Protein 6QAV (pdb70)

B-factor: mean 45.57, std 18.08, range [14.05, 119.32]

GO terms:
  GO:0004674 protein serine/threonine kinase activity (F, IDA)
  GO:0034045 phagophore assembly site membrane (C, IDA)
  GO:0046777 protein autophosphorylation (P, IDA)
  GO:0005515 protein binding (F, IPI)
  GO:0006914 autophagy (P, IDA)
  GO:0006914 autophagy (P, IGI)

Foldseek 3Di:
DWDDDPQKTFDPVQWQDDDPFKTKGWIAGPVRRVHIWIKMKGFQQVCVVDPQDQADQVVVLVPDDDQQAKHWDDWDDDPGIIMTIIHDAVQAFQVVVCVVVVADDLVLLLLLVLLVLVVVVVCLVQQKDQLDDDRRQFGWHQPPPVPPPSVRTRTHGDDSRNMDHLCVLVVCCVVVPHVPPPDPCSNNVSLACSLSVLLRSLQRSQCNHPVHGQDDDPDPVRSVVVLVVCVADDGDDPPPPDPQNVVSSRQSNGSHPVSHDDSVCNSPRPSND/DWDDDPQKIFDPVQWQDDDDFKTKGWIAGPPRRVQIWIKMKGFQQVCVVDPADFDCQVVVLVPDDDQQAKHWDDWDDDPGIIMTIIHDAPQAFQVVVCVVVVADDLVLLLLLVLQVLVVVVVCLVQQKDQLDDDRRQFGWHAVVSVRTHTHGDDSRNMDHLCVLCVVCVVVVHVPPPDPCSNNVSLPCVLSVLLRVLQRSQCNHPVHGQDDDPDPVRVVVVLVVDQFDDGDDPPPPDPQNNVSSNQSNGSHSVSHDDSVCNSPRPSNVD/DDDDPQKDFDPVQWQDDDDQKTKGWIAGPVRRVQIWIKMKGQQQVCVVDPADAACQVVVLVPDDDQQAKHWDDWDDDPGIIMTIIHDAVQAFQVVVCVVPPADDLQLLLLLVLQVLVVVVVCLVQQKDQLDDDRRQFGWHQPDPVPPPSVRTRTHGDDSRNMDGLCVLVVCCVVPDHPPPDDPVSNCSSLACSLSVLLRVLQRSVCNHPVHGQDDDPDPVRSVVVLVVDVFDDRDDDPPPDPQNNVSSRQSNGSGSVSHDDSVCNNCRPSNVDHD/DDDDPQKDFDPVQWQDDDQQKTKGWIAGPPRRVQIWIKMKGFQQVCVVDPADQACQVVVLVVDDDQQAKHWDDWDDDPGMIMTIIHDALQAFQVVVCVVVLAADLVLLLVLVLLVLRVVVVCLVQQKDQLDDDRRQFGWHFCDNVVGDSVRTRTHGDDSRVMDHLCVLVVVCVVVVDPPPPDPCSVCSSLACSLVVLLRSLQRSVCNHRNHGPVCVDDPPPDPPQNVVSSVQSNDPHSVSHDDSVCNNVRPSND

Nearest PDB structures (foldseek):
  6qau-assembly1_A  TM=9.413E-01  e=1.698E-49  Homo sapiens
  6qav-assembly2_D  TM=9.937E-01  e=2.978E-47  Homo sapiens
  6qat-assembly2_C  TM=9.589E-01  e=3.000E-43  Homo sapiens
  8sv9-assembly2_B  TM=8.776E-01  e=2.945E-37  Homo sapiens
  8p5k-assembly4_D  TM=8.651E-01  e=1.544E-37  Homo sapiens

Radius of gyration: 35.94 Å; Cα contacts (8 Å, |Δi|>4): 2027; chains: 4; bounding box: 82×50×112 Å

Structure (mmCIF, N/CA/C/O backbone):
data_6QAV
#
_entry.id   6QAV
#
_cell.length_a   74.648
_cell.length_b   69.050
_cell.length_c   107.710
_cell.angle_alpha   90.00
_cell.angle_beta   97.93
_cell.angle_gamma   90.00
#
_symmetry.space_group_name_H-M   'P 1 21 1'
#
loop_
_entity.id
_entity.type
_entity.pdbx_description
1 polymer 'Serine/threonine-protein kinase ULK2'
2 non-polymer ~{N}-[3-[[5-cyclopropyl-2-[(2-methyl-3,4-dihydro-1~{H}-isoquinolin-6-yl)amino]pyrimidin-4-yl]amino]propyl]cyclobutanecarboxamide
3 non-polymer 1,2-ETHANEDIOL
4 non-polymer 'SODIUM ION'
5 non-polymer GLYCEROL
6 water water
#
loop_
_atom_site.group_PDB
_atom_site.id
_atom_site.type_symbol
_atom_site.label_atom_id
_atom_site.label_alt_id
_atom_site.label_comp_id
_atom_site.label_asym_id
_atom_site.label_entity_id
_atom_site.label_seq_id
_atom_site.pdbx_PDB_ins_code
_atom_site.Cartn_x
_atom_site.Cartn_y
_atom_site.Cartn_z
_atom_site.occupancy
_atom_site.B_iso_or_equiv
_atom_site.auth_seq_id
_atom_site.auth_comp_id
_atom_site.auth_asym_id
_atom_site.auth_atom_id
_atom_site.pdbx_PDB_model_num
ATOM 1 N N . SER A 1 4 ? -105.311 5.362 -78.549 1.00 64.34 0 SER A N 1
ATOM 2 C CA . SER A 1 4 ? -104.285 4.313 -78.837 1.00 62.70 0 SER A CA 1
ATOM 3 C C . SER A 1 4 ? -104.051 3.512 -77.547 1.00 61.21 0 SER A C 1
ATOM 4 O O . SER A 1 4 ? -104.006 4.082 -76.435 1.00 62.87 0 SER A O 1
ATOM 6 N N . MET A 1 5 ? -104.013 2.182 -77.689 1.00 57.90 1 MET A N 1
ATOM 7 C CA . MET A 1 5 ? -103.944 1.223 -76.545 1.00 55.14 1 MET A CA 1
ATOM 8 C C . MET A 1 5 ? -102.671 0.406 -76.665 1.00 50.00 1 MET A C 1
ATOM 9 O O . MET A 1 5 ? -102.327 -0.011 -77.737 1.00 49.12 1 MET A O 1
ATOM 14 N N . GLU A 1 6 ? -102.001 0.141 -75.546 1.00 44.32 2 GLU A N 1
ATOM 15 C CA . GLU A 1 6 ? -100.912 -0.819 -75.535 1.00 42.30 2 GLU A CA 1
ATOM 16 C C . GLU A 1 6 ? -101.476 -2.219 -75.439 1.00 40.54 2 GLU A C 1
ATOM 17 O O . GLU A 1 6 ? -102.224 -2.497 -74.515 1.00 39.97 2 GLU A O 1
ATOM 23 N N . VAL A 1 7 ? -101.000 -3.130 -76.284 1.00 38.36 3 VAL A N 1
ATOM 24 C CA . VAL A 1 7 ? -101.476 -4.513 -76.280 1.00 37.09 3 VAL A CA 1
ATOM 25 C C . VAL A 1 7 ? -100.525 -5.355 -75.414 1.00 35.46 3 VAL A C 1
ATOM 26 O O . VAL A 1 7 ? -99.328 -5.180 -75.478 1.00 33.60 3 VAL A O 1
ATOM 30 N N . VAL A 1 8 ? -101.109 -6.199 -74.554 1.00 34.69 4 VAL A N 1
ATOM 31 C CA . VAL A 1 8 ? -100.361 -7.156 -73.726 1.00 33.59 4 VAL A CA 1
ATOM 32 C C . VAL A 1 8 ? -101.076 -8.501 -73.815 1.00 34.15 4 VAL A C 1
ATOM 33 O O . VAL A 1 8 ? -102.099 -8.710 -73.138 1.00 33.33 4 VAL A O 1
ATOM 37 N N . GLY A 1 9 ? -100.585 -9.373 -74.697 1.00 34.67 5 GLY A N 1
ATOM 38 C CA . GLY A 1 9 ? -101.248 -10.622 -75.032 1.00 35.79 5 GLY A CA 1
ATOM 39 C C . GLY A 1 9 ? -102.694 -10.385 -75.436 1.00 37.05 5 GLY A C 1
ATOM 40 O O . GLY A 1 9 ? -102.965 -9.559 -76.306 1.00 38.20 5 GLY A O 1
ATOM 41 N N . ASP A 1 10 ? -103.628 -11.033 -74.726 1.00 37.60 6 ASP A N 1
ATOM 42 C CA . ASP A 1 10 ? -105.078 -10.917 -74.961 1.00 38.36 6 ASP A CA 1
ATOM 43 C C . ASP A 1 10 ? -105.691 -9.692 -74.290 1.00 36.83 6 ASP A C 1
ATOM 44 O O . ASP A 1 10 ? -106.924 -9.514 -74.345 1.00 37.02 6 ASP A O 1
ATOM 49 N N . PHE A 1 11 ? -104.854 -8.823 -73.713 1.00 35.64 7 PHE A N 1
ATOM 50 C CA . PHE A 1 11 ? -105.309 -7.661 -72.922 1.00 35.09 7 PHE A CA 1
ATOM 51 C C . PHE A 1 11 ? -104.734 -6.378 -73.521 1.00 35.50 7 PHE A C 1
ATOM 52 O O . PHE A 1 11 ? -103.855 -6.430 -74.358 1.00 35.53 7 PHE A O 1
ATOM 60 N N . GLU A 1 12 ? -105.204 -5.234 -73.029 1.00 35.31 8 GLU A N 1
ATOM 61 C CA . GLU A 1 12 ? -104.673 -3.953 -73.464 1.00 35.67 8 GLU A CA 1
ATOM 62 C C . GLU A 1 12 ? -104.915 -2.918 -72.370 1.00 34.41 8 GLU A C 1
ATOM 63 O O . GLU A 1 12 ? -105.825 -3.082 -71.519 1.00 33.77 8 GLU A O 1
ATOM 69 N N . TYR A 1 13 ? -104.185 -1.812 -72.445 1.00 34.53 9 TYR A N 1
ATOM 70 C CA . TYR A 1 13 ? -104.388 -0.707 -71.510 1.00 35.09 9 TYR A CA 1
ATOM 71 C C . TYR A 1 13 ? -103.994 0.611 -72.175 1.00 36.85 9 TYR A C 1
ATOM 72 O O . TYR A 1 13 ? -103.212 0.623 -73.122 1.00 37.88 9 TYR A O 1
ATOM 81 N N . SER A 1 14 ? -104.504 1.704 -71.628 1.00 37.51 10 SER A N 1
ATOM 82 C CA . SER A 1 14 ? -104.086 3.020 -71.954 1.00 40.35 10 SER A CA 1
ATOM 83 C C . SER A 1 14 ? -103.096 3.539 -70.912 1.00 41.77 10 SER A C 1
ATOM 84 O O . SER A 1 14 ? -103.310 3.387 -69.712 1.00 37.54 10 SER A O 1
ATOM 87 N N . LYS A 1 15 ? -102.048 4.215 -71.397 1.00 44.82 11 LYS A N 1
ATOM 88 C CA . LYS A 1 15 ? -101.022 4.764 -70.550 1.00 49.77 11 LYS A CA 1
ATOM 89 C C . LYS A 1 15 ? -101.605 5.833 -69.621 1.00 49.48 11 LYS A C 1
ATOM 90 O O . LYS A 1 15 ? -100.984 6.156 -68.628 1.00 51.93 11 LYS A O 1
ATOM 96 N N . ARG A 1 16 ? -102.802 6.342 -69.924 1.00 50.10 12 ARG A N 1
ATOM 97 C CA . ARG A 1 16 ? -103.463 7.346 -69.085 1.00 51.09 12 ARG A CA 1
ATOM 98 C C . ARG A 1 16 ? -103.994 6.733 -67.768 1.00 47.75 12 ARG A C 1
ATOM 99 O O . ARG A 1 16 ? -104.270 7.453 -66.851 1.00 47.91 12 ARG A O 1
ATOM 107 N N . ASP A 1 17 ? -104.206 5.415 -67.722 1.00 44.28 13 ASP A N 1
ATOM 108 C CA . ASP A 1 17 ? -104.952 4.786 -66.618 1.00 43.21 13 ASP A CA 1
ATOM 109 C C . ASP A 1 17 ? -103.971 4.129 -65.627 1.00 41.27 13 ASP A C 1
ATOM 110 O O . ASP A 1 17 ? -104.171 2.961 -65.204 1.00 40.70 13 ASP A O 1
ATOM 115 N N . LEU A 1 18 ? -102.923 4.881 -65.254 1.00 39.39 14 LEU A N 1
ATOM 116 C CA . LEU A 1 18 ? -101.926 4.435 -64.240 1.00 39.70 14 LEU A CA 1
ATOM 117 C C . LEU A 1 18 ? -102.615 4.337 -62.874 1.00 37.40 14 LEU A C 1
ATOM 118 O O . LEU A 1 18 ? -103.277 5.238 -62.499 1.00 37.02 14 LEU A O 1
ATOM 123 N N . VAL A 1 19 ? -102.460 3.219 -62.155 1.00 36.11 15 VAL A N 1
ATOM 124 C CA . VAL A 1 19 ? -103.066 3.123 -60.817 1.00 34.62 15 VAL A CA 1
ATOM 125 C C . VAL A 1 19 ? -101.998 2.926 -59.722 1.00 34.87 15 VAL A C 1
ATOM 126 O O . VAL A 1 19 ? -102.317 3.074 -58.535 1.00 35.54 15 VAL A O 1
ATOM 130 N N . GLY A 1 20 ? -100.759 2.598 -60.090 1.00 33.16 16 GLY A N 1
ATOM 131 C CA . GLY A 1 20 ? -99.728 2.487 -59.110 1.00 33.08 16 GLY A CA 1
ATOM 132 C C . GLY A 1 20 ? -98.358 2.458 -59.734 1.00 34.09 16 GLY A C 1
ATOM 133 O O . GLY A 1 20 ? -98.235 2.177 -60.971 1.00 32.24 16 GLY A O 1
ATOM 134 N N . HIS A 1 21 ? -97.334 2.798 -58.931 1.00 34.32 17 HIS A N 1
ATOM 135 C CA . HIS A 1 21 ? -95.983 2.637 -59.385 1.00 37.14 17 HIS A CA 1
ATOM 136 C C . HIS A 1 21 ? -95.063 2.420 -58.196 1.00 35.34 17 HIS A C 1
ATOM 137 O O . HIS A 1 21 ? -95.328 2.865 -57.154 1.00 35.25 17 HIS A O 1
ATOM 144 N N . GLY A 1 22 ? -93.976 1.710 -58.445 1.00 35.01 18 GLY A N 1
ATOM 145 C CA . GLY A 1 22 ? -92.843 1.618 -57.564 1.00 35.33 18 GLY A CA 1
ATOM 146 C C . GLY A 1 22 ? -91.556 1.862 -58.333 1.00 36.02 18 GLY A C 1
ATOM 147 O O . GLY A 1 22 ? -91.545 2.331 -59.519 1.00 37.57 18 GLY A O 1
ATOM 148 N N . ALA A 1 23 ? -90.444 1.600 -57.678 1.00 36.33 19 ALA A N 1
ATOM 149 C CA . ALA A 1 23 ? -89.155 1.949 -58.280 1.00 36.50 19 ALA A CA 1
ATOM 150 C C . ALA A 1 23 ? -88.901 1.092 -59.545 1.00 35.97 19 ALA A C 1
ATOM 151 O O . ALA A 1 23 ? -88.186 1.578 -60.408 1.00 35.11 19 ALA A O 1
ATOM 153 N N . PHE A 1 24 ? -89.484 -0.137 -59.653 1.00 33.72 20 PHE A N 1
ATOM 154 C CA . PHE A 1 24 ? -89.182 -1.042 -60.732 1.00 33.62 20 PHE A CA 1
ATOM 155 C C . PHE A 1 24 ? -90.456 -1.512 -61.467 1.00 31.94 20 PHE A C 1
ATOM 156 O O . PHE A 1 24 ? -90.371 -2.415 -62.317 1.00 32.69 20 PHE A O 1
ATOM 164 N N . ALA A 1 25 ? -91.607 -0.892 -61.205 1.00 29.38 21 ALA A N 1
ATOM 165 C CA . ALA A 1 25 ? -92.873 -1.403 -61.723 1.00 28.84 21 ALA A CA 1
ATOM 166 C C . ALA A 1 25 ? -93.895 -0.274 -61.899 1.00 28.74 21 ALA A C 1
ATOM 167 O O . ALA A 1 25 ? -93.933 0.685 -61.101 1.00 28.87 21 ALA A O 1
ATOM 169 N N . VAL A 1 26 ? -94.757 -0.431 -62.923 1.00 27.94 22 VAL A N 1
ATOM 170 C CA . VAL A 1 26 ? -95.917 0.382 -63.085 1.00 28.53 22 VAL A CA 1
ATOM 171 C C . VAL A 1 26 ? -97.136 -0.522 -63.286 1.00 27.93 22 VAL A C 1
ATOM 172 O O . VAL A 1 26 ? -97.007 -1.627 -63.800 1.00 27.80 22 VAL A O 1
ATOM 176 N N . VAL A 1 27 ? -98.284 -0.062 -62.794 1.00 27.98 23 VAL A N 1
ATOM 177 C CA . VAL A 1 27 ? -99.487 -0.811 -62.855 1.00 28.44 23 VAL A CA 1
ATOM 178 C C . VAL A 1 27 ? -100.551 0.074 -63.488 1.00 29.40 23 VAL A C 1
ATOM 179 O O . VAL A 1 27 ? -100.743 1.193 -63.042 1.00 28.73 23 VAL A O 1
ATOM 183 N N . PHE A 1 28 ? -101.246 -0.474 -64.499 1.00 29.56 24 PHE A N 1
ATOM 184 C CA . PHE A 1 28 ? -102.316 0.210 -65.221 1.00 30.34 24 PHE A CA 1
ATOM 185 C C . PHE A 1 28 ? -103.615 -0.578 -65.088 1.00 30.61 24 PHE A C 1
ATOM 186 O O . PHE A 1 28 ? -103.596 -1.831 -65.133 1.00 29.92 24 PHE A O 1
ATOM 194 N N . ARG A 1 29 ? -104.735 0.143 -65.024 1.00 31.58 25 ARG A N 1
ATOM 195 C CA . ARG A 1 29 ? -106.028 -0.452 -65.324 1.00 33.32 25 ARG A CA 1
ATOM 196 C C . ARG A 1 29 ? -106.060 -0.761 -66.832 1.00 34.00 25 ARG A C 1
ATOM 197 O O . ARG A 1 29 ? -105.705 0.081 -67.626 1.00 32.70 25 AR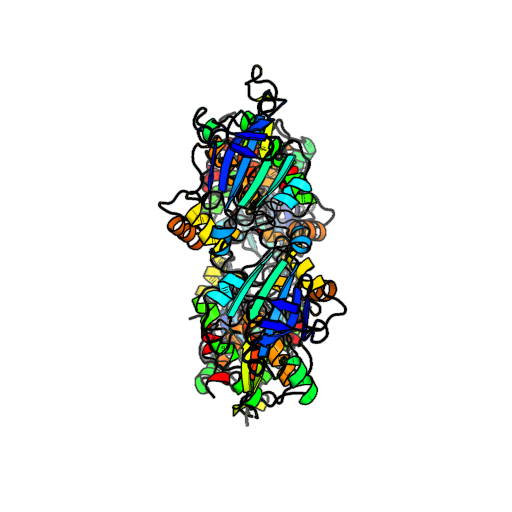G A O 1
ATOM 205 N N . GLY A 1 30 ? -106.434 -1.996 -67.177 1.00 34.67 26 GLY A N 1
ATOM 206 C CA . GLY A 1 30 ? -106.690 -2.383 -68.554 1.00 35.53 26 GLY A CA 1
ATOM 207 C C . GLY A 1 30 ? -107.913 -3.254 -68.681 1.00 36.50 26 GLY A C 1
ATOM 208 O O . GLY A 1 30 ? -108.759 -3.279 -67.771 1.00 37.17 26 GLY A O 1
ATOM 209 N N . ARG A 1 31 ? -107.999 -3.974 -69.812 1.00 38.20 27 ARG A N 1
ATOM 210 C CA . ARG A 1 31 ? -109.152 -4.794 -70.129 1.00 39.31 27 ARG A CA 1
ATOM 211 C C . ARG A 1 31 ? -108.759 -5.879 -71.130 1.00 39.86 27 ARG A C 1
ATOM 212 O O . ARG A 1 31 ? -107.750 -5.757 -71.837 1.00 41.13 27 ARG A O 1
ATOM 220 N N . HIS A 1 32 ? -109.556 -6.951 -71.159 1.00 40.13 28 HIS A N 1
ATOM 221 C CA . HIS A 1 32 ? -109.460 -7.961 -72.197 1.00 41.48 28 HIS A CA 1
ATOM 222 C C . HIS A 1 32 ? -109.847 -7.302 -73.526 1.00 43.02 28 HIS A C 1
ATOM 223 O O . HIS A 1 32 ? -110.746 -6.447 -73.561 1.00 43.79 28 HIS A O 1
ATOM 230 N N . ARG A 1 33 ? -109.128 -7.651 -74.594 1.00 44.33 29 ARG A N 1
ATOM 231 C CA . ARG A 1 33 ? -109.283 -6.975 -75.904 1.00 47.51 29 ARG A CA 1
ATOM 232 C C . ARG A 1 33 ? -110.628 -7.302 -76.563 1.00 49.77 29 ARG A C 1
ATOM 233 O O . ARG A 1 33 ? -111.143 -6.477 -77.271 1.00 49.98 29 ARG A O 1
ATOM 241 N N . GLN A 1 34 ? -111.164 -8.500 -76.301 1.00 52.94 30 GLN A N 1
ATOM 242 C CA . GLN A 1 34 ? -112.467 -8.950 -76.810 1.00 57.00 30 GLN A CA 1
ATOM 243 C C . GLN A 1 34 ? -113.561 -8.700 -75.756 1.00 57.06 30 GLN A C 1
ATOM 244 O O . GLN A 1 34 ? -114.503 -7.998 -76.026 1.00 53.97 30 GLN A O 1
ATOM 250 N N . LYS A 1 35 ? -113.411 -9.277 -74.558 1.00 57.01 31 LYS A N 1
ATOM 251 C CA . LYS A 1 35 ? -114.362 -9.066 -73.436 1.00 57.25 31 LYS A CA 1
ATOM 252 C C . LYS A 1 35 ? -113.993 -7.780 -72.690 1.00 53.87 31 LYS A C 1
ATOM 253 O O . LYS A 1 35 ? -113.399 -7.827 -71.603 1.00 48.44 31 LYS A O 1
ATOM 259 N N . THR A 1 36 ? -114.340 -6.641 -73.299 1.00 53.14 32 THR A N 1
ATOM 260 C CA . THR A 1 36 ? -113.825 -5.324 -72.916 1.00 54.10 32 THR A CA 1
ATOM 261 C C . THR A 1 36 ? -114.456 -4.834 -71.608 1.00 52.16 32 THR A C 1
ATOM 262 O O . THR A 1 36 ? -114.053 -3.795 -71.109 1.00 51.89 32 THR A O 1
ATOM 266 N N . ASP A 1 37 ? -115.424 -5.593 -71.064 1.00 51.45 33 ASP A N 1
ATOM 267 C CA . ASP A 1 37 ? -116.009 -5.337 -69.743 1.00 50.26 33 ASP A CA 1
ATOM 268 C C . ASP A 1 37 ? -115.191 -6.017 -68.640 1.00 46.69 33 ASP A C 1
ATOM 269 O O . ASP A 1 37 ? -115.413 -5.767 -67.472 1.00 44.35 33 ASP A O 1
ATOM 274 N N . TRP A 1 38 ? -114.299 -6.931 -69.022 1.00 45.18 34 TRP A N 1
ATOM 275 C CA . TRP A 1 38 ? -113.416 -7.592 -68.069 1.00 44.31 34 TRP A CA 1
ATOM 276 C C . TRP A 1 38 ? -112.193 -6.699 -67.831 1.00 42.57 34 TRP A C 1
ATOM 277 O O . TRP A 1 38 ? -111.316 -6.640 -68.650 1.00 39.90 34 TRP A O 1
ATOM 288 N N . GLU A 1 39 ? -112.222 -5.974 -66.711 1.00 41.65 35 GLU A N 1
ATOM 289 C CA . GLU A 1 39 ? -111.175 -5.082 -66.308 1.00 42.34 35 GLU A CA 1
ATOM 290 C C . GLU A 1 39 ? -110.085 -5.901 -65.605 1.00 39.93 35 GLU A C 1
ATOM 291 O O . GLU A 1 39 ? -110.375 -6.869 -64.879 1.00 40.77 35 GLU A O 1
ATOM 297 N N . VAL A 1 40 ? -108.826 -5.514 -65.839 1.00 36.03 36 VAL A N 1
ATOM 298 C CA . VAL A 1 40 ? -107.686 -6.191 -65.248 1.00 33.52 36 VAL A CA 1
ATOM 299 C C . VAL A 1 40 ? -106.680 -5.128 -64.823 1.00 31.68 36 VAL A C 1
ATOM 300 O O . VAL A 1 40 ? -106.764 -3.962 -65.264 1.00 31.88 36 VAL A O 1
ATOM 304 N N . ALA A 1 41 ? -105.735 -5.530 -63.972 1.00 30.23 37 ALA A N 1
ATOM 305 C CA . ALA A 1 41 ? -104.593 -4.696 -63.646 1.00 29.32 37 ALA A CA 1
ATOM 306 C C . ALA A 1 41 ? -103.379 -5.273 -64.366 1.00 28.37 37 ALA A C 1
ATOM 307 O O . ALA A 1 41 ? -103.096 -6.486 -64.240 1.00 28.07 37 ALA A O 1
ATOM 309 N N . ILE A 1 42 ? -102.660 -4.411 -65.079 1.00 27.36 38 ILE A N 1
ATOM 310 C CA . ILE A 1 42 ? -101.504 -4.842 -65.827 1.00 27.58 38 ILE A CA 1
ATOM 311 C C . ILE A 1 42 ? -100.260 -4.180 -65.258 1.00 26.94 38 ILE A C 1
ATOM 312 O O . ILE A 1 42 ? -100.134 -2.953 -65.269 1.00 26.57 38 ILE A O 1
ATOM 317 N N . LYS A 1 43 ? -99.352 -5.018 -64.769 1.00 26.49 39 LYS A N 1
ATOM 318 C CA . LYS A 1 43 ? -98.140 -4.589 -64.124 1.00 26.97 39 LYS A CA 1
ATOM 319 C C . LYS A 1 43 ? -96.960 -4.912 -65.048 1.00 27.27 39 LYS A C 1
ATOM 320 O O . LYS A 1 43 ? -96.838 -6.050 -65.513 1.00 27.13 39 LYS A O 1
ATOM 326 N N . SER A 1 44 ? -96.126 -3.905 -65.298 1.00 27.60 40 SER A N 1
ATOM 327 C CA . SER A 1 44 ? -94.888 -4.034 -66.037 1.00 28.09 40 SER A CA 1
ATOM 328 C C . SER A 1 44 ? -93.712 -3.823 -65.091 1.00 27.61 40 SER A C 1
ATOM 329 O O . SER A 1 44 ? -93.608 -2.761 -64.467 1.00 27.25 40 SER A O 1
ATOM 332 N N . ILE A 1 45 ? -92.874 -4.842 -64.968 1.00 27.92 41 ILE A N 1
ATOM 333 C CA . ILE A 1 45 ? -91.706 -4.858 -64.106 1.00 28.77 41 ILE A CA 1
ATOM 334 C C . ILE A 1 45 ? -90.455 -4.714 -64.986 1.00 31.00 41 ILE A C 1
ATOM 335 O O . ILE A 1 45 ? -90.240 -5.512 -65.904 1.00 30.14 41 ILE A O 1
ATOM 340 N N . ASN A 1 46 ? -89.634 -3.708 -64.673 1.00 32.44 42 ASN A N 1
ATOM 341 C CA . ASN A 1 46 ? -88.414 -3.438 -65.373 1.00 32.74 42 ASN A CA 1
ATOM 342 C C . ASN A 1 46 ? -87.291 -4.342 -64.823 1.00 33.03 42 ASN A C 1
ATOM 343 O O . ASN A 1 46 ? -86.583 -3.964 -63.863 1.00 32.26 42 ASN A O 1
ATOM 348 N N . LYS A 1 47 ? -87.131 -5.529 -65.439 1.00 33.97 43 LYS A N 1
ATOM 349 C CA . LYS A 1 47 ? -86.137 -6.535 -65.021 1.00 35.45 43 LYS A CA 1
ATOM 350 C C . LYS A 1 47 ? -84.704 -6.025 -65.218 1.00 35.50 43 LYS A C 1
ATOM 351 O O . LYS A 1 47 ? -83.802 -6.358 -64.435 1.00 36.02 43 LYS A O 1
ATOM 357 N N . LYS A 1 48 ? -84.490 -5.219 -66.257 1.00 38.34 44 LYS A N 1
ATOM 358 C CA . LYS A 1 48 ? -83.179 -4.732 -66.586 1.00 38.86 44 LYS A CA 1
ATOM 359 C C . LYS A 1 48 ? -82.674 -3.798 -65.476 1.00 38.37 44 LYS A C 1
ATOM 360 O O . LYS A 1 48 ? -81.538 -3.937 -65.017 1.00 35.11 44 LYS A O 1
ATOM 366 N N . ASN A 1 49 ? -83.493 -2.821 -65.084 1.00 39.54 45 ASN A N 1
ATOM 367 C CA . ASN A 1 49 ? -83.121 -1.876 -64.041 1.00 39.27 45 ASN A CA 1
ATOM 368 C C . ASN A 1 49 ? -82.967 -2.607 -62.714 1.00 37.97 45 ASN A C 1
ATOM 369 O O . ASN A 1 49 ? -82.019 -2.370 -61.983 1.00 37.17 45 ASN A O 1
ATOM 374 N N . LEU A 1 50 ? -83.869 -3.551 -62.441 1.00 36.97 46 LEU A N 1
ATOM 375 C CA . LEU A 1 50 ? -83.797 -4.326 -61.226 1.00 35.13 46 LEU A CA 1
ATOM 376 C C . LEU A 1 50 ? -82.447 -5.054 -61.158 1.00 33.97 46 LEU A C 1
ATOM 377 O O . LEU A 1 50 ? -81.836 -5.110 -60.117 1.00 33.16 46 LEU A O 1
ATOM 382 N N . SER A 1 5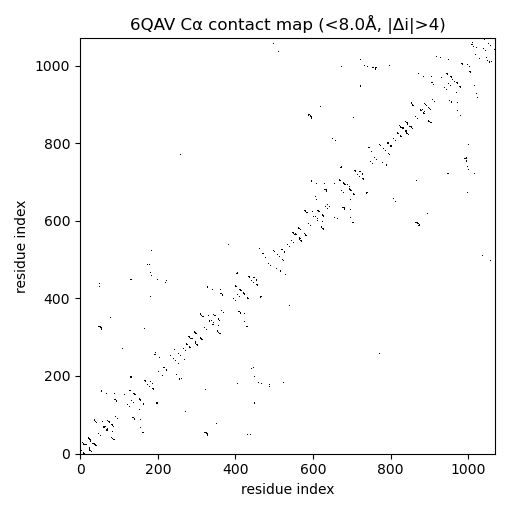1 ? -81.976 -5.605 -62.302 1.00 32.62 47 SER A N 1
ATOM 383 C CA . SER A 1 51 ? -80.735 -6.378 -62.328 1.00 31.71 47 SER A CA 1
ATOM 384 C C . SER A 1 51 ? -79.518 -5.518 -61.949 1.00 32.23 47 SER A C 1
ATOM 385 O O . SER A 1 51 ? -78.491 -6.042 -61.560 1.00 34.24 47 SER A O 1
ATOM 388 N N . LYS A 1 52 ? -79.627 -4.199 -62.077 1.00 32.54 48 LYS A N 1
ATOM 389 C CA . LYS A 1 52 ? -78.562 -3.288 -61.729 1.00 33.47 48 LYS A CA 1
ATOM 390 C C . LYS A 1 52 ? -78.664 -2.837 -60.265 1.00 35.33 48 LYS A C 1
ATOM 391 O O . LYS A 1 52 ? -77.847 -2.032 -59.814 1.00 34.43 48 LYS A O 1
ATOM 397 N N . SER A 1 53 ? -79.681 -3.300 -59.547 1.00 35.26 49 SER A N 1
ATOM 398 C CA . SER A 1 53 ? -79.943 -2.792 -58.210 1.00 38.31 49 SER A CA 1
ATOM 399 C C . SER A 1 53 ? -79.706 -3.897 -57.173 1.00 36.79 49 SER A C 1
ATOM 400 O O . SER A 1 53 ? -79.666 -5.092 -57.509 1.00 34.80 49 SER A O 1
ATOM 403 N N . GLN A 1 54 ? -79.565 -3.491 -55.912 1.00 35.93 50 GLN A N 1
ATOM 404 C CA . GLN A 1 54 ? -79.344 -4.446 -54.793 1.00 35.95 50 GLN A CA 1
ATOM 405 C C . GLN A 1 54 ? -80.672 -5.128 -54.424 1.00 36.06 50 GLN A C 1
ATOM 406 O O . GLN A 1 54 ? -80.692 -6.140 -53.718 1.00 38.07 50 GLN A O 1
ATOM 412 N N . ILE A 1 55 ? -81.781 -4.602 -54.944 1.00 35.78 51 ILE A N 1
ATOM 413 C CA . ILE A 1 55 ? -83.088 -5.099 -54.581 1.00 35.61 51 ILE A CA 1
ATOM 414 C C . ILE A 1 55 ? -83.440 -6.300 -55.468 1.00 34.84 51 ILE A C 1
ATOM 415 O O . ILE A 1 55 ? -83.291 -6.216 -56.680 1.00 33.94 51 ILE A O 1
ATOM 420 N N . LEU A 1 56 ? -83.887 -7.399 -54.859 1.00 33.24 52 LEU A N 1
ATOM 421 C CA . LEU A 1 56 ? -84.073 -8.699 -55.545 1.00 33.54 52 LEU A CA 1
ATOM 422 C C . LEU A 1 56 ? -85.362 -8.696 -56.386 1.00 33.59 52 LEU A C 1
ATOM 423 O O . LEU A 1 56 ? -86.354 -8.049 -56.038 1.00 30.59 52 LEU A O 1
ATOM 428 N N . LEU A 1 57 ? -85.367 -9.545 -57.424 1.00 33.60 53 LEU A N 1
ATOM 429 C CA . LEU A 1 57 ? -86.491 -9.701 -58.335 1.00 35.42 53 LEU A CA 1
ATOM 430 C C . LEU A 1 57 ? -87.728 -10.291 -57.638 1.00 36.24 53 LEU A C 1
ATOM 431 O O . LEU A 1 57 ? -88.867 -9.920 -57.973 1.00 41.53 53 LEU A O 1
ATOM 436 N N . GLY A 1 58 ? -87.522 -11.265 -56.783 1.00 35.19 54 GLY A N 1
ATOM 437 C CA . GLY A 1 58 ? -88.653 -11.856 -56.040 1.00 34.30 54 GLY A CA 1
ATOM 438 C C . GLY A 1 58 ? -89.382 -12.948 -56.805 1.00 31.97 54 GLY A C 1
ATOM 439 O O . GLY A 1 58 ? -88.923 -13.378 -57.853 1.00 30.89 54 GLY A O 1
ATOM 440 N N . LYS A 1 59 ? -90.521 -13.370 -56.260 1.00 30.67 55 LYS A N 1
ATOM 441 C CA . LYS A 1 59 ? -91.238 -14.584 -56.727 1.00 31.24 55 LYS A CA 1
ATOM 442 C C . LYS A 1 59 ? -92.734 -14.290 -56.872 1.00 30.22 55 LYS A C 1
ATOM 443 O O . LYS A 1 59 ? -93.565 -15.149 -56.605 1.00 32.21 55 LYS A O 1
ATOM 449 N N . GLU A 1 60 ? -93.080 -13.070 -57.265 1.00 29.85 56 GLU A N 1
ATOM 450 C CA . GLU A 1 60 ? -94.504 -12.668 -57.280 1.00 29.36 56 GLU A CA 1
ATOM 451 C C . GLU A 1 60 ? -95.339 -13.605 -58.172 1.00 29.06 56 GLU A C 1
ATOM 452 O O . GLU A 1 60 ? -96.405 -14.014 -57.796 1.00 27.70 56 GLU A O 1
ATOM 458 N N . ILE A 1 61 ? -94.819 -13.981 -59.318 1.00 29.02 57 ILE A N 1
ATOM 459 C CA . ILE A 1 61 ? -95.538 -14.864 -60.241 1.00 30.13 57 ILE A CA 1
ATOM 460 C C . ILE A 1 61 ? -95.797 -16.209 -59.564 1.00 30.93 57 ILE A C 1
ATOM 461 O O . ILE A 1 61 ? -96.921 -16.675 -59.505 1.00 31.94 57 ILE A O 1
ATOM 466 N N . LYS A 1 62 ? -94.740 -16.830 -59.041 1.00 31.04 58 LYS A N 1
ATOM 467 C CA . LYS A 1 62 ? -94.897 -18.144 -58.449 1.00 31.34 58 LYS A CA 1
ATOM 468 C C . LYS A 1 62 ? -95.851 -18.069 -57.236 1.00 31.23 58 LYS A C 1
ATOM 469 O O . LYS A 1 62 ? -96.676 -18.953 -57.002 1.00 30.70 58 LYS A O 1
ATOM 475 N N . ILE A 1 63 ? -95.709 -17.022 -56.430 1.00 31.14 59 ILE A N 1
ATOM 476 C CA . ILE A 1 63 ? -96.518 -16.875 -55.221 1.00 31.14 59 ILE A CA 1
ATOM 477 C C . ILE A 1 63 ? -97.992 -16.662 -55.587 1.00 32.48 59 ILE A C 1
ATOM 478 O O . ILE A 1 63 ? -98.868 -17.329 -54.995 1.00 32.30 59 ILE A O 1
ATOM 483 N N . LEU A 1 64 ? -98.291 -15.740 -56.505 1.00 32.13 60 LEU A N 1
ATOM 484 C CA . LEU A 1 64 ? -99.676 -15.495 -56.895 1.00 34.49 60 LEU A CA 1
ATOM 485 C C . LEU A 1 64 ? -100.244 -16.720 -57.615 1.00 39.01 60 LEU A C 1
ATOM 486 O O . LEU A 1 64 ? -101.402 -17.031 -57.422 1.00 42.02 60 LEU A O 1
ATOM 491 N N . LYS A 1 65 ? -99.430 -17.392 -58.436 1.00 43.32 61 LYS A N 1
ATOM 492 C CA . LYS A 1 65 ? -99.875 -18.604 -59.175 1.00 47.36 61 LYS A CA 1
ATOM 493 C C . LYS A 1 65 ? -100.320 -19.661 -58.154 1.00 49.84 61 LYS A C 1
ATOM 494 O O . LYS A 1 65 ? -101.353 -20.291 -58.333 1.00 54.16 61 LYS A O 1
ATOM 500 N N . GLU A 1 66 ? -99.573 -19.783 -57.047 1.00 52.34 62 GLU A N 1
ATOM 501 C CA . GLU A 1 66 ? -99.775 -20.824 -56.050 1.00 53.78 62 GLU A CA 1
ATOM 502 C C . GLU A 1 66 ? -100.991 -20.524 -55.167 1.00 57.20 62 GLU A C 1
ATOM 503 O O . GLU A 1 66 ? -101.611 -21.422 -54.642 1.00 60.45 62 GLU A O 1
ATOM 509 N N . LEU A 1 67 ? -101.286 -19.247 -54.957 1.00 57.41 63 LEU A N 1
ATOM 510 C CA . LEU A 1 67 ? -102.448 -18.831 -54.153 1.00 56.59 63 LEU A CA 1
ATOM 511 C C . LEU A 1 67 ? -103.660 -18.701 -55.087 1.00 58.43 63 LEU A C 1
ATOM 512 O O . LEU A 1 67 ? -103.585 -18.140 -56.186 1.00 65.56 63 LEU A O 1
ATOM 517 N N . GLN A 1 68 ? -104.776 -19.251 -54.662 1.00 59.78 64 GLN A N 1
ATOM 518 C CA . GLN A 1 68 ? -106.041 -18.908 -55.208 1.00 59.08 64 GLN A CA 1
ATOM 519 C C . GLN A 1 68 ? -106.942 -18.668 -54.015 1.00 53.13 64 GLN A C 1
ATOM 520 O O . GLN A 1 68 ? -107.346 -19.602 -53.327 1.00 54.12 64 GLN A O 1
ATOM 526 N N . HIS A 1 69 ? -107.169 -17.383 -53.743 1.00 44.82 65 HIS A N 1
ATOM 527 C CA . HIS A 1 69 ? -107.933 -17.008 -52.601 1.00 41.86 65 HIS A CA 1
ATOM 528 C C . HIS A 1 69 ? -108.670 -15.712 -52.893 1.00 39.09 65 HIS A C 1
ATOM 529 O O . HIS A 1 69 ? -108.095 -14.799 -53.498 1.00 35.81 65 HIS A O 1
ATOM 536 N N . GLU A 1 70 ? -109.883 -15.576 -52.348 1.00 37.30 66 GLU A N 1
ATOM 537 C CA . GLU A 1 70 ? -110.727 -14.430 -52.652 1.00 36.64 66 GLU A CA 1
ATOM 538 C C . GLU A 1 70 ? -110.161 -13.128 -52.061 1.00 33.96 66 GLU A C 1
ATOM 539 O O . GLU A 1 70 ? -110.539 -12.043 -52.537 1.00 33.06 66 GLU A O 1
ATOM 545 N N . ASN A 1 71 ? -109.243 -13.192 -51.085 1.00 32.13 67 ASN A N 1
ATOM 546 C CA . ASN A 1 71 ? -108.676 -11.975 -50.511 1.00 31.92 67 ASN A CA 1
ATOM 547 C C . ASN A 1 71 ? -107.226 -11.774 -50.958 1.00 31.54 67 ASN A C 1
ATOM 548 O O . ASN A 1 71 ? -106.503 -10.990 -50.324 1.00 30.10 67 ASN A O 1
ATOM 553 N N . ILE A 1 72 ? -106.815 -12.457 -52.042 1.00 30.50 68 ILE A N 1
ATOM 554 C CA . ILE A 1 72 ? -105.539 -12.177 -52.689 1.00 30.20 68 ILE A CA 1
ATOM 555 C C . ILE A 1 72 ? -105.764 -11.988 -54.204 1.00 29.37 68 ILE A C 1
ATOM 556 O O . ILE A 1 72 ? -106.462 -12.803 -54.854 1.00 28.91 68 ILE A O 1
ATOM 561 N N . VAL A 1 73 ? -105.176 -10.931 -54.765 1.00 27.94 69 VAL A N 1
ATOM 562 C CA . VAL A 1 73 ? -105.335 -10.663 -56.196 1.00 28.18 69 VAL A CA 1
ATOM 563 C C . VAL A 1 73 ? -104.967 -11.911 -57.013 1.00 27.89 69 VAL A C 1
ATOM 564 O O . VAL A 1 73 ? -103.911 -12.560 -56.792 1.00 27.33 69 VAL A O 1
ATOM 568 N N . ALA A 1 74 ? -105.871 -12.256 -57.927 1.00 28.04 70 ALA A N 1
ATOM 569 C CA . ALA A 1 74 ? -105.663 -13.341 -58.901 1.00 28.97 70 ALA A CA 1
ATOM 570 C C . ALA A 1 74 ? -104.652 -12.913 -59.971 1.00 29.16 70 ALA A C 1
ATOM 571 O O . ALA A 1 74 ? -104.547 -11.731 -60.325 1.00 28.23 70 ALA A O 1
ATOM 573 N N . LEU A 1 75 ? -103.895 -13.897 -60.461 1.00 29.96 71 LEU A N 1
ATOM 574 C CA . LEU A 1 75 ? -103.018 -13.734 -61.625 1.00 30.76 71 LEU A CA 1
ATOM 575 C C . LEU A 1 75 ? -103.624 -14.489 -62.826 1.00 32.27 71 LEU A C 1
ATOM 576 O O . LEU A 1 75 ? -103.838 -15.682 -62.758 1.00 31.93 71 LEU A O 1
ATOM 581 N N . TYR A 1 76 ? -103.878 -13.778 -63.917 1.00 32.64 72 TYR A N 1
ATOM 582 C CA . TYR A 1 76 ? -104.515 -14.393 -65.114 1.00 34.57 72 TYR A CA 1
ATOM 583 C C . TYR A 1 76 ? -103.462 -14.764 -66.170 1.00 35.47 72 TYR A C 1
ATOM 584 O O . TYR A 1 76 ? -103.616 -15.737 -66.851 1.00 36.42 72 TYR A O 1
ATOM 593 N N . ASP A 1 77 ? -102.408 -13.967 -66.321 1.00 36.13 73 ASP A N 1
ATOM 594 C CA . ASP A 1 77 ? -101.484 -14.209 -67.411 1.00 36.18 73 ASP A CA 1
ATOM 595 C C . ASP A 1 77 ? -100.169 -13.501 -67.139 1.00 35.79 73 ASP A C 1
ATOM 596 O O . ASP A 1 77 ? -100.088 -12.602 -66.273 1.00 35.24 73 ASP A O 1
ATOM 601 N N . VAL A 1 78 ? -99.125 -13.986 -67.802 1.00 35.86 74 VAL A N 1
ATOM 602 C CA . VAL A 1 78 ? -97.775 -13.468 -67.724 1.00 36.26 74 VAL A CA 1
ATOM 603 C C . VAL A 1 78 ? -97.241 -13.348 -69.159 1.00 38.16 74 VAL A C 1
ATOM 604 O O . VAL A 1 78 ? -97.372 -14.291 -69.925 1.00 40.65 74 VAL A O 1
ATOM 608 N N . GLN A 1 79 ? -96.620 -12.214 -69.512 1.00 38.64 75 GLN A N 1
ATOM 609 C CA . GLN A 1 79 ? -95.843 -12.135 -70.710 1.00 39.36 75 GLN A CA 1
ATOM 610 C C . GLN A 1 79 ? -94.426 -11.653 -70.390 1.00 39.58 75 GLN A C 1
ATOM 611 O O . GLN A 1 79 ? -94.215 -10.561 -69.941 1.00 37.94 75 GLN A O 1
ATOM 617 N N . GLU A 1 80 ? -93.459 -12.513 -70.684 1.00 41.11 76 GLU A N 1
ATOM 618 C CA . GLU A 1 80 ? -92.051 -12.265 -70.549 1.00 42.97 76 GLU A CA 1
ATOM 619 C C . GLU A 1 80 ? -91.493 -11.551 -71.801 1.00 41.77 76 GLU A C 1
ATOM 620 O O . GLU A 1 80 ? -91.876 -11.855 -72.907 1.00 42.89 76 GLU A O 1
ATOM 626 N N . LEU A 1 81 ? -90.663 -10.524 -71.579 1.00 40.58 77 LEU A N 1
ATOM 627 C CA . LEU A 1 81 ? -89.805 -9.903 -72.573 1.00 38.94 77 LEU A CA 1
ATOM 628 C C . LEU A 1 81 ? -88.356 -9.976 -72.094 1.00 37.82 77 LEU A C 1
ATOM 629 O O . LEU A 1 81 ? -88.088 -10.313 -70.954 1.00 35.41 77 LEU A O 1
ATOM 634 N N . PRO A 1 82 ? -87.342 -9.657 -72.940 1.00 37.25 78 PRO A N 1
ATOM 635 C CA . PRO A 1 82 ? -85.959 -9.707 -72.487 1.00 36.81 78 PRO A CA 1
ATOM 636 C C . PRO A 1 82 ? -85.698 -8.763 -71.302 1.00 36.27 78 PRO A C 1
ATOM 637 O O . PRO A 1 82 ? -84.918 -9.117 -70.461 1.00 37.49 78 PRO A O 1
ATOM 641 N N . ASN A 1 83 ? -86.323 -7.582 -71.274 1.00 36.16 79 ASN A N 1
ATOM 642 C CA . ASN A 1 83 ? -85.966 -6.541 -70.279 1.00 36.94 79 ASN A CA 1
ATOM 643 C C . ASN A 1 83 ? -87.114 -6.235 -69.291 1.00 36.54 79 ASN A C 1
ATOM 644 O O . ASN A 1 83 ? -86.915 -5.462 -68.323 1.00 35.00 79 ASN A O 1
ATOM 649 N N . SER A 1 84 ? -88.259 -6.907 -69.492 1.00 37.13 80 SER A N 1
ATOM 650 C CA . SER A 1 84 ? -89.562 -6.602 -68.876 1.00 37.23 80 SER A CA 1
ATOM 651 C C . SER A 1 84 ? -90.295 -7.907 -68.554 1.00 35.49 80 SER A C 1
ATOM 652 O O . SER A 1 84 ? -90.156 -8.904 -69.298 1.00 36.03 80 SER A O 1
ATOM 655 N N . VAL A 1 85 ? -91.233 -7.843 -67.620 1.00 31.84 81 VAL A N 1
ATOM 656 C CA . VAL A 1 85 ? -92.250 -8.864 -67.546 1.00 30.68 81 VAL A CA 1
ATOM 657 C C . VAL A 1 85 ? -93.584 -8.192 -67.206 1.00 30.25 81 VAL A C 1
ATOM 658 O O . VAL A 1 85 ? -93.638 -7.245 -66.375 1.00 29.33 81 VAL A O 1
ATOM 662 N N . PHE A 1 86 ? -94.647 -8.655 -67.861 1.00 29.59 82 PHE A N 1
ATOM 663 C CA . PHE A 1 86 ? -96.002 -8.215 -67.605 1.00 30.51 82 PHE A CA 1
ATOM 664 C C . PHE A 1 86 ? -96.765 -9.268 -66.790 1.00 30.35 82 PHE A C 1
ATOM 665 O O . PHE A 1 86 ? -96.719 -10.450 -67.115 1.00 30.77 82 PHE A O 1
ATOM 673 N N . LEU A 1 87 ? -97.449 -8.821 -65.742 1.00 28.97 83 LEU A N 1
ATOM 674 C CA . LEU A 1 87 ? -98.379 -9.641 -65.016 1.00 28.77 83 LEU A CA 1
ATOM 675 C C . LEU A 1 87 ? -99.771 -9.036 -65.217 1.00 27.86 83 LEU A C 1
ATOM 676 O O . LEU A 1 87 ? -99.988 -7.855 -64.985 1.00 26.58 83 LEU A O 1
ATOM 681 N N . VAL A 1 88 ? -100.711 -9.879 -65.625 1.00 28.14 84 VAL A N 1
ATOM 682 C CA . VAL A 1 88 ? -102.086 -9.497 -65.809 1.00 28.47 84 VAL A CA 1
ATOM 683 C C . VAL A 1 88 ? -102.858 -10.088 -64.633 1.00 28.58 84 VAL A C 1
ATOM 684 O O . VAL A 1 88 ? -102.915 -11.321 -64.470 1.00 29.19 84 VAL A O 1
ATOM 688 N N . MET A 1 89 ? -103.428 -9.198 -63.819 1.00 28.60 85 MET A N 1
ATOM 689 C CA . MET A 1 89 ? -103.957 -9.553 -62.548 1.00 28.47 85 MET A CA 1
ATOM 690 C C . MET A 1 89 ? -105.372 -9.001 -62.395 1.00 28.75 85 MET A C 1
ATOM 691 O O . MET A 1 89 ? -105.849 -8.201 -63.211 1.00 29.45 85 MET A O 1
ATOM 696 N N . GLU A 1 90 ? -106.014 -9.437 -61.310 1.00 29.42 86 GLU A N 1
ATOM 697 C CA . GLU A 1 90 ? -107.318 -8.962 -60.882 1.00 29.96 86 GLU A CA 1
ATOM 698 C C . GLU A 1 90 ? -107.276 -7.465 -60.623 1.00 29.97 86 GLU A C 1
ATOM 699 O O . GLU A 1 90 ? -106.378 -6.974 -59.929 1.00 29.85 86 GLU A O 1
ATOM 705 N N . TYR A 1 91 ? -108.272 -6.756 -61.157 1.00 30.31 87 TYR A N 1
ATOM 706 C CA . TYR A 1 91 ? -108.432 -5.325 -60.937 1.00 30.25 87 TYR A CA 1
ATOM 707 C C . TYR A 1 91 ? -109.377 -5.091 -59.751 1.00 30.39 87 TYR A C 1
ATOM 708 O O . TYR A 1 91 ? -110.421 -5.690 -59.669 1.00 31.59 87 TYR A O 1
ATOM 717 N N . CYS A 1 92 ? -108.969 -4.207 -58.843 1.00 30.51 88 CYS A N 1
ATOM 718 C CA . CYS A 1 92 ? -109.726 -3.856 -57.677 1.00 30.53 88 CYS A CA 1
ATOM 719 C C . CYS A 1 92 ? -110.313 -2.468 -57.915 1.00 31.77 88 CYS A C 1
ATOM 720 O O . CYS A 1 92 ? -109.594 -1.456 -57.846 1.00 33.83 88 CYS A O 1
ATOM 723 N N . ASN A 1 93 ? -111.624 -2.415 -58.162 1.00 33.15 89 ASN A N 1
ATOM 724 C CA . ASN A 1 93 ? -112.260 -1.212 -58.708 1.00 34.25 89 ASN A CA 1
ATOM 725 C C . ASN A 1 93 ? -112.444 -0.139 -57.623 1.00 33.82 89 ASN A C 1
ATOM 726 O O . ASN A 1 93 ? -112.859 0.963 -57.939 1.00 35.34 89 ASN A O 1
ATOM 731 N N . GLY A 1 94 ? -112.138 -0.453 -56.348 1.00 33.00 90 GLY A N 1
ATOM 732 C CA . GLY A 1 94 ? -112.295 0.490 -55.287 1.00 31.97 90 GLY A CA 1
ATOM 733 C C . GLY A 1 94 ? -111.019 1.249 -54.935 1.00 32.46 90 GLY A C 1
ATOM 734 O O . GLY A 1 94 ? -111.022 2.060 -54.043 1.00 33.01 90 GLY A O 1
ATOM 735 N N . GLY A 1 95 ? -109.891 0.924 -55.555 1.00 32.08 91 GLY A N 1
ATOM 736 C CA . GLY A 1 95 ? -108.621 1.575 -55.141 1.00 32.35 91 GLY A CA 1
ATOM 737 C C . GLY A 1 95 ? -108.027 0.928 -53.882 1.00 31.92 91 GLY A C 1
ATOM 738 O O . GLY A 1 95 ? -108.328 -0.273 -53.571 1.00 31.48 91 GLY A O 1
ATOM 739 N N . ASP A 1 96 ? -107.169 1.678 -53.168 1.00 31.40 92 ASP A N 1
ATOM 740 C CA . ASP A 1 96 ? -106.457 1.112 -52.051 1.00 32.02 92 ASP A CA 1
ATOM 741 C C . ASP A 1 96 ? -107.042 1.645 -50.735 1.00 32.63 92 ASP A C 1
ATOM 742 O O . ASP A 1 96 ? -107.892 2.550 -50.719 1.00 33.19 92 ASP A O 1
ATOM 747 N N . LEU A 1 97 ? -106.600 1.048 -49.629 1.00 32.41 93 LEU A N 1
ATOM 748 C CA . LEU A 1 97 ? -107.098 1.405 -48.320 1.00 33.25 93 LEU A CA 1
ATOM 749 C C . LEU A 1 97 ? -106.704 2.844 -47.977 1.00 34.74 93 LEU A C 1
ATOM 750 O O . LEU A 1 97 ? -107.465 3.539 -47.292 1.00 35.20 93 LEU A O 1
ATOM 755 N N . ALA A 1 98 ? -105.552 3.306 -48.476 1.00 36.06 94 ALA A N 1
ATOM 756 C CA . ALA A 1 98 ? -105.162 4.733 -48.258 1.00 37.29 94 ALA A CA 1
ATOM 757 C C . ALA A 1 98 ? -106.215 5.680 -48.849 1.00 39.71 94 ALA A C 1
ATOM 758 O O . ALA A 1 98 ? -106.632 6.620 -48.198 1.00 42.52 94 ALA A O 1
ATOM 760 N N . ASP A 1 99 ? -106.673 5.408 -50.080 1.00 41.01 95 ASP A N 1
ATOM 761 C CA . ASP A 1 99 ? -107.692 6.249 -50.730 1.00 41.45 95 ASP A CA 1
ATOM 762 C C . ASP A 1 99 ? -108.970 6.252 -49.874 1.00 42.62 95 ASP A C 1
ATOM 763 O O . ASP A 1 99 ? -109.623 7.282 -49.690 1.00 45.45 95 ASP A O 1
ATOM 768 N N . TYR A 1 100 ? -109.351 5.083 -49.383 1.00 41.24 96 TYR A N 1
ATOM 769 C CA . TYR A 1 100 ? -110.533 4.930 -48.573 1.00 41.30 96 TYR A CA 1
ATOM 770 C C . TYR A 1 100 ? -110.407 5.740 -47.273 1.00 43.02 96 TYR A C 1
ATOM 771 O O . TYR A 1 100 ? -111.365 6.388 -46.845 1.00 43.64 96 TYR A O 1
ATOM 780 N N . LEU A 1 101 ? -109.234 5.687 -46.631 1.00 46.02 97 LEU A N 1
ATOM 781 C CA . LEU A 1 101 ? -109.006 6.447 -45.384 1.00 49.03 97 LEU A CA 1
ATOM 782 C C . LEU A 1 101 ? -109.046 7.946 -45.676 1.00 54.20 97 LEU A C 1
ATOM 783 O O . LEU A 1 101 ? -109.516 8.710 -44.855 1.00 61.89 97 LEU A O 1
ATOM 788 N N . GLN A 1 102 ? -108.568 8.354 -46.848 1.00 57.07 98 GLN A N 1
ATOM 789 C CA A GLN A 1 102 ? -108.571 9.759 -47.226 0.50 59.86 98 GLN A CA 1
ATOM 790 C CA B GLN A 1 102 ? -108.570 9.760 -47.220 0.50 58.33 98 GLN A CA 1
ATOM 791 C C . GLN A 1 102 ? -110.010 10.286 -47.217 1.00 62.34 98 GLN A C 1
ATOM 792 O O . GLN A 1 102 ? -110.267 11.418 -46.792 1.00 70.01 98 GLN A O 1
ATOM 803 N N . ALA A 1 103 ? -110.949 9.463 -47.694 1.00 64.72 99 ALA A N 1
ATOM 804 C CA . ALA A 1 103 ? -112.339 9.840 -47.799 1.00 65.51 99 ALA A CA 1
ATOM 805 C C . ALA A 1 103 ? -113.020 9.762 -46.425 1.00 69.01 99 ALA A C 1
ATOM 806 O O . ALA A 1 103 ? -113.847 10.607 -46.089 1.00 82.18 99 ALA A O 1
ATOM 808 N N . LYS A 1 104 ? -112.691 8.731 -45.644 1.00 68.95 100 LYS A N 1
ATOM 809 C CA . LYS A 1 104 ? -113.496 8.380 -44.467 1.00 67.94 100 LYS A CA 1
ATOM 810 C C . LYS A 1 104 ? -112.876 8.921 -43.167 1.00 66.50 100 LYS A C 1
ATOM 811 O O . LYS A 1 104 ? -113.566 9.054 -42.174 1.00 73.03 100 LYS A O 1
ATOM 817 N N . GLY A 1 105 ? -111.592 9.270 -43.197 1.00 63.31 101 GLY A N 1
ATOM 818 C CA . GLY A 1 105 ? -110.896 9.865 -42.066 1.00 60.88 101 GLY A CA 1
ATOM 819 C C . GLY A 1 105 ? -110.368 8.802 -41.116 1.00 59.86 101 GLY A C 1
ATOM 820 O O . GLY A 1 105 ? -109.174 8.423 -41.168 1.00 62.69 101 GLY A O 1
ATOM 821 N N . THR A 1 106 ? -111.251 8.326 -40.236 1.00 52.34 102 THR A N 1
ATOM 822 C CA . THR A 1 106 ? -111.004 7.141 -39.424 1.00 48.82 102 THR A CA 1
ATOM 823 C C . THR A 1 106 ? -112.215 6.233 -39.560 1.00 45.64 102 THR A C 1
ATOM 824 O O . THR A 1 106 ? -113.289 6.688 -39.931 1.00 45.22 102 THR A O 1
ATOM 828 N N . LEU A 1 107 ? -112.024 4.949 -39.284 1.00 44.19 103 LEU A N 1
ATOM 829 C CA . LEU A 1 107 ? -113.090 3.949 -39.465 1.00 43.70 103 LEU A CA 1
ATOM 830 C C . LEU A 1 107 ? -113.614 3.524 -38.100 1.00 43.09 103 LEU A C 1
ATOM 831 O O . LEU A 1 107 ? -112.868 3.494 -37.134 1.00 43.38 103 LEU A O 1
ATOM 836 N N . SER A 1 108 ? -114.880 3.114 -38.065 1.00 42.40 104 SER A N 1
ATOM 837 C CA . SER A 1 108 ? -115.438 2.490 -36.879 1.00 42.82 104 SER A CA 1
ATOM 838 C C . SER A 1 108 ? -114.661 1.204 -36.583 1.00 41.54 104 SER A C 1
ATOM 839 O O . SER A 1 108 ? -114.031 0.624 -37.459 1.00 39.32 104 SER A O 1
ATOM 842 N N . GLU A 1 109 ? -114.757 0.753 -35.339 1.00 40.86 105 GLU A N 1
ATOM 843 C CA . GLU A 1 109 ? -114.219 -0.499 -34.924 1.00 41.00 105 GLU A CA 1
ATOM 844 C C . GLU A 1 109 ? -114.911 -1.630 -35.688 1.00 39.94 105 GLU A C 1
ATOM 845 O O . GLU A 1 109 ? -114.256 -2.641 -36.008 1.00 38.22 105 GLU A O 1
ATOM 851 N N . ASP A 1 110 ? -116.206 -1.481 -35.952 1.00 40.17 106 ASP A N 1
ATOM 852 C CA . ASP A 1 110 ? -116.971 -2.526 -36.646 1.00 41.74 106 ASP A CA 1
ATOM 853 C C . ASP A 1 110 ? -116.473 -2.661 -38.096 1.00 40.33 106 ASP A C 1
ATOM 854 O O . ASP A 1 110 ? -116.383 -3.756 -38.578 1.00 39.90 106 ASP A O 1
ATOM 859 N N . THR A 1 111 ? -116.156 -1.534 -38.744 1.00 39.42 107 THR A N 1
ATOM 860 C CA . THR A 1 111 ? -115.594 -1.541 -40.097 1.00 40.04 107 THR A CA 1
ATOM 861 C C . THR A 1 111 ? -114.198 -2.176 -40.059 1.00 39.50 107 THR A C 1
ATOM 862 O O . THR A 1 111 ? -113.862 -3.021 -40.901 1.00 39.03 107 THR A O 1
ATOM 866 N N . ILE A 1 112 ? -113.388 -1.772 -39.070 1.00 38.60 108 ILE A N 1
ATOM 867 C CA . ILE A 1 112 ? -112.077 -2.316 -38.908 1.00 37.63 108 ILE A CA 1
ATOM 868 C C . ILE A 1 112 ? -112.180 -3.842 -38.784 1.00 37.73 108 ILE A C 1
ATOM 869 O O . ILE A 1 112 ? -111.413 -4.581 -39.415 1.00 36.60 108 ILE A O 1
ATOM 874 N N . ARG A 1 113 ? -113.162 -4.311 -38.021 1.00 37.53 109 ARG A N 1
ATOM 875 C CA . ARG A 1 113 ? -113.306 -5.728 -37.799 1.00 38.24 109 ARG A CA 1
ATOM 876 C C . ARG A 1 113 ? -113.628 -6.450 -39.115 1.00 36.81 109 ARG A C 1
ATOM 877 O O . ARG A 1 113 ? -113.101 -7.535 -39.364 1.00 36.00 109 ARG A O 1
ATOM 885 N N . VAL A 1 114 ? -114.561 -5.888 -39.884 1.00 37.19 110 VAL A N 1
ATOM 886 C CA . VAL A 1 114 ? -114.984 -6.467 -41.180 1.00 37.51 110 VAL A CA 1
ATOM 887 C C . VAL A 1 114 ? -113.760 -6.599 -42.113 1.00 36.25 110 VAL A C 1
ATOM 888 O O . VAL A 1 114 ? -113.493 -7.671 -42.641 1.00 35.48 110 VAL A O 1
ATOM 892 N N . PHE A 1 115 ? -112.995 -5.515 -42.264 1.00 34.70 111 PHE A N 1
ATOM 893 C CA . PHE A 1 115 ? -111.787 -5.537 -43.084 1.00 34.06 111 PHE A CA 1
ATOM 894 C C . PHE A 1 115 ? -110.789 -6.564 -42.537 1.00 34.15 111 PHE A C 1
ATOM 895 O O . PHE A 1 115 ? -110.193 -7.348 -43.307 1.00 33.86 111 PHE A O 1
ATOM 903 N N . LEU A 1 116 ? -110.595 -6.560 -41.213 1.00 33.98 112 LEU A N 1
ATOM 904 C CA . LEU A 1 116 ? -109.546 -7.328 -40.621 1.00 34.60 112 LEU A CA 1
ATOM 905 C C . LEU A 1 116 ? -109.843 -8.832 -40.757 1.00 34.50 112 LEU A C 1
ATOM 906 O O . LEU A 1 116 ? -108.924 -9.630 -40.919 1.00 35.21 112 LEU A O 1
ATOM 911 N N . HIS A 1 117 ? -111.113 -9.205 -40.731 1.00 34.45 113 HIS A N 1
ATOM 912 C CA . HIS A 1 117 ? -111.492 -10.580 -40.936 1.00 36.91 113 HIS A CA 1
ATOM 913 C C . HIS A 1 117 ? -110.984 -11.086 -42.296 1.00 36.24 113 HIS A C 1
ATOM 914 O O . HIS A 1 117 ? -110.532 -12.233 -42.441 1.00 35.90 113 HIS A O 1
ATOM 921 N N . GLN A 1 118 ? -111.073 -10.216 -43.313 1.00 35.01 114 GLN A N 1
ATOM 922 C CA . GLN A 1 118 ? -110.665 -10.584 -44.678 1.00 34.09 114 GLN A CA 1
ATOM 923 C C . GLN A 1 118 ? -109.136 -10.596 -44.756 1.00 32.98 114 GLN A C 1
ATOM 924 O O . GLN A 1 118 ? -108.566 -11.498 -45.363 1.00 33.09 114 GLN A O 1
ATOM 930 N N . ILE A 1 119 ? -108.479 -9.623 -44.113 1.00 31.82 115 ILE A N 1
ATOM 931 C CA . ILE A 1 119 ? -107.044 -9.602 -44.103 1.00 31.82 115 ILE A CA 1
ATOM 932 C C . ILE A 1 119 ? -106.535 -10.877 -43.429 1.00 32.03 115 ILE A C 1
ATOM 933 O O . ILE A 1 119 ? -105.555 -11.499 -43.902 1.00 31.09 115 ILE A O 1
ATOM 938 N N . ALA A 1 120 ? -107.216 -11.283 -42.343 1.00 32.35 116 ALA A N 1
ATOM 939 C CA . ALA A 1 120 ? -106.847 -12.467 -41.595 1.00 33.41 116 ALA A CA 1
ATOM 940 C C . ALA A 1 120 ? -106.953 -13.713 -42.475 1.00 33.77 116 ALA A C 1
ATOM 941 O O . ALA A 1 120 ? -106.116 -14.609 -42.413 1.00 33.63 116 ALA A O 1
ATOM 943 N N . ALA A 1 121 ? -108.029 -13.791 -43.257 1.00 35.08 117 ALA A N 1
ATOM 944 C CA . ALA A 1 121 ? -108.237 -14.924 -44.163 1.00 35.81 117 ALA A CA 1
ATOM 945 C C . ALA A 1 121 ? -107.069 -15.028 -45.165 1.00 35.25 117 ALA A C 1
ATOM 946 O O . ALA A 1 121 ? -106.544 -16.111 -45.406 1.00 35.77 117 ALA A O 1
ATOM 948 N N . ALA A 1 122 ? -106.635 -13.893 -45.724 1.00 34.84 118 ALA A N 1
ATOM 949 C CA . ALA A 1 122 ? -105.472 -13.871 -46.605 1.00 34.15 118 ALA A CA 1
ATOM 950 C C . ALA A 1 122 ? -104.229 -14.336 -45.823 1.00 35.06 118 ALA A C 1
ATOM 951 O O . ALA A 1 122 ? -103.403 -15.126 -46.344 1.00 33.60 118 ALA A O 1
ATOM 953 N N . MET A 1 123 ? -104.062 -13.836 -44.594 1.00 35.45 119 MET A N 1
ATOM 954 C CA . MET A 1 123 ? -102.859 -14.143 -43.827 1.00 37.66 119 MET A CA 1
ATOM 955 C C . MET A 1 123 ? -102.834 -15.648 -43.487 1.00 38.28 119 MET A C 1
ATOM 956 O O . MET A 1 123 ? -101.777 -16.248 -43.439 1.00 37.39 119 MET A O 1
ATOM 961 N N . ARG A 1 124 ? -104.013 -16.242 -43.275 1.00 40.18 120 ARG A N 1
ATOM 962 C CA . ARG A 1 124 ? -104.143 -17.691 -43.045 1.00 42.08 120 ARG A CA 1
ATOM 963 C C . ARG A 1 124 ? -103.528 -18.486 -44.227 1.00 40.76 120 ARG A C 1
ATOM 964 O O . ARG A 1 124 ? -102.710 -19.382 -44.001 1.00 39.76 120 ARG A O 1
ATOM 972 N N . ILE A 1 125 ? -103.882 -18.135 -45.482 1.00 39.19 121 ILE A N 1
ATOM 973 C CA . ILE A 1 125 ? -103.365 -18.894 -46.637 1.00 39.21 121 ILE A CA 1
ATOM 974 C C . ILE A 1 125 ? -101.851 -18.674 -46.751 1.00 37.56 121 ILE A C 1
ATOM 975 O O . ILE A 1 125 ? -101.106 -19.649 -46.928 1.00 36.78 121 ILE A O 1
ATOM 980 N N . LEU A 1 126 ? -101.385 -17.431 -46.568 1.00 36.07 122 LEU A N 1
ATOM 981 C CA . LEU A 1 126 ? -99.956 -17.137 -46.639 1.00 36.00 122 LEU A CA 1
ATOM 982 C C . LEU A 1 126 ? -99.214 -17.975 -45.568 1.00 38.05 122 LEU A C 1
ATOM 983 O O . LEU A 1 126 ? -98.145 -18.537 -45.810 1.00 38.25 122 LEU A O 1
ATOM 988 N N . HIS A 1 127 ? -99.803 -18.050 -44.377 1.00 41.06 123 HIS A N 1
ATOM 989 C CA . HIS A 1 127 ? -99.201 -18.737 -43.235 1.00 43.91 123 HIS A CA 1
ATOM 990 C C . HIS A 1 127 ? -99.095 -20.242 -43.499 1.00 44.11 123 HIS A C 1
ATOM 991 O O . HIS A 1 127 ? -98.044 -20.840 -43.286 1.00 42.79 123 HIS A O 1
ATOM 998 N N . SER A 1 128 ? -100.175 -20.834 -44.018 1.00 45.84 124 SER A N 1
ATOM 999 C CA . SER A 1 128 ? -100.155 -22.244 -44.379 1.00 47.20 124 SER A CA 1
ATOM 1000 C C . SER A 1 128 ? -99.067 -22.550 -45.422 1.00 47.79 124 SER A C 1
ATOM 1001 O O . SER A 1 128 ? -98.604 -23.645 -45.457 1.00 48.38 124 SER A O 1
ATOM 1004 N N . LYS A 1 129 ? -98.712 -21.607 -46.292 1.00 47.02 125 LYS A N 1
ATOM 1005 C CA . LYS A 1 129 ? -97.766 -21.872 -47.380 1.00 46.10 125 LYS A CA 1
ATOM 1006 C C . LYS A 1 129 ? -96.347 -21.428 -47.006 1.00 45.37 125 LYS A C 1
ATOM 1007 O O . LYS A 1 129 ? -95.435 -21.613 -47.789 1.00 46.85 125 LYS A O 1
ATOM 1013 N N . GLY A 1 130 ? -96.163 -20.838 -45.826 1.00 44.42 126 GLY A N 1
ATOM 1014 C CA . GLY A 1 130 ? -94.870 -20.383 -45.411 1.00 42.00 126 GLY A CA 1
ATOM 1015 C C . GLY A 1 130 ? -94.399 -19.157 -46.187 1.00 40.51 126 GLY A C 1
ATOM 1016 O O . GLY A 1 130 ? -93.159 -19.007 -46.476 1.00 39.25 126 GLY A O 1
ATOM 1017 N N . ILE A 1 131 ? -95.354 -18.279 -46.532 1.00 38.09 127 ILE A N 1
ATOM 1018 C CA . ILE A 1 131 ? -95.043 -17.058 -47.288 1.00 36.08 127 ILE A CA 1
ATOM 1019 C C . ILE A 1 131 ? -95.277 -15.868 -46.376 1.00 34.40 127 ILE A C 1
ATOM 1020 O O . ILE A 1 131 ? -96.281 -15.784 -45.765 1.00 34.14 127 ILE A O 1
ATOM 1025 N N . ILE A 1 132 ? -94.341 -14.928 -46.358 1.00 34.55 128 ILE A N 1
ATOM 1026 C CA . ILE A 1 132 ? -94.492 -13.671 -45.686 1.00 34.31 128 ILE A CA 1
ATOM 1027 C C . ILE A 1 132 ? -94.398 -12.563 -46.736 1.00 33.80 128 ILE A C 1
ATOM 1028 O O . ILE A 1 132 ? -93.508 -12.591 -47.592 1.00 33.77 128 ILE A O 1
ATOM 1033 N N . HIS A 1 133 ? -95.297 -11.587 -46.616 1.00 32.24 129 HIS A N 1
ATOM 1034 C CA . HIS A 1 133 ? -95.494 -10.529 -47.585 1.00 31.00 129 HIS A CA 1
ATOM 1035 C C . HIS A 1 133 ? -94.388 -9.478 -47.432 1.00 31.62 129 HIS A C 1
ATOM 1036 O O . HIS A 1 133 ? -93.750 -9.078 -48.422 1.00 30.65 129 HIS A O 1
ATOM 1043 N N . ARG A 1 134 ? -94.204 -9.027 -46.186 1.00 30.62 130 ARG A N 1
ATOM 1044 C CA . ARG A 1 134 ? -93.110 -8.211 -45.664 1.00 31.03 130 ARG A CA 1
ATOM 1045 C C . ARG A 1 134 ? -93.285 -6.729 -45.995 1.00 31.78 130 ARG A C 1
ATOM 1046 O O . ARG A 1 134 ? -92.506 -5.900 -45.502 1.00 30.98 130 ARG A O 1
ATOM 1054 N N . ASP A 1 135 ? -94.297 -6.363 -46.782 1.00 31.26 131 ASP A N 1
ATOM 1055 C CA . ASP A 1 135 ? -94.502 -4.949 -47.153 1.00 31.33 131 ASP A CA 1
ATOM 1056 C C . ASP A 1 135 ? -95.989 -4.590 -47.154 1.00 31.02 131 ASP A C 1
ATOM 1057 O O . ASP A 1 135 ? -96.431 -3.754 -47.979 1.00 29.52 131 ASP A O 1
ATOM 1062 N N . LEU A 1 136 ? -96.753 -5.163 -46.222 1.00 30.81 132 LEU A N 1
ATOM 1063 C CA . LEU A 1 136 ? -98.175 -4.836 -46.122 1.00 31.51 132 LEU A CA 1
ATOM 1064 C C . LEU A 1 136 ? -98.312 -3.379 -45.718 1.00 31.35 132 LEU A C 1
ATOM 1065 O O . LEU A 1 136 ? -97.703 -2.953 -44.739 1.00 31.31 132 LEU A O 1
ATOM 1070 N N . LYS A 1 137 ? -99.259 -2.687 -46.347 1.00 30.74 133 LYS A N 1
ATOM 1071 C CA . LYS A 1 137 ? -99.480 -1.291 -46.073 1.00 31.59 133 LYS A CA 1
ATOM 1072 C C . LYS A 1 137 ? -100.778 -0.845 -46.714 1.00 30.80 133 LYS A C 1
ATOM 1073 O O . LYS A 1 137 ? -101.345 -1.579 -47.528 1.00 29.98 133 LYS A O 1
ATOM 1079 N N . PRO A 1 138 ? -101.310 0.358 -46.373 1.00 30.22 134 PRO A N 1
ATOM 1080 C CA . PRO A 1 138 ? -102.589 0.799 -46.940 1.00 29.69 134 PRO A CA 1
ATOM 1081 C C . PRO A 1 138 ? -102.576 0.827 -48.482 1.00 29.15 134 PRO A C 1
ATOM 1082 O O . PRO A 1 138 ? -103.610 0.611 -49.081 1.00 28.19 134 PRO A O 1
ATOM 1086 N N . GLN A 1 139 ? -101.391 1.006 -49.088 1.00 28.97 135 GLN A N 1
ATOM 1087 C CA . GLN A 1 139 ? -101.260 1.191 -50.537 1.00 29.06 135 GLN A CA 1
ATOM 1088 C C . GLN A 1 139 ? -101.363 -0.150 -51.281 1.00 28.11 135 GLN A C 1
ATOM 1089 O O . GLN A 1 139 ? -101.540 -0.139 -52.484 1.00 27.98 135 GLN A O 1
ATOM 1095 N N . ASN A 1 140 ? -101.242 -1.300 -50.585 1.00 27.15 136 ASN A N 1
ATOM 1096 C CA . ASN A 1 140 ? -101.395 -2.598 -51.257 1.00 27.01 136 ASN A CA 1
ATOM 1097 C C . ASN A 1 140 ? -102.454 -3.492 -50.591 1.00 26.58 136 ASN A C 1
ATOM 1098 O O . ASN A 1 140 ? -102.555 -4.689 -50.888 1.00 25.59 136 ASN A O 1
ATOM 1103 N N . ILE A 1 141 ? -103.289 -2.882 -49.758 1.00 26.64 137 ILE A N 1
ATOM 1104 C CA . ILE A 1 141 ? -104.524 -3.486 -49.286 1.00 26.93 137 ILE A CA 1
ATOM 1105 C C . ILE A 1 141 ? -105.652 -2.826 -50.076 1.00 27.19 137 ILE A C 1
ATOM 1106 O O . ILE A 1 141 ? -105.888 -1.614 -49.929 1.00 27.70 137 ILE A O 1
ATOM 1111 N N . LEU A 1 142 ? -106.208 -3.576 -51.039 1.00 27.42 138 LEU A N 1
ATOM 1112 C CA . LEU A 1 142 ? -107.061 -3.027 -52.063 1.00 27.78 138 LEU A CA 1
ATOM 1113 C C . LEU A 1 142 ? -108.524 -3.398 -51.781 1.00 29.13 138 LEU A C 1
ATOM 1114 O O . LEU A 1 142 ? -108.837 -4.432 -51.136 1.00 29.67 138 LEU A O 1
ATOM 1119 N N . LEU A 1 143 ? -109.409 -2.542 -52.292 1.00 30.48 139 LEU A N 1
ATOM 1120 C CA . LEU A 1 143 ? -110.865 -2.672 -52.175 1.00 31.77 139 LEU A CA 1
ATOM 1121 C C . LEU A 1 143 ? -111.464 -3.024 -53.540 1.00 32.56 139 LEU A C 1
ATOM 1122 O O . LEU A 1 143 ? -111.132 -2.413 -54.558 1.00 32.71 139 LEU A O 1
ATOM 1127 N N . SER A 1 144 ? -112.359 -4.008 -53.531 1.00 33.82 140 SER A N 1
ATOM 1128 C CA . SER A 1 144 ? -113.053 -4.458 -54.684 1.00 35.68 140 SER A CA 1
ATOM 1129 C C . SER A 1 144 ? -114.556 -4.509 -54.392 1.00 37.07 140 SER A C 1
ATOM 1130 O O . SER A 1 144 ? -115.004 -5.082 -53.385 1.00 36.24 140 SER A O 1
ATOM 1133 N N . TYR A 1 145 ? -115.342 -3.840 -55.244 1.00 38.72 141 TYR A N 1
ATOM 1134 C CA . TYR A 1 145 ? -116.830 -3.898 -55.180 1.00 41.64 141 TYR A CA 1
ATOM 1135 C C . TYR A 1 145 ? -117.330 -4.838 -56.274 1.00 43.99 141 TYR A C 1
ATOM 1136 O O . TYR A 1 145 ? -117.107 -4.569 -57.439 1.00 45.55 141 TYR A O 1
ATOM 1145 N N . ALA A 1 146 ? -117.892 -5.994 -55.898 1.00 47.84 142 ALA A N 1
ATOM 1146 C CA . ALA A 1 146 ? -118.316 -7.016 -56.897 1.00 51.96 142 ALA A CA 1
ATOM 1147 C C . ALA A 1 146 ? -119.552 -6.490 -57.640 1.00 52.15 142 ALA A C 1
ATOM 1148 O O . ALA A 1 146 ? -119.811 -6.864 -58.755 1.00 51.57 142 ALA A O 1
ATOM 1150 N N . ASN A 1 147 ? -120.310 -5.640 -56.942 1.00 53.14 143 ASN A N 1
ATOM 1151 C CA . ASN A 1 147 ? -121.433 -4.933 -57.459 1.00 56.52 143 ASN A CA 1
ATOM 1152 C C . ASN A 1 147 ? -121.260 -3.464 -57.068 1.00 58.46 143 ASN A C 1
ATOM 1153 O O . ASN A 1 147 ? -121.445 -3.099 -55.913 1.00 50.86 143 ASN A O 1
ATOM 1158 N N . ARG A 1 148 ? -120.961 -2.617 -58.062 1.00 64.56 144 ARG A N 1
ATOM 1159 C CA . ARG A 1 148 ? -120.602 -1.210 -57.845 1.00 72.27 144 ARG A CA 1
ATOM 1160 C C . ARG A 1 148 ? -121.811 -0.414 -57.306 1.00 76.33 144 ARG A C 1
ATOM 1161 O O . ARG A 1 148 ? -121.622 0.634 -56.663 1.00 76.12 144 ARG A O 1
ATOM 1169 N N . ARG A 1 149 ? -123.032 -0.952 -57.490 1.00 77.60 145 ARG A N 1
ATOM 1170 C CA . ARG A 1 149 ? -124.247 -0.429 -56.870 1.00 78.18 145 ARG A CA 1
ATOM 1171 C C . ARG A 1 149 ? -124.243 -0.643 -55.341 1.00 75.43 145 ARG A C 1
ATOM 1172 O O . ARG A 1 149 ? -124.602 0.280 -54.618 1.00 76.45 145 ARG A O 1
ATOM 1180 N N . LYS A 1 150 ? -123.823 -1.831 -54.864 1.00 72.86 146 LYS A N 1
ATOM 1181 C CA . LYS A 1 150 ? -123.690 -2.138 -53.384 1.00 68.06 146 LYS A CA 1
ATOM 1182 C C . LYS A 1 150 ? -122.330 -1.644 -52.874 1.00 65.36 146 LYS A C 1
ATOM 1183 O O . LYS A 1 150 ? -121.355 -2.422 -52.822 1.00 61.35 146 LYS A O 1
ATOM 1189 N N . SER A 1 151 ? -122.269 -0.352 -52.510 1.00 63.43 147 SER A N 1
ATOM 1190 C CA . SER A 1 151 ? -121.014 0.311 -52.148 1.00 63.24 147 SER A CA 1
ATOM 1191 C C . SER A 1 151 ? -120.969 0.690 -50.652 1.00 62.99 147 SER A C 1
ATOM 1192 O O . SER A 1 151 ? -120.105 1.474 -50.237 1.00 64.95 147 SER A O 1
ATOM 1195 N N . SER A 1 152 ? -121.816 0.071 -49.827 1.00 58.77 148 SER A N 1
ATOM 1196 C CA . SER A 1 152 ? -121.619 0.127 -48.387 1.00 57.78 148 SER A CA 1
ATOM 1197 C C . SER A 1 152 ? -120.483 -0.844 -47.976 1.00 53.33 148 SER A C 1
ATOM 1198 O O . SER A 1 152 ? -119.930 -1.570 -48.814 1.00 50.02 148 SER A O 1
ATOM 1201 N N . VAL A 1 153 ? -120.126 -0.819 -46.689 1.00 51.42 149 VAL A N 1
ATOM 1202 C CA . VAL A 1 153 ? -119.002 -1.591 -46.132 1.00 51.24 149 VAL A CA 1
ATOM 1203 C C . VAL A 1 153 ? -119.173 -3.081 -46.469 1.00 51.28 149 VAL A C 1
ATOM 1204 O O . VAL A 1 153 ? -118.216 -3.773 -46.762 1.00 50.66 149 VAL A O 1
ATOM 1208 N N . SER A 1 154 ? -120.412 -3.573 -46.410 1.00 50.40 150 SER A N 1
ATOM 1209 C CA . SER A 1 154 ? -120.734 -4.995 -46.648 1.00 50.19 150 SER A CA 1
ATOM 1210 C C . SER A 1 154 ? -120.502 -5.381 -48.114 1.00 47.47 150 SER A C 1
ATOM 1211 O O . SER A 1 154 ? -120.401 -6.539 -48.416 1.00 48.94 150 SER A O 1
ATOM 1214 N N . GLY A 1 155 ? -120.461 -4.393 -49.016 1.00 45.17 151 GLY A N 1
ATOM 1215 C CA . GLY A 1 155 ? -120.147 -4.630 -50.446 1.00 43.46 151 GLY A CA 1
ATOM 1216 C C . GLY A 1 155 ? -118.636 -4.681 -50.741 1.00 40.89 151 GLY A C 1
ATOM 1217 O O . GLY A 1 155 ? -118.244 -4.969 -51.857 1.00 39.21 151 GLY A O 1
ATOM 1218 N N . ILE A 1 156 ? -117.785 -4.413 -49.734 1.00 39.26 152 ILE A N 1
ATOM 1219 C CA . ILE A 1 156 ? -116.346 -4.317 -49.961 1.00 38.51 152 ILE A CA 1
ATOM 1220 C C . ILE A 1 156 ? -115.702 -5.691 -49.781 1.00 36.89 152 ILE A C 1
ATOM 1221 O O . ILE A 1 156 ? -115.853 -6.302 -48.768 1.00 34.65 152 ILE A O 1
ATOM 1226 N N . ARG A 1 157 ? -114.943 -6.136 -50.791 1.00 36.64 153 ARG A N 1
ATOM 1227 C CA . ARG A 1 157 ? -114.037 -7.245 -50.624 1.00 37.88 153 ARG A CA 1
ATOM 1228 C C . ARG A 1 157 ? -112.581 -6.743 -50.633 1.00 36.49 153 ARG A C 1
ATOM 1229 O O . ARG A 1 157 ? -112.163 -5.930 -51.493 1.00 34.92 153 ARG A O 1
ATOM 1237 N N . ILE A 1 158 ? -111.814 -7.174 -49.627 1.00 35.09 154 ILE A N 1
ATOM 1238 C CA . ILE A 1 158 ? -110.430 -6.735 -49.471 1.00 33.79 154 ILE A CA 1
ATOM 1239 C C . ILE A 1 158 ? -109.526 -7.734 -50.204 1.00 33.11 154 ILE A C 1
ATOM 1240 O O . ILE A 1 158 ? -109.739 -8.959 -50.134 1.00 32.14 154 ILE A O 1
ATOM 1245 N N . LYS A 1 159 ? -108.512 -7.211 -50.897 1.00 32.16 155 LYS A N 1
ATOM 1246 C CA . LYS A 1 159 ? -107.564 -8.070 -51.629 1.00 32.90 155 LYS A CA 1
ATOM 1247 C C . LYS A 1 159 ? -106.160 -7.526 -51.395 1.00 31.47 155 LYS A C 1
ATOM 1248 O O . LYS A 1 159 ? -105.885 -6.328 -51.549 1.00 30.49 155 LYS A O 1
ATOM 1254 N N . ILE A 1 160 ? -105.286 -8.437 -50.995 1.00 30.09 156 ILE A N 1
ATOM 1255 C CA . ILE A 1 160 ? -103.922 -8.135 -50.791 1.00 29.35 156 ILE A CA 1
ATOM 1256 C C . ILE A 1 160 ? -103.209 -8.222 -52.151 1.00 28.30 156 ILE A C 1
ATOM 1257 O O . ILE A 1 160 ? -103.428 -9.166 -52.924 1.00 27.05 156 ILE A O 1
ATOM 1262 N N . ALA A 1 161 ? -102.307 -7.271 -52.380 1.00 27.76 157 ALA A N 1
ATOM 1263 C CA . ALA A 1 161 ? -101.570 -7.154 -53.615 1.00 28.07 157 ALA A CA 1
ATOM 1264 C C . ALA A 1 161 ? -100.091 -6.868 -53.343 1.00 28.07 157 ALA A C 1
ATOM 1265 O O . ALA A 1 161 ? -99.676 -6.624 -52.156 1.00 25.86 157 ALA A O 1
ATOM 1267 N N . ASP A 1 162 ? -99.331 -6.835 -54.455 1.00 27.35 158 ASP A N 1
ATOM 1268 C CA . ASP A 1 162 ? -97.922 -6.485 -54.537 1.00 28.46 158 ASP A CA 1
ATOM 1269 C C . ASP A 1 162 ? -97.031 -7.400 -53.677 1.00 28.19 158 ASP A C 1
ATOM 1270 O O . ASP A 1 162 ? -96.585 -7.007 -52.633 1.00 27.54 158 ASP A O 1
ATOM 1275 N N . PHE A 1 163 ? -96.741 -8.591 -54.191 1.00 28.24 159 PHE A N 1
ATOM 1276 C CA . PHE A 1 163 ? -95.989 -9.601 -53.522 1.00 28.28 159 PHE A CA 1
ATOM 1277 C C . PHE A 1 163 ? -94.534 -9.640 -54.009 1.00 29.03 159 PHE A C 1
ATOM 1278 O O . PHE A 1 163 ? -93.868 -10.643 -53.844 1.00 31.46 159 PHE A O 1
ATOM 1286 N N . GLY A 1 164 ? -94.010 -8.536 -54.537 1.00 29.25 160 GLY A N 1
ATOM 1287 C CA . GLY A 1 164 ? -92.649 -8.507 -55.070 1.00 29.46 160 GLY A CA 1
ATOM 1288 C C . GLY A 1 164 ? -91.575 -8.553 -53.977 1.00 30.53 160 GLY A C 1
ATOM 1289 O O . GLY A 1 164 ? -90.432 -8.930 -54.229 1.00 31.61 160 GLY A O 1
ATOM 1290 N N . PHE A 1 165 ? -91.961 -8.235 -52.741 1.00 30.30 161 PHE A N 1
ATOM 1291 C CA . PHE A 1 165 ? -91.052 -8.245 -51.622 1.00 31.42 161 PHE A CA 1
ATOM 1292 C C . PHE A 1 165 ? -91.306 -9.498 -50.753 1.00 31.30 161 PHE A C 1
ATOM 1293 O O . PHE A 1 165 ? -90.602 -9.740 -49.760 1.00 32.02 161 PHE A O 1
ATOM 1301 N N . ALA A 1 166 ? -92.276 -10.334 -51.142 1.00 29.76 162 ALA A N 1
ATOM 1302 C CA . ALA A 1 166 ? -92.624 -11.504 -50.377 1.00 30.90 162 ALA A CA 1
ATOM 1303 C C . ALA A 1 166 ? -91.539 -12.576 -50.522 1.00 31.44 162 ALA A C 1
ATOM 1304 O O . ALA A 1 166 ? -90.816 -12.619 -51.516 1.00 29.64 162 ALA A O 1
ATOM 1306 N N . ARG A 1 167 ? -91.454 -13.449 -49.518 1.00 31.89 163 ARG A N 1
ATOM 1307 C CA . ARG A 1 167 ? -90.442 -14.481 -49.443 1.00 32.76 163 ARG A CA 1
ATOM 1308 C C . ARG A 1 167 ? -91.053 -15.749 -48.859 1.00 34.16 163 ARG A C 1
ATOM 1309 O O . ARG A 1 167 ? -91.978 -15.697 -47.997 1.00 32.04 163 ARG A O 1
ATOM 1317 N N . TYR A 1 168 ? -90.441 -16.875 -49.234 1.00 36.34 164 TYR A N 1
ATOM 1318 C CA . TYR A 1 168 ? -90.738 -18.167 -48.641 1.00 37.31 164 TYR A CA 1
ATOM 1319 C C . TYR A 1 168 ? -89.834 -18.357 -47.429 1.00 37.36 164 TYR A C 1
ATOM 1320 O O . TYR A 1 168 ? -88.608 -18.281 -47.545 1.00 38.08 164 TYR A O 1
ATOM 1329 N N . LEU A 1 169 ? -90.421 -18.712 -46.299 1.00 40.85 165 LEU A N 1
ATOM 1330 C CA . LEU A 1 169 ? -89.636 -18.989 -45.063 1.00 42.96 165 LEU A CA 1
ATOM 1331 C C . LEU A 1 169 ? -88.687 -20.188 -45.282 1.00 46.07 165 LEU A C 1
ATOM 1332 O O . LEU A 1 169 ? -87.665 -20.230 -44.694 1.00 46.58 165 LEU A O 1
ATOM 1337 N N . HIS A 1 170 ? -89.043 -21.158 -46.128 1.00 51.15 166 HIS A N 1
ATOM 1338 C CA . HIS A 1 170 ? -88.270 -22.411 -46.275 1.00 54.90 166 HIS A CA 1
ATOM 1339 C C . HIS A 1 170 ? -87.198 -22.304 -47.384 1.00 54.77 166 HIS A C 1
ATOM 1340 O O . HIS A 1 170 ? -86.462 -23.286 -47.645 1.00 57.71 166 HIS A O 1
ATOM 1347 N N . SER A 1 171 ? -87.042 -21.122 -48.013 1.00 51.40 167 SER A N 1
ATOM 1348 C CA . SER A 1 171 ? -86.131 -21.018 -49.160 1.00 50.76 167 SER A CA 1
ATOM 1349 C C . SER A 1 171 ? -84.670 -21.325 -48.748 1.00 48.70 167 SER A C 1
ATOM 1350 O O . SER A 1 171 ? -83.969 -22.030 -49.490 1.00 45.06 167 SER A O 1
ATOM 1353 N N . ASN A 1 172 ? -84.207 -20.817 -47.587 1.00 44.12 168 ASN A N 1
ATOM 1354 C CA . ASN A 1 172 ? -82.816 -21.069 -47.156 1.00 46.94 168 ASN A CA 1
ATOM 1355 C C . ASN A 1 172 ? -82.599 -22.563 -46.882 1.00 48.26 168 ASN A C 1
ATOM 1356 O O . ASN A 1 172 ? -81.575 -23.117 -47.291 1.00 43.99 168 ASN A O 1
ATOM 1361 N N . MET A 1 173 ? -83.572 -23.216 -46.246 1.00 50.13 169 MET A N 1
ATOM 1362 C CA . MET A 1 173 ? -83.488 -24.651 -46.012 1.00 55.28 169 MET A CA 1
ATOM 1363 C C . MET A 1 173 ? -83.504 -25.409 -47.348 1.00 55.77 169 MET A C 1
ATOM 1364 O O . MET A 1 173 ? -82.784 -26.402 -47.484 1.00 55.94 169 MET A O 1
ATOM 1369 N N . MET A 1 174 ? -84.266 -24.917 -48.332 1.00 57.72 170 MET A N 1
ATOM 1370 C CA . MET A 1 174 ? -84.278 -25.542 -49.683 1.00 62.46 170 MET A CA 1
ATOM 1371 C C . MET A 1 174 ? -82.906 -25.363 -50.378 1.00 60.68 170 MET A C 1
ATOM 1372 O O . MET A 1 174 ? -82.389 -26.296 -50.983 1.00 66.46 170 MET A O 1
ATOM 1377 N N . ALA A 1 175 ? -82.328 -24.159 -50.293 1.00 57.03 171 ALA A N 1
ATOM 1378 C CA . ALA A 1 175 ? -80.977 -23.886 -50.827 1.00 56.09 171 ALA A CA 1
ATOM 1379 C C . ALA A 1 175 ? -79.970 -24.897 -50.262 1.00 56.49 171 ALA A C 1
ATOM 1380 O O . ALA A 1 175 ? -79.181 -25.449 -51.006 1.00 51.91 171 ALA A O 1
ATOM 1382 N N . ALA A 1 176 ? -80.004 -25.113 -48.941 1.00 58.47 172 ALA A N 1
ATOM 1383 C CA . ALA A 1 176 ? -79.074 -26.014 -48.232 1.00 61.46 172 ALA A CA 1
ATOM 1384 C C . ALA A 1 176 ? -79.229 -27.449 -48.750 1.00 68.05 172 ALA A C 1
ATOM 1385 O O . ALA A 1 176 ? -78.219 -28.125 -49.008 1.00 69.24 172 ALA A O 1
ATOM 1387 N N . ASP A 1 177 ? -80.485 -27.901 -48.926 1.00 70.86 173 ASP A N 1
ATOM 1388 C CA . ASP A 1 177 ? -80.802 -29.233 -49.468 1.00 76.94 173 ASP A CA 1
ATOM 1389 C C . ASP A 1 177 ? -80.180 -29.410 -50.869 1.00 76.39 173 ASP A C 1
ATOM 1390 O O . ASP A 1 177 ? -79.741 -30.494 -51.215 1.00 77.69 173 ASP A O 1
ATOM 1395 N N . LEU A 1 178 ? -80.160 -28.335 -51.669 1.00 76.15 174 LEU A N 1
ATOM 1396 C CA . LEU A 1 178 ? -79.716 -28.380 -53.077 1.00 76.55 174 LEU A CA 1
ATOM 1397 C C . LEU A 1 178 ? -78.214 -28.114 -53.220 1.00 80.79 174 LEU A C 1
ATOM 1398 O O . LEU A 1 178 ? -77.653 -28.428 -54.257 1.00 82.95 174 LEU A O 1
ATOM 1403 N N . CYS A 1 179 ? -77.591 -27.454 -52.234 1.00 86.39 175 CYS A N 1
ATOM 1404 C CA . CYS A 1 179 ? -76.182 -26.984 -52.334 1.00 86.41 175 CYS A CA 1
ATOM 1405 C C . CYS A 1 179 ? -75.179 -28.145 -52.216 1.00 85.09 175 CYS A C 1
ATOM 1406 O O . CYS A 1 179 ? -74.030 -27.930 -52.474 1.00 78.86 175 CYS A O 1
ATOM 1409 N N . GLY A 1 180 ? -75.631 -29.342 -51.817 1.00 84.77 176 GLY A N 1
ATOM 1410 C CA . GLY A 1 180 ? -74.754 -30.400 -51.356 1.00 85.34 176 GLY A CA 1
ATOM 1411 C C . GLY A 1 180 ? -74.511 -30.273 -49.862 1.00 86.38 176 GLY A C 1
ATOM 1412 O O . GLY A 1 180 ? -75.460 -30.314 -49.085 1.00 97.31 176 GLY A O 1
ATOM 1413 N N . SER A 1 181 ? -73.249 -30.067 -49.469 1.00 81.87 177 SER A N 1
ATOM 1414 C CA . SER A 1 181 ? -72.825 -29.996 -48.061 1.00 80.03 177 SER A CA 1
ATOM 1415 C C . SER A 1 181 ? -73.275 -28.673 -47.436 1.00 73.10 177 SER A C 1
ATOM 1416 O O . SER A 1 181 ? -72.853 -27.598 -47.885 1.00 72.60 177 SER A O 1
ATOM 1419 N N . PRO A 1 182 ? -74.156 -28.715 -46.399 1.00 63.79 178 PRO A N 1
ATOM 1420 C CA . PRO A 1 182 ? -74.578 -27.522 -45.677 1.00 59.39 178 PRO A CA 1
ATOM 1421 C C . PRO A 1 182 ? -73.705 -27.248 -44.447 1.00 54.96 178 PRO A C 1
ATOM 1422 O O . PRO A 1 182 ? -74.043 -26.401 -43.644 1.00 52.68 178 PRO A O 1
ATOM 1426 N N . MET A 1 183 ? -72.582 -27.953 -44.340 1.00 53.35 179 MET A N 1
ATOM 1427 C CA . MET A 1 183 ? -71.791 -28.023 -43.109 1.00 53.23 179 MET A CA 1
ATOM 1428 C C . MET A 1 183 ? -70.954 -26.740 -42.901 1.00 50.61 179 MET A C 1
ATOM 1429 O O . MET A 1 183 ? -70.228 -26.630 -41.888 1.00 49.95 179 MET A O 1
ATOM 1434 N N . TYR A 1 184 ? -71.045 -25.787 -43.838 1.00 45.07 180 TYR A N 1
ATOM 1435 C CA . TYR A 1 184 ? -70.237 -24.577 -43.835 1.00 42.48 180 TYR A CA 1
ATOM 1436 C C . TYR A 1 184 ? -71.137 -23.360 -43.655 1.00 41.14 180 TYR A C 1
ATOM 1437 O O . TYR A 1 184 ? -70.667 -22.269 -43.411 1.00 39.60 180 TYR A O 1
ATOM 1446 N N . MET A 1 185 ? -72.434 -23.559 -43.815 1.00 42.86 181 MET A N 1
ATOM 1447 C CA . MET A 1 185 ? -73.395 -22.480 -43.796 1.00 45.61 181 MET A CA 1
ATOM 1448 C C . MET A 1 185 ? -73.554 -21.983 -42.354 1.00 47.08 181 MET A C 1
ATOM 1449 O O . MET A 1 185 ? -73.464 -22.796 -41.407 1.00 46.84 181 MET A O 1
ATOM 1454 N N . ALA A 1 186 ? -73.787 -20.676 -42.181 1.00 45.85 182 ALA A N 1
ATOM 1455 C CA . ALA A 1 186 ? -73.961 -20.110 -40.812 1.00 46.74 182 ALA A CA 1
ATOM 1456 C C . ALA A 1 186 ? -75.245 -20.645 -40.166 1.00 46.10 182 ALA A C 1
ATOM 1457 O O . ALA A 1 186 ? -76.286 -20.790 -40.816 1.00 44.49 182 ALA A O 1
ATOM 1459 N N . PRO A 1 187 ? -75.235 -20.953 -38.849 1.00 46.14 183 PRO A N 1
ATOM 1460 C CA . PRO A 1 187 ? -76.455 -21.390 -38.165 1.00 45.13 183 PRO A CA 1
ATOM 1461 C C . PRO A 1 187 ? -77.657 -20.476 -38.424 1.00 44.42 183 PRO A C 1
ATOM 1462 O O . PRO A 1 187 ? -78.730 -20.973 -38.723 1.00 43.49 183 PRO A O 1
ATOM 1466 N N . GLU A 1 188 ? -77.457 -19.150 -38.347 1.00 43.50 184 GLU A N 1
ATOM 1467 C CA . GLU A 1 188 ? -78.532 -18.204 -38.524 1.00 41.74 184 GLU A CA 1
ATOM 1468 C C . GLU A 1 188 ? -79.074 -18.224 -39.968 1.00 42.98 184 GLU A C 1
ATOM 1469 O O . GLU A 1 188 ? -80.201 -17.751 -40.196 1.00 39.89 184 GLU A O 1
ATOM 1475 N N . VAL A 1 189 ? -78.302 -18.762 -40.929 1.00 43.58 185 VAL A N 1
ATOM 1476 C CA . VAL A 1 189 ? -78.769 -18.889 -42.303 1.00 46.93 185 VAL A CA 1
ATOM 1477 C C . VAL A 1 189 ? -79.680 -20.130 -42.402 1.00 50.53 185 VAL A C 1
ATOM 1478 O O . VAL A 1 189 ? -80.809 -20.054 -42.898 1.00 48.34 185 VAL A O 1
ATOM 1482 N N . ILE A 1 190 ? -79.170 -21.262 -41.903 1.00 55.20 186 ILE A N 1
ATOM 1483 C CA . ILE A 1 190 ? -79.888 -22.533 -41.816 1.00 60.68 186 ILE A CA 1
ATOM 1484 C C . ILE A 1 190 ? -81.254 -22.373 -41.095 1.00 62.75 186 ILE A C 1
ATOM 1485 O O . ILE A 1 190 ? -82.207 -23.094 -41.396 1.00 65.51 186 ILE A O 1
ATOM 1490 N N . MET A 1 191 ? -81.335 -21.476 -40.109 1.00 65.08 187 MET A N 1
ATOM 1491 C CA . MET A 1 191 ? -82.478 -21.398 -39.133 1.00 67.36 187 MET A CA 1
ATOM 1492 C C . MET A 1 191 ? -83.366 -20.154 -39.409 1.00 66.11 187 MET A C 1
ATOM 1493 O O . MET A 1 191 ? -84.192 -19.782 -38.552 1.00 62.48 187 MET A O 1
ATOM 1498 N N . SER A 1 192 ? -83.169 -19.487 -40.556 1.00 88.50 188 SER A N 1
ATOM 1499 C CA . SER A 1 192 ? -83.662 -18.089 -40.765 1.00 84.74 188 SER A CA 1
ATOM 1500 C C . SER A 1 192 ? -85.192 -18.032 -40.855 1.00 81.87 188 SER A C 1
ATOM 1501 O O . SER A 1 192 ? -85.790 -16.990 -40.628 1.00 77.45 188 SER A O 1
ATOM 1504 N N . GLN A 1 193 ? -85.810 -19.152 -41.241 1.00 85.89 189 GLN A N 1
ATOM 1505 C CA . GLN A 1 193 ? -87.272 -19.369 -41.180 1.00 89.30 189 GLN A CA 1
ATOM 1506 C C . GLN A 1 193 ? -87.866 -18.677 -39.937 1.00 91.69 189 GLN A C 1
ATOM 1507 O O . GLN A 1 193 ? -88.926 -18.072 -40.011 1.00 92.98 189 GLN A O 1
ATOM 1513 N N . HIS A 1 194 ? -87.132 -18.729 -38.817 1.00 93.05 190 HIS A N 1
ATOM 1514 C CA . HIS A 1 194 ? -87.645 -18.404 -37.503 1.00 92.82 190 HIS A CA 1
ATOM 1515 C C . HIS A 1 194 ? -87.293 -16.962 -37.089 1.00 87.20 190 HIS A C 1
ATOM 1516 O O . HIS A 1 194 ? -87.115 -16.724 -35.898 1.00 93.04 190 HIS A O 1
ATOM 1523 N N . TYR A 1 195 ? -87.198 -16.010 -38.030 1.00 79.88 191 TYR A N 1
ATOM 1524 C CA . TYR A 1 195 ? -86.651 -14.676 -37.691 1.00 76.43 191 TYR A CA 1
ATOM 1525 C C . TYR A 1 195 ? -87.669 -13.574 -37.983 1.00 69.68 191 TYR A C 1
ATOM 1526 O O . TYR A 1 195 ? -87.958 -12.712 -37.141 1.00 70.93 191 TYR A O 1
ATOM 1535 N N . ASP A 1 196 ? -88.164 -13.575 -39.221 1.00 63.45 192 ASP A N 1
ATOM 1536 C CA . ASP A 1 196 ? -89.079 -12.558 -39.691 1.00 58.01 192 ASP A CA 1
ATOM 1537 C C . ASP A 1 196 ? -90.473 -13.181 -39.909 1.00 53.98 192 ASP A C 1
ATOM 1538 O O . ASP A 1 196 ? -91.346 -12.572 -40.565 1.00 51.48 192 ASP A O 1
ATOM 1543 N N . ALA A 1 197 ? -90.701 -14.368 -39.326 1.00 51.60 193 ALA A N 1
ATOM 1544 C CA . ALA A 1 197 ? -91.919 -15.126 -39.565 1.00 50.05 193 ALA A CA 1
ATOM 1545 C C . ALA A 1 197 ? -93.174 -14.306 -39.206 1.00 46.07 193 ALA A C 1
ATOM 1546 O O . ALA A 1 197 ? -94.201 -14.608 -39.734 1.00 45.86 193 ALA A O 1
ATOM 1548 N N . LYS A 1 198 ? -93.063 -13.284 -38.347 1.00 43.56 194 LYS A N 1
ATOM 1549 C CA . LYS A 1 198 ? -94.220 -12.493 -37.855 1.00 41.65 194 LYS A CA 1
ATOM 1550 C C . LYS A 1 198 ? -94.162 -11.035 -38.338 1.00 39.68 194 LYS A C 1
ATOM 1551 O O . LYS A 1 198 ? -94.866 -10.161 -37.830 1.00 37.93 194 LYS A O 1
ATOM 1557 N N . ALA A 1 199 ? -93.362 -10.757 -39.363 1.00 40.10 195 ALA A N 1
ATOM 1558 C CA . ALA A 1 199 ? -93.271 -9.377 -39.876 1.00 38.40 195 ALA A CA 1
ATOM 1559 C C . ALA A 1 199 ? -94.660 -8.825 -40.272 1.00 36.58 195 ALA A C 1
ATOM 1560 O O . ALA A 1 199 ? -94.956 -7.642 -40.055 1.00 36.37 195 ALA A O 1
ATOM 1562 N N . ASP A 1 200 ? -95.505 -9.658 -40.888 1.00 35.06 196 ASP A N 1
ATOM 1563 C CA . ASP A 1 200 ? -96.791 -9.180 -41.394 1.00 34.27 196 ASP A CA 1
ATOM 1564 C C . ASP A 1 200 ? -97.735 -8.786 -40.236 1.00 35.23 196 ASP A C 1
ATOM 1565 O O . ASP A 1 200 ? -98.606 -7.921 -40.392 1.00 34.91 196 ASP A O 1
ATOM 1570 N N . LEU A 1 201 ? -97.580 -9.445 -39.075 1.00 37.06 197 LEU A N 1
ATOM 1571 C CA . LEU A 1 201 ? -98.406 -9.145 -37.918 1.00 36.75 197 LEU A CA 1
ATOM 1572 C C . LEU A 1 201 ? -98.130 -7.730 -37.426 1.00 37.10 197 LEU A C 1
ATOM 1573 O O . LEU A 1 201 ? -99.066 -7.010 -37.137 1.00 36.16 197 LEU A O 1
ATOM 1578 N N . TRP A 1 202 ? -96.853 -7.308 -37.429 1.00 38.04 198 TRP A N 1
ATOM 1579 C CA . TRP A 1 202 ? -96.539 -5.924 -37.067 1.00 38.36 198 TRP A CA 1
ATOM 1580 C C . TRP A 1 202 ? -97.216 -4.976 -38.056 1.00 37.11 198 TRP A C 1
ATOM 1581 O O . TRP A 1 202 ? -97.846 -3.989 -37.622 1.00 35.61 198 TRP A O 1
ATOM 1592 N N . SER A 1 203 ? -97.009 -5.229 -39.370 1.00 34.53 199 SER A N 1
ATOM 1593 C CA . SER A 1 203 ? -97.562 -4.364 -40.381 1.00 33.87 199 SER A CA 1
ATOM 1594 C C . SER A 1 203 ? -99.081 -4.194 -40.136 1.00 33.02 199 SER A C 1
ATOM 1595 O O . SER A 1 203 ? -99.593 -3.084 -40.147 1.00 33.27 199 SER A O 1
ATOM 1598 N N . ILE A 1 204 ? -99.794 -5.308 -39.934 1.00 32.90 200 ILE A N 1
ATOM 1599 C CA . ILE A 1 204 ? -101.252 -5.292 -39.834 1.00 32.94 200 ILE A CA 1
ATOM 1600 C C . ILE A 1 204 ? -101.621 -4.441 -38.606 1.00 34.06 200 ILE A C 1
ATOM 1601 O O . ILE A 1 204 ? -102.565 -3.657 -38.643 1.00 34.21 200 ILE A O 1
ATOM 1606 N N . GLY A 1 205 ? -100.803 -4.565 -37.544 1.00 33.73 201 GLY A N 1
ATOM 1607 C CA . GLY A 1 205 ? -100.896 -3.707 -36.415 1.00 34.94 201 GLY A CA 1
ATOM 1608 C C . GLY A 1 205 ? -100.911 -2.237 -36.795 1.00 34.68 201 GLY A C 1
ATOM 1609 O O . GLY A 1 205 ? -101.792 -1.479 -36.369 1.00 35.11 201 GLY A O 1
ATOM 1610 N N . THR A 1 206 ? -99.921 -1.819 -37.572 1.00 34.26 202 THR A N 1
ATOM 1611 C CA . THR A 1 206 ? -99.774 -0.402 -37.931 1.00 35.21 202 THR A CA 1
ATOM 1612 C C . THR A 1 206 ? -100.953 0.052 -38.799 1.00 35.29 202 THR A C 1
ATOM 1613 O O . THR A 1 206 ? -101.371 1.206 -38.713 1.00 35.56 202 THR A O 1
ATOM 1617 N N . VAL A 1 207 ? -101.473 -0.844 -39.643 1.00 34.45 203 VAL A N 1
ATOM 1618 C CA . VAL A 1 207 ? -102.554 -0.494 -40.552 1.00 35.01 203 VAL A CA 1
ATOM 1619 C C . VAL A 1 207 ? -103.836 -0.295 -39.736 1.00 35.33 203 VAL A C 1
ATOM 1620 O O . VAL A 1 207 ? -104.569 0.660 -39.979 1.00 36.26 203 VAL A O 1
ATOM 1624 N N . ILE A 1 208 ? -104.121 -1.233 -38.825 1.00 36.61 204 ILE A N 1
ATOM 1625 C CA . ILE A 1 208 ? -105.314 -1.148 -37.975 1.00 38.08 204 ILE A CA 1
ATOM 1626 C C . ILE A 1 208 ? -105.241 0.169 -37.185 1.00 39.57 204 ILE A C 1
ATOM 1627 O O . ILE A 1 208 ? -106.226 0.892 -37.060 1.00 39.85 204 ILE A O 1
ATOM 1632 N N . TYR A 1 209 ? -104.059 0.439 -36.606 1.00 39.89 205 TYR A N 1
ATOM 1633 C CA . TYR A 1 209 ? -103.844 1.659 -35.841 1.00 41.11 205 TYR A CA 1
ATOM 1634 C C . TYR A 1 209 ? -104.216 2.873 -36.702 1.00 42.27 205 TYR A C 1
ATOM 1635 O O . TYR A 1 209 ? -104.952 3.752 -36.267 1.00 42.30 205 TYR A O 1
ATOM 1644 N N . GLN A 1 210 ? -103.710 2.911 -37.943 1.00 43.12 206 GLN A N 1
ATOM 1645 C CA . GLN A 1 210 ? -103.964 4.046 -38.772 1.00 43.94 206 GLN A CA 1
ATOM 1646 C C . GLN A 1 210 ? -105.458 4.144 -39.092 1.00 43.44 206 GLN A C 1
ATOM 1647 O O . GLN A 1 210 ? -106.017 5.232 -39.062 1.00 45.01 206 GLN A O 1
ATOM 1653 N N . CYS A 1 211 ? -106.116 3.017 -39.362 1.00 40.55 207 CYS A N 1
ATOM 1654 C CA . CYS A 1 211 ? -107.560 3.030 -39.567 1.00 40.34 207 CYS A CA 1
ATOM 1655 C C . CYS A 1 211 ? -108.291 3.676 -38.366 1.00 41.31 207 CYS A C 1
ATOM 1656 O O . CYS A 1 211 ? -109.253 4.451 -38.555 1.00 42.61 207 CYS A O 1
ATOM 1659 N N . LEU A 1 212 ? -107.852 3.350 -37.147 1.00 41.00 208 LEU A N 1
ATOM 1660 C CA . LEU A 1 212 ? -108.547 3.758 -35.896 1.00 42.59 208 LEU A CA 1
ATOM 1661 C C . LEU A 1 212 ? -108.253 5.232 -35.569 1.00 44.28 208 LEU A C 1
ATOM 1662 O O . LEU A 1 212 ? -109.140 5.971 -35.270 1.00 44.44 208 LEU A O 1
ATOM 1667 N N . VAL A 1 213 ? -106.998 5.650 -35.738 1.00 46.34 209 VAL A N 1
ATOM 1668 C CA . VAL A 1 213 ? -106.501 6.919 -35.198 1.00 48.81 209 VAL A CA 1
ATOM 1669 C C . VAL A 1 213 ? -106.322 7.973 -36.300 1.00 50.73 209 VAL A C 1
ATOM 1670 O O . VAL A 1 213 ? -106.363 9.162 -36.017 1.00 53.54 209 VAL A O 1
ATOM 1674 N N . GLY A 1 214 ? -106.017 7.535 -37.521 1.00 48.44 210 GLY A N 1
ATOM 1675 C CA . GLY A 1 214 ? -105.948 8.436 -38.673 1.00 50.86 210 GLY A CA 1
ATOM 1676 C C . GLY A 1 214 ? -104.532 8.827 -39.051 1.00 52.27 210 GLY A C 1
ATOM 1677 O O . GLY A 1 214 ? -104.336 9.607 -39.973 1.00 52.58 210 GLY A O 1
ATOM 1678 N N . LYS A 1 215 ? -103.550 8.298 -38.314 1.00 54.13 211 LYS A N 1
ATOM 1679 C CA . LYS A 1 215 ? -102.149 8.361 -38.673 1.00 55.90 211 LYS A CA 1
ATOM 1680 C C . LYS A 1 215 ? -101.497 7.035 -38.282 1.00 52.74 211 LYS A C 1
ATOM 1681 O O . LYS A 1 215 ? -102.039 6.279 -37.473 1.00 50.88 211 LYS A O 1
ATOM 1687 N N . PRO A 1 216 ? -100.279 6.756 -38.790 1.00 52.30 212 PRO A N 1
ATOM 1688 C CA . PRO A 1 216 ? -99.493 5.612 -38.341 1.00 51.41 212 PRO A CA 1
ATOM 1689 C C . PRO A 1 216 ? -99.086 5.764 -36.885 1.00 53.11 212 PRO A C 1
ATOM 1690 O O . PRO A 1 216 ? -98.997 6.887 -36.396 1.00 53.58 212 PRO A O 1
ATOM 1694 N N . PRO A 1 217 ? -98.799 4.663 -36.146 1.00 51.62 213 PRO A N 1
ATOM 1695 C CA . PRO A 1 217 ? -98.407 4.785 -34.743 1.00 55.06 213 PRO A CA 1
ATOM 1696 C C . PRO A 1 217 ? -97.061 5.489 -34.512 1.00 57.21 213 PRO A C 1
ATOM 1697 O O . PRO A 1 217 ? -96.847 6.038 -33.445 1.00 58.44 213 PRO A O 1
ATOM 1701 N N . PHE A 1 218 ? -96.169 5.459 -35.495 1.00 57.34 214 PHE A N 1
ATOM 1702 C CA . PHE A 1 218 ? -94.818 5.998 -35.347 1.00 62.18 214 PHE A CA 1
ATOM 1703 C C . PHE A 1 218 ? -94.432 6.751 -36.624 1.00 65.57 214 PHE A C 1
ATOM 1704 O O . PHE A 1 218 ? -94.321 6.138 -37.694 1.00 62.35 214 PHE A O 1
ATOM 1712 N N . GLN A 1 219 ? -94.257 8.072 -36.526 1.00 71.24 215 GLN A N 1
ATOM 1713 C CA . GLN A 1 219 ? -93.919 8.913 -37.713 1.00 79.37 215 GLN A CA 1
ATOM 1714 C C . GLN A 1 219 ? -92.484 9.421 -37.566 1.00 81.28 215 GLN A C 1
ATOM 1715 O O . GLN A 1 219 ? -92.012 9.600 -36.444 1.00 79.34 215 GLN A O 1
ATOM 1721 N N . ALA A 1 220 ? -91.811 9.685 -38.699 1.00 83.66 216 ALA A N 1
ATOM 1722 C CA . ALA A 1 220 ? -90.503 10.394 -38.715 1.00 86.23 216 ALA A CA 1
ATOM 1723 C C . ALA A 1 220 ? -90.303 11.120 -40.056 1.00 88.53 216 ALA A C 1
ATOM 1724 O O . ALA A 1 220 ? -91.023 10.852 -41.011 1.00 86.02 216 ALA A O 1
ATOM 1726 N N . ASN A 1 221 ? -89.312 12.026 -40.100 1.00 92.19 217 ASN A N 1
ATOM 1727 C CA . ASN A 1 221 ? -89.038 12.926 -41.268 1.00 94.98 217 ASN A CA 1
ATOM 1728 C C . ASN A 1 221 ? -88.753 12.114 -42.538 1.00 91.40 217 ASN A C 1
ATOM 1729 O O . ASN A 1 221 ? -89.289 12.405 -43.620 1.00 88.89 217 ASN A O 1
ATOM 1734 N N . SER A 1 222 ? -87.896 11.100 -42.378 1.00 89.78 218 SER A N 1
ATOM 1735 C CA . SER A 1 222 ? -87.425 10.261 -43.460 1.00 87.14 218 SER A CA 1
ATOM 1736 C C . SER A 1 222 ? -87.362 8.804 -42.994 1.00 84.73 218 SER A C 1
ATOM 1737 O O . SER A 1 222 ? -87.488 8.521 -41.799 1.00 84.28 218 SER A O 1
ATOM 1740 N N . PRO A 1 223 ? -87.223 7.831 -43.927 1.00 82.16 219 PRO A N 1
ATOM 1741 C CA . PRO A 1 223 ? -86.896 6.448 -43.575 1.00 78.10 219 PRO A CA 1
ATOM 1742 C C . PRO A 1 223 ? -85.680 6.227 -42.649 1.00 76.58 219 PRO A C 1
ATOM 1743 O O . PRO A 1 223 ? -85.718 5.307 -41.835 1.00 71.76 219 PRO A O 1
ATOM 1747 N N . GLN A 1 224 ? -84.613 7.031 -42.790 1.00 76.81 220 GLN A N 1
ATOM 1748 C CA . GLN A 1 224 ? -83.396 6.884 -41.949 1.00 78.64 220 GLN A CA 1
ATOM 1749 C C . GLN A 1 224 ? -83.719 7.300 -40.502 1.00 78.67 220 GLN A C 1
ATOM 1750 O O . GLN A 1 224 ? -83.247 6.701 -39.542 1.00 75.61 220 GLN A O 1
ATOM 1756 N N . ASP A 1 225 ? -84.567 8.325 -40.375 1.00 77.84 221 ASP A N 1
ATOM 1757 C CA . ASP A 1 225 ? -84.968 8.866 -39.088 1.00 79.97 221 ASP A CA 1
ATOM 1758 C C . ASP A 1 225 ? -85.850 7.836 -38.347 1.00 76.59 221 ASP A C 1
ATOM 1759 O O . ASP A 1 225 ? -85.706 7.651 -37.146 1.00 73.36 221 ASP A O 1
ATOM 1764 N N . LEU A 1 226 ? -86.745 7.152 -39.073 1.00 73.76 222 LEU A N 1
ATOM 1765 C CA . LEU A 1 226 ? -87.613 6.124 -38.466 1.00 70.95 222 LEU A CA 1
ATOM 1766 C C . LEU A 1 226 ? -86.758 4.908 -38.054 1.00 70.06 222 LEU A C 1
ATOM 1767 O O . LEU A 1 226 ? -87.012 4.281 -37.023 1.00 62.43 222 LEU A O 1
ATOM 1772 N N . ARG A 1 227 ? -85.769 4.558 -38.885 1.00 70.84 223 ARG A N 1
ATOM 1773 C CA . ARG A 1 227 ? -84.853 3.475 -38.579 1.00 74.18 223 ARG A CA 1
ATOM 1774 C C . ARG A 1 227 ? -84.107 3.830 -37.286 1.00 77.28 223 ARG A C 1
ATOM 1775 O O . ARG A 1 227 ? -83.989 2.987 -36.399 1.00 79.02 223 ARG A O 1
ATOM 1783 N N . MET A 1 228 ? -83.656 5.093 -37.165 1.00 81.25 224 MET A N 1
ATOM 1784 C CA . MET A 1 228 ? -82.925 5.600 -35.960 1.00 85.67 224 MET A CA 1
ATOM 1785 C C . MET A 1 228 ? -83.801 5.418 -34.716 1.00 82.98 224 MET A C 1
ATOM 1786 O O . MET A 1 228 ? -83.305 5.029 -33.661 1.00 85.09 224 MET A O 1
ATOM 1791 N N . PHE A 1 229 ? -85.087 5.766 -34.865 1.00 78.83 225 PHE A N 1
ATOM 1792 C CA . PHE A 1 229 ? -86.090 5.730 -33.806 1.00 79.49 225 PHE A CA 1
ATOM 1793 C C . PHE A 1 229 ? -86.234 4.303 -33.261 1.00 79.25 225 PHE A C 1
ATOM 1794 O O . PHE A 1 229 ? -86.135 4.100 -32.044 1.00 80.51 225 PHE A O 1
ATOM 1802 N N . TYR A 1 230 ? -86.478 3.339 -34.163 1.00 75.84 226 TYR A N 1
ATOM 1803 C CA . TYR A 1 230 ? -86.692 1.927 -33.803 1.00 75.73 226 TYR A CA 1
ATOM 1804 C C . TYR A 1 230 ? -85.430 1.378 -33.110 1.00 79.71 226 TYR A C 1
ATOM 1805 O O . TYR A 1 230 ? -85.517 0.615 -32.125 1.00 78.97 226 TYR A O 1
ATOM 1814 N N . GLU A 1 231 ? -84.261 1.788 -33.628 1.00 80.35 227 GLU A N 1
ATOM 1815 C CA . GLU A 1 231 ? -82.965 1.384 -33.089 1.00 83.35 227 GLU A CA 1
ATOM 1816 C C . GLU A 1 231 ? -82.773 1.942 -31.664 1.00 82.56 227 GLU A C 1
ATOM 1817 O O . GLU A 1 231 ? -82.387 1.197 -30.767 1.00 80.42 227 GLU A O 1
ATOM 1823 N N . LYS A 1 232 ? -83.078 3.236 -31.474 1.00 82.99 228 LYS A N 1
ATOM 1824 C CA . LYS A 1 232 ? -82.801 3.985 -30.201 1.00 87.24 228 LYS A CA 1
ATOM 1825 C C . LYS A 1 232 ? -83.875 3.724 -29.124 1.00 85.68 228 LYS A C 1
ATOM 1826 O O . LYS A 1 232 ? -83.629 3.974 -27.957 1.00 85.68 228 LYS A O 1
ATOM 1832 N N . ASN A 1 233 ? -85.071 3.265 -29.516 1.00 83.08 229 ASN A N 1
ATOM 1833 C CA . ASN A 1 233 ? -86.154 2.911 -28.565 1.00 83.95 229 ASN A CA 1
ATOM 1834 C C . ASN A 1 233 ? -86.455 1.409 -28.673 1.00 85.32 229 ASN A C 1
ATOM 1835 O O . ASN A 1 233 ? -87.025 0.961 -29.674 1.00 89.34 229 ASN A O 1
ATOM 1840 N N . ARG A 1 234 ? -86.044 0.631 -27.663 1.00 87.86 230 ARG A N 1
ATOM 1841 C CA . ARG A 1 234 ? -86.055 -0.849 -27.726 1.00 91.26 230 ARG A CA 1
ATOM 1842 C C . ARG A 1 234 ? -87.356 -1.403 -27.123 1.00 93.18 230 ARG A C 1
ATOM 1843 O O . ARG A 1 234 ? -87.650 -2.592 -27.249 1.00 94.39 230 ARG A O 1
ATOM 1851 N N . SER A 1 235 ? -88.106 -0.540 -26.430 1.00 93.84 231 SER A N 1
ATOM 1852 C CA . SER A 1 235 ? -89.428 -0.845 -25.944 1.00 94.07 231 SER A CA 1
ATOM 1853 C C . SER A 1 235 ? -90.399 0.234 -26.419 1.00 94.64 231 SER A C 1
ATOM 1854 O O . SER A 1 235 ? -90.586 1.235 -25.753 1.00 100.23 231 SER A O 1
ATOM 1857 N N . LEU A 1 236 ? -91.036 -0.020 -27.566 1.00 94.03 232 LEU A N 1
ATOM 1858 C CA . LEU A 1 236 ? -91.953 0.914 -28.193 1.00 93.40 232 LEU A CA 1
ATOM 1859 C C . LEU A 1 236 ? -93.352 0.714 -27.604 1.00 92.27 232 LEU A C 1
ATOM 1860 O O . LEU A 1 236 ? -93.934 -0.370 -27.701 1.00 92.47 232 LEU A O 1
ATOM 1865 N N . MET A 1 237 ? -93.882 1.788 -27.012 1.00 91.49 233 MET A N 1
ATOM 1866 C CA . MET A 1 237 ? -95.258 1.883 -26.569 1.00 86.91 233 MET A CA 1
ATOM 1867 C C . MET A 1 237 ? -96.054 2.678 -27.605 1.00 80.14 233 MET A C 1
ATOM 1868 O O . MET A 1 237 ? -95.877 3.887 -27.699 1.00 77.67 233 MET A O 1
ATOM 1873 N N . PRO A 1 238 ? -96.973 2.056 -28.386 1.00 76.02 234 PRO A N 1
ATOM 1874 C CA . PRO A 1 238 ? -97.899 2.821 -29.220 1.00 73.67 234 PRO A CA 1
ATOM 1875 C C . PRO A 1 238 ? -98.861 3.645 -28.353 1.00 71.81 234 PRO A C 1
ATOM 1876 O O . PRO A 1 238 ? -99.329 3.177 -27.337 1.00 74.81 234 PRO A O 1
ATOM 1880 N N . SER A 1 239 ? -99.173 4.856 -28.798 1.00 69.80 235 SER A N 1
ATOM 1881 C CA . SER A 1 239 ? -100.148 5.694 -28.141 1.00 69.96 235 SER A CA 1
ATOM 1882 C C . SER A 1 239 ? -101.564 5.280 -28.549 1.00 65.11 235 SER A C 1
ATOM 1883 O O . SER A 1 239 ? -102.008 5.705 -29.561 1.00 64.26 235 SER A O 1
ATOM 1886 N N . ILE A 1 240 ? -102.263 4.502 -27.713 1.00 62.04 236 ILE A N 1
ATOM 1887 C CA . ILE A 1 240 ? -103.618 3.972 -28.027 1.00 62.39 236 ILE A CA 1
ATOM 1888 C C . ILE A 1 240 ? -104.691 4.871 -27.417 1.00 62.84 236 ILE A C 1
ATOM 1889 O O . ILE A 1 240 ? -104.652 5.143 -26.231 1.00 64.57 236 ILE A O 1
ATOM 1894 N N . PRO A 1 241 ? -105.677 5.390 -28.194 1.00 61.84 237 PRO A N 1
ATOM 1895 C CA . PRO A 1 241 ? -106.712 6.239 -27.623 1.00 61.01 237 PRO A CA 1
ATOM 1896 C C . PRO A 1 241 ? -107.482 5.498 -26.521 1.00 59.69 237 PRO A C 1
ATOM 1897 O O . PRO A 1 241 ? -107.816 4.316 -26.695 1.00 56.71 237 PRO A O 1
ATOM 1901 N N . ARG A 1 242 ? -107.768 6.208 -25.411 1.00 60.97 238 ARG A N 1
ATOM 1902 C CA . ARG A 1 242 ? -108.349 5.579 -24.218 1.00 59.64 238 ARG A CA 1
ATOM 1903 C C . ARG A 1 242 ? -109.764 5.062 -24.516 1.00 57.73 238 ARG A C 1
ATOM 1904 O O . ARG A 1 242 ? -110.205 4.116 -23.905 1.00 56.81 238 ARG A O 1
ATOM 1912 N N . GLU A 1 243 ? -110.430 5.626 -25.525 1.00 58.37 239 GLU A N 1
ATOM 1913 C CA . GLU A 1 243 ? -111.776 5.183 -25.915 1.00 57.15 239 GLU A CA 1
ATOM 1914 C C . GLU A 1 243 ? -111.723 3.896 -26.769 1.00 52.73 239 GLU A C 1
ATOM 1915 O O . GLU A 1 243 ? -112.762 3.315 -27.057 1.00 53.80 239 GLU A O 1
ATOM 1921 N N . THR A 1 244 ? -110.540 3.416 -27.153 1.00 48.97 240 THR A N 1
ATOM 1922 C CA . THR A 1 244 ? -110.440 2.140 -27.896 1.00 47.37 240 THR A CA 1
ATOM 1923 C C . THR A 1 244 ? -111.106 1.005 -27.091 1.00 46.90 240 THR A C 1
ATOM 1924 O O . THR A 1 244 ? -110.915 0.925 -25.894 1.00 46.55 240 THR A O 1
ATOM 1928 N N . SER A 1 245 ? -111.882 0.134 -27.747 1.00 44.61 241 SER A N 1
ATOM 1929 C CA . SER A 1 245 ? -112.513 -1.003 -27.056 1.00 43.14 241 SER A CA 1
ATOM 1930 C C . SER A 1 245 ? -111.433 -1.852 -26.388 1.00 42.77 241 SER A C 1
ATOM 1931 O O . SER A 1 245 ? -110.282 -1.846 -26.812 1.00 40.95 241 SER A O 1
ATOM 1934 N N . PRO A 1 246 ? -111.764 -2.603 -25.322 1.00 43.25 242 PRO A N 1
ATOM 1935 C CA . PRO A 1 246 ? -110.783 -3.461 -24.661 1.00 43.41 242 PRO A CA 1
ATOM 1936 C C . PRO A 1 246 ? -110.070 -4.458 -25.588 1.00 40.68 242 PRO A C 1
ATOM 1937 O O . PRO A 1 246 ? -108.862 -4.669 -25.478 1.00 38.24 242 PRO A O 1
ATOM 1941 N N . TYR A 1 247 ? -110.840 -5.118 -26.448 1.00 40.47 243 TYR A N 1
ATOM 1942 C CA . TYR A 1 247 ? -110.239 -6.161 -27.303 1.00 41.76 243 TYR A CA 1
ATOM 1943 C C . TYR A 1 247 ? -109.361 -5.532 -28.392 1.00 41.24 243 TYR A C 1
ATOM 1944 O O . TYR A 1 247 ? -108.313 -6.074 -28.673 1.00 43.36 243 TYR A O 1
ATOM 1953 N N . LEU A 1 248 ? -109.746 -4.380 -28.945 1.00 38.91 244 LEU A N 1
ATOM 1954 C CA . LEU A 1 248 ? -108.944 -3.779 -30.019 1.00 38.75 244 LEU A CA 1
ATOM 1955 C C . LEU A 1 248 ? -107.647 -3.228 -29.427 1.00 39.83 244 LEU A C 1
ATOM 1956 O O . LEU A 1 248 ? -106.582 -3.354 -30.061 1.00 38.63 244 LEU A O 1
ATOM 1961 N N . ALA A 1 249 ? -107.729 -2.645 -28.216 1.00 39.05 245 ALA A N 1
ATOM 1962 C CA . ALA A 1 249 ? -106.547 -2.144 -27.524 1.00 40.73 245 ALA A CA 1
ATOM 1963 C C . ALA A 1 249 ? -105.566 -3.302 -27.315 1.00 41.86 245 ALA A C 1
ATOM 1964 O O . ALA A 1 249 ? -104.368 -3.186 -27.654 1.00 42.64 245 ALA A O 1
ATOM 1966 N N . ASN A 1 250 ? -106.098 -4.408 -26.781 1.00 40.99 246 ASN A N 1
ATOM 1967 C CA . ASN A 1 250 ? -105.340 -5.607 -26.529 1.00 41.31 246 ASN A CA 1
ATOM 1968 C C . ASN A 1 250 ? -104.700 -6.134 -27.841 1.00 40.48 246 ASN A C 1
ATOM 1969 O O . ASN A 1 250 ? -103.534 -6.501 -27.906 1.00 42.35 246 ASN A O 1
ATOM 1974 N N . LEU A 1 251 ? -105.484 -6.195 -28.902 1.00 39.42 247 LEU A N 1
ATOM 1975 C CA . LEU A 1 251 ? -104.954 -6.701 -30.217 1.00 38.83 247 LEU A CA 1
ATOM 1976 C C . LEU A 1 251 ? -103.799 -5.817 -30.745 1.00 39.20 247 LEU A C 1
ATOM 1977 O O . LEU A 1 251 ? -102.761 -6.316 -31.182 1.00 39.27 247 LEU A O 1
ATOM 1982 N N . LEU A 1 252 ? -103.960 -4.496 -30.671 1.00 39.35 248 LEU A N 1
ATOM 1983 C CA . LEU A 1 252 ? -102.930 -3.570 -31.094 1.00 40.41 248 LEU A CA 1
ATOM 1984 C C . LEU A 1 252 ? -101.658 -3.718 -30.241 1.00 42.46 248 LEU A C 1
ATOM 1985 O O . LEU A 1 252 ? -100.550 -3.666 -30.784 1.00 41.52 248 LEU A O 1
ATOM 1990 N N . LEU A 1 253 ? -101.800 -3.876 -28.921 1.00 44.39 249 LEU A N 1
ATOM 1991 C CA . LEU A 1 253 ? -100.631 -3.958 -28.049 1.00 47.01 249 LEU A CA 1
ATOM 1992 C C . LEU A 1 253 ? -99.837 -5.237 -28.374 1.00 46.66 249 LEU A C 1
ATOM 1993 O O . LEU A 1 253 ? -98.612 -5.222 -28.354 1.00 49.58 249 LEU A O 1
ATOM 1998 N N . GLY A 1 254 ? -100.542 -6.331 -28.674 1.00 44.79 250 GLY A N 1
ATOM 1999 C CA . GLY A 1 254 ? -99.918 -7.613 -28.979 1.00 44.41 250 GLY A CA 1
ATOM 2000 C C . GLY A 1 254 ? -99.288 -7.662 -30.382 1.00 42.56 250 GLY A C 1
ATOM 2001 O O . GLY A 1 254 ? -98.306 -8.398 -30.597 1.00 43.05 250 GLY A O 1
ATOM 2002 N N . LEU A 1 255 ? -99.856 -6.909 -31.337 1.00 40.34 251 LEU A N 1
ATOM 2003 C CA . LEU A 1 255 ? -99.282 -6.833 -32.698 1.00 40.51 251 LEU A CA 1
ATOM 2004 C C . LEU A 1 255 ? -98.076 -5.874 -32.708 1.00 41.94 251 LEU A C 1
ATOM 2005 O O . LEU A 1 255 ? -97.061 -6.175 -33.345 1.00 44.27 251 LEU A O 1
ATOM 2010 N N . LEU A 1 256 ? -98.189 -4.724 -32.027 1.00 41.72 252 LEU A N 1
ATOM 2011 C CA . LEU A 1 256 ? -97.175 -3.668 -32.103 1.00 43.55 252 LEU A CA 1
ATOM 2012 C C . LEU A 1 256 ? -96.116 -3.842 -30.993 1.00 45.87 252 LEU A C 1
ATOM 2013 O O . LEU A 1 256 ? -95.782 -2.909 -30.277 1.00 47.15 252 LEU A O 1
ATOM 2018 N N . GLN A 1 257 ? -95.551 -5.050 -30.917 1.00 47.85 253 GLN A N 1
ATOM 2019 C CA . GLN A 1 257 ? -94.386 -5.395 -30.121 1.00 49.68 253 GLN A CA 1
ATOM 2020 C C . GLN A 1 257 ? -93.150 -5.313 -31.033 1.00 51.91 253 GLN A C 1
ATOM 2021 O O . GLN A 1 257 ? -93.035 -6.055 -32.049 1.00 50.51 253 GLN A O 1
ATOM 2027 N N . ARG A 1 258 ? -92.236 -4.408 -30.675 1.00 55.77 254 ARG A N 1
ATOM 2028 C CA . ARG A 1 258 ? -91.003 -4.178 -31.375 1.00 59.12 254 ARG A CA 1
ATOM 2029 C C . ARG A 1 258 ? -90.245 -5.499 -31.565 1.00 60.69 254 ARG A C 1
ATOM 2030 O O . ARG A 1 258 ? -89.676 -5.728 -32.628 1.00 60.18 254 ARG A O 1
ATOM 2038 N N . ASN A 1 259 ? -90.236 -6.357 -30.539 1.00 61.04 255 ASN A N 1
ATOM 2039 C CA . ASN A 1 259 ? -89.447 -7.586 -30.586 1.00 64.53 255 ASN A CA 1
ATOM 2040 C C . ASN A 1 259 ? -90.335 -8.760 -31.010 1.00 63.75 255 ASN A C 1
ATOM 2041 O O . ASN A 1 259 ? -91.393 -8.970 -30.418 1.00 60.70 255 ASN A O 1
ATOM 2046 N N . GLN A 1 260 ? -89.878 -9.503 -32.037 1.00 65.58 256 GLN A N 1
ATOM 2047 C CA . GLN A 1 260 ? -90.576 -10.690 -32.598 1.00 65.53 256 GLN A CA 1
ATOM 2048 C C . GLN A 1 260 ? -91.065 -11.614 -31.488 1.00 64.08 256 GLN A C 1
ATOM 2049 O O . GLN A 1 260 ? -92.149 -12.135 -31.552 1.00 63.62 256 GLN A O 1
ATOM 2055 N N . LYS A 1 261 ? -90.174 -11.900 -30.540 1.00 66.39 257 LYS A N 1
ATOM 2056 C CA . LYS A 1 261 ? -90.406 -12.939 -29.574 1.00 67.57 257 LYS A CA 1
ATOM 2057 C C . LYS A 1 261 ? -91.570 -12.566 -28.652 1.00 64.10 257 LYS A C 1
ATOM 2058 O O . LYS A 1 261 ? -92.220 -13.445 -28.131 1.00 62.73 257 LYS A O 1
ATOM 2064 N N . ASP A 1 262 ? -91.832 -11.264 -28.484 1.00 61.47 258 ASP A N 1
ATOM 2065 C CA . ASP A 1 262 ? -92.902 -10.787 -27.621 1.00 60.58 258 ASP A CA 1
ATOM 2066 C C . ASP A 1 262 ? -94.207 -10.613 -28.408 1.00 57.00 258 ASP A C 1
ATOM 2067 O O . ASP A 1 262 ? -95.272 -10.482 -27.808 1.00 52.50 258 ASP A O 1
ATOM 2072 N N . ARG A 1 263 ? -94.111 -10.566 -29.740 1.00 52.07 259 ARG A N 1
ATOM 2073 C CA . ARG A 1 263 ? -95.254 -10.276 -30.566 1.00 49.27 259 ARG A CA 1
ATOM 2074 C C . ARG A 1 263 ? -96.196 -11.487 -30.520 1.00 49.91 259 ARG A C 1
ATOM 2075 O O . ARG A 1 263 ? -95.784 -12.637 -30.464 1.00 50.66 259 ARG A O 1
ATOM 2083 N N . MET A 1 264 ? -97.484 -11.181 -30.584 1.00 49.14 260 MET A N 1
ATOM 2084 C CA . MET A 1 264 ? -98.526 -12.137 -30.792 1.00 51.17 260 MET A CA 1
ATOM 2085 C C . MET A 1 264 ? -98.195 -13.118 -31.945 1.00 52.10 260 MET A C 1
ATOM 2086 O O . MET A 1 264 ? -97.705 -12.741 -32.994 1.00 49.87 260 MET A O 1
ATOM 2091 N N . ASP A 1 265 ? -98.479 -14.398 -31.690 1.00 55.04 261 ASP A N 1
ATOM 2092 C CA . ASP A 1 265 ? -98.409 -15.554 -32.631 1.00 58.32 261 ASP A CA 1
ATOM 2093 C C . ASP A 1 265 ? -99.526 -15.419 -33.673 1.00 55.09 261 ASP A C 1
ATOM 2094 O O . ASP A 1 265 ? -100.551 -14.775 -33.403 1.00 55.68 261 ASP A O 1
ATOM 2099 N N . PHE A 1 266 ? -99.419 -16.161 -34.769 1.00 52.92 262 PHE A N 1
ATOM 2100 C CA . PHE A 1 266 ? -100.497 -16.210 -35.770 1.00 54.18 262 PHE A CA 1
ATOM 2101 C C . PHE A 1 266 ? -101.751 -16.874 -35.193 1.00 52.49 262 PHE A C 1
ATOM 2102 O O . PHE A 1 266 ? -102.834 -16.395 -35.425 1.00 49.49 262 PHE A O 1
ATOM 2110 N N . GLU A 1 267 ? -101.584 -17.964 -34.447 1.00 56.39 263 GLU A N 1
ATOM 2111 C CA . GLU A 1 267 ? -102.758 -18.714 -33.924 1.00 57.22 263 GLU A CA 1
ATOM 2112 C C . GLU A 1 267 ? -103.541 -17.823 -32.966 1.00 53.35 263 GLU A C 1
ATOM 2113 O O . GLU A 1 267 ? -104.767 -17.827 -33.006 1.00 54.87 263 GLU A O 1
ATOM 2119 N N . ALA A 1 268 ? -102.822 -17.011 -32.188 1.00 50.45 264 ALA A N 1
ATOM 2120 C CA . ALA A 1 268 ? -103.414 -16.051 -31.250 1.00 48.77 264 ALA A CA 1
ATOM 2121 C C . ALA A 1 268 ? -104.103 -14.908 -32.010 1.00 45.37 264 ALA A C 1
ATOM 2122 O O . ALA A 1 268 ? -105.190 -14.422 -31.585 1.00 43.29 264 ALA A O 1
ATOM 2124 N N . PHE A 1 269 ? -103.488 -14.457 -33.123 1.00 43.57 265 PHE A N 1
ATOM 2125 C CA . PHE A 1 269 ? -104.081 -13.427 -33.969 1.00 41.11 265 PHE A CA 1
ATOM 2126 C C . PHE A 1 269 ? -105.400 -13.932 -34.552 1.00 41.26 265 PHE A C 1
ATOM 2127 O O . PHE A 1 269 ? -106.418 -13.256 -34.445 1.00 38.68 265 PHE A O 1
ATOM 2135 N N . PHE A 1 270 ? -105.375 -15.115 -35.180 1.00 44.12 266 PHE A N 1
ATOM 2136 C CA . PHE A 1 270 ? -106.570 -15.637 -35.860 1.00 47.13 266 PHE A CA 1
ATOM 2137 C C . PHE A 1 270 ? -107.685 -15.943 -34.831 1.00 46.64 266 PHE A C 1
ATOM 2138 O O . PHE A 1 270 ? -108.831 -15.878 -35.167 1.00 46.30 266 PHE A O 1
ATOM 2146 N N . SER A 1 271 ? -107.323 -16.287 -33.592 1.00 48.65 267 SER A N 1
ATOM 2147 C CA . SER A 1 271 ? -108.279 -16.618 -32.511 1.00 50.45 267 SER A CA 1
ATOM 2148 C C . SER A 1 271 ? -108.669 -15.381 -31.691 1.00 48.82 267 SER A C 1
ATOM 2149 O O . SER A 1 271 ? -109.424 -15.537 -30.744 1.00 51.20 267 SER A O 1
ATOM 2152 N N . HIS A 1 272 ? -108.063 -14.213 -31.949 1.00 45.36 268 HIS A N 1
ATOM 2153 C CA . HIS A 1 272 ? -108.199 -13.125 -31.006 1.00 44.06 268 HIS A CA 1
ATOM 2154 C C . HIS A 1 272 ? -109.679 -12.763 -30.871 1.00 43.33 268 HIS A C 1
ATOM 2155 O O . HIS A 1 272 ? -110.423 -12.765 -31.854 1.00 40.36 268 HIS A O 1
ATOM 2162 N N . PRO A 1 273 ? -110.151 -12.485 -29.642 1.00 42.91 269 PRO A N 1
ATOM 2163 C CA . PRO A 1 273 ? -111.558 -12.137 -29.415 1.00 42.33 269 PRO A CA 1
ATOM 2164 C C . PRO A 1 273 ? -112.076 -10.939 -30.219 1.00 39.78 269 PRO A C 1
ATOM 2165 O O . PRO A 1 273 ? -113.260 -10.876 -30.504 1.00 39.04 269 PRO A O 1
ATOM 2169 N N . PHE A 1 274 ? -111.207 -9.991 -30.579 1.00 40.42 270 PHE A N 1
ATOM 2170 C CA . PHE A 1 274 ? -111.657 -8.872 -31.462 1.00 40.29 270 PHE A CA 1
ATOM 2171 C C . PHE A 1 274 ? -112.261 -9.439 -32.759 1.00 41.98 270 PHE A C 1
ATOM 2172 O O . PHE A 1 274 ? -113.233 -8.887 -33.280 1.00 42.10 270 PHE A O 1
ATOM 2180 N N . LEU A 1 275 ? -111.672 -10.542 -33.257 1.00 45.61 271 LEU A N 1
ATOM 2181 C CA . LEU A 1 275 ? -112.056 -11.157 -34.535 1.00 50.11 271 LEU A CA 1
ATOM 2182 C C . LEU A 1 275 ? -113.228 -12.128 -34.328 1.00 56.61 271 LEU A C 1
ATOM 2183 O O . LEU A 1 275 ? -114.007 -12.305 -35.214 1.00 61.69 271 LEU A O 1
ATOM 2188 N N . GLU A 1 276 ? -113.323 -12.758 -33.156 1.00 60.07 272 GLU A N 1
ATOM 2189 C CA . GLU A 1 276 ? -114.388 -13.754 -32.849 1.00 66.65 272 GLU A CA 1
ATOM 2190 C C . GLU A 1 276 ? -115.737 -13.042 -32.715 1.00 71.31 272 GLU A C 1
ATOM 2191 O O . GLU A 1 276 ? -116.155 -12.360 -33.646 1.00 77.66 272 GLU A O 1
ATOM 2193 N N . SER B 1 4 ? -67.939 -30.072 -82.048 1.00 66.48 0 SER B N 1
ATOM 2194 C CA . SER B 1 4 ? -66.945 -30.145 -80.925 1.00 63.87 0 SER B CA 1
ATOM 2195 C C . SER B 1 4 ? -67.292 -29.138 -79.813 1.00 62.87 0 SER B C 1
ATOM 2196 O O . SER B 1 4 ? -67.391 -29.536 -78.647 1.00 64.80 0 SER B O 1
ATOM 2198 N N . MET B 1 5 ? -67.384 -27.839 -80.154 1.00 60.69 1 MET B N 1
ATOM 2199 C CA . MET B 1 5 ? -67.283 -26.739 -79.137 1.00 55.47 1 MET B CA 1
ATOM 2200 C C . MET B 1 5 ? -68.549 -25.895 -79.163 1.00 52.33 1 MET B C 1
ATOM 2201 O O . MET B 1 5 ? -68.972 -25.491 -80.213 1.00 53.20 1 MET B O 1
ATOM 2206 N N . GLU B 1 6 ? -69.083 -25.573 -77.980 1.00 47.54 2 GLU B N 1
ATOM 2207 C CA . GLU B 1 6 ? -70.131 -24.591 -77.852 1.00 46.45 2 GLU B CA 1
ATOM 2208 C C . GLU B 1 6 ? -69.520 -23.190 -77.887 1.00 42.82 2 GLU B C 1
ATOM 2209 O O . GLU B 1 6 ? -68.565 -22.924 -77.195 1.00 41.88 2 GLU B O 1
ATOM 2215 N N . VAL B 1 7 ? -70.158 -22.275 -78.598 1.00 40.07 3 VAL B N 1
ATOM 2216 C CA . VAL B 1 7 ? -69.695 -20.920 -78.720 1.00 38.00 3 VAL B CA 1
ATOM 2217 C C . VAL B 1 7 ? -70.490 -20.044 -77.748 1.00 36.76 3 VAL B C 1
ATOM 2218 O O . VAL B 1 7 ? -71.714 -20.167 -77.657 1.00 35.81 3 VAL B O 1
ATOM 2222 N N . VAL B 1 8 ? -69.778 -19.160 -77.034 1.00 34.68 4 VAL B N 1
ATOM 2223 C CA . VAL B 1 8 ? -70.368 -18.141 -76.200 1.00 33.05 4 VAL B CA 1
ATOM 2224 C C . VAL B 1 8 ? -69.609 -16.848 -76.469 1.00 32.52 4 VAL B C 1
ATOM 2225 O O . VAL B 1 8 ? -68.506 -16.656 -75.946 1.00 33.02 4 VAL B O 1
ATOM 2229 N N . GLY B 1 9 ? -70.187 -15.992 -77.315 1.00 32.34 5 GLY B N 1
ATOM 2230 C CA . GLY B 1 9 ? -69.539 -14.765 -77.770 1.00 32.82 5 GLY B CA 1
ATOM 2231 C C . GLY B 1 9 ? -68.156 -15.030 -78.319 1.00 32.61 5 GLY B C 1
ATOM 2232 O O . GLY B 1 9 ? -68.010 -15.851 -79.200 1.00 32.81 5 GLY B O 1
ATOM 2233 N N . ASP B 1 10 ? -67.136 -14.395 -77.715 1.00 32.86 6 ASP B N 1
ATOM 2234 C CA . ASP B 1 10 ? -65.717 -14.537 -78.163 1.00 33.29 6 ASP B CA 1
ATOM 2235 C C . ASP B 1 10 ? -65.055 -15.804 -77.583 1.00 32.47 6 ASP B C 1
ATOM 2236 O O . ASP B 1 10 ? -63.849 -16.040 -77.856 1.00 33.82 6 ASP B O 1
ATOM 2241 N N . PHE B 1 11 ? -65.827 -16.655 -76.889 1.00 30.66 7 PHE B N 1
ATOM 2242 C CA . PHE B 1 11 ? -65.303 -17.807 -76.167 1.00 30.28 7 PHE B CA 1
ATOM 2243 C C . PHE B 1 11 ? -65.993 -19.086 -76.631 1.00 30.90 7 PHE B C 1
ATOM 2244 O O . PHE B 1 11 ? -66.989 -19.052 -77.287 1.00 30.82 7 PHE B O 1
ATOM 2252 N N . GLU B 1 12 ? -65.454 -20.224 -76.183 1.00 31.65 8 GLU B N 1
ATOM 2253 C CA . GLU B 1 12 ? -66.014 -21.504 -76.493 1.00 33.01 8 GLU B CA 1
ATOM 2254 C C . GLU B 1 12 ? -65.660 -22.496 -75.395 1.00 32.34 8 GLU B C 1
ATOM 2255 O O . GLU B 1 12 ? -64.685 -22.317 -74.700 1.00 31.85 8 GLU B O 1
ATOM 2261 N N . TYR B 1 13 ? -66.413 -23.594 -75.331 1.00 33.66 9 TYR B N 1
ATOM 2262 C CA . TYR B 1 13 ? -66.129 -24.660 -74.364 1.00 34.78 9 TYR B CA 1
ATOM 2263 C C . TYR B 1 13 ? -66.664 -25.976 -74.900 1.00 36.51 9 TYR B C 1
ATOM 2264 O O . TYR B 1 13 ? -67.568 -25.983 -75.718 1.00 38.11 9 TYR B O 1
ATOM 2273 N N . SER B 1 14 ? -66.127 -27.075 -74.393 1.00 37.86 10 SER B N 1
ATOM 2274 C CA . SER B 1 14 ? -66.685 -28.389 -74.639 1.00 39.86 10 SER B CA 1
ATOM 2275 C C . SER B 1 14 ? -67.532 -28.806 -73.437 1.00 40.70 10 SER B C 1
ATOM 2276 O O . SER B 1 14 ? -67.107 -28.628 -72.298 1.00 40.78 10 SER B O 1
ATOM 2279 N N . LYS B 1 15 ? -68.685 -29.420 -73.705 1.00 44.67 11 LYS B N 1
ATOM 2280 C CA . LYS B 1 15 ? -69.575 -29.891 -72.651 1.00 50.25 11 LYS B CA 1
ATOM 2281 C C . LYS B 1 15 ? -68.893 -30.961 -71.796 1.00 50.77 11 LYS B C 1
ATOM 2282 O O . LYS B 1 15 ? -69.323 -31.216 -70.690 1.00 55.29 11 LYS B O 1
ATOM 2288 N N . ARG B 1 16 ? -67.805 -31.542 -72.288 1.00 50.55 12 ARG B N 1
ATOM 2289 C CA . ARG B 1 16 ? -67.069 -32.565 -71.547 1.00 51.04 12 ARG B CA 1
ATOM 2290 C C . ARG B 1 16 ? -66.223 -31.957 -70.417 1.00 47.04 12 ARG B C 1
ATOM 2291 O O . ARG B 1 16 ? -65.813 -32.683 -69.551 1.00 47.09 12 ARG B O 1
ATOM 2299 N N . ASP B 1 17 ? -65.941 -30.646 -70.449 1.00 44.30 13 ASP B N 1
ATOM 2300 C CA . ASP B 1 17 ? -64.963 -30.033 -69.530 1.00 42.43 13 ASP B CA 1
ATOM 2301 C C . ASP B 1 17 ? -65.691 -29.340 -68.371 1.00 40.79 13 ASP B C 1
ATOM 2302 O O . ASP B 1 17 ? -65.360 -28.177 -68.003 1.00 36.51 13 ASP B O 1
ATOM 2307 N N . LEU B 1 18 ? -66.607 -30.089 -67.756 1.00 41.14 14 LEU B N 1
ATOM 2308 C CA . LEU B 1 18 ? -67.352 -29.666 -66.544 1.00 41.79 14 LEU B CA 1
ATOM 2309 C C . LEU B 1 18 ? -66.388 -29.479 -65.368 1.00 39.09 14 LEU B C 1
ATOM 2310 O O . LEU B 1 18 ? -65.594 -30.332 -65.099 1.00 40.06 14 LEU B O 1
ATOM 2315 N N . VAL B 1 19 ? -66.452 -28.351 -64.664 1.00 37.15 15 VAL B N 1
ATOM 2316 C CA . VAL B 1 19 ? -65.609 -28.172 -63.459 1.00 35.53 15 VAL B CA 1
ATOM 2317 C C . VAL B 1 19 ? -66.472 -27.936 -62.203 1.00 35.83 15 VAL B C 1
ATOM 2318 O O . VAL B 1 19 ? -65.960 -27.898 -61.086 1.00 35.95 15 VAL B O 1
ATOM 2322 N N . GLY B 1 20 ? -67.781 -27.767 -62.360 1.00 35.33 16 GLY B N 1
ATOM 2323 C CA . GLY B 1 20 ? -68.646 -27.702 -61.224 1.00 35.25 16 GLY B CA 1
ATOM 2324 C C . GLY B 1 20 ? -70.086 -27.560 -61.628 1.00 35.80 16 GLY B C 1
ATOM 2325 O O . GLY B 1 20 ? -70.389 -27.289 -62.791 1.00 34.04 16 GLY B O 1
ATOM 2326 N N . HIS B 1 21 ? -70.979 -27.832 -60.668 1.00 36.75 17 HIS B N 1
ATOM 2327 C CA . HIS B 1 21 ? -72.392 -27.755 -60.895 1.00 40.38 17 HIS B CA 1
ATOM 2328 C C . HIS B 1 21 ? -73.094 -27.519 -59.568 1.00 41.73 17 HIS B C 1
ATOM 2329 O O . HIS B 1 21 ? -72.590 -27.869 -58.543 1.00 39.35 17 HIS B O 1
ATOM 2336 N N . GLY B 1 22 ? -74.271 -26.915 -59.653 1.00 44.01 18 GLY B N 1
ATOM 2337 C CA . GLY B 1 22 ? -75.160 -26.743 -58.549 1.00 45.84 18 GLY B CA 1
ATOM 2338 C C . GLY B 1 22 ? -76.589 -26.939 -59.025 1.00 48.76 18 GLY B C 1
ATOM 2339 O O . GLY B 1 22 ? -76.850 -27.513 -60.101 1.00 45.27 18 GLY B O 1
ATOM 2340 N N . ALA B 1 23 ? -77.528 -26.398 -58.258 1.00 50.95 19 ALA B N 1
ATOM 2341 C CA . ALA B 1 23 ? -78.921 -26.751 -58.400 1.00 51.05 19 ALA B CA 1
ATOM 2342 C C . ALA B 1 23 ? -79.475 -26.293 -59.772 1.00 47.77 19 ALA B C 1
ATOM 2343 O O . ALA B 1 23 ? -80.237 -27.068 -60.438 1.00 48.77 19 ALA B O 1
ATOM 2345 N N . PHE B 1 24 ? -79.092 -25.087 -60.214 1.00 42.16 20 PHE B N 1
ATOM 2346 C CA . PHE B 1 24 ? -79.596 -24.483 -61.432 1.00 40.16 20 PHE B CA 1
ATOM 2347 C C . PHE B 1 24 ? -78.435 -23.977 -62.316 1.00 36.97 20 PHE B C 1
ATOM 2348 O O . PHE B 1 24 ? -78.647 -23.102 -63.215 1.00 35.42 20 PHE B O 1
ATOM 2356 N N . ALA B 1 25 ? -77.213 -24.476 -62.078 1.00 33.75 21 ALA B N 1
ATOM 2357 C CA . ALA B 1 25 ? -76.049 -23.949 -62.795 1.00 32.88 21 ALA B CA 1
ATOM 2358 C C . ALA B 1 25 ? -75.009 -25.050 -63.073 1.00 31.94 21 ALA B C 1
ATOM 2359 O O . ALA B 1 25 ? -74.838 -25.987 -62.280 1.00 30.94 21 ALA B O 1
ATOM 2361 N N . VAL B 1 26 ? -74.314 -24.906 -64.204 1.00 30.75 22 VAL B N 1
ATOM 2362 C CA . VAL B 1 26 ? -73.156 -25.692 -64.539 1.00 30.22 22 VAL B CA 1
ATOM 2363 C C . VAL B 1 26 ? -72.021 -24.759 -64.959 1.00 29.30 22 VAL B C 1
ATOM 2364 O O . VAL B 1 26 ? -72.260 -23.720 -65.504 1.00 28.64 22 VAL B O 1
ATOM 2368 N N . VAL B 1 27 ? -70.784 -25.172 -64.695 1.00 30.27 23 VAL B N 1
ATOM 2369 C CA . VAL B 1 27 ? -69.624 -24.414 -65.062 1.00 30.55 23 VAL B CA 1
ATOM 2370 C C . VAL B 1 27 ? -68.692 -25.326 -65.847 1.00 30.44 23 VAL B C 1
ATOM 2371 O O . VAL B 1 27 ? -68.384 -26.426 -65.381 1.00 30.09 23 VAL B O 1
ATOM 2375 N N . PHE B 1 28 ? -68.187 -24.787 -66.968 1.00 29.81 24 PHE B N 1
ATOM 2376 C CA . PHE B 1 28 ? -67.220 -25.466 -67.844 1.00 30.66 24 PHE B CA 1
ATOM 2377 C C . PHE B 1 28 ? -65.927 -24.662 -67.938 1.00 30.71 24 PHE B C 1
ATOM 2378 O O . PHE B 1 28 ? -65.959 -23.439 -67.978 1.00 30.03 24 PHE B O 1
ATOM 2386 N N . ARG B 1 29 ? -64.806 -25.367 -68.053 1.00 31.90 25 ARG B N 1
ATOM 2387 C CA . ARG B 1 29 ? -63.587 -24.776 -68.539 1.00 32.92 25 ARG B CA 1
ATOM 2388 C C . ARG B 1 29 ? -63.757 -24.525 -70.031 1.00 32.83 25 ARG B C 1
ATOM 2389 O O . ARG B 1 29 ? -64.209 -25.384 -70.752 1.00 33.55 25 ARG B O 1
ATOM 2397 N N . GLY B 1 30 ? -63.454 -23.302 -70.448 1.00 32.38 26 GLY B N 1
ATOM 2398 C CA . GLY B 1 30 ? -63.457 -22.888 -71.840 1.00 33.32 26 GLY B CA 1
ATOM 2399 C C . GLY B 1 30 ? -62.244 -22.060 -72.169 1.00 32.29 26 GLY B C 1
ATOM 2400 O O . GLY B 1 30 ? -61.312 -22.016 -71.400 1.00 31.54 26 GLY B O 1
ATOM 2401 N N . ARG B 1 31 ? -62.288 -21.407 -73.324 1.00 33.63 27 ARG B N 1
ATOM 2402 C CA . ARG B 1 31 ? -61.168 -20.624 -73.841 1.00 34.11 27 ARG B CA 1
ATOM 2403 C C . ARG B 1 31 ? -61.673 -19.595 -74.833 1.00 32.90 27 ARG B C 1
ATOM 2404 O O . ARG B 1 31 ? -62.750 -19.733 -75.390 1.00 33.49 27 ARG B O 1
ATOM 2412 N N . HIS B 1 32 ? -60.891 -18.536 -75.009 1.00 33.08 28 HIS B N 1
ATOM 2413 C CA . HIS B 1 32 ? -61.098 -17.575 -76.081 1.00 34.00 28 HIS B CA 1
ATOM 2414 C C . HIS B 1 32 ? -60.903 -18.307 -77.429 1.00 35.27 28 HIS B C 1
ATOM 2415 O O . HIS B 1 32 ? -60.042 -19.184 -77.545 1.00 35.39 28 HIS B O 1
ATOM 2422 N N . ARG B 1 33 ? -61.750 -17.976 -78.399 1.00 36.16 29 ARG B N 1
ATOM 2423 C CA . ARG B 1 33 ? -61.818 -18.683 -79.675 1.00 38.50 29 ARG B CA 1
ATOM 2424 C C . ARG B 1 33 ? -60.568 -18.394 -80.533 1.00 40.31 29 ARG B C 1
ATOM 2425 O O . ARG B 1 33 ? -60.179 -19.253 -81.309 1.00 43.66 29 ARG B O 1
ATOM 2433 N N . GLN B 1 34 ? -59.968 -17.199 -80.392 1.00 39.78 30 GLN B N 1
ATOM 2434 C CA . GLN B 1 34 ? -58.726 -16.842 -81.078 1.00 39.98 30 GLN B CA 1
ATOM 2435 C C . GLN B 1 34 ? -57.512 -17.111 -80.184 1.00 40.91 30 GLN B C 1
ATOM 2436 O O . GLN B 1 34 ? -56.621 -17.873 -80.562 1.00 39.58 30 GLN B O 1
ATOM 2442 N N . LYS B 1 35 ? -57.469 -16.458 -79.011 1.00 40.66 31 LYS B N 1
ATOM 2443 C CA . LYS B 1 35 ? -56.362 -16.629 -78.036 1.00 42.59 31 LYS B CA 1
ATOM 2444 C C . LYS B 1 35 ? -56.650 -17.854 -77.167 1.00 40.80 31 LYS B C 1
ATOM 2445 O O . LYS B 1 35 ? -57.111 -17.710 -76.008 1.00 39.02 31 LYS B O 1
ATOM 2451 N N . THR B 1 36 ? -56.424 -19.044 -77.737 1.00 39.65 32 THR B N 1
ATOM 2452 C CA . THR B 1 36 ? -56.910 -20.316 -77.204 1.00 40.22 32 THR B CA 1
ATOM 2453 C C . THR B 1 36 ? -56.142 -20.730 -75.937 1.00 40.55 32 THR B C 1
ATOM 2454 O O . THR B 1 36 ? -56.484 -21.694 -75.315 1.00 39.44 32 THR B O 1
ATOM 2458 N N . ASP B 1 37 ? -55.095 -19.969 -75.580 1.00 41.51 33 ASP B N 1
ATOM 2459 C CA A ASP B 1 37 ? -54.326 -20.161 -74.350 0.50 40.35 33 ASP B CA 1
ATOM 2460 C CA B ASP B 1 37 ? -54.347 -20.183 -74.339 0.50 40.86 33 ASP B CA 1
ATOM 2461 C C . ASP B 1 37 ? -54.933 -19.326 -73.208 1.00 39.97 33 ASP B C 1
ATOM 2462 O O . ASP B 1 37 ? -54.564 -19.487 -72.050 1.00 38.68 33 ASP B O 1
ATOM 2471 N N . TRP B 1 38 ? -55.863 -18.430 -73.526 1.00 37.49 34 TRP B N 1
ATOM 2472 C CA . TRP B 1 38 ? -56.650 -17.747 -72.485 1.00 36.18 34 TRP B CA 1
ATOM 2473 C C . TRP B 1 38 ? -57.826 -18.636 -72.081 1.00 34.86 34 TRP B C 1
ATOM 2474 O O . TRP B 1 38 ? -58.794 -18.731 -72.780 1.00 35.05 34 TRP B O 1
ATOM 2485 N N . GLU B 1 39 ? -57.668 -19.332 -70.955 1.00 33.60 35 GLU B N 1
ATOM 2486 C CA . GLU B 1 39 ? -58.683 -20.197 -70.379 1.00 32.92 35 GLU B CA 1
ATOM 2487 C C . GLU B 1 39 ? -59.673 -19.346 -69.581 1.00 30.41 35 GLU B C 1
ATOM 2488 O O . GLU B 1 39 ? -59.301 -18.400 -68.950 1.00 29.90 35 GLU B O 1
ATOM 2494 N N . VAL B 1 40 ? -60.935 -19.719 -69.631 1.00 29.43 36 VAL B N 1
ATOM 2495 C CA . VAL B 1 40 ? -62.030 -19.019 -68.892 1.00 29.25 36 VAL B CA 1
ATOM 2496 C C . VAL B 1 40 ? -62.943 -20.081 -68.272 1.00 28.48 36 VAL B C 1
ATOM 2497 O O . VAL B 1 40 ? -62.890 -21.256 -68.654 1.00 27.75 36 VAL B O 1
ATOM 2501 N N . ALA B 1 41 ? -63.728 -19.667 -67.282 1.00 27.13 37 ALA B N 1
ATOM 2502 C CA . ALA B 1 41 ? -64.779 -20.515 -66.732 1.00 27.45 37 ALA B CA 1
ATOM 2503 C C . ALA B 1 41 ? -66.127 -20.007 -67.243 1.00 26.98 37 ALA B C 1
ATOM 2504 O O . ALA B 1 41 ? -66.418 -18.778 -67.145 1.00 27.33 37 ALA B O 1
ATOM 2506 N N . ILE B 1 42 ? -66.914 -20.895 -67.839 1.00 26.77 38 ILE B N 1
ATOM 2507 C CA . ILE B 1 42 ? -68.164 -20.497 -68.435 1.00 27.11 38 ILE B CA 1
ATOM 2508 C C . ILE B 1 42 ? -69.305 -21.175 -67.691 1.00 27.01 38 ILE B C 1
ATOM 2509 O O . ILE B 1 42 ? -69.425 -22.372 -67.695 1.00 27.20 38 ILE B O 1
ATOM 2514 N N . LYS B 1 43 ? -70.161 -20.353 -67.086 1.00 27.07 39 LYS B N 1
ATOM 2515 C CA . LYS B 1 43 ? -71.271 -20.777 -66.278 1.00 27.08 39 LYS B CA 1
ATOM 2516 C C . LYS B 1 43 ? -72.581 -20.579 -67.039 1.00 28.28 39 LYS B C 1
ATOM 2517 O O . LYS B 1 43 ? -72.785 -19.514 -67.570 1.00 28.84 39 LYS B O 1
ATOM 2523 N N . SER B 1 44 ? -73.429 -21.609 -67.073 1.00 29.49 40 SER B N 1
ATOM 2524 C CA . SER B 1 44 ? -74.791 -21.523 -67.541 1.00 30.44 40 SER B CA 1
ATOM 2525 C C . SER B 1 44 ? -75.757 -21.662 -66.362 1.00 31.24 40 SER B C 1
ATOM 2526 O O . SER B 1 44 ? -75.708 -22.627 -65.651 1.00 32.10 40 SER B O 1
ATOM 2529 N N . ILE B 1 45 ? -76.589 -20.637 -66.161 1.00 32.54 41 ILE B N 1
ATOM 2530 C CA . ILE B 1 45 ? -77.650 -20.610 -65.167 1.00 32.41 41 ILE B CA 1
ATOM 2531 C C . ILE B 1 45 ? -79.007 -20.824 -65.872 1.00 34.32 41 ILE B C 1
ATOM 2532 O O . ILE B 1 45 ? -79.366 -20.064 -66.745 1.00 33.60 41 ILE B O 1
ATOM 2537 N N . ASN B 1 46 ? -79.734 -21.867 -65.450 1.00 36.28 42 ASN B N 1
ATOM 2538 C CA . ASN B 1 46 ? -81.038 -22.212 -65.964 1.00 36.61 42 ASN B CA 1
ATOM 2539 C C . ASN B 1 46 ? -82.100 -21.362 -65.245 1.00 36.95 42 ASN B C 1
ATOM 2540 O O . ASN B 1 46 ? -82.637 -21.747 -64.167 1.00 35.93 42 ASN B O 1
ATOM 2545 N N . LYS B 1 47 ? -82.410 -20.212 -65.837 1.00 38.75 43 LYS B N 1
ATOM 2546 C CA . LYS B 1 47 ? -83.353 -19.227 -65.238 1.00 41.34 43 LYS B CA 1
ATOM 2547 C C . LYS B 1 47 ? -84.784 -19.763 -65.236 1.00 42.24 43 LYS B C 1
ATOM 2548 O O . LYS B 1 47 ? -85.550 -19.449 -64.334 1.00 43.18 43 LYS B O 1
ATOM 2554 N N . LYS B 1 48 ? -85.121 -20.590 -66.217 1.00 43.43 44 LYS B N 1
ATOM 2555 C CA . LYS B 1 48 ? -86.462 -21.119 -66.315 1.00 47.89 44 LYS B CA 1
ATOM 2556 C C . LYS B 1 48 ? -86.759 -22.054 -65.139 1.00 46.50 44 LYS B C 1
ATOM 2557 O O . LYS B 1 48 ? -87.803 -21.897 -64.479 1.00 51.11 44 LYS B O 1
ATOM 2563 N N . ASN B 1 49 ? -85.863 -23.009 -64.884 1.00 44.87 45 ASN B N 1
ATOM 2564 C CA . ASN B 1 49 ? -86.027 -23.916 -63.761 1.00 45.93 45 ASN B CA 1
ATOM 2565 C C . ASN B 1 49 ? -86.027 -23.128 -62.447 1.00 44.39 45 ASN B C 1
ATOM 2566 O O . ASN B 1 49 ? -86.834 -23.402 -61.540 1.00 46.07 45 ASN B O 1
ATOM 2571 N N . LEU B 1 50 ? -85.117 -22.163 -62.339 1.00 42.45 46 LEU B N 1
ATOM 2572 C CA . LEU B 1 50 ? -84.986 -21.394 -61.135 1.00 42.67 46 LEU B CA 1
ATOM 2573 C C . LEU B 1 50 ? -86.321 -20.685 -60.836 1.00 42.34 46 LEU B C 1
ATOM 2574 O O . LEU B 1 50 ? -86.769 -20.659 -59.688 1.00 41.57 46 LEU B O 1
ATOM 2579 N N . SER B 1 51 ? -86.975 -20.156 -61.891 1.00 42.74 47 SER B N 1
ATOM 2580 C CA . SER B 1 51 ? -88.217 -19.397 -61.738 1.00 43.37 47 SER B CA 1
ATOM 2581 C C . SER B 1 51 ? -89.333 -20.264 -61.131 1.00 45.35 47 SER B C 1
ATOM 2582 O O . SER B 1 51 ? -90.269 -19.737 -60.539 1.00 47.28 47 SER B O 1
ATOM 2585 N N . LYS B 1 52 ? -89.228 -21.589 -61.271 1.00 46.94 48 LYS B N 1
ATOM 2586 C CA . LYS B 1 52 ? -90.236 -22.508 -60.761 1.00 48.66 48 LYS B CA 1
ATOM 2587 C C . LYS B 1 52 ? -89.928 -22.944 -59.331 1.00 46.63 48 LYS B C 1
ATOM 2588 O O . LYS B 1 52 ? -90.711 -23.654 -58.738 1.00 46.33 48 LYS B O 1
ATOM 2594 N N . SER B 1 53 ? -88.807 -22.482 -58.776 1.00 43.85 49 SER B N 1
ATOM 2595 C CA . SER B 1 53 ? -88.401 -22.887 -57.447 1.00 42.84 49 SER B CA 1
ATOM 2596 C C . SER B 1 53 ? -88.564 -21.728 -56.447 1.00 40.93 49 SER B C 1
ATOM 2597 O O . SER B 1 53 ? -88.699 -20.564 -56.843 1.00 41.44 49 SER B O 1
ATOM 2600 N N . GLN B 1 54 ? -88.457 -22.051 -55.160 1.00 38.84 50 GLN B N 1
ATOM 2601 C CA . GLN B 1 54 ? -88.532 -21.082 -54.080 1.00 37.95 50 GLN B CA 1
ATOM 2602 C C . GLN B 1 54 ? -87.251 -20.248 -53.990 1.00 36.37 50 GLN B C 1
ATOM 2603 O O . GLN B 1 54 ? -87.230 -19.225 -53.317 1.00 34.13 50 GLN B O 1
ATOM 2609 N N . ILE B 1 55 ? -86.204 -20.684 -54.707 1.00 37.04 51 ILE B N 1
ATOM 2610 C CA . ILE B 1 55 ? -84.890 -20.109 -54.586 1.00 36.03 51 ILE B CA 1
ATOM 2611 C C . ILE B 1 55 ? -84.820 -18.870 -55.485 1.00 34.33 51 ILE B C 1
ATOM 2612 O O . ILE B 1 55 ? -85.189 -18.933 -56.630 1.00 34.57 51 ILE B O 1
ATOM 2617 N N . LEU B 1 56 ? -84.325 -17.756 -54.934 1.00 33.22 52 LEU B N 1
ATOM 2618 C CA . LEU B 1 56 ? -84.393 -16.456 -55.612 1.00 33.38 52 LEU B CA 1
ATOM 2619 C C . LEU B 1 56 ? -83.275 -16.342 -56.655 1.00 31.40 52 LEU B C 1
ATOM 2620 O O . LEU B 1 56 ? -82.175 -16.855 -56.446 1.00 30.29 52 LEU B O 1
ATOM 2625 N N . LEU B 1 57 ? -83.594 -15.665 -57.754 1.00 31.02 53 LEU B N 1
ATOM 2626 C CA . LEU B 1 57 ? -82.596 -15.093 -58.635 1.00 31.44 53 LEU B CA 1
ATOM 2627 C C . LEU B 1 57 ? -81.773 -14.068 -57.832 1.00 31.30 53 LEU B C 1
ATOM 2628 O O . LEU B 1 57 ? -82.321 -13.036 -57.263 1.00 32.30 53 LEU B O 1
ATOM 2633 N N . GLY B 1 58 ? -80.461 -14.315 -57.798 1.00 28.82 54 GLY B N 1
ATOM 2634 C CA . GLY B 1 58 ? -79.561 -13.518 -57.061 1.00 27.21 54 GLY B CA 1
ATOM 2635 C C . GLY B 1 58 ? -79.005 -12.404 -57.901 1.00 26.03 54 GLY B C 1
ATOM 2636 O O . GLY B 1 58 ? -79.624 -11.934 -58.871 1.00 25.20 54 GLY B O 1
ATOM 2637 N N . LYS B 1 59 ? -77.795 -11.965 -57.537 1.00 25.38 55 LYS B N 1
ATOM 2638 C CA . LYS B 1 59 ? -77.170 -10.754 -58.062 1.00 24.35 55 LYS B CA 1
ATOM 2639 C C . LYS B 1 59 ? -75.719 -11.049 -58.466 1.00 23.94 55 LYS B C 1
ATOM 2640 O O . LYS B 1 59 ? -74.851 -10.153 -58.436 1.00 23.01 55 LYS B O 1
ATOM 2646 N N . GLU B 1 60 ? -75.450 -12.284 -58.903 1.00 23.65 56 GLU B N 1
ATOM 2647 C CA . GLU B 1 60 ? -74.052 -12.660 -59.204 1.00 23.64 56 GLU B CA 1
ATOM 2648 C C . GLU B 1 60 ? -73.476 -11.757 -60.299 1.00 23.52 56 GLU B C 1
ATOM 2649 O O . GLU B 1 60 ? -72.340 -11.322 -60.201 1.00 23.62 56 GLU B O 1
ATOM 2655 N N . ILE B 1 61 ? -74.273 -11.453 -61.320 1.00 24.00 57 ILE B N 1
ATOM 2656 C CA . ILE B 1 61 ? -73.772 -10.648 -62.419 1.00 24.75 57 ILE B CA 1
ATOM 2657 C C . ILE B 1 61 ? -73.405 -9.271 -61.892 1.00 24.76 57 ILE B C 1
ATOM 2658 O O . ILE B 1 61 ? -72.311 -8.798 -62.140 1.00 25.11 57 ILE B O 1
ATOM 2663 N N . LYS B 1 62 ? -74.330 -8.625 -61.184 1.00 25.20 58 LYS B N 1
ATOM 2664 C CA . LYS B 1 62 ? -74.090 -7.287 -60.686 1.00 25.05 58 LYS B CA 1
ATOM 2665 C C . LYS B 1 62 ? -72.856 -7.258 -59.779 1.00 24.88 58 LYS B C 1
ATOM 2666 O O . LYS B 1 62 ? -72.040 -6.325 -59.856 1.00 23.87 58 LYS B O 1
ATOM 2672 N N . ILE B 1 63 ? -72.766 -8.248 -58.857 1.00 25.03 59 ILE B N 1
ATOM 2673 C CA . ILE B 1 63 ? -71.694 -8.276 -57.881 1.00 25.14 59 ILE B CA 1
ATOM 2674 C C . ILE B 1 63 ? -70.336 -8.428 -58.609 1.00 25.20 59 ILE B C 1
ATOM 2675 O O . ILE B 1 63 ? -69.390 -7.705 -58.314 1.00 24.94 59 ILE B O 1
ATOM 2680 N N . LEU B 1 64 ? -70.231 -9.404 -59.511 1.00 25.89 60 LEU B N 1
ATOM 2681 C CA . LEU B 1 64 ? -68.965 -9.669 -60.171 1.00 26.87 60 LEU B CA 1
ATOM 2682 C C . LEU B 1 64 ? -68.634 -8.527 -61.138 1.00 28.64 60 LEU B C 1
ATOM 2683 O O . LEU B 1 64 ? -67.469 -8.180 -61.252 1.00 29.35 60 LEU B O 1
ATOM 2688 N N . LYS B 1 65 ? -69.657 -7.935 -61.785 1.00 29.47 61 LYS B N 1
ATOM 2689 C CA . LYS B 1 65 ? -69.460 -6.802 -62.700 1.00 32.82 61 LYS B CA 1
ATOM 2690 C C . LYS B 1 65 ? -68.806 -5.641 -61.933 1.00 32.46 61 LYS B C 1
ATOM 2691 O O . LYS B 1 65 ? -67.847 -5.036 -62.397 1.00 31.18 61 LYS B O 1
ATOM 2697 N N . GLU B 1 66 ? -69.294 -5.408 -60.713 1.00 32.74 62 GLU B N 1
ATOM 2698 C CA . GLU B 1 66 ? -68.941 -4.230 -59.959 1.00 33.66 62 GLU B CA 1
ATOM 2699 C C . GLU B 1 66 ? -67.589 -4.434 -59.255 1.00 33.83 62 GLU B C 1
ATOM 2700 O O . GLU B 1 66 ? -66.967 -3.448 -58.935 1.00 33.92 62 GLU B O 1
ATOM 2706 N N . LEU B 1 67 ? -67.155 -5.681 -59.014 1.00 33.47 63 LEU B N 1
ATOM 2707 C CA . LEU B 1 67 ? -65.883 -5.921 -58.335 1.00 33.99 63 LEU B CA 1
ATOM 2708 C C . LEU B 1 67 ? -64.750 -6.014 -59.345 1.00 34.14 63 LEU B C 1
ATOM 2709 O O . LEU B 1 67 ? -64.892 -6.634 -60.417 1.00 33.91 63 LEU B O 1
ATOM 2714 N N . GLN B 1 68 ? -63.633 -5.409 -58.973 1.00 35.14 64 GLN B N 1
ATOM 2715 C CA . GLN B 1 68 ? -62.394 -5.658 -59.645 1.00 37.98 64 GLN B CA 1
ATOM 2716 C C . GLN B 1 68 ? -61.337 -5.856 -58.564 1.00 36.67 64 GLN B C 1
ATOM 2717 O O . GLN B 1 68 ? -60.840 -4.909 -58.032 1.00 38.75 64 GLN B O 1
ATOM 2723 N N . HIS B 1 69 ? -61.076 -7.108 -58.195 1.00 34.16 65 HIS B N 1
ATOM 2724 C CA . HIS B 1 69 ? -60.231 -7.419 -57.086 1.00 33.19 65 HIS B CA 1
ATOM 2725 C C . HIS B 1 69 ? -59.542 -8.760 -57.333 1.00 32.38 65 HIS B C 1
ATOM 2726 O O . HIS B 1 69 ? -60.174 -9.730 -57.814 1.00 30.81 65 HIS B O 1
ATOM 2733 N N . GLU B 1 70 ? -58.270 -8.842 -56.908 1.00 32.11 66 GLU B N 1
ATOM 2734 C CA . GLU B 1 70 ? -57.451 -9.972 -57.282 1.00 33.19 66 GLU B CA 1
ATOM 2735 C C . GLU B 1 70 ? -57.871 -11.261 -56.547 1.00 31.30 66 GLU B C 1
ATOM 2736 O O . GLU B 1 70 ? -57.499 -12.358 -56.999 1.00 31.81 66 GLU B O 1
ATOM 2742 N N . ASN B 1 71 ? -58.650 -11.167 -55.468 1.00 29.69 67 ASN B N 1
ATOM 2743 C CA . ASN B 1 71 ? -59.086 -12.378 -54.776 1.00 29.41 67 ASN B CA 1
ATOM 2744 C C . ASN B 1 71 ? -60.579 -12.654 -55.028 1.00 29.50 67 ASN B C 1
ATOM 2745 O O . ASN B 1 71 ? -61.190 -13.416 -54.259 1.00 30.33 67 ASN B O 1
ATOM 2750 N N . ILE B 1 72 ? -61.153 -12.061 -56.084 1.00 27.61 68 ILE B N 1
ATOM 2751 C CA . ILE B 1 72 ? -62.492 -12.386 -56.517 1.00 27.12 68 ILE B CA 1
ATOM 2752 C C . ILE B 1 72 ? -62.488 -12.643 -58.040 1.00 27.10 68 ILE B C 1
ATOM 2753 O O . ILE B 1 72 ? -61.961 -11.843 -58.809 1.00 26.95 68 ILE B O 1
ATOM 2758 N N . VAL B 1 73 ? -63.128 -13.743 -58.461 1.00 25.71 69 VAL B N 1
ATOM 2759 C CA . VAL B 1 73 ? -63.111 -14.119 -59.866 1.00 25.68 69 VAL B CA 1
ATOM 2760 C C . VAL B 1 73 ? -63.663 -12.958 -60.691 1.00 25.33 69 VAL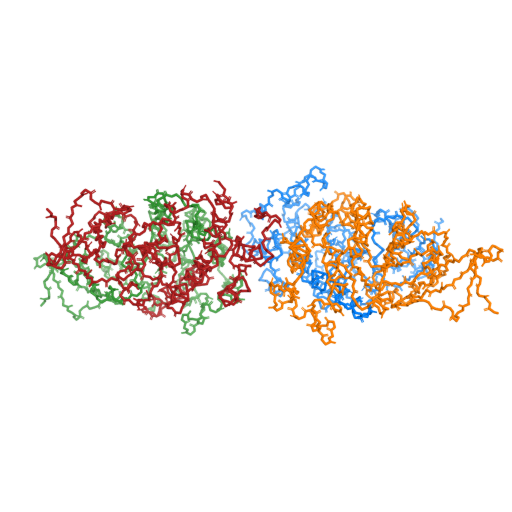 B C 1
ATOM 2761 O O . VAL B 1 73 ? -64.701 -12.372 -60.369 1.00 24.84 69 VAL B O 1
ATOM 2765 N N . ALA B 1 74 ? -62.901 -12.613 -61.755 1.00 25.83 70 ALA B N 1
ATOM 2766 C CA . ALA B 1 74 ? -63.284 -11.574 -62.717 1.00 25.83 70 ALA B CA 1
ATOM 2767 C C . ALA B 1 74 ? -64.427 -12.088 -63.607 1.00 25.56 70 ALA B C 1
ATOM 2768 O O . ALA B 1 74 ? -64.557 -13.281 -63.873 1.00 24.75 70 ALA B O 1
ATOM 2770 N N . LEU B 1 75 ? -65.267 -11.148 -64.040 1.00 25.92 71 LEU B N 1
ATOM 2771 C CA . LEU B 1 75 ? -66.316 -11.400 -65.034 1.00 25.94 71 LEU B CA 1
ATOM 2772 C C . LEU B 1 75 ? -65.940 -10.697 -66.342 1.00 26.88 71 LEU B C 1
ATOM 2773 O O . LEU B 1 75 ? -65.766 -9.476 -66.362 1.00 26.38 71 LEU B O 1
ATOM 2778 N N . TYR B 1 76 ? -65.857 -11.467 -67.431 1.00 27.02 72 TYR B N 1
ATOM 2779 C CA . TYR B 1 76 ? -65.443 -10.903 -68.732 1.00 28.42 72 TYR B CA 1
ATOM 2780 C C . TYR B 1 76 ? -66.650 -10.650 -69.637 1.00 28.63 72 TYR B C 1
ATOM 2781 O O . TYR B 1 76 ? -66.611 -9.781 -70.465 1.00 29.60 72 TYR B O 1
ATOM 2790 N N . ASP B 1 77 ? -67.699 -11.471 -69.563 1.00 28.92 73 ASP B N 1
ATOM 2791 C CA . ASP B 1 77 ? -68.803 -11.288 -70.501 1.00 28.56 73 ASP B CA 1
ATOM 2792 C C . ASP B 1 77 ? -70.049 -11.947 -69.945 1.00 28.40 73 ASP B C 1
ATOM 2793 O O . ASP B 1 77 ? -69.936 -12.892 -69.107 1.00 27.26 73 ASP B O 1
ATOM 2798 N N . VAL B 1 78 ? -71.205 -11.478 -70.438 1.00 28.09 74 VAL B N 1
ATOM 2799 C CA . VAL B 1 78 ? -72.488 -12.068 -70.139 1.00 29.29 74 VAL B CA 1
ATOM 2800 C C . VAL B 1 78 ? -73.263 -12.259 -71.437 1.00 30.85 74 VAL B C 1
ATOM 2801 O O . VAL B 1 78 ? -73.311 -11.342 -72.221 1.00 31.13 74 VAL B O 1
ATOM 2805 N N . GLN B 1 79 ? -73.848 -13.448 -71.642 1.00 32.12 75 GLN B N 1
ATOM 2806 C CA . GLN B 1 79 ? -74.712 -13.679 -72.795 1.00 35.31 75 GLN B CA 1
ATOM 2807 C C . GLN B 1 79 ? -76.060 -14.208 -72.290 1.00 35.18 75 GLN B C 1
ATOM 2808 O O . GLN B 1 79 ? -76.146 -15.287 -71.743 1.00 34.09 75 GLN B O 1
ATOM 2814 N N . GLU B 1 80 ? -77.092 -13.403 -72.506 1.00 37.37 76 GLU B N 1
ATOM 2815 C CA . GLU B 1 80 ? -78.422 -13.564 -71.953 1.00 40.36 76 GLU B CA 1
ATOM 2816 C C . GLU B 1 80 ? -79.282 -14.250 -73.021 1.00 42.45 76 GLU B C 1
ATOM 2817 O O . GLU B 1 80 ? -79.207 -13.884 -74.201 1.00 42.02 76 GLU B O 1
ATOM 2823 N N . LEU B 1 81 ? -80.012 -15.298 -72.625 1.00 42.23 77 LEU B N 1
ATOM 2824 C CA . LEU B 1 81 ? -80.940 -16.042 -73.489 1.00 41.93 77 LEU B CA 1
ATOM 2825 C C . LEU B 1 81 ? -82.304 -16.071 -72.819 1.00 41.08 77 LEU B C 1
ATOM 2826 O O . LEU B 1 81 ? -82.445 -15.671 -71.671 1.00 39.49 77 LEU B O 1
ATOM 2831 N N . PRO B 1 82 ? -83.381 -16.500 -73.502 1.00 42.54 78 PRO B N 1
ATOM 2832 C CA . PRO B 1 82 ? -84.705 -16.445 -72.879 1.00 42.85 78 PRO B CA 1
ATOM 2833 C C . PRO B 1 82 ? -84.801 -17.326 -71.631 1.00 42.48 78 PRO B C 1
ATOM 2834 O O . PRO B 1 82 ? -85.501 -16.948 -70.718 1.00 45.26 78 PRO B O 1
ATOM 2838 N N . ASN B 1 83 ? -84.119 -18.483 -71.613 1.00 41.80 79 ASN B N 1
ATOM 2839 C CA . ASN B 1 83 ? -84.298 -19.453 -70.496 1.00 42.74 79 ASN B CA 1
ATOM 2840 C C . ASN B 1 83 ? -83.044 -19.593 -69.618 1.00 41.73 79 ASN B C 1
ATOM 2841 O O . ASN B 1 83 ? -83.099 -20.270 -68.610 1.00 42.24 79 ASN B O 1
ATOM 2846 N N . SER B 1 84 ? -81.970 -18.887 -69.977 1.00 39.41 80 SER B N 1
ATOM 2847 C CA . SER B 1 84 ? -80.560 -19.168 -69.606 1.00 39.03 80 SER B CA 1
ATOM 2848 C C . SER B 1 84 ? -79.793 -17.862 -69.526 1.00 36.84 80 SER B C 1
ATOM 2849 O O . SER B 1 84 ? -80.089 -16.917 -70.291 1.00 38.58 80 SER B O 1
ATOM 2852 N N . VAL B 1 85 ? -78.674 -17.885 -68.812 1.00 33.99 81 VAL B N 1
ATOM 2853 C CA . VAL B 1 85 ? -77.677 -16.862 -68.973 1.00 32.28 81 VAL B CA 1
ATOM 2854 C C . VAL B 1 85 ? -76.297 -17.505 -68.816 1.00 31.30 81 VAL B C 1
ATOM 2855 O O . VAL B 1 85 ? -76.105 -18.410 -67.953 1.00 30.83 81 VAL B O 1
ATOM 2859 N N . PHE B 1 86 ? -75.343 -17.052 -69.652 1.00 29.79 82 PHE B N 1
ATOM 2860 C CA . PHE B 1 86 ? -73.958 -17.463 -69.559 1.00 28.93 82 PHE B CA 1
ATOM 2861 C C . PHE B 1 86 ? -73.138 -16.348 -68.913 1.00 28.00 82 PHE B C 1
ATOM 2862 O O . PHE B 1 86 ? -73.270 -15.158 -69.290 1.00 27.97 82 PHE B O 1
ATOM 2870 N N . LEU B 1 87 ? -72.278 -16.732 -67.959 1.00 26.41 83 LEU B N 1
ATOM 2871 C CA . LEU B 1 87 ? -71.278 -15.834 -67.436 1.00 25.96 83 LEU B CA 1
ATOM 2872 C C . LEU B 1 87 ? -69.922 -16.375 -67.859 1.00 26.08 83 LEU B C 1
ATOM 2873 O O . LEU B 1 87 ? -69.633 -17.545 -67.581 1.00 26.23 83 LEU B O 1
ATOM 2878 N N . VAL B 1 88 ? -69.091 -15.520 -68.465 1.00 25.74 84 VAL B N 1
ATOM 2879 C CA . VAL B 1 88 ? -67.731 -15.892 -68.799 1.00 25.91 84 VAL B CA 1
ATOM 2880 C C . VAL B 1 88 ? -66.811 -15.228 -67.777 1.00 25.68 84 VAL B C 1
ATOM 2881 O O . VAL B 1 88 ? -66.775 -13.991 -67.668 1.00 25.08 84 VAL B O 1
ATOM 2885 N N . MET B 1 89 ? -66.103 -16.062 -67.020 1.00 25.83 85 MET B N 1
ATOM 2886 C CA . MET B 1 89 ? -65.394 -15.619 -65.825 1.00 25.79 85 MET B CA 1
ATOM 2887 C C . MET B 1 89 ? -63.958 -16.130 -65.860 1.00 26.94 85 MET B C 1
ATOM 2888 O O . MET B 1 89 ? -63.603 -16.953 -66.711 1.00 26.68 85 MET B O 1
ATOM 2893 N N . GLU B 1 90 ? -63.147 -15.600 -64.944 1.00 27.43 86 GLU B N 1
ATOM 2894 C CA . GLU B 1 90 ? -61.777 -15.992 -64.734 1.00 28.41 86 GLU B CA 1
ATOM 2895 C C . GLU B 1 90 ? -61.726 -17.488 -64.397 1.00 28.64 86 GLU B C 1
ATOM 2896 O O . GLU B 1 90 ? -62.481 -17.959 -63.497 1.00 28.57 86 GLU B O 1
ATOM 2902 N N . TYR B 1 91 ? -60.797 -18.208 -65.038 1.00 28.27 87 TYR B N 1
ATOM 2903 C CA . TYR B 1 91 ? -60.541 -19.605 -64.745 1.00 28.60 87 TYR B CA 1
ATOM 2904 C C . TYR B 1 91 ? -59.418 -19.735 -63.718 1.00 28.79 87 TYR B C 1
ATOM 2905 O O . TYR B 1 91 ? -58.393 -19.132 -63.840 1.00 29.51 87 TYR B O 1
ATOM 2914 N N . CYS B 1 92 ? -59.655 -20.562 -62.713 1.00 29.62 88 CYS B N 1
ATOM 2915 C CA . CYS B 1 92 ? -58.709 -20.861 -61.649 1.00 29.22 88 CYS B CA 1
ATOM 2916 C C . CYS B 1 92 ? -58.091 -22.227 -61.919 1.00 28.99 88 CYS B C 1
ATOM 2917 O O . CYS B 1 92 ? -58.723 -23.222 -61.747 1.00 28.49 88 CYS B O 1
ATOM 2920 N N . ASN B 1 93 ? -56.831 -22.227 -62.353 1.00 30.21 89 ASN B N 1
ATOM 2921 C CA . ASN B 1 93 ? -56.205 -23.419 -62.937 1.00 32.56 89 ASN B CA 1
ATOM 2922 C C . ASN B 1 93 ? -55.839 -24.433 -61.842 1.00 33.34 89 ASN B C 1
ATOM 2923 O O . ASN B 1 93 ? -55.421 -25.537 -62.173 1.00 34.81 89 ASN B O 1
ATOM 2928 N N . GLY B 1 94 ? -55.999 -24.069 -60.551 1.00 32.07 90 GLY B N 1
ATOM 2929 C CA . GLY B 1 94 ? -55.645 -24.956 -59.468 1.00 32.05 90 GLY B CA 1
ATOM 2930 C C . GLY B 1 94 ? -56.829 -25.723 -58.898 1.00 32.24 90 GLY B C 1
ATOM 2931 O O . GLY B 1 94 ? -56.687 -26.461 -57.912 1.00 32.74 90 GLY B O 1
ATOM 2932 N N . GLY B 1 95 ? -58.041 -25.458 -59.388 1.00 30.95 91 GLY B N 1
ATOM 2933 C CA . GLY B 1 95 ? -59.226 -26.027 -58.774 1.00 30.17 91 GLY B CA 1
ATOM 2934 C C . GLY B 1 95 ? -59.625 -25.301 -57.486 1.00 29.80 91 GLY B C 1
ATOM 2935 O O . GLY B 1 95 ? -59.332 -24.112 -57.310 1.00 29.09 91 GLY B O 1
ATOM 2936 N N . ASP B 1 96 ? -60.294 -26.026 -56.582 1.00 28.99 92 ASP B N 1
ATOM 2937 C CA . ASP B 1 96 ? -60.825 -25.447 -55.394 1.00 29.19 92 ASP B CA 1
ATOM 2938 C C . ASP B 1 96 ? -59.984 -25.874 -54.176 1.00 28.82 92 ASP B C 1
ATOM 2939 O O . ASP B 1 96 ? -59.086 -26.696 -54.258 1.00 27.43 92 ASP B O 1
ATOM 2944 N N . LEU B 1 97 ? -60.290 -25.259 -53.039 1.00 28.60 93 LEU B N 1
ATOM 2945 C CA . LEU B 1 97 ? -59.576 -25.518 -51.801 1.00 29.37 93 LEU B CA 1
ATOM 2946 C C . LEU B 1 97 ? -59.784 -26.973 -51.355 1.00 30.06 93 LEU B C 1
ATOM 2947 O O . LEU B 1 97 ? -58.878 -27.579 -50.790 1.00 30.57 93 LEU B O 1
ATOM 2952 N N . ALA B 1 98 ? -60.971 -27.529 -51.618 1.00 30.14 94 ALA B N 1
ATOM 2953 C CA . ALA B 1 98 ? -61.217 -28.944 -51.280 1.00 31.27 94 ALA B CA 1
ATOM 2954 C C . ALA B 1 98 ? -60.206 -29.836 -52.026 1.00 31.77 94 ALA B C 1
ATOM 2955 O O . ALA B 1 98 ? -59.673 -30.744 -51.450 1.00 31.14 94 ALA B O 1
ATOM 2957 N N . ASP B 1 99 ? -59.967 -29.571 -53.327 1.00 31.46 95 ASP B N 1
ATOM 2958 C CA . ASP B 1 99 ? -59.034 -30.377 -54.105 1.00 32.58 95 ASP B CA 1
ATOM 2959 C C . ASP B 1 99 ? -57.629 -30.272 -53.522 1.00 31.70 95 ASP B C 1
ATOM 2960 O O . ASP B 1 99 ? -56.910 -31.258 -53.438 1.00 32.95 95 ASP B O 1
ATOM 2965 N N . TYR B 1 100 ? -57.243 -29.076 -53.120 1.00 30.58 96 TYR B N 1
ATOM 2966 C CA . TYR B 1 100 ? -55.968 -28.842 -52.487 1.00 31.15 96 TYR B CA 1
ATOM 2967 C C . TYR B 1 100 ? -55.858 -29.636 -51.161 1.00 31.06 96 TYR B C 1
ATOM 2968 O O . TYR B 1 100 ? -54.808 -30.215 -50.861 1.00 30.31 96 TYR B O 1
ATOM 2977 N N . LEU B 1 101 ? -56.926 -29.639 -50.358 1.00 30.61 97 LEU B N 1
ATOM 2978 C CA . LEU B 1 101 ? -56.921 -30.390 -49.071 1.00 31.38 97 LEU B CA 1
ATOM 2979 C C . LEU B 1 101 ? -56.857 -31.900 -49.370 1.00 32.24 97 LEU B C 1
ATOM 2980 O O . LEU B 1 101 ? -56.269 -32.653 -48.638 1.00 32.86 97 LEU B O 1
ATOM 2985 N N . GLN B 1 102 ? -57.462 -32.335 -50.473 1.00 32.24 98 GLN B N 1
ATOM 2986 C CA . GLN B 1 102 ? -57.394 -33.745 -50.871 1.00 33.05 98 GLN B CA 1
ATOM 2987 C C . GLN B 1 102 ? -55.928 -34.162 -51.083 1.00 34.14 98 GLN B C 1
ATOM 2988 O O . GLN B 1 102 ? -55.536 -35.262 -50.791 1.00 35.48 98 GLN B O 1
ATOM 2994 N N . ALA B 1 103 ? -55.124 -33.267 -51.620 1.00 34.30 99 ALA B N 1
ATOM 2995 C CA . ALA B 1 103 ? -53.726 -33.560 -51.914 1.00 35.53 99 ALA B CA 1
ATOM 2996 C C . ALA B 1 103 ? -52.884 -33.436 -50.628 1.00 36.41 99 ALA B C 1
ATOM 2997 O O . ALA B 1 103 ? -51.968 -34.231 -50.395 1.00 37.26 99 ALA B O 1
ATOM 2999 N N . LYS B 1 104 ? -53.180 -32.426 -49.818 1.00 37.30 100 LYS B N 1
ATOM 3000 C CA . LYS B 1 104 ? -52.320 -32.066 -48.706 1.00 38.77 100 LYS B CA 1
ATOM 3001 C C . LYS B 1 104 ? -52.725 -32.769 -47.398 1.00 39.16 100 LYS B C 1
ATOM 3002 O O . LYS B 1 104 ? -51.882 -32.891 -46.495 1.00 39.27 100 LYS B O 1
ATOM 3008 N N . GLY B 1 105 ? -54.002 -33.164 -47.281 1.00 37.69 101 GLY B N 1
ATOM 3009 C CA . GLY B 1 105 ? -54.537 -33.725 -46.044 1.00 38.30 101 GLY B CA 1
ATOM 3010 C C . GLY B 1 105 ? -54.972 -32.627 -45.086 1.00 37.76 101 GLY B C 1
ATOM 3011 O O . GLY B 1 105 ? -56.157 -32.343 -44.977 1.00 37.19 101 GLY B O 1
ATOM 3012 N N . THR B 1 106 ? -54.002 -32.023 -44.395 1.00 37.48 102 THR B N 1
ATOM 3013 C CA . THR B 1 106 ? -54.195 -30.815 -43.623 1.00 38.00 102 THR B CA 1
ATOM 3014 C C . THR B 1 106 ? -53.089 -29.832 -44.004 1.00 38.24 102 THR B C 1
ATOM 3015 O O . THR B 1 106 ? -52.069 -30.245 -44.567 1.00 39.65 102 THR B O 1
ATOM 3019 N N . LEU B 1 107 ? -53.278 -28.546 -43.683 1.00 37.10 103 LEU B N 1
ATOM 3020 C CA . LEU B 1 107 ? -52.280 -27.526 -43.979 1.00 36.91 103 LEU B CA 1
ATOM 3021 C C . LEU B 1 107 ? -51.585 -27.090 -42.687 1.00 36.61 103 LEU B C 1
ATOM 3022 O O . LEU B 1 107 ? -52.191 -27.091 -41.635 1.00 36.86 103 LEU B O 1
ATOM 3027 N N . SER B 1 108 ? -50.336 -26.654 -42.810 1.00 36.11 104 SER B N 1
ATOM 3028 C CA . SER B 1 108 ? -49.627 -25.996 -41.703 1.00 36.70 104 SER B CA 1
ATOM 3029 C C . SER B 1 108 ? -50.393 -24.723 -41.327 1.00 35.86 104 SER B C 1
ATOM 3030 O O . SER B 1 108 ? -51.167 -24.178 -42.128 1.00 32.89 104 SER B O 1
ATOM 3033 N N . GLU B 1 109 ? -50.146 -24.252 -40.112 1.00 36.14 105 GLU B N 1
ATOM 3034 C CA . GLU B 1 109 ? -50.668 -22.975 -39.653 1.00 37.08 105 GLU B CA 1
ATOM 3035 C C . GLU B 1 109 ? -50.183 -21.850 -40.584 1.00 36.86 105 GLU B C 1
ATOM 3036 O O . GLU B 1 109 ? -50.949 -20.905 -40.854 1.00 37.49 105 GLU B O 1
ATOM 3042 N N . ASP B 1 110 ? -48.921 -21.929 -41.018 1.00 36.63 106 ASP B N 1
ATOM 3043 C CA . ASP B 1 110 ? -48.325 -20.890 -41.834 1.00 37.66 106 ASP B CA 1
ATOM 3044 C C . ASP B 1 110 ? -49.041 -20.811 -43.194 1.00 36.47 106 ASP B C 1
ATOM 3045 O O . ASP B 1 110 ? -49.252 -19.724 -43.689 1.00 36.40 106 ASP B O 1
ATOM 3050 N N . THR B 1 111 ? -49.373 -21.971 -43.782 1.00 35.46 107 THR B N 1
ATOM 3051 C CA . THR B 1 111 ? -50.101 -22.031 -45.036 1.00 35.09 107 THR B CA 1
ATOM 3052 C C . THR B 1 111 ? -51.505 -21.480 -44.842 1.00 34.60 107 THR B C 1
ATOM 3053 O O . THR B 1 111 ? -51.989 -20.678 -45.653 1.00 35.50 107 THR B O 1
ATOM 3057 N N . ILE B 1 112 ? -52.165 -21.920 -43.767 1.00 35.05 108 ILE B N 1
ATOM 3058 C CA . ILE B 1 112 ? -53.474 -21.399 -43.408 1.00 34.66 108 ILE B CA 1
ATOM 3059 C C . ILE B 1 112 ? -53.420 -19.861 -43.342 1.00 34.53 108 ILE B C 1
ATOM 3060 O O . ILE B 1 112 ? -54.283 -19.182 -43.866 1.00 34.55 108 ILE B O 1
ATOM 3065 N N . ARG B 1 113 ? -52.380 -19.318 -42.747 1.00 34.94 109 ARG B N 1
ATOM 3066 C CA . ARG B 1 113 ? -52.289 -17.891 -42.574 1.00 35.22 109 ARG B CA 1
ATOM 3067 C C . ARG B 1 113 ? -52.140 -17.186 -43.939 1.00 33.95 109 ARG B C 1
ATOM 3068 O O . ARG B 1 113 ? -52.738 -16.126 -44.160 1.00 33.15 109 ARG B O 1
ATOM 3076 N N . VAL B 1 114 ? -51.313 -17.749 -44.817 1.00 33.41 110 VAL B N 1
ATOM 3077 C CA . VAL B 1 114 ? -51.090 -17.178 -46.165 1.00 33.36 110 VAL B CA 1
ATOM 3078 C C . VAL B 1 114 ? -52.419 -17.155 -46.932 1.00 32.59 110 VAL B C 1
ATOM 3079 O O . VAL B 1 114 ? -52.802 -16.118 -47.470 1.00 31.44 110 VAL B O 1
ATOM 3083 N N . PHE B 1 115 ? -53.135 -18.288 -46.941 1.00 31.90 111 PHE B N 1
ATOM 3084 C CA . PHE B 1 115 ? -54.462 -18.340 -47.575 1.00 31.67 111 PHE B CA 1
ATOM 3085 C C . PHE B 1 115 ? -55.422 -17.352 -46.912 1.00 31.64 111 PHE B C 1
ATOM 3086 O O . PHE B 1 115 ? -56.177 -16.672 -47.588 1.00 29.82 111 PHE B O 1
ATOM 3094 N N . LEU B 1 116 ? -55.390 -17.286 -45.583 1.00 31.96 112 LEU B N 1
ATOM 3095 C CA . LEU B 1 116 ? -56.406 -16.561 -44.868 1.00 33.13 112 LEU B CA 1
ATOM 3096 C C . LEU B 1 116 ? -56.233 -15.065 -45.084 1.00 33.01 112 LEU B C 1
ATOM 3097 O O . LEU B 1 116 ? -57.222 -14.348 -45.143 1.00 34.11 112 LEU B O 1
ATOM 3102 N N . HIS B 1 117 ? -54.987 -14.607 -45.240 1.00 33.56 113 HIS B N 1
ATOM 3103 C CA A HIS B 1 117 ? -54.721 -13.218 -45.601 0.50 33.96 113 HIS B CA 1
ATOM 3104 C CA B HIS B 1 117 ? -54.699 -13.213 -45.613 0.50 33.55 113 HIS B CA 1
ATOM 3105 C C . HIS B 1 117 ? -55.488 -12.854 -46.889 1.00 33.16 113 HIS B C 1
ATOM 3106 O O . HIS B 1 117 ? -56.067 -11.765 -46.997 1.00 32.11 113 HIS B O 1
ATOM 3119 N N . GLN B 1 118 ? -55.488 -13.769 -47.860 1.00 32.44 114 GLN B N 1
ATOM 3120 C CA . GLN B 1 118 ? -56.132 -13.500 -49.163 1.00 32.08 114 GLN B CA 1
ATOM 3121 C C . GLN B 1 118 ? -57.651 -13.597 -49.038 1.00 31.13 114 GLN B C 1
ATOM 3122 O O . GLN B 1 118 ? -58.376 -12.760 -49.607 1.00 30.29 114 GLN B O 1
ATOM 3128 N N . ILE B 1 119 ? -58.137 -14.568 -48.257 1.00 30.82 115 ILE B N 1
ATOM 3129 C CA . ILE B 1 119 ? -59.557 -14.669 -48.022 1.00 30.12 115 ILE B CA 1
ATOM 3130 C C . ILE B 1 119 ? -60.037 -13.394 -47.325 1.00 30.25 115 ILE B C 1
ATOM 3131 O O . ILE B 1 119 ? -61.109 -12.845 -47.665 1.00 30.05 115 ILE B O 1
ATOM 3136 N N . ALA B 1 120 ? -59.239 -12.910 -46.369 1.00 30.13 116 ALA B N 1
ATOM 3137 C CA . ALA B 1 120 ? -59.586 -11.710 -45.597 1.00 30.06 116 ALA B CA 1
ATOM 3138 C C . ALA B 1 120 ? -59.684 -10.495 -46.532 1.00 29.62 116 ALA B C 1
ATOM 3139 O O . ALA B 1 120 ? -60.569 -9.680 -46.389 1.00 28.80 116 ALA B O 1
ATOM 3141 N N . ALA B 1 121 ? -58.732 -10.381 -47.449 1.00 29.75 117 ALA B N 1
ATOM 3142 C CA . ALA B 1 121 ? -58.715 -9.304 -48.431 1.00 30.53 117 ALA B CA 1
ATOM 3143 C C . ALA B 1 121 ? -60.005 -9.313 -49.286 1.00 30.55 117 ALA B C 1
ATOM 3144 O O . ALA B 1 121 ? -60.622 -8.269 -49.469 1.00 32.17 117 ALA B O 1
ATOM 3146 N N . ALA B 1 122 ? -60.451 -10.495 -49.713 1.00 29.72 118 ALA B N 1
ATOM 3147 C CA . ALA B 1 122 ? -61.736 -10.620 -50.423 1.00 29.74 118 ALA B CA 1
ATOM 3148 C C . ALA B 1 122 ? -62.881 -10.202 -49.501 1.00 30.45 118 ALA B C 1
ATOM 3149 O O . ALA B 1 122 ? -63.806 -9.474 -49.914 1.00 30.23 118 ALA B O 1
ATOM 3151 N N . MET B 1 123 ? -62.857 -10.673 -48.259 1.00 31.65 119 MET B N 1
ATOM 3152 C CA A MET B 1 123 ? -63.958 -10.404 -47.319 0.50 32.56 119 MET B CA 1
ATOM 3153 C CA B MET B 1 123 ? -63.964 -10.395 -47.349 0.50 32.71 119 MET B CA 1
ATOM 3154 C C . MET B 1 123 ? -64.015 -8.892 -47.018 1.00 33.03 119 MET B C 1
ATOM 3155 O O . MET B 1 123 ? -65.084 -8.342 -46.845 1.00 32.57 119 MET B O 1
ATOM 3164 N N . ARG B 1 124 ? -62.857 -8.233 -47.003 1.00 33.85 120 ARG B N 1
ATOM 3165 C CA . ARG B 1 124 ? -62.759 -6.779 -46.802 1.00 35.89 120 ARG B CA 1
ATOM 3166 C C . ARG B 1 124 ? -63.552 -6.052 -47.909 1.00 35.13 120 ARG B C 1
ATOM 3167 O O . ARG B 1 124 ? -64.366 -5.171 -47.607 1.00 32.47 120 ARG B O 1
ATOM 3175 N N . ILE B 1 125 ? -63.342 -6.428 -49.194 1.00 34.05 121 ILE B N 1
ATOM 3176 C CA . ILE B 1 125 ? -64.032 -5.709 -50.278 1.00 33.76 121 ILE B CA 1
ATOM 3177 C C . ILE B 1 125 ? -65.540 -6.016 -50.208 1.00 32.80 121 ILE B C 1
ATOM 3178 O O . ILE B 1 125 ? -66.365 -5.115 -50.351 1.00 31.27 121 ILE B O 1
ATOM 3183 N N . LEU B 1 126 ? -65.903 -7.277 -49.929 1.00 32.56 122 LEU B N 1
ATOM 3184 C CA . LEU B 1 126 ? -67.329 -7.641 -49.791 1.00 32.87 122 LEU B CA 1
ATOM 3185 C C . LEU B 1 126 ? -67.949 -6.818 -48.674 1.00 34.05 122 LEU B C 1
ATOM 3186 O O . LEU B 1 126 ? -69.066 -6.323 -48.804 1.00 32.71 122 LEU B O 1
ATOM 3191 N N . HIS B 1 127 ? -67.204 -6.647 -47.581 1.00 35.99 123 HIS B N 1
ATOM 3192 C CA . HIS B 1 127 ? -67.696 -5.942 -46.392 1.00 36.57 123 HIS B CA 1
ATOM 3193 C C . HIS B 1 127 ? -67.911 -4.461 -46.705 1.00 36.94 123 HIS B C 1
ATOM 3194 O O . HIS B 1 127 ? -68.941 -3.908 -46.364 1.00 35.18 123 HIS B O 1
ATOM 3201 N N . SER B 1 128 ? -66.945 -3.837 -47.386 1.00 37.55 124 SER B N 1
ATOM 3202 C CA . SER B 1 128 ? -67.084 -2.461 -47.888 1.00 39.83 124 SER B CA 1
ATOM 3203 C C . SER B 1 128 ? -68.380 -2.261 -48.671 1.00 40.83 124 SER B C 1
ATOM 3204 O O . SER B 1 128 ? -68.941 -1.192 -48.652 1.00 43.34 124 SER B O 1
ATOM 3207 N N . LYS B 1 129 ? -68.768 -3.263 -49.466 1.00 40.51 125 LYS B N 1
ATOM 3208 C CA . LYS B 1 129 ? -69.880 -3.099 -50.409 1.00 40.73 125 LYS B CA 1
ATOM 3209 C C . LYS B 1 129 ? -71.195 -3.631 -49.822 1.00 38.51 125 LYS B C 1
ATOM 3210 O O . LYS B 1 129 ? -72.207 -3.572 -50.467 1.00 39.74 125 LYS B O 1
ATOM 3216 N N . GLY B 1 130 ? -71.161 -4.163 -48.603 1.00 35.63 126 GLY B N 1
ATOM 3217 C CA . GLY B 1 130 ? -72.330 -4.651 -47.958 1.00 34.19 126 GLY B CA 1
ATOM 3218 C C . GLY B 1 130 ? -72.821 -5.950 -48.559 1.00 32.75 126 GLY B C 1
ATOM 3219 O O . GLY B 1 130 ? -74.002 -6.212 -48.567 1.00 33.40 126 GLY B O 1
ATOM 3220 N N . ILE B 1 131 ? -71.894 -6.802 -48.993 1.00 30.71 127 ILE B N 1
ATOM 3221 C CA . ILE B 1 131 ? -72.224 -8.089 -49.590 1.00 29.64 127 ILE B CA 1
ATOM 3222 C C . ILE B 1 131 ? -71.855 -9.174 -48.609 1.00 28.99 127 ILE B C 1
ATOM 3223 O O . ILE B 1 131 ? -70.745 -9.162 -48.096 1.00 28.78 127 ILE B O 1
ATOM 3228 N N . ILE B 1 132 ? -72.786 -10.104 -48.408 1.00 28.85 128 ILE B N 1
ATOM 3229 C CA . ILE B 1 132 ? -72.503 -11.324 -47.737 1.00 29.29 128 ILE B CA 1
ATOM 3230 C C . ILE B 1 132 ? -72.706 -12.469 -48.733 1.00 28.10 128 ILE B C 1
ATOM 3231 O O . ILE B 1 132 ? -73.705 -12.519 -49.447 1.00 28.25 128 ILE B O 1
ATOM 3236 N N . HIS B 1 133 ? -71.739 -13.361 -48.779 1.00 27.33 129 HIS B N 1
ATOM 3237 C CA . HIS B 1 133 ? -71.637 -14.428 -49.762 1.00 26.70 129 HIS B CA 1
ATOM 3238 C C . HIS B 1 133 ? -72.646 -15.530 -49.418 1.00 27.43 129 HIS B C 1
ATOM 3239 O O . HIS B 1 133 ? -73.410 -15.999 -50.307 1.00 25.44 129 HIS B O 1
ATOM 3246 N N . ARG B 1 134 ? -72.625 -15.930 -48.120 1.00 27.88 130 ARG B N 1
ATOM 3247 C CA . ARG B 1 134 ? -73.619 -16.776 -47.449 1.00 29.91 130 ARG B CA 1
ATOM 3248 C C . ARG B 1 134 ? -73.423 -18.256 -47.765 1.00 30.40 130 ARG B C 1
ATOM 3249 O O . ARG B 1 134 ? -74.076 -19.081 -47.136 1.00 30.84 130 ARG B O 1
ATOM 3257 N N . ASP B 1 135 ? -72.510 -18.599 -48.682 1.00 30.94 131 ASP B N 1
ATOM 3258 C CA . ASP B 1 135 ? -72.277 -20.008 -49.017 1.00 31.66 131 ASP B CA 1
ATOM 3259 C C . ASP B 1 135 ? -70.787 -20.290 -49.201 1.00 30.58 131 ASP B C 1
ATOM 3260 O O . ASP B 1 135 ? -70.425 -21.117 -50.022 1.00 30.45 131 ASP B O 1
ATOM 3265 N N . LEU B 1 136 ? -69.931 -19.649 -48.404 1.00 29.98 132 LEU B N 1
ATOM 3266 C CA . LEU B 1 136 ? -68.508 -19.900 -48.496 1.00 30.20 132 LEU B CA 1
ATOM 3267 C C . LEU B 1 136 ? -68.226 -21.332 -48.063 1.00 31.06 132 LEU B C 1
ATOM 3268 O O . LEU B 1 136 ? -68.692 -21.791 -46.991 1.00 30.98 132 LEU B O 1
ATOM 3273 N N . LYS B 1 137 ? -67.336 -21.962 -48.799 1.00 31.88 133 LYS B N 1
ATOM 3274 C CA . LYS B 1 137 ? -67.001 -23.355 -48.544 1.00 33.35 133 LYS B CA 1
ATOM 3275 C C . LYS B 1 137 ? -65.764 -23.709 -49.349 1.00 31.64 133 LYS B C 1
ATOM 3276 O O . LYS B 1 137 ? -65.354 -22.951 -50.247 1.00 31.16 133 LYS B O 1
ATOM 3282 N N . PRO B 1 138 ? -65.117 -24.865 -49.053 1.00 30.92 134 PRO B N 1
ATOM 3283 C CA . PRO B 1 138 ? -63.910 -25.247 -49.776 1.00 30.82 134 PRO B CA 1
ATOM 3284 C C . PRO B 1 138 ? -64.135 -25.338 -51.303 1.00 30.31 134 PRO B C 1
ATOM 3285 O O . PRO B 1 138 ? -63.207 -25.091 -52.045 1.00 31.26 134 PRO B O 1
ATOM 3289 N N . GLN B 1 139 ? -65.383 -25.584 -51.727 1.00 29.32 135 GLN B N 1
ATOM 3290 C CA . GLN B 1 139 ? -65.716 -25.820 -53.136 1.00 29.46 135 GLN B CA 1
ATOM 3291 C C . GLN B 1 139 ? -65.795 -24.501 -53.921 1.00 27.47 135 GLN B C 1
ATOM 3292 O O . GLN B 1 139 ? -65.821 -24.567 -55.173 1.00 26.48 135 GLN B O 1
ATOM 3298 N N . ASN B 1 140 ? -65.866 -23.333 -53.240 1.00 25.52 136 ASN B N 1
ATOM 3299 C CA . ASN B 1 140 ? -65.933 -22.068 -53.991 1.00 24.77 136 ASN B CA 1
ATOM 3300 C C . ASN B 1 140 ? -64.854 -21.077 -53.552 1.00 24.53 136 ASN B C 1
ATOM 3301 O O . ASN B 1 140 ? -64.876 -19.916 -53.912 1.00 24.47 136 ASN B O 1
ATOM 3306 N N . ILE B 1 141 ? -63.842 -21.583 -52.857 1.00 25.09 137 ILE B N 1
ATOM 3307 C CA . ILE B 1 141 ? -62.607 -20.877 -52.611 1.00 24.98 137 ILE B CA 1
ATOM 3308 C C . ILE B 1 141 ? -61.578 -21.524 -53.537 1.00 25.31 137 ILE B C 1
ATOM 3309 O O . ILE B 1 141 ? -61.254 -22.704 -53.376 1.00 25.44 137 ILE B O 1
ATOM 3314 N N . LEU B 1 142 ? -61.177 -20.790 -54.587 1.00 25.04 138 LEU B N 1
ATOM 3315 C CA . LEU B 1 142 ? -60.479 -21.364 -55.709 1.00 25.58 138 LEU B CA 1
ATOM 3316 C C . LEU B 1 142 ? -59.007 -20.929 -55.684 1.00 26.47 138 LEU B C 1
ATOM 3317 O O . LEU B 1 142 ? -58.654 -19.870 -55.101 1.00 26.02 138 LEU B O 1
ATOM 3322 N N . LEU B 1 143 ? -58.172 -21.753 -56.323 1.00 27.59 139 LEU B N 1
ATOM 3323 C CA . LEU B 1 143 ? -56.721 -21.581 -56.390 1.00 29.51 139 LEU B CA 1
ATOM 3324 C C . LEU B 1 143 ? -56.316 -21.307 -57.835 1.00 31.47 139 LEU B C 1
ATOM 3325 O O . LEU B 1 143 ? -56.747 -22.022 -58.749 1.00 32.30 139 LEU B O 1
ATOM 3330 N N . SER B 1 144 ? -55.487 -20.283 -58.005 1.00 33.35 140 SER B N 1
ATOM 3331 C CA . SER B 1 144 ? -54.896 -19.942 -59.254 1.00 37.43 140 SER B CA 1
ATOM 3332 C C . SER B 1 144 ? -53.364 -19.879 -59.110 1.00 41.48 140 SER B C 1
ATOM 3333 O O . SER B 1 144 ? -52.827 -19.114 -58.286 1.00 39.94 140 SER B O 1
ATOM 3336 N N . TYR B 1 145 ? -52.691 -20.750 -59.874 1.00 47.97 141 TYR B N 1
ATOM 3337 C CA . TYR B 1 145 ? -51.228 -20.899 -59.864 1.00 52.81 141 TYR B CA 1
ATOM 3338 C C . TYR B 1 145 ? -50.632 -20.100 -61.032 1.00 55.10 141 TYR B C 1
ATOM 3339 O O . TYR B 1 145 ? -51.018 -20.276 -62.184 1.00 56.73 141 TYR B O 1
ATOM 3348 N N . ALA B 1 146 ? -49.690 -19.223 -60.712 1.00 59.54 142 ALA B N 1
ATOM 3349 C CA . ALA B 1 146 ? -48.745 -18.671 -61.711 1.00 64.28 142 ALA B CA 1
ATOM 3350 C C . ALA B 1 146 ? -47.325 -18.659 -61.125 1.00 65.99 142 ALA B C 1
ATOM 3351 O O . ALA B 1 146 ? -46.447 -19.404 -61.586 1.00 71.75 142 ALA B O 1
ATOM 3353 N N . SER B 1 152 ? -46.059 -23.708 -54.956 1.00 85.98 148 SER B N 1
ATOM 3354 C CA . SER B 1 152 ? -45.945 -23.439 -53.538 1.00 88.29 148 SER B CA 1
ATOM 3355 C C . SER B 1 152 ? -46.909 -22.302 -53.149 1.00 88.86 148 SER B C 1
ATOM 3356 O O . SER B 1 152 ? -47.542 -21.663 -54.020 1.00 88.55 148 SER B O 1
ATOM 3359 N N . VAL B 1 153 ? -47.045 -22.086 -51.836 1.00 88.28 149 VAL B N 1
ATOM 3360 C CA . VAL B 1 153 ? -48.060 -21.159 -51.292 1.00 85.57 149 VAL B CA 1
ATOM 3361 C C . VAL B 1 153 ? -47.813 -19.744 -51.842 1.00 86.62 149 VAL B C 1
ATOM 3362 O O . VAL B 1 153 ? -48.777 -19.040 -52.133 1.00 85.97 149 VAL B O 1
ATOM 3366 N N . SER B 1 154 ? -46.542 -19.368 -52.060 1.00 87.65 150 SER B N 1
ATOM 3367 C CA . SER B 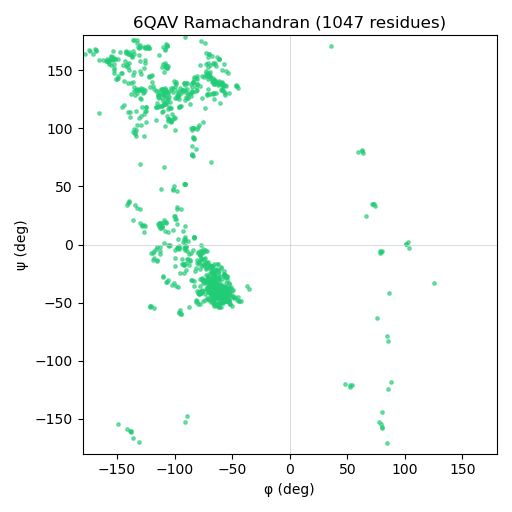1 154 ? -46.179 -18.031 -52.584 1.00 82.01 150 SER B CA 1
ATOM 3368 C C . SER B 1 154 ? -46.636 -17.853 -54.042 1.00 75.51 150 SER B C 1
ATOM 3369 O O . SER B 1 154 ? -46.741 -16.736 -54.508 1.00 81.22 150 SER B O 1
ATOM 3372 N N . GLY B 1 155 ? -46.840 -18.958 -54.773 1.00 65.11 151 GLY B N 1
ATOM 3373 C CA . GLY B 1 155 ? -47.296 -18.902 -56.167 1.00 54.83 151 GLY B CA 1
ATOM 3374 C C . GLY B 1 155 ? -48.826 -18.860 -56.262 1.00 49.39 151 GLY B C 1
ATOM 3375 O O . GLY B 1 155 ? -49.410 -18.533 -57.325 1.00 48.44 151 GLY B O 1
ATOM 3376 N N . ILE B 1 156 ? -49.477 -19.238 -55.164 1.00 43.66 152 ILE B N 1
ATOM 3377 C CA . ILE B 1 156 ? -50.914 -19.539 -55.149 1.00 42.60 152 ILE B CA 1
ATOM 3378 C C . ILE B 1 156 ? -51.686 -18.249 -54.861 1.00 41.19 152 ILE B C 1
ATOM 3379 O O . ILE B 1 156 ? -51.430 -17.589 -53.893 1.00 39.01 152 ILE B O 1
ATOM 3384 N N . ARG B 1 157 ? -52.638 -17.917 -55.740 1.00 39.70 153 ARG B N 1
ATOM 3385 C CA . ARG B 1 157 ? -53.606 -16.880 -55.478 1.00 39.57 153 ARG B CA 1
ATOM 3386 C C . ARG B 1 157 ? -54.981 -17.504 -55.213 1.00 35.37 153 ARG B C 1
ATOM 3387 O O . ARG B 1 157 ? -55.443 -18.348 -55.980 1.00 32.78 153 ARG B O 1
ATOM 3395 N N . ILE B 1 158 ? -55.631 -17.040 -54.143 1.00 33.29 154 ILE B N 1
ATOM 3396 C CA . ILE B 1 158 ? -56.967 -17.451 -53.793 1.00 32.31 154 ILE B CA 1
ATOM 3397 C C . ILE B 1 158 ? -57.962 -16.517 -54.492 1.00 31.26 154 ILE B C 1
ATOM 3398 O O . ILE B 1 158 ? -57.797 -15.310 -54.419 1.00 31.11 154 ILE B O 1
ATOM 3403 N N . LYS B 1 159 ? -59.054 -17.089 -55.010 1.00 30.24 155 LYS B N 1
ATOM 3404 C CA . LYS B 1 159 ? -60.153 -16.319 -55.550 1.00 30.56 155 LYS B CA 1
ATOM 3405 C C . LYS B 1 159 ? -61.482 -16.898 -55.056 1.00 28.14 155 LYS B C 1
ATOM 3406 O O . LYS B 1 159 ? -61.734 -18.091 -55.179 1.00 27.29 155 LYS B O 1
ATOM 3412 N N . ILE B 1 160 ? -62.351 -16.021 -54.579 1.00 27.05 156 ILE B N 1
ATOM 3413 C CA . ILE B 1 160 ? -63.676 -16.395 -54.172 1.00 26.35 156 ILE B CA 1
ATOM 3414 C C . ILE B 1 160 ? -64.579 -16.414 -55.411 1.00 25.89 156 ILE B C 1
ATOM 3415 O O . ILE B 1 160 ? -64.529 -15.472 -56.269 1.00 25.58 156 ILE B O 1
ATOM 3420 N N . ALA B 1 161 ? -65.441 -17.414 -55.467 1.00 25.26 157 ALA B N 1
ATOM 3421 C CA . ALA B 1 161 ? -66.374 -17.605 -56.565 1.00 25.63 157 ALA B CA 1
ATOM 3422 C C . ALA B 1 161 ? -67.770 -17.946 -56.022 1.00 26.13 157 ALA B C 1
ATOM 3423 O O . ALA B 1 161 ? -67.956 -18.234 -54.812 1.00 25.42 157 ALA B O 1
ATOM 3425 N N . ASP B 1 162 ? -68.698 -18.044 -56.979 1.00 26.38 158 ASP B N 1
ATOM 3426 C CA . ASP B 1 162 ? -70.074 -18.525 -56.857 1.00 27.04 158 ASP B CA 1
ATOM 3427 C C . ASP B 1 162 ? -70.858 -17.621 -55.914 1.00 27.05 158 ASP B C 1
ATOM 3428 O O . ASP B 1 162 ? -71.107 -17.997 -54.769 1.00 27.24 158 ASP B O 1
ATOM 3433 N N . PHE B 1 163 ? -71.316 -16.482 -56.435 1.00 26.68 159 PHE B N 1
ATOM 3434 C CA . PHE B 1 163 ? -72.041 -15.504 -55.678 1.00 26.61 159 PHE B CA 1
ATOM 3435 C C . PHE B 1 163 ? -73.562 -15.631 -55.892 1.00 27.19 159 PHE B C 1
ATOM 3436 O O . PHE B 1 163 ? -74.309 -14.664 -55.648 1.00 27.93 159 PHE B O 1
ATOM 3444 N N . GLY B 1 164 ? -74.036 -16.797 -56.312 1.00 26.96 160 GLY B N 1
ATOM 3445 C CA . GLY B 1 164 ? -75.455 -16.969 -56.652 1.00 28.81 160 GLY B CA 1
ATOM 3446 C C . GLY B 1 164 ? -76.386 -16.991 -55.437 1.00 30.37 160 GLY B C 1
ATOM 3447 O O . GLY B 1 164 ? -77.569 -16.743 -55.583 1.00 33.08 160 GLY B O 1
ATOM 3448 N N . PHE B 1 165 ? -75.845 -17.158 -54.231 1.00 30.36 161 PHE B N 1
ATOM 3449 C CA . PHE B 1 165 ? -76.646 -17.151 -53.014 1.00 30.76 161 PHE B CA 1
ATOM 3450 C C . PHE B 1 165 ? -76.357 -15.863 -52.218 1.00 29.57 161 PHE B C 1
ATOM 3451 O O . PHE B 1 165 ? -76.938 -15.641 -51.124 1.00 29.20 161 PHE B O 1
ATOM 3459 N N . ALA B 1 166 ? -75.500 -14.992 -52.747 1.00 27.88 162 ALA B N 1
ATOM 3460 C CA . ALA B 1 166 ? -75.063 -13.805 -52.029 1.00 27.00 162 ALA B CA 1
ATOM 3461 C C . ALA B 1 166 ? -76.215 -12.803 -51.926 1.00 27.02 162 ALA B C 1
ATOM 3462 O O . ALA B 1 166 ? -77.133 -12.781 -52.809 1.00 26.26 162 ALA B O 1
ATOM 3464 N N . ARG B 1 167 ? -76.139 -11.933 -50.906 1.00 26.60 163 ARG B N 1
ATOM 3465 C CA . ARG B 1 167 ? -77.153 -10.869 -50.719 1.00 27.31 163 ARG B CA 1
ATOM 3466 C C . ARG B 1 167 ? -76.469 -9.571 -50.286 1.00 26.96 163 ARG B C 1
ATOM 3467 O O . ARG B 1 167 ? -75.389 -9.570 -49.742 1.00 27.06 163 ARG B O 1
ATOM 3475 N N . TYR B 1 168 ? -77.135 -8.456 -50.561 1.00 27.73 164 TYR B N 1
ATOM 3476 C CA . TYR B 1 168 ? -76.747 -7.181 -50.140 1.00 29.49 164 TYR B CA 1
ATOM 3477 C C . TYR B 1 168 ? -77.410 -6.874 -48.787 1.00 31.76 164 TYR B C 1
ATOM 3478 O O . TYR B 1 168 ? -78.607 -6.916 -48.675 1.00 30.64 164 TYR B O 1
ATOM 3487 N N . LEU B 1 169 ? -76.603 -6.539 -47.783 1.00 35.57 165 LEU B N 1
ATOM 3488 C CA . LEU B 1 169 ? -77.091 -6.317 -46.381 1.00 41.16 165 LEU B CA 1
ATOM 3489 C C . LEU B 1 169 ? -78.127 -5.198 -46.326 1.00 42.90 165 LEU B C 1
ATOM 3490 O O . LEU B 1 169 ? -79.006 -5.243 -45.522 1.00 43.59 165 LEU B O 1
ATOM 3495 N N . HIS B 1 170 ? -77.949 -4.178 -47.163 1.00 44.52 166 HIS B N 1
ATOM 3496 C CA . HIS B 1 170 ? -78.724 -2.980 -47.108 1.00 47.26 166 HIS B CA 1
ATOM 3497 C C . HIS B 1 170 ? -79.954 -3.055 -48.014 1.00 46.14 166 HIS B C 1
ATOM 3498 O O . HIS B 1 170 ? -80.679 -2.097 -48.075 1.00 47.97 166 HIS B O 1
ATOM 3505 N N . SER B 1 171 ? -80.241 -4.186 -48.658 1.00 44.14 167 SER B N 1
ATOM 3506 C CA . SER B 1 171 ? -81.296 -4.178 -49.720 1.00 43.68 167 SER B CA 1
ATOM 3507 C C . SER B 1 171 ? -82.674 -3.900 -49.104 1.00 42.81 167 SER B C 1
ATOM 3508 O O . SER B 1 171 ? -83.427 -3.112 -49.673 1.00 40.76 167 SER B O 1
ATOM 3511 N N . ASN B 1 172 ? -82.988 -4.491 -47.931 1.00 42.80 168 ASN B N 1
ATOM 3512 C CA . ASN B 1 172 ? -84.289 -4.239 -47.263 1.00 44.58 168 ASN B CA 1
ATOM 3513 C C . ASN B 1 172 ? -84.427 -2.743 -46.910 1.00 45.05 168 ASN B C 1
ATOM 3514 O O . ASN B 1 172 ? -85.469 -2.118 -47.166 1.00 44.26 168 ASN B O 1
ATOM 3519 N N . MET B 1 173 ? -83.363 -2.184 -46.326 1.00 47.00 169 MET B N 1
ATOM 3520 C CA . MET B 1 173 ? -83.287 -0.778 -45.957 1.00 52.72 169 MET B CA 1
ATOM 3521 C C . MET B 1 173 ? -83.416 0.095 -47.218 1.00 50.33 169 MET B C 1
ATOM 3522 O O . MET B 1 173 ? -84.027 1.129 -47.187 1.00 49.43 169 MET B O 1
ATOM 3527 N N . MET B 1 174 ? -82.828 -0.344 -48.342 1.00 47.38 170 MET B N 1
ATOM 3528 C CA . MET B 1 174 ? -82.906 0.416 -49.599 1.00 45.60 170 MET B CA 1
ATOM 3529 C C . MET B 1 174 ? -84.331 0.364 -50.161 1.00 43.29 170 MET B C 1
ATOM 3530 O O . MET B 1 174 ? -84.833 1.394 -50.634 1.00 44.12 170 MET B O 1
ATOM 3535 N N . ALA B 1 175 ? -84.978 -0.810 -50.111 1.00 41.47 171 ALA B N 1
ATOM 3536 C CA . ALA B 1 175 ? -86.395 -0.940 -50.514 1.00 42.35 171 ALA B CA 1
ATOM 3537 C C . ALA B 1 175 ? -87.245 0.091 -49.751 1.00 43.30 171 ALA B C 1
ATOM 3538 O O . ALA B 1 175 ? -88.071 0.768 -50.329 1.00 42.06 171 ALA B O 1
ATOM 3540 N N . ALA B 1 176 ? -87.042 0.162 -48.427 1.00 46.96 172 ALA B N 1
ATOM 3541 C CA . ALA B 1 176 ? -87.799 1.054 -47.536 1.00 49.85 172 ALA B CA 1
ATOM 3542 C C . ALA B 1 176 ? -87.599 2.523 -47.945 1.00 52.12 172 ALA B C 1
ATOM 3543 O O . ALA B 1 176 ? -88.576 3.278 -48.028 1.00 54.49 172 ALA B O 1
ATOM 3545 N N . ASP B 1 177 ? -86.341 2.910 -48.207 1.00 54.92 173 ASP B N 1
ATOM 3546 C CA . ASP B 1 177 ? -85.983 4.284 -48.659 1.00 58.89 173 ASP B CA 1
ATOM 3547 C C . ASP B 1 177 ? -86.738 4.636 -49.956 1.00 58.73 173 ASP B C 1
ATOM 3548 O O . ASP B 1 177 ? -87.184 5.778 -50.122 1.00 60.44 173 ASP B O 1
ATOM 3553 N N . LEU B 1 178 ? -86.891 3.645 -50.853 1.00 58.28 174 LEU B N 1
ATOM 3554 C CA . LEU B 1 178 ? -87.489 3.831 -52.191 1.00 62.90 174 LEU B CA 1
ATOM 3555 C C . LEU B 1 178 ? -89.022 3.672 -52.149 1.00 64.97 174 LEU B C 1
ATOM 3556 O O . LEU B 1 178 ? -89.685 3.859 -53.135 1.00 66.41 174 LEU B O 1
ATOM 3561 N N . CYS B 1 179 ? -89.548 3.232 -51.010 1.00 74.24 175 CYS B N 1
ATOM 3562 C CA . CYS B 1 179 ? -90.988 3.264 -50.683 1.00 81.93 175 CYS B CA 1
ATOM 3563 C C . CYS B 1 179 ? -91.448 4.707 -50.409 1.00 84.82 175 CYS B C 1
ATOM 3564 O O . CYS B 1 179 ? -92.513 5.120 -50.868 1.00 84.37 175 CYS B O 1
ATOM 3567 N N . GLY B 1 180 ? -90.662 5.432 -49.604 1.00 89.55 176 GLY B N 1
ATOM 3568 C CA . GLY B 1 180 ? -91.070 6.706 -49.026 1.00 95.13 176 GLY B CA 1
ATOM 3569 C C . GLY B 1 180 ? -91.843 6.513 -47.727 1.00 99.59 176 GLY B C 1
ATOM 3570 O O . GLY B 1 180 ? -91.610 7.243 -46.756 1.00 103.15 176 GLY B O 1
ATOM 3571 N N . SER B 1 181 ? -92.753 5.516 -47.702 1.00 98.47 177 SER B N 1
ATOM 3572 C CA . SER B 1 181 ? -93.330 4.968 -46.435 1.00 95.24 177 SER B CA 1
ATOM 3573 C C . SER B 1 181 ? -92.643 3.658 -46.035 1.00 91.64 177 SER B C 1
ATOM 3574 O O . SER B 1 181 ? -93.008 2.590 -46.534 1.00 95.97 177 SER B O 1
ATOM 3577 N N . PRO B 1 182 ? -91.658 3.691 -45.098 1.00 82.43 178 PRO B N 1
ATOM 3578 C CA . PRO B 1 182 ? -91.131 2.487 -44.448 1.00 76.48 178 PRO B CA 1
ATOM 3579 C C . PRO B 1 182 ? -91.910 2.179 -43.151 1.00 74.22 178 PRO B C 1
ATOM 3580 O O . PRO B 1 182 ? -91.476 1.417 -42.296 1.00 78.90 178 PRO B O 1
ATOM 3584 N N . MET B 1 183 ? -93.069 2.814 -43.033 1.00 67.92 179 MET B N 1
ATOM 3585 C CA . MET B 1 183 ? -93.747 3.123 -41.806 1.00 67.32 179 MET B CA 1
ATOM 3586 C C . MET B 1 183 ? -94.523 1.907 -41.280 1.00 60.27 179 MET B C 1
ATOM 3587 O O . MET B 1 183 ? -94.983 1.896 -40.139 1.00 60.81 179 MET B O 1
ATOM 3592 N N . TYR B 1 184 ? -94.723 0.909 -42.154 1.00 50.47 180 TYR B N 1
ATOM 3593 C CA . TYR B 1 184 ? -95.592 -0.227 -41.932 1.00 45.64 180 TYR B CA 1
ATOM 3594 C C . TYR B 1 184 ? -94.743 -1.483 -41.953 1.00 43.51 180 TYR B C 1
ATOM 3595 O O . TYR B 1 184 ? -95.215 -2.594 -41.660 1.00 42.42 180 TYR B O 1
ATOM 3604 N N . MET B 1 185 ? -93.467 -1.312 -42.276 1.00 42.88 181 MET B N 1
ATOM 3605 C CA . MET B 1 185 ? -92.553 -2.434 -42.368 1.00 45.75 181 MET B CA 1
ATOM 3606 C C . MET B 1 185 ? -92.195 -2.857 -40.928 1.00 44.78 181 MET B C 1
ATOM 3607 O O . MET B 1 185 ? -92.066 -2.028 -40.076 1.00 43.52 181 MET B O 1
ATOM 3612 N N . ALA B 1 186 ? -92.006 -4.161 -40.710 1.00 45.52 182 ALA B N 1
ATOM 3613 C CA . ALA B 1 186 ? -91.659 -4.700 -39.401 1.00 48.30 182 ALA B CA 1
ATOM 3614 C C . ALA B 1 186 ? -90.255 -4.239 -39.005 1.00 50.23 182 ALA B C 1
ATOM 3615 O O . ALA B 1 186 ? -89.338 -4.220 -39.828 1.00 51.31 182 ALA B O 1
ATOM 3617 N N . PRO B 1 187 ? -90.019 -3.884 -37.718 1.00 52.03 183 PRO B N 1
ATOM 3618 C CA . PRO B 1 187 ? -88.676 -3.540 -37.252 1.00 50.85 183 PRO B CA 1
ATOM 3619 C C . PRO B 1 187 ? -87.600 -4.543 -37.678 1.00 50.09 183 PRO B C 1
ATOM 3620 O O . PRO B 1 187 ? -86.572 -4.122 -38.182 1.00 52.68 183 PRO B O 1
ATOM 3624 N N . GLU B 1 188 ? -87.868 -5.843 -37.542 1.00 48.32 184 GLU B N 1
ATOM 3625 C CA . GLU B 1 188 ? -86.867 -6.856 -37.862 1.00 48.35 184 GLU B CA 1
ATOM 3626 C C . GLU B 1 188 ? -86.566 -6.891 -39.377 1.00 50.20 184 GLU B C 1
ATOM 3627 O O . GLU B 1 188 ? -85.526 -7.428 -39.784 1.00 49.76 184 GLU B O 1
ATOM 3633 N N . VAL B 1 189 ? -87.461 -6.342 -40.216 1.00 53.06 185 VAL B N 1
ATOM 3634 C CA . VAL B 1 189 ? -87.201 -6.263 -41.669 1.00 52.59 185 VAL B CA 1
ATOM 3635 C C . VAL B 1 189 ? -86.313 -5.044 -41.946 1.00 55.49 185 VAL B C 1
ATOM 3636 O O . VAL B 1 189 ? -85.270 -5.186 -42.601 1.00 54.84 185 VAL B O 1
ATOM 3640 N N . ILE B 1 190 ? -86.696 -3.885 -41.393 1.00 60.55 186 ILE B N 1
ATOM 3641 C CA . ILE B 1 190 ? -85.932 -2.634 -41.476 1.00 67.89 186 ILE B CA 1
ATOM 3642 C C . ILE B 1 190 ? -84.467 -2.837 -41.011 1.00 72.35 186 ILE B C 1
ATOM 3643 O O . ILE B 1 190 ? -83.541 -2.184 -41.525 1.00 81.51 186 ILE B O 1
ATOM 3648 N N . MET B 1 191 ? -84.262 -3.673 -39.987 1.00 73.87 187 MET B N 1
ATOM 3649 C CA . MET B 1 191 ? -82.974 -3.732 -39.220 1.00 74.31 187 MET B CA 1
ATOM 3650 C C . MET B 1 191 ? -82.280 -5.087 -39.459 1.00 71.99 187 MET B C 1
ATOM 3651 O O . MET B 1 191 ? -81.358 -5.447 -38.725 1.00 68.19 187 MET B O 1
ATOM 3656 N N . SER B 1 192 ? -82.708 -5.826 -40.497 1.00 83.85 188 SER B N 1
ATOM 3657 C CA . SER B 1 192 ? -82.269 -7.226 -40.728 1.00 81.67 188 SER B CA 1
ATOM 3658 C C . SER B 1 192 ? -80.789 -7.279 -41.121 1.00 78.98 188 SER B C 1
ATOM 3659 O O . SER B 1 192 ? -80.151 -8.320 -40.991 1.00 77.74 188 SER B O 1
ATOM 3662 N N . GLN B 1 193 ? -80.269 -6.171 -41.669 1.00 79.42 189 GLN B N 1
ATOM 3663 C CA . GLN B 1 193 ? -78.824 -5.962 -41.889 1.00 80.35 189 GLN B CA 1
ATOM 3664 C C . GLN B 1 193 ? -78.006 -6.557 -40.728 1.00 79.24 189 GLN B C 1
ATOM 3665 O O . GLN B 1 193 ? -76.990 -7.174 -40.979 1.00 83.71 189 GLN B O 1
ATOM 3671 N N . HIS B 1 194 ? -78.516 -6.484 -39.491 1.00 78.38 190 HIS B N 1
ATOM 3672 C CA . HIS B 1 194 ? -77.805 -6.915 -38.284 1.00 77.38 190 HIS B CA 1
ATOM 3673 C C . HIS B 1 194 ? -78.144 -8.368 -37.885 1.00 73.57 190 HIS B C 1
ATOM 3674 O O . HIS B 1 194 ? -78.125 -8.683 -36.699 1.00 74.01 190 HIS B O 1
ATOM 3681 N N . TYR B 1 195 ? -78.464 -9.241 -38.853 1.00 69.15 191 TYR B N 1
ATOM 3682 C CA . TYR B 1 195 ? -78.941 -10.587 -38.528 1.00 66.16 191 TYR B CA 1
ATOM 3683 C C . TYR B 1 195 ? -77.992 -11.652 -39.073 1.00 60.29 191 TYR B C 1
ATOM 3684 O O . TYR B 1 195 ? -77.555 -12.524 -38.344 1.00 61.08 191 TYR B O 1
ATOM 3693 N N . ASP B 1 196 ? -77.729 -11.592 -40.376 1.00 55.40 192 ASP B N 1
ATOM 3694 C CA . ASP B 1 196 ? -76.804 -12.536 -41.011 1.00 51.50 192 ASP B CA 1
ATOM 3695 C C . ASP B 1 196 ? -75.529 -11.789 -41.461 1.00 46.36 192 ASP B C 1
ATOM 3696 O O . ASP B 1 196 ? -74.743 -12.308 -42.237 1.00 43.01 192 ASP B O 1
ATOM 3701 N N . ALA B 1 197 ? -75.289 -10.598 -40.897 1.00 43.90 193 ALA B N 1
ATOM 3702 C CA . ALA B 1 197 ? -74.136 -9.769 -41.265 1.00 41.94 193 ALA B CA 1
ATOM 3703 C C . ALA B 1 197 ? -72.819 -10.547 -41.130 1.00 38.55 193 ALA B C 1
ATOM 3704 O O . ALA B 1 197 ? -71.880 -10.251 -41.836 1.00 37.49 193 ALA B O 1
ATOM 3706 N N . LYS B 1 198 ? -72.776 -11.536 -40.234 1.00 36.27 194 LYS B N 1
ATOM 3707 C CA . LYS B 1 198 ? -71.545 -12.268 -39.894 1.00 35.19 194 LYS B CA 1
ATOM 3708 C C . LYS B 1 198 ? -71.598 -13.720 -40.373 1.00 33.64 194 LYS B C 1
ATOM 3709 O O . LYS B 1 198 ? -70.794 -14.511 -39.974 1.00 32.46 194 LYS B O 1
ATOM 3715 N N . ALA B 1 199 ? -72.531 -14.054 -41.254 1.00 34.22 195 ALA B N 1
ATOM 3716 C CA . ALA B 1 199 ? -72.623 -15.409 -41.805 1.00 33.54 195 ALA B CA 1
ATOM 3717 C C . ALA B 1 199 ? -71.277 -15.906 -42.349 1.00 31.68 195 ALA B C 1
ATOM 3718 O O . ALA B 1 199 ? -70.913 -17.046 -42.150 1.00 31.60 195 ALA B O 1
ATOM 3720 N N . ASP B 1 200 ? -70.564 -15.054 -43.091 1.00 31.84 196 ASP B N 1
ATOM 3721 C CA . ASP B 1 200 ? -69.335 -15.449 -43.768 1.00 30.62 196 ASP B CA 1
ATOM 3722 C C . ASP B 1 200 ? -68.228 -15.741 -42.734 1.00 30.06 196 ASP B C 1
ATOM 3723 O O . ASP B 1 200 ? -67.337 -16.534 -42.980 1.00 29.54 196 ASP B O 1
ATOM 3728 N N . LEU B 1 201 ? -68.270 -15.067 -41.588 1.00 30.89 197 LEU B N 1
ATOM 3729 C CA . LEU B 1 201 ? -67.274 -15.292 -40.508 1.00 31.40 197 LEU B CA 1
ATOM 3730 C C . LEU B 1 201 ? -67.412 -16.700 -39.963 1.00 30.48 197 LEU B C 1
ATOM 3731 O O . LEU B 1 201 ? -66.426 -17.372 -39.813 1.00 30.18 197 LEU B O 1
ATOM 3736 N N . TRP B 1 202 ? -68.646 -17.180 -39.797 1.00 31.42 198 TRP B N 1
ATOM 3737 C CA . TRP B 1 202 ? -68.845 -18.585 -39.378 1.00 31.85 198 TRP B CA 1
ATOM 3738 C C . TRP B 1 202 ? -68.270 -19.521 -40.430 1.00 31.89 198 TRP B C 1
ATOM 3739 O O . TRP B 1 202 ? -67.557 -20.457 -40.094 1.00 30.88 198 TRP B O 1
ATOM 3750 N N . SER B 1 203 ? -68.658 -19.294 -41.696 1.00 31.50 199 SER B N 1
ATOM 3751 C CA . SER B 1 203 ? -68.241 -20.139 -42.764 1.00 31.77 199 SER B CA 1
ATOM 3752 C C . SER B 1 203 ? -66.704 -20.237 -42.767 1.00 31.15 199 SER B C 1
ATOM 3753 O O . SER B 1 203 ? -66.144 -21.335 -42.808 1.00 30.49 199 SER B O 1
ATOM 3756 N N . ILE B 1 204 ? -66.020 -19.093 -42.674 1.00 30.00 200 ILE B N 1
ATOM 3757 C CA A ILE B 1 204 ? -64.564 -19.061 -42.765 0.50 29.91 200 ILE B CA 1
ATOM 3758 C CA B ILE B 1 204 ? -64.572 -19.101 -42.793 0.50 30.18 200 ILE B CA 1
ATOM 3759 C C . ILE B 1 204 ? -63.996 -19.860 -41.594 1.00 30.34 200 ILE B C 1
ATOM 3760 O O . ILE B 1 204 ? -63.032 -20.579 -41.740 1.00 30.01 200 ILE B O 1
ATOM 3769 N N . GLY B 1 205 ? -64.653 -19.741 -40.439 1.00 30.80 201 GLY B N 1
ATOM 3770 C CA . GLY B 1 205 ? -64.333 -20.546 -39.284 1.00 31.47 201 GLY B CA 1
ATOM 3771 C C . GLY B 1 205 ? -64.313 -22.026 -39.619 1.00 33.94 201 GLY B C 1
ATOM 3772 O O . GLY B 1 205 ? -63.328 -22.713 -39.313 1.00 36.22 201 GLY B O 1
ATOM 3773 N N . THR B 1 206 ? -65.387 -22.521 -40.251 1.00 33.01 202 THR B N 1
ATOM 3774 C CA . THR B 1 206 ? -65.488 -23.928 -40.580 1.00 34.08 202 THR B CA 1
ATOM 3775 C C . THR B 1 206 ? -64.412 -24.340 -41.598 1.00 34.06 202 THR B C 1
ATOM 3776 O O . THR B 1 206 ? -63.917 -25.446 -41.545 1.00 34.09 202 THR B O 1
ATOM 3780 N N . VAL B 1 207 ? -64.081 -23.443 -42.527 1.00 33.52 203 VAL B N 1
ATOM 3781 C CA . VAL B 1 207 ? -63.108 -23.747 -43.577 1.00 32.43 203 VAL B CA 1
ATOM 3782 C C . VAL B 1 207 ? -61.702 -23.839 -42.965 1.00 32.36 203 VAL B C 1
ATOM 3783 O O . VAL B 1 207 ? -60.956 -24.755 -43.271 1.00 32.06 203 VAL B O 1
ATOM 3787 N N . ILE B 1 208 ? -61.351 -22.870 -42.121 1.00 32.69 204 ILE B N 1
ATOM 3788 C CA . ILE B 1 208 ? -60.052 -22.867 -41.451 1.00 34.22 204 ILE B CA 1
ATOM 3789 C C . ILE B 1 208 ? -59.925 -24.145 -40.617 1.00 34.12 204 ILE B C 1
ATOM 3790 O O . ILE B 1 208 ? -58.885 -24.792 -40.606 1.00 31.83 204 ILE B O 1
ATOM 3795 N N . TYR B 1 209 ? -60.993 -24.467 -39.886 1.00 34.36 205 TYR B N 1
ATOM 3796 C CA . TYR B 1 209 ? -61.017 -25.674 -39.055 1.00 34.62 205 TYR B CA 1
ATOM 3797 C C . TYR B 1 209 ? -60.705 -26.883 -39.938 1.00 34.92 205 TYR B C 1
ATOM 3798 O O . TYR B 1 209 ? -59.865 -27.713 -39.608 1.00 34.52 205 TYR B O 1
ATOM 3807 N N . GLN B 1 210 ? -61.392 -26.976 -41.082 1.00 35.59 206 GLN B N 1
ATOM 3808 C CA . GLN B 1 210 ? -61.196 -28.119 -41.925 1.00 37.23 206 GLN B CA 1
ATOM 3809 C C . GLN B 1 210 ? -59.760 -28.148 -42.463 1.00 35.00 206 GLN B C 1
ATOM 3810 O O . GLN B 1 210 ? -59.152 -29.215 -42.483 1.00 34.77 206 GLN B O 1
ATOM 3816 N N . CYS B 1 211 ? -59.212 -26.985 -42.833 1.00 32.17 207 CYS B N 1
ATOM 3817 C CA . CYS B 1 211 ? -57.825 -26.920 -43.247 1.00 33.30 207 CYS B CA 1
ATOM 3818 C C . CYS B 1 211 ? -56.893 -27.515 -42.172 1.00 34.24 207 CYS B C 1
ATOM 3819 O O . CYS B 1 211 ? -55.924 -28.233 -42.520 1.00 35.91 207 CYS B O 1
ATOM 3822 N N . LEU B 1 212 ? -57.152 -27.181 -40.904 1.00 32.95 208 LEU B N 1
ATOM 3823 C CA . LEU B 1 212 ? -56.258 -27.509 -39.785 1.00 34.62 208 LEU B CA 1
ATOM 3824 C C . LEU B 1 212 ? -56.407 -28.981 -39.395 1.00 35.63 208 LEU B C 1
ATOM 3825 O O . LEU B 1 212 ? -55.415 -29.658 -39.212 1.00 36.36 208 LEU B O 1
ATOM 3830 N N . VAL B 1 213 ? -57.645 -29.481 -39.361 1.00 36.61 209 VAL B N 1
ATOM 3831 C CA . VAL B 1 213 ? -57.973 -30.745 -38.705 1.00 39.69 209 VAL B CA 1
ATOM 3832 C C . VAL B 1 213 ? -58.268 -31.843 -39.732 1.00 40.92 209 VAL B C 1
ATOM 3833 O O . VAL B 1 213 ? -58.113 -33.028 -39.427 1.00 43.94 209 VAL B O 1
ATOM 3837 N N . GLY B 1 214 ? -58.830 -31.468 -40.876 1.00 39.90 210 GLY B N 1
ATOM 3838 C CA . GLY B 1 214 ? -59.067 -32.418 -41.963 1.00 41.93 210 GLY B CA 1
ATOM 3839 C C . GLY B 1 214 ? -60.518 -32.865 -42.054 1.00 42.56 210 GLY B C 1
ATOM 3840 O O . GLY B 1 214 ? -60.830 -33.746 -42.845 1.00 44.74 210 GLY B O 1
ATOM 3841 N N . LYS B 1 215 ? -61.386 -32.323 -41.196 1.00 42.59 211 LYS B N 1
ATOM 3842 C CA . LYS B 1 215 ? -62.847 -32.440 -41.374 1.00 43.64 211 LYS B CA 1
ATOM 3843 C C . LYS B 1 215 ? -63.497 -31.129 -40.945 1.00 42.53 211 LYS B C 1
ATOM 3844 O O . LYS B 1 215 ? -62.870 -30.329 -40.270 1.00 42.20 211 LYS B O 1
ATOM 3850 N N . PRO B 1 216 ? -64.785 -30.897 -41.269 1.00 43.00 212 PRO B N 1
ATOM 3851 C CA . PRO B 1 216 ? -65.535 -29.760 -40.720 1.00 41.96 212 PRO B CA 1
ATOM 3852 C C . PRO B 1 216 ? -65.717 -29.908 -39.210 1.00 42.98 212 PRO B C 1
ATOM 3853 O O . PRO B 1 216 ? -65.695 -31.022 -38.709 1.00 46.06 212 PRO B O 1
ATOM 3857 N N . PRO B 1 217 ? -65.912 -28.818 -38.437 1.00 41.90 213 PRO B N 1
ATOM 3858 C CA . PRO B 1 217 ? -66.054 -28.934 -36.985 1.00 43.27 213 PRO B CA 1
ATOM 3859 C C . PRO B 1 217 ? -67.322 -29.662 -36.507 1.00 45.95 213 PRO B C 1
ATOM 3860 O O . PRO B 1 217 ? -67.329 -30.193 -35.432 1.00 48.13 213 PRO B O 1
ATOM 3864 N N . PHE B 1 218 ? -68.377 -29.663 -37.308 1.00 47.36 214 PHE B N 1
ATOM 3865 C CA . PHE B 1 218 ? -69.667 -30.238 -36.895 1.00 50.83 214 PHE B CA 1
ATOM 3866 C C . PHE B 1 218 ? -70.290 -30.976 -38.072 1.00 54.50 214 PHE B C 1
ATOM 3867 O O . PHE B 1 218 ? -70.659 -30.352 -39.077 1.00 54.74 214 PHE B O 1
ATOM 3875 N N . GLN B 1 219 ? -70.397 -32.296 -37.936 1.00 59.86 215 GLN B N 1
ATOM 3876 C CA . GLN B 1 219 ? -70.986 -33.133 -38.978 1.00 64.78 215 GLN B CA 1
ATOM 3877 C C . GLN B 1 219 ? -72.344 -33.640 -38.493 1.00 66.40 215 GLN B C 1
ATOM 3878 O O . GLN B 1 219 ? -72.544 -33.824 -37.327 1.00 67.48 215 GLN B O 1
ATOM 3884 N N . ALA B 1 220 ? -73.248 -33.832 -39.454 1.00 69.69 216 ALA B N 1
ATOM 3885 C CA . ALA B 1 220 ? -74.548 -34.430 -39.266 1.00 75.35 216 ALA B CA 1
ATOM 3886 C C . ALA B 1 220 ? -74.819 -35.422 -40.406 1.00 79.24 216 ALA B C 1
ATOM 3887 O O . ALA B 1 220 ? -74.138 -35.397 -41.440 1.00 76.11 216 ALA B O 1
ATOM 3889 N N . ASN B 1 221 ? -75.857 -36.258 -40.234 1.00 83.91 217 ASN B N 1
ATOM 3890 C CA . ASN B 1 221 ? -76.302 -37.215 -41.286 1.00 86.06 217 ASN B CA 1
ATOM 3891 C C . ASN B 1 221 ? -76.763 -36.446 -42.539 1.00 86.97 217 ASN B C 1
ATOM 3892 O O . ASN B 1 221 ? -76.395 -36.795 -43.675 1.00 87.98 217 ASN B O 1
ATOM 3897 N N . SER B 1 222 ? -77.555 -35.390 -42.329 1.00 86.76 218 SER B N 1
ATOM 3898 C CA . SER B 1 222 ? -78.277 -34.681 -43.395 1.00 82.81 218 SER B CA 1
ATOM 3899 C C . SER B 1 222 ? -78.379 -33.198 -43.045 1.00 79.91 218 SER B C 1
ATOM 3900 O O . SER B 1 222 ? -78.073 -32.810 -41.928 1.00 75.31 218 SER B O 1
ATOM 3903 N N . PRO B 1 223 ? -78.736 -32.315 -44.004 1.00 79.71 219 PRO B N 1
ATOM 3904 C CA . PRO B 1 223 ? -79.016 -30.904 -43.707 1.00 78.68 219 PRO B CA 1
ATOM 3905 C C . PRO B 1 223 ? -80.063 -30.607 -42.611 1.00 77.98 219 PRO B C 1
ATOM 3906 O O . PRO B 1 223 ? -79.911 -29.627 -41.862 1.00 75.92 219 PRO B O 1
ATOM 3910 N N . GLN B 1 224 ? -81.130 -31.413 -42.535 1.00 79.03 220 GLN B N 1
ATOM 3911 C CA . GLN B 1 224 ? -82.193 -31.189 -41.525 1.00 80.26 220 GLN B CA 1
ATOM 3912 C C . GLN B 1 224 ? -81.653 -31.607 -40.144 1.00 77.60 220 GLN B C 1
ATOM 3913 O O . GLN B 1 224 ? -81.978 -30.977 -39.139 1.00 75.94 220 GLN B O 1
ATOM 3919 N N . ASP B 1 225 ? -80.782 -32.628 -40.110 1.00 76.48 221 ASP B N 1
ATOM 3920 C CA . ASP B 1 225 ? -80.150 -33.084 -38.865 1.00 77.47 221 ASP B CA 1
ATOM 3921 C C . ASP B 1 225 ? -79.202 -32.012 -38.320 1.00 74.64 221 ASP B C 1
ATOM 3922 O O . ASP B 1 225 ? -79.161 -31.795 -37.126 1.00 75.39 221 ASP B O 1
ATOM 3927 N N . LEU B 1 226 ? -78.459 -31.337 -39.202 1.00 72.14 222 LEU B N 1
ATOM 3928 C CA . LEU B 1 226 ? -77.534 -30.283 -38.765 1.00 70.52 222 LEU B CA 1
ATOM 3929 C C . LEU B 1 226 ? -78.326 -29.069 -38.275 1.00 68.76 222 LEU B C 1
ATOM 3930 O O . LEU B 1 226 ? -77.928 -28.427 -37.290 1.00 66.64 222 LEU B O 1
ATOM 3935 N N . ARG B 1 227 ? -79.434 -28.760 -38.962 1.00 68.87 223 ARG B N 1
ATOM 3936 C CA . ARG B 1 227 ? -80.326 -27.695 -38.522 1.00 71.29 223 ARG B CA 1
ATOM 3937 C C . ARG B 1 227 ? -80.836 -28.025 -37.102 1.00 72.77 223 ARG B C 1
ATOM 3938 O O . ARG B 1 227 ? -80.830 -27.166 -36.225 1.00 71.73 223 ARG B O 1
ATOM 3946 N N . MET B 1 228 ? -81.240 -29.285 -36.883 1.00 74.80 224 MET B N 1
ATOM 3947 C CA . MET B 1 228 ? -81.763 -29.779 -35.561 1.00 78.09 224 MET B CA 1
ATOM 3948 C C . MET B 1 228 ? -80.706 -29.572 -34.471 1.00 74.19 224 MET B C 1
ATOM 3949 O O . MET B 1 228 ? -81.028 -29.176 -33.357 1.00 72.13 224 MET B O 1
ATOM 3954 N N . PHE B 1 229 ? -79.455 -29.884 -34.815 1.00 69.34 225 PHE B N 1
ATOM 3955 C CA . PHE B 1 229 ? -78.312 -29.812 -33.909 1.00 67.20 225 PHE B CA 1
ATOM 3956 C C . PHE B 1 229 ? -78.087 -28.365 -33.449 1.00 67.17 225 PHE B C 1
ATOM 3957 O O . PHE B 1 229 ? -77.983 -28.092 -32.264 1.00 70.02 225 PHE B O 1
ATOM 3965 N N . TYR B 1 230 ? -78.008 -27.439 -34.407 1.00 66.91 226 TYR B N 1
ATOM 3966 C CA . TYR B 1 230 ? -77.781 -26.003 -34.126 1.00 65.39 226 TYR B CA 1
ATOM 3967 C C . TYR B 1 230 ? -78.962 -25.455 -33.291 1.00 67.99 226 TYR B C 1
ATOM 3968 O O . TYR B 1 230 ? -78.771 -24.642 -32.388 1.00 66.62 226 TYR B O 1
ATOM 3977 N N . GLU B 1 231 ? -80.177 -25.921 -33.590 1.00 70.31 227 GLU B N 1
ATOM 3978 C CA . GLU B 1 231 ? -81.394 -25.535 -32.853 1.00 74.62 227 GLU B CA 1
ATOM 3979 C C . GLU B 1 231 ? -81.328 -26.046 -31.396 1.00 77.05 227 GLU B C 1
ATOM 3980 O O . GLU B 1 231 ? -81.579 -25.275 -30.473 1.00 75.93 227 GLU B O 1
ATOM 3986 N N . LYS B 1 232 ? -80.943 -27.325 -31.217 1.00 79.44 228 LYS B N 1
ATOM 3987 C CA . LYS B 1 232 ? -80.915 -28.045 -29.907 1.00 80.68 228 LYS B CA 1
ATOM 3988 C C . LYS B 1 232 ? -79.758 -27.576 -29.012 1.00 80.61 228 LYS B C 1
ATOM 3989 O O . LYS B 1 232 ? -79.857 -27.666 -27.798 1.00 85.03 228 LYS B O 1
ATOM 3995 N N . ASN B 1 233 ? -78.646 -27.146 -29.616 1.00 78.19 229 ASN B N 1
ATOM 3996 C CA . ASN B 1 233 ? -77.470 -26.693 -28.876 1.00 77.29 229 ASN B CA 1
ATOM 3997 C C . ASN B 1 233 ? -77.315 -25.175 -29.054 1.00 79.94 229 ASN B C 1
ATOM 3998 O O . ASN B 1 233 ? -77.036 -24.719 -30.163 1.00 83.12 229 ASN B O 1
ATOM 4003 N N . ARG B 1 234 ? -77.455 -24.411 -27.957 1.00 83.37 230 ARG B N 1
ATOM 4004 C CA . ARG B 1 234 ? -77.485 -22.926 -28.008 1.00 83.78 230 ARG B CA 1
ATOM 4005 C C . ARG B 1 234 ? -76.068 -22.343 -27.867 1.00 80.16 230 ARG B C 1
ATOM 4006 O O . ARG B 1 234 ? -75.845 -21.183 -28.215 1.00 77.89 230 ARG B O 1
ATOM 4014 N N . SER B 1 235 ? -75.118 -23.166 -27.405 1.00 76.33 231 SER B N 1
ATOM 4015 C CA . SER B 1 235 ? -73.691 -22.912 -27.615 1.00 72.73 231 SER B CA 1
ATOM 4016 C C . SER B 1 235 ? -73.053 -24.141 -28.270 1.00 70.32 231 SER B C 1
ATOM 4017 O O . SER B 1 235 ? -73.585 -25.249 -28.204 1.00 68.61 231 SER B O 1
ATOM 4020 N N . LEU B 1 236 ? -71.907 -23.930 -28.909 1.00 68.40 232 LEU B N 1
ATOM 4021 C CA . LEU B 1 236 ? -71.197 -24.985 -29.625 1.00 67.59 232 LEU B CA 1
ATOM 4022 C C . LEU B 1 236 ? -69.694 -24.783 -29.468 1.00 65.03 232 LEU B C 1
ATOM 4023 O O . LEU B 1 236 ? -69.185 -23.748 -29.814 1.00 65.00 232 LEU B O 1
ATOM 4028 N N . MET B 1 237 ? -69.039 -25.786 -28.886 1.00 63.80 233 MET B N 1
ATOM 4029 C CA . MET B 1 237 ? -67.603 -25.841 -28.692 1.00 63.46 233 MET B CA 1
ATOM 4030 C C . MET B 1 237 ? -66.994 -26.754 -29.758 1.00 59.52 233 MET B C 1
ATOM 4031 O O . MET B 1 237 ? -67.154 -27.969 -29.676 1.00 59.31 233 MET B O 1
ATOM 4036 N N . PRO B 1 238 ? -66.268 -26.235 -30.779 1.00 54.51 234 PRO B N 1
ATOM 4037 C CA . PRO B 1 238 ? -65.516 -27.100 -31.690 1.00 52.74 234 PRO B CA 1
ATOM 4038 C C . PRO B 1 238 ? -64.369 -27.793 -30.927 1.00 52.77 234 PRO B C 1
ATOM 4039 O O . PRO B 1 238 ? -63.728 -27.187 -30.068 1.00 51.24 234 PRO B O 1
ATOM 4043 N N . SER B 1 239 ? -64.097 -29.042 -31.282 1.00 51.75 235 SER B N 1
ATOM 4044 C CA . SER B 1 239 ? -62.985 -29.772 -30.748 1.00 53.88 235 SER B CA 1
ATOM 4045 C C . SER B 1 239 ? -61.687 -29.338 -31.453 1.00 52.35 235 SER B C 1
ATOM 4046 O O . SER B 1 239 ? -61.406 -29.768 -32.559 1.00 50.57 235 SER B O 1
ATOM 4049 N N . ILE B 1 240 ? -60.888 -28.503 -30.772 1.00 50.94 236 ILE B N 1
ATOM 4050 C CA . ILE B 1 240 ? -59.638 -27.962 -31.292 1.00 50.47 236 ILE B CA 1
ATOM 4051 C C . ILE B 1 240 ? -58.460 -28.796 -30.784 1.00 52.28 236 ILE B C 1
ATOM 4052 O O . ILE B 1 240 ? -58.332 -29.028 -29.597 1.00 53.61 236 ILE B O 1
ATOM 4057 N N . PRO B 1 241 ? -57.542 -29.289 -31.643 1.00 53.60 237 PRO B N 1
ATOM 4058 C CA . PRO B 1 241 ? -56.368 -30.022 -31.151 1.00 54.36 237 PRO B CA 1
ATOM 4059 C C . PRO B 1 241 ? -55.522 -29.154 -30.206 1.00 54.88 237 PRO B C 1
ATOM 4060 O O . PRO B 1 241 ? -55.324 -27.977 -30.471 1.00 49.81 237 PRO B O 1
ATOM 4064 N N . ARG B 1 242 ? -55.024 -29.762 -29.119 1.00 59.61 238 ARG B N 1
ATOM 4065 C CA . ARG B 1 242 ? -54.327 -29.043 -28.034 1.00 61.81 238 ARG B CA 1
ATOM 4066 C C . ARG B 1 242 ? -53.042 -28.389 -28.576 1.00 59.83 238 ARG B C 1
ATOM 4067 O O . ARG B 1 242 ? -52.602 -27.375 -28.075 1.00 61.28 238 ARG B O 1
ATOM 4075 N N . GLU B 1 243 ? -52.461 -28.968 -29.624 1.00 60.64 239 GLU B N 1
ATOM 4076 C CA . GLU B 1 243 ? -51.227 -28.426 -30.225 1.00 60.46 239 GLU B CA 1
ATOM 4077 C C . GLU B 1 243 ? -51.519 -27.193 -31.115 1.00 55.79 239 GLU B C 1
ATOM 4078 O O . GLU B 1 243 ? -50.591 -26.500 -31.496 1.00 54.97 239 GLU B O 1
ATOM 4084 N N . THR B 1 244 ? -52.792 -26.876 -31.397 1.00 50.95 240 THR B N 1
ATOM 4085 C CA . THR B 1 244 ? -53.135 -25.640 -32.132 1.00 46.90 240 THR B CA 1
ATOM 4086 C C . THR B 1 244 ? -52.537 -24.416 -31.403 1.00 48.67 240 THR B C 1
ATOM 4087 O O . THR B 1 244 ? -52.639 -24.324 -30.165 1.00 48.03 240 THR B O 1
ATOM 4091 N N . SER B 1 245 ? -51.934 -23.475 -32.156 1.00 46.29 241 SER B N 1
ATOM 4092 C CA . SER B 1 245 ? -51.350 -22.279 -31.560 1.00 45.84 241 SER B CA 1
ATOM 4093 C C . SER B 1 245 ? -52.432 -21.525 -30.804 1.00 47.74 241 SER B C 1
ATOM 4094 O O . SER B 1 245 ? -53.611 -21.643 -31.136 1.00 46.71 241 SER B O 1
ATOM 4097 N N . PRO B 1 246 ? -52.096 -20.783 -29.719 1.00 47.97 242 PRO B N 1
ATOM 4098 C CA . PRO B 1 246 ? -53.081 -19.964 -29.020 1.00 47.92 242 PRO B CA 1
ATOM 4099 C C . PRO B 1 246 ? -53.870 -18.999 -29.915 1.00 46.05 242 PRO B C 1
ATOM 4100 O O . PRO B 1 246 ? -55.084 -18.834 -29.727 1.00 44.38 242 PRO B O 1
ATOM 4104 N N . TYR B 1 247 ? -53.194 -18.336 -30.845 1.00 45.68 243 TYR B N 1
ATOM 4105 C CA . TYR B 1 247 ? -53.899 -17.354 -31.719 1.00 44.48 243 TYR B CA 1
ATOM 4106 C C . TYR B 1 247 ? -54.893 -18.055 -32.661 1.00 42.12 243 TYR B C 1
ATOM 4107 O O . TYR B 1 247 ? -56.005 -17.568 -32.840 1.00 42.14 243 TYR B O 1
ATOM 4116 N N . LEU B 1 248 ? -54.516 -19.213 -33.218 1.00 41.30 244 LEU B N 1
ATOM 4117 C CA . LEU B 1 248 ? -55.406 -19.901 -34.185 1.00 39.77 244 LEU B CA 1
ATOM 4118 C C . LEU B 1 248 ? -56.611 -20.483 -33.429 1.00 41.29 244 LEU B C 1
ATOM 4119 O O . LEU B 1 248 ? -57.743 -20.434 -33.918 1.00 42.34 244 LEU B O 1
ATOM 4124 N N . ALA B 1 249 ? -56.361 -21.029 -32.235 1.00 40.61 245 ALA B N 1
ATOM 4125 C CA . ALA B 1 249 ? -57.433 -21.565 -31.385 1.00 41.74 245 ALA B CA 1
ATOM 4126 C C . ALA B 1 249 ? -58.446 -20.458 -31.092 1.00 40.44 245 ALA B C 1
ATOM 4127 O O . ALA B 1 249 ? -59.645 -20.655 -31.233 1.00 37.94 245 ALA B O 1
ATOM 4129 N N . ASN B 1 250 ? -57.925 -19.302 -30.680 1.00 40.74 246 ASN B N 1
ATOM 4130 C CA . ASN B 1 250 ? -58.711 -18.122 -30.358 1.00 41.62 246 ASN B CA 1
ATOM 4131 C C . ASN B 1 250 ? -59.537 -17.701 -31.577 1.00 41.05 246 ASN B C 1
ATOM 4132 O O . ASN B 1 250 ? -60.720 -17.427 -31.484 1.00 43.46 246 ASN B O 1
ATOM 4137 N N . LEU B 1 251 ? -58.903 -17.651 -32.742 1.00 38.81 247 LEU B N 1
ATOM 4138 C CA . LEU B 1 251 ? -59.606 -17.252 -34.005 1.00 37.35 247 LEU B CA 1
ATOM 4139 C C . LEU B 1 251 ? -60.765 -18.210 -34.323 1.00 35.86 247 LEU B C 1
ATOM 4140 O O . LEU B 1 251 ? -61.864 -17.772 -34.583 1.00 34.43 247 LEU B O 1
ATOM 4145 N N . LEU B 1 252 ? -60.521 -19.521 -34.207 1.00 35.04 248 LEU B N 1
ATOM 4146 C CA . LEU B 1 252 ? -61.538 -20.514 -34.438 1.00 35.75 248 LEU B CA 1
ATOM 4147 C C . LEU B 1 252 ? -62.701 -20.387 -33.427 1.00 38.23 248 LEU B C 1
ATOM 4148 O O . LEU B 1 252 ? -63.875 -20.530 -33.793 1.00 37.60 248 LEU B O 1
ATOM 4153 N N . LEU B 1 253 ? -62.389 -20.185 -32.147 1.00 40.40 249 LEU B N 1
ATOM 4154 C CA . LEU B 1 253 ? -63.438 -20.144 -31.111 1.00 42.72 249 LEU B CA 1
ATOM 4155 C C . LEU B 1 253 ? -64.324 -18.922 -31.348 1.00 41.40 249 LEU B C 1
ATOM 4156 O O . LEU B 1 253 ? -65.507 -18.985 -31.139 1.00 42.99 249 LEU B O 1
ATOM 4161 N N . GLY B 1 254 ? -63.712 -17.810 -31.764 1.00 39.18 250 GLY B N 1
ATOM 4162 C CA . GLY B 1 254 ? -64.409 -16.555 -31.974 1.00 39.10 250 GLY B CA 1
ATOM 4163 C C . GLY B 1 254 ? -65.222 -16.547 -33.257 1.00 38.26 250 GLY B C 1
ATOM 4164 O O . GLY B 1 254 ? -66.235 -15.865 -33.333 1.00 41.25 250 GLY B O 1
ATOM 4165 N N . LEU B 1 255 ? -64.780 -17.298 -34.278 1.00 36.43 251 LEU B N 1
ATOM 4166 C CA . LEU B 1 255 ? -65.538 -17.426 -35.520 1.00 34.76 251 LEU B CA 1
ATOM 4167 C C . LEU B 1 255 ? -66.684 -18.427 -35.334 1.00 34.73 251 LEU B C 1
ATOM 4168 O O . LEU B 1 255 ? -67.780 -18.176 -35.801 1.00 35.19 251 LEU B O 1
ATOM 4173 N N . LEU B 1 256 ? -66.432 -19.557 -34.657 1.00 35.82 252 LEU B N 1
ATOM 4174 C CA . LEU B 1 256 ? -67.414 -20.637 -34.525 1.00 36.88 252 LEU B CA 1
ATOM 4175 C C . LEU B 1 256 ? -68.273 -20.445 -33.261 1.00 39.91 252 LEU B C 1
ATOM 4176 O O . LEU B 1 256 ? -68.483 -21.382 -32.468 1.00 41.27 252 LEU B O 1
ATOM 4181 N N . GLN B 1 257 ? -68.847 -19.245 -33.129 1.00 40.60 253 GLN B N 1
ATOM 4182 C CA . GLN B 1 257 ? -69.872 -18.929 -32.171 1.00 42.03 253 GLN B CA 1
ATOM 4183 C C . GLN B 1 257 ? -71.247 -19.089 -32.818 1.00 45.23 253 GLN B C 1
ATOM 4184 O O . GLN B 1 257 ? -71.555 -18.400 -33.807 1.00 42.94 253 GLN B O 1
ATOM 4190 N N . ARG B 1 258 ? -72.055 -19.990 -32.251 1.00 48.55 254 ARG B N 1
ATOM 4191 C CA . ARG B 1 258 ? -73.365 -20.301 -32.754 1.00 53.30 254 ARG B CA 1
ATOM 4192 C C . ARG B 1 258 ? -74.199 -19.022 -32.883 1.00 53.11 254 ARG B C 1
ATOM 4193 O O . ARG B 1 258 ? -74.915 -18.850 -33.883 1.00 52.63 254 ARG B O 1
ATOM 4201 N N . ASN B 1 259 ? -74.091 -18.124 -31.899 1.00 51.48 255 ASN B N 1
ATOM 4202 C CA . ASN B 1 259 ? -74.921 -16.936 -31.858 1.00 53.48 255 ASN B CA 1
ATOM 4203 C C . ASN B 1 259 ? -74.130 -15.752 -32.434 1.00 52.86 255 ASN B C 1
ATOM 4204 O O . ASN B 1 259 ? -72.997 -15.486 -32.001 1.00 52.93 255 ASN B O 1
ATOM 4209 N N . GLN B 1 260 ? -74.750 -15.053 -33.392 1.00 51.69 256 GLN B N 1
ATOM 4210 C CA . GLN B 1 260 ? -74.187 -13.890 -34.117 1.00 51.82 256 GLN B CA 1
ATOM 4211 C C . GLN B 1 260 ? -73.589 -12.891 -33.138 1.00 49.60 256 GLN B C 1
ATOM 4212 O O . GLN B 1 260 ? -72.542 -12.324 -33.376 1.00 47.41 256 GLN B O 1
ATOM 4218 N N . LYS B 1 261 ? -74.339 -12.605 -32.076 1.00 51.01 257 LYS B N 1
ATOM 4219 C CA . LYS B 1 261 ? -74.006 -11.516 -31.186 1.00 52.44 257 LYS B CA 1
ATOM 4220 C C . LYS B 1 261 ? -72.688 -11.805 -30.459 1.00 47.36 257 LYS B C 1
ATOM 4221 O O . LYS B 1 261 ? -72.013 -10.887 -30.069 1.00 46.81 257 LYS B O 1
ATOM 4227 N N . ASP B 1 262 ? -72.341 -13.080 -30.302 1.00 43.77 258 ASP B N 1
ATOM 4228 C CA . ASP B 1 262 ? -71.116 -13.479 -29.599 1.00 44.00 258 ASP B CA 1
ATOM 4229 C C . ASP B 1 262 ? -69.954 -13.654 -30.576 1.00 41.09 258 ASP B C 1
ATOM 4230 O O . ASP B 1 262 ? -68.820 -13.735 -30.174 1.00 40.07 258 ASP B O 1
ATOM 4235 N N . ARG B 1 263 ? -70.269 -13.777 -31.867 1.00 39.88 259 ARG B N 1
ATOM 4236 C CA . ARG B 1 263 ? -69.262 -14.065 -32.868 1.00 37.48 259 ARG B CA 1
ATOM 4237 C C . ARG B 1 263 ? -68.352 -12.835 -33.017 1.00 36.47 259 ARG B C 1
ATOM 4238 O O . ARG B 1 263 ? -68.784 -11.690 -32.953 1.00 35.31 259 ARG B O 1
ATOM 4246 N N . MET B 1 264 ? -67.077 -13.116 -33.262 1.00 36.23 260 MET B N 1
ATOM 4247 C CA . MET B 1 264 ? -66.091 -12.139 -33.643 1.00 38.13 260 MET B CA 1
ATOM 4248 C C . MET B 1 264 ? -66.620 -11.189 -34.752 1.00 39.12 260 MET B C 1
ATOM 4249 O O . MET B 1 264 ? -67.294 -11.626 -35.681 1.00 38.29 260 MET B O 1
ATOM 4254 N N . ASP B 1 265 ? -66.350 -9.889 -34.588 1.00 42.25 261 ASP B N 1
ATOM 4255 C CA . ASP B 1 265 ? -66.606 -8.785 -35.550 1.00 45.52 261 ASP B CA 1
ATOM 4256 C C . ASP B 1 265 ? -65.658 -8.920 -36.742 1.00 44.34 261 ASP B C 1
ATOM 4257 O O . ASP B 1 265 ? -64.599 -9.509 -36.617 1.00 40.49 261 ASP B O 1
ATOM 4262 N N . PHE B 1 266 ? -65.977 -8.217 -37.834 1.00 46.24 262 PHE B N 1
ATOM 4263 C CA . PHE B 1 266 ? -65.105 -8.116 -39.002 1.00 47.45 262 PHE B CA 1
ATOM 4264 C C . PHE B 1 266 ? -63.789 -7.424 -38.638 1.00 48.68 262 PHE B C 1
ATOM 4265 O O . PHE B 1 266 ? -62.745 -7.894 -39.033 1.00 46.43 262 PHE B O 1
ATOM 4273 N N . GLU B 1 267 ? -63.852 -6.309 -37.904 1.00 52.47 263 GLU B N 1
ATOM 4274 C CA . GLU B 1 267 ? -62.649 -5.519 -37.598 1.00 53.75 263 GLU B CA 1
ATOM 4275 C C . GLU B 1 267 ? -61.677 -6.366 -36.761 1.00 51.74 263 GLU B C 1
ATOM 4276 O O . GLU B 1 267 ? -60.472 -6.325 -36.992 1.00 50.33 263 GLU B O 1
ATOM 4282 N N . ALA B 1 268 ? -62.229 -7.177 -35.843 1.00 47.70 264 ALA B N 1
ATOM 4283 C CA . ALA B 1 268 ? -61.455 -8.091 -34.996 1.00 44.11 264 ALA B CA 1
ATOM 4284 C C . ALA B 1 268 ? -60.873 -9.239 -35.842 1.00 42.10 264 ALA B C 1
ATOM 4285 O O . ALA B 1 268 ? -59.738 -9.691 -35.622 1.00 39.84 264 ALA B O 1
ATOM 4287 N N . PHE B 1 269 ? -61.646 -9.721 -36.814 1.00 40.94 265 PHE B N 1
ATOM 4288 C CA . PHE B 1 269 ? -61.153 -10.753 -37.729 1.00 38.82 265 PHE B CA 1
ATOM 4289 C C . PHE B 1 269 ? -59.972 -10.204 -38.555 1.00 40.45 265 PHE B C 1
ATOM 4290 O O . PHE B 1 269 ? -58.933 -10.825 -38.613 1.00 41.59 265 PHE B O 1
ATOM 4298 N N . PHE B 1 270 ? -60.156 -9.058 -39.210 1.00 42.04 266 PHE B N 1
ATOM 4299 C CA . PHE B 1 270 ? -59.130 -8.508 -40.106 1.00 45.46 266 PHE B CA 1
ATOM 4300 C C . PHE B 1 270 ? -57.855 -8.143 -39.308 1.00 47.37 266 PHE B C 1
ATOM 4301 O O . PHE B 1 270 ? -56.767 -8.208 -39.840 1.00 47.35 266 PHE B O 1
ATOM 4309 N N . SER B 1 271 ? -58.011 -7.766 -38.026 1.00 48.14 267 SER B N 1
ATOM 4310 C CA . SER B 1 271 ? -56.891 -7.355 -37.160 1.00 49.75 267 SER B CA 1
ATOM 4311 C C . SER B 1 271 ? -56.407 -8.504 -36.284 1.00 48.23 267 SER B C 1
ATOM 4312 O O . SER B 1 271 ? -55.618 -8.263 -35.362 1.00 50.07 267 SER B O 1
ATOM 4315 N N . HIS B 1 272 ? -56.944 -9.710 -36.461 1.00 44.96 268 HIS B N 1
ATOM 4316 C CA . HIS B 1 272 ? -56.682 -10.754 -35.501 1.00 44.55 268 HIS B CA 1
ATOM 4317 C C . HIS B 1 272 ? -55.189 -11.018 -35.444 1.00 45.25 268 HIS B C 1
ATOM 4318 O O . HIS B 1 272 ? -54.523 -11.012 -36.466 1.00 43.16 268 HIS B O 1
ATOM 4325 N N . PRO B 1 273 ? -54.623 -11.234 -34.245 1.00 47.70 269 PRO B N 1
ATOM 4326 C CA . PRO B 1 273 ? -53.198 -11.547 -34.104 1.00 48.64 269 PRO B CA 1
ATOM 4327 C C . PRO B 1 273 ? -52.711 -12.755 -34.921 1.00 45.09 269 PRO B C 1
ATOM 4328 O O . PRO B 1 273 ? -51.559 -12.788 -35.308 1.00 46.22 269 PRO B O 1
ATOM 4332 N N . PHE B 1 274 ? -53.579 -13.727 -35.199 1.00 44.10 270 PHE B N 1
ATOM 4333 C CA . PHE B 1 274 ? -53.175 -14.843 -36.102 1.00 43.55 270 PHE B CA 1
ATOM 4334 C C . PHE B 1 274 ? -52.699 -14.287 -37.452 1.00 42.56 270 PHE B C 1
ATOM 4335 O O . PHE B 1 274 ? -51.767 -14.814 -38.041 1.00 42.02 270 PHE B O 1
ATOM 4343 N N . LEU B 1 275 ? -53.358 -13.225 -37.925 1.00 45.28 271 LEU B N 1
ATOM 4344 C CA . LEU B 1 275 ? -53.095 -12.627 -39.267 1.00 47.07 271 LEU B CA 1
ATOM 4345 C C . LEU B 1 275 ? -51.936 -11.632 -39.173 1.00 51.81 271 LEU B C 1
ATOM 4346 O O . LEU B 1 275 ? -51.210 -11.468 -40.133 1.00 53.40 271 LEU B O 1
ATOM 4351 N N . GLU B 1 276 ? -51.767 -10.976 -38.008 1.00 58.81 272 GLU B N 1
ATOM 4352 C CA . GLU B 1 276 ? -50.706 -9.964 -37.807 1.00 65.91 272 GLU B CA 1
ATOM 4353 C C . GLU B 1 276 ? -49.327 -10.631 -37.776 1.00 67.52 272 GLU B C 1
ATOM 4354 O O . GLU B 1 276 ? -48.351 -10.030 -38.217 1.00 72.67 272 GLU B O 1
ATOM 4360 N N . GLN B 1 277 ? -49.258 -11.886 -37.324 1.00 64.32 273 GLN B N 1
ATOM 4361 C CA . GLN B 1 277 ? -48.033 -12.679 -37.438 1.00 64.56 273 GLN B CA 1
ATOM 4362 C C . GLN B 1 277 ? -47.553 -12.712 -38.898 1.00 62.18 273 GLN B C 1
ATOM 4363 O O . GLN B 1 277 ? -46.690 -13.501 -39.258 1.00 62.94 273 GLN B O 1
ATOM 4369 N N . MET C 1 5 ? -108.382 -21.989 28.335 1.00 49.14 1 MET C N 1
ATOM 4370 C CA . MET C 1 5 ? -107.918 -20.925 27.399 1.00 49.33 1 MET C CA 1
ATOM 4371 C C . MET C 1 5 ? -106.391 -20.799 27.494 1.00 46.72 1 MET C C 1
ATOM 4372 O O . MET C 1 5 ? -105.857 -20.741 28.594 1.00 45.74 1 MET C O 1
ATOM 4377 N N . GLU C 1 6 ? -105.723 -20.644 26.353 1.00 42.50 2 GLU C N 1
ATOM 4378 C CA . GLU C 1 6 ? -104.329 -20.224 26.310 1.00 41.07 2 GLU C CA 1
ATOM 4379 C C . GLU C 1 6 ? -104.254 -18.705 26.546 1.00 37.44 2 GLU C C 1
ATOM 4380 O O . GLU C 1 6 ? -104.992 -17.938 25.947 1.00 36.88 2 GLU C O 1
ATOM 4386 N N . VAL C 1 7 ? -103.300 -18.286 27.371 1.00 35.25 3 VAL C N 1
ATOM 4387 C CA . VAL C 1 7 ? -103.139 -16.902 27.717 1.00 33.85 3 VAL C CA 1
ATOM 4388 C C . VAL C 1 7 ? -101.991 -16.343 26.886 1.00 33.04 3 VAL C C 1
ATOM 4389 O O . VAL C 1 7 ? -100.958 -16.967 26.781 1.00 32.97 3 VAL C O 1
ATOM 4393 N N . VAL C 1 8 ? -102.186 -15.150 26.313 1.00 32.20 4 VAL C N 1
ATOM 4394 C CA . VAL C 1 8 ? -101.152 -14.420 25.581 1.00 31.93 4 VAL C CA 1
ATOM 4395 C C . VAL C 1 8 ? -101.245 -12.957 26.020 1.00 31.78 4 VAL C C 1
ATOM 4396 O O . VAL C 1 8 ? -102.109 -12.212 25.542 1.00 31.10 4 VAL C O 1
ATOM 4400 N N . GLY C 1 9 ? -100.401 -12.584 26.973 1.00 32.40 5 GLY C N 1
ATOM 4401 C CA . GLY C 1 9 ? -100.424 -11.277 27.587 1.00 33.07 5 GLY C CA 1
ATOM 4402 C C . GLY C 1 9 ? -101.811 -10.945 28.136 1.00 33.17 5 GLY C C 1
ATOM 4403 O O . GLY C 1 9 ? -102.348 -11.687 28.906 1.00 34.71 5 GLY C O 1
ATOM 4404 N N . ASP C 1 10 ? -102.400 -9.848 27.636 1.00 32.79 6 ASP C N 1
ATOM 4405 C CA . ASP C 1 10 ? -103.716 -9.372 28.044 1.00 32.72 6 ASP C CA 1
ATOM 4406 C C . ASP C 1 10 ? -104.850 -10.101 27.307 1.00 31.31 6 ASP C C 1
ATOM 4407 O O . ASP C 1 10 ? -106.031 -9.796 27.589 1.00 32.31 6 ASP C O 1
ATOM 4412 N N . PHE C 1 11 ? -104.523 -11.123 26.494 1.00 28.85 7 PHE C N 1
ATOM 4413 C CA . PHE C 1 11 ? -105.481 -11.793 25.628 1.00 27.67 7 PHE C CA 1
ATOM 4414 C C . PHE C 1 11 ? -105.467 -13.297 25.894 1.00 27.81 7 PHE C C 1
ATOM 4415 O O . PHE C 1 11 ? -104.593 -13.804 26.570 1.00 27.74 7 PHE C O 1
ATOM 4423 N N . GLU C 1 12 ? -106.441 -14.001 25.313 1.00 28.14 8 GLU C N 1
ATOM 4424 C CA . GLU C 1 12 ? -106.551 -15.414 25.440 1.00 28.75 8 GLU C CA 1
ATOM 4425 C C . GLU C 1 12 ? -107.313 -15.980 24.248 1.00 28.58 8 GLU C C 1
ATOM 4426 O O . GLU C 1 12 ? -108.099 -15.292 23.599 1.00 28.41 8 GLU C O 1
ATOM 4432 N N . TYR C 1 13 ? -107.150 -17.288 24.035 1.00 28.85 9 TYR C N 1
ATOM 4433 C CA . TYR C 1 13 ? -107.845 -17.978 22.962 1.00 29.40 9 TYR C CA 1
ATOM 4434 C C . TYR C 1 13 ? -107.943 -19.460 23.313 1.00 30.63 9 TYR C C 1
ATOM 4435 O O . TYR C 1 13 ? -107.182 -19.945 24.088 1.00 30.17 9 TYR C O 1
ATOM 4444 N N . SER C 1 14 ? -108.894 -20.147 22.686 1.00 32.82 10 SER C N 1
ATOM 4445 C CA . SER C 1 14 ? -108.964 -21.589 22.698 1.00 35.31 10 SER C CA 1
ATOM 4446 C C . SER C 1 14 ? -108.399 -22.138 21.378 1.00 36.39 10 SER C C 1
ATOM 4447 O O . SER C 1 14 ? -108.706 -21.617 20.301 1.00 35.80 10 SER C O 1
ATOM 4450 N N . LYS C 1 15 ? -107.659 -23.245 21.470 1.00 38.49 11 LYS C N 1
ATOM 4451 C CA . LYS C 1 15 ? -107.092 -23.940 20.338 1.00 41.26 11 LYS C CA 1
ATOM 4452 C C . LYS C 1 15 ? -108.187 -24.407 19.366 1.00 40.94 11 LYS C C 1
ATOM 4453 O O . LYS C 1 15 ? -107.907 -24.653 18.216 1.00 40.06 11 LYS C O 1
ATOM 4459 N N . ARG C 1 16 ? -109.426 -24.499 19.843 1.00 39.31 12 ARG C N 1
ATOM 4460 C CA . ARG C 1 16 ? -110.526 -24.982 19.055 1.00 39.94 12 ARG C CA 1
ATOM 4461 C C . ARG C 1 16 ? -111.048 -23.907 18.104 1.00 38.39 12 ARG C C 1
ATOM 4462 O O . ARG C 1 16 ? -111.750 -24.247 17.160 1.00 37.61 12 ARG C O 1
ATOM 4470 N N . ASP C 1 17 ? -110.712 -22.632 18.335 1.00 36.14 13 ASP C N 1
ATOM 4471 C CA . ASP C 1 17 ? -111.277 -21.526 17.549 1.00 34.68 13 ASP C CA 1
ATOM 4472 C C . ASP C 1 17 ? -110.288 -21.109 16.442 1.00 33.36 13 ASP C C 1
ATOM 4473 O O . ASP C 1 17 ? -110.044 -19.932 16.227 1.00 32.08 13 ASP C O 1
ATOM 4478 N N . LEU C 1 18 ? -109.751 -22.103 15.745 1.00 33.90 14 LEU C N 1
ATOM 4479 C CA . LEU C 1 18 ? -108.806 -21.961 14.629 1.00 34.76 14 LEU C CA 1
ATOM 4480 C C . LEU C 1 18 ? -109.528 -21.281 13.454 1.00 33.95 14 LEU C C 1
ATOM 4481 O O . LEU C 1 18 ? -110.591 -21.664 13.095 1.00 34.22 14 LEU C O 1
ATOM 4486 N N . VAL C 1 19 ? -108.947 -20.225 12.886 1.00 32.67 15 VAL C N 1
ATOM 4487 C CA . VAL C 1 19 ? -109.539 -19.573 11.718 1.00 31.93 15 VAL C CA 1
ATOM 4488 C C . VAL C 1 19 ? -108.615 -19.640 10.500 1.00 32.30 15 VAL C C 1
ATOM 4489 O O . VAL C 1 19 ? -109.039 -19.308 9.376 1.00 31.37 15 VAL C O 1
ATOM 4493 N N . GLY C 1 20 ? -107.357 -20.041 10.690 1.00 33.07 16 GLY C N 1
ATOM 4494 C CA . GLY C 1 20 ? -106.510 -20.321 9.537 1.00 32.63 16 GLY C CA 1
ATOM 4495 C C . GLY C 1 20 ? -105.214 -20.971 9.977 1.00 34.07 16 GLY C C 1
ATOM 4496 O O . GLY C 1 20 ? -104.855 -20.957 11.175 1.00 31.39 16 GLY C O 1
ATOM 4497 N N . HIS C 1 21 ? -104.524 -21.569 9.014 1.00 35.07 17 HIS C N 1
ATOM 4498 C CA . HIS C 1 21 ? -103.213 -22.121 9.231 1.00 38.38 17 HIS C CA 1
ATOM 4499 C C . HIS C 1 21 ? -102.450 -22.094 7.924 1.00 38.70 17 HIS C C 1
ATOM 4500 O O . HIS C 1 21 ? -103.037 -22.151 6.866 1.00 37.01 17 HIS C O 1
ATOM 4507 N N . GLY C 1 22 ? -101.143 -21.969 8.055 1.00 39.71 18 GLY C N 1
ATOM 4508 C CA . GLY C 1 22 ? -100.261 -21.805 6.955 1.00 41.88 18 GLY C CA 1
ATOM 4509 C C . GLY C 1 22 ? -98.925 -22.418 7.281 1.00 42.63 18 GLY C C 1
ATOM 4510 O O . GLY C 1 22 ? -98.864 -23.316 8.059 1.00 44.28 18 GLY C O 1
ATOM 4511 N N . ALA C 1 23 ? -97.871 -21.919 6.642 1.00 43.26 19 ALA C N 1
ATOM 4512 C CA . ALA C 1 23 ? -96.558 -22.417 6.840 1.00 44.47 19 ALA C CA 1
ATOM 4513 C C . ALA C 1 23 ? -96.048 -21.912 8.199 1.00 42.82 19 ALA C C 1
ATOM 4514 O O . ALA C 1 23 ? -95.614 -20.747 8.368 1.00 47.16 19 ALA C O 1
ATOM 4516 N N . PHE C 1 24 ? -96.019 -22.836 9.143 1.00 39.70 20 PHE C N 1
ATOM 4517 C CA . PHE C 1 24 ? -95.422 -22.647 10.448 1.00 38.76 20 PHE C CA 1
ATOM 4518 C C . PHE C 1 24 ? -96.215 -21.602 11.249 1.00 36.00 20 PHE C C 1
ATOM 4519 O O . PHE C 1 24 ? -95.693 -21.021 12.201 1.00 35.39 20 PHE C O 1
ATOM 4527 N N . ALA C 1 25 ? -97.495 -21.431 10.912 1.00 33.64 21 ALA C N 1
ATOM 4528 C CA . ALA C 1 25 ? -98.329 -20.474 11.619 1.00 32.38 21 ALA C CA 1
ATOM 4529 C C . ALA C 1 25 ? -99.779 -20.973 11.685 1.00 31.51 21 ALA C C 1
ATOM 4530 O O . ALA C 1 25 ? -100.288 -21.669 10.762 1.00 30.38 21 ALA C O 1
ATOM 4532 N N . VAL C 1 26 ? -100.427 -20.608 12.800 1.00 30.81 22 VAL C N 1
ATOM 4533 C CA . VAL C 1 26 ? -101.793 -20.875 13.029 1.00 31.27 22 VAL C CA 1
ATOM 4534 C C . VAL C 1 26 ? -102.429 -19.613 13.609 1.00 29.66 22 VAL C C 1
ATOM 4535 O O . VAL C 1 26 ? -101.788 -18.825 14.298 1.00 28.66 22 VAL C O 1
ATOM 4539 N N . VAL C 1 27 ? -103.689 -19.391 13.258 1.00 27.92 23 VAL C N 1
ATOM 4540 C CA . VAL C 1 27 ? -104.400 -18.208 13.688 1.00 27.67 23 VAL C CA 1
ATOM 4541 C C . VAL C 1 27 ? -105.685 -18.650 14.368 1.00 26.49 23 VAL C C 1
ATOM 4542 O O . VAL C 1 27 ? -106.400 -19.443 13.802 1.00 26.61 23 VAL C O 1
ATOM 4546 N N . PHE C 1 28 ? -105.959 -18.060 15.531 1.00 26.39 24 PHE C N 1
ATOM 4547 C CA . PHE C 1 28 ? -107.131 -18.352 16.360 1.00 26.62 24 PHE C CA 1
ATOM 4548 C C . PHE C 1 28 ? -107.934 -17.072 16.585 1.00 26.77 24 PHE C C 1
ATOM 4549 O O . PHE C 1 28 ? -107.346 -16.018 16.796 1.00 26.48 24 PHE C O 1
ATOM 4557 N N . ARG C 1 29 ? -109.266 -17.197 16.640 1.00 27.02 25 ARG C N 1
ATOM 4558 C CA . ARG C 1 29 ? -110.091 -16.169 17.224 1.00 27.84 25 ARG C CA 1
ATOM 4559 C C . ARG C 1 29 ? -109.858 -16.218 18.748 1.00 27.77 25 ARG C C 1
ATOM 4560 O O . ARG C 1 29 ? -109.869 -17.283 19.329 1.00 26.72 25 ARG C O 1
ATOM 4568 N N . GLY C 1 30 ? -109.551 -15.062 19.336 1.00 27.12 26 GLY C N 1
ATOM 4569 C CA . GLY C 1 30 ? -109.479 -14.911 20.769 1.00 27.70 26 GLY C CA 1
ATOM 4570 C C . GLY C 1 30 ? -110.109 -13.618 21.222 1.00 27.48 26 GLY C C 1
ATOM 4571 O O . GLY C 1 30 ? -110.888 -13.017 20.485 1.00 27.00 26 GLY C O 1
ATOM 4572 N N . ARG C 1 31 ? -109.755 -13.195 22.447 1.00 28.39 27 ARG C N 1
ATOM 4573 C CA . ARG C 1 31 ? -110.378 -12.062 23.080 1.00 29.21 27 ARG C CA 1
ATOM 4574 C C . ARG C 1 31 ? -109.468 -11.511 24.174 1.00 29.69 27 ARG C C 1
ATOM 4575 O O . ARG C 1 31 ? -108.594 -12.200 24.691 1.00 29.51 27 ARG C O 1
ATOM 4583 N N . HIS C 1 32 ? -109.690 -10.241 24.511 1.00 29.84 28 HIS C N 1
ATOM 4584 C CA . HIS C 1 32 ? -109.094 -9.637 25.686 1.00 30.81 28 HIS C CA 1
ATOM 4585 C C . HIS C 1 32 ? -109.643 -10.361 26.941 1.00 31.40 28 HIS C C 1
ATOM 4586 O O . HIS C 1 32 ? -110.814 -10.760 26.981 1.00 31.24 28 HIS C O 1
ATOM 4593 N N . ARG C 1 33 ? -108.775 -10.613 27.906 1.00 31.94 29 ARG C N 1
ATOM 4594 C CA . ARG C 1 33 ? -109.113 -11.434 29.089 1.00 33.35 29 ARG C CA 1
ATOM 4595 C C . ARG C 1 33 ? -110.107 -10.715 30.009 1.00 34.72 29 ARG C C 1
ATOM 4596 O O . ARG C 1 33 ? -110.894 -11.404 30.659 1.00 34.82 29 ARG C O 1
ATOM 4604 N N . GLN C 1 34 ? -110.071 -9.366 30.040 1.00 35.09 30 GLN C N 1
ATOM 4605 C CA . GLN C 1 34 ? -111.017 -8.564 30.804 1.00 36.66 30 GLN C CA 1
ATOM 4606 C C . GLN C 1 34 ? -112.193 -8.129 29.902 1.00 37.50 30 GLN C C 1
ATOM 4607 O O . GLN C 1 34 ? -113.352 -8.437 30.198 1.00 37.10 30 GLN C O 1
ATOM 4613 N N . LYS C 1 35 ? -111.886 -7.388 28.824 1.00 37.52 31 LYS C N 1
ATOM 4614 C CA . LYS C 1 35 ? -112.872 -6.896 27.889 1.00 38.10 31 LYS C CA 1
ATOM 4615 C C . LYS C 1 35 ? -113.160 -7.984 26.848 1.00 37.58 31 LYS C C 1
ATOM 4616 O O . LYS C 1 35 ? -112.663 -7.919 25.692 1.00 35.34 31 LYS C O 1
ATOM 4622 N N . THR C 1 36 ? -113.960 -8.978 27.251 1.00 36.45 32 THR C N 1
ATOM 4623 C CA . THR C 1 36 ? -114.132 -10.223 26.540 1.00 36.28 32 THR C CA 1
ATOM 4624 C C . THR C 1 36 ? -115.016 -10.028 25.301 1.00 36.51 32 THR C C 1
ATOM 4625 O O . THR C 1 36 ? -115.143 -10.993 24.505 1.00 36.34 32 THR C O 1
ATOM 4629 N N . ASP C 1 37 ? -115.546 -8.805 25.101 1.00 36.22 33 ASP C N 1
ATOM 4630 C CA . ASP C 1 37 ? -116.277 -8.431 23.889 1.00 36.73 33 ASP C CA 1
ATOM 4631 C C . ASP C 1 37 ? -115.297 -7.940 22.805 1.00 35.85 33 ASP C C 1
ATOM 4632 O O . ASP C 1 37 ? -115.677 -7.762 21.659 1.00 35.00 33 ASP C O 1
ATOM 4637 N N . TRP C 1 38 ? -114.045 -7.667 23.188 1.00 35.51 34 TRP C N 1
ATOM 4638 C CA . TRP C 1 38 ? -113.015 -7.282 22.213 1.00 34.08 34 TRP C CA 1
ATOM 4639 C C . TRP C 1 38 ? -112.405 -8.564 21.654 1.00 33.34 34 TRP C C 1
ATOM 4640 O O . TRP C 1 38 ? -111.596 -9.197 22.313 1.00 33.81 34 TRP C O 1
ATOM 4651 N N . GLU C 1 39 ? -112.857 -8.947 20.463 1.00 33.16 35 GLU C N 1
ATOM 4652 C CA . GLU C 1 39 ? -112.351 -10.098 19.726 1.00 32.83 35 GLU C CA 1
ATOM 4653 C C . GLU C 1 39 ? -111.052 -9.690 19.014 1.00 30.47 35 GLU C C 1
ATOM 4654 O O . GLU C 1 39 ? -110.921 -8.591 18.553 1.00 30.50 35 GLU C O 1
ATOM 4660 N N . VAL C 1 40 ? -110.100 -10.614 18.962 1.00 28.71 36 VAL C N 1
ATOM 4661 C CA . VAL C 1 40 ? -108.831 -10.425 18.298 1.00 27.44 36 VAL C CA 1
ATOM 4662 C C . VAL C 1 40 ? -108.492 -11.703 17.540 1.00 26.58 36 VAL C C 1
ATOM 4663 O O . VAL C 1 40 ? -109.059 -12.779 17.827 1.00 26.70 36 VAL C O 1
ATOM 4667 N N . ALA C 1 41 ? -107.551 -11.590 16.593 1.00 25.39 37 ALA C N 1
ATOM 4668 C CA . ALA C 1 41 ? -106.993 -12.758 15.940 1.00 25.28 37 ALA C CA 1
ATOM 4669 C C . ALA C 1 41 ? -105.593 -12.956 16.487 1.00 25.31 37 ALA C C 1
ATOM 4670 O O . ALA C 1 41 ? -104.769 -11.996 16.491 1.00 25.03 37 ALA C O 1
ATOM 4672 N N . ILE C 1 42 ? -105.322 -14.175 16.987 1.00 25.34 38 ILE C N 1
ATOM 4673 C CA . ILE C 1 42 ? -104.044 -14.459 17.576 1.00 25.45 38 ILE C CA 1
ATOM 4674 C C . ILE C 1 42 ? -103.309 -15.470 16.715 1.00 25.18 38 ILE C C 1
ATOM 4675 O O . ILE C 1 42 ? -103.767 -16.558 16.502 1.00 24.91 38 ILE C O 1
ATOM 4680 N N . LYS C 1 43 ? -102.151 -15.047 16.216 1.00 25.37 39 LYS C N 1
ATOM 4681 C CA . LYS C 1 43 ? -101.360 -15.805 15.277 1.00 25.68 39 LYS C CA 1
ATOM 4682 C C . LYS C 1 43 ? -100.104 -16.253 16.013 1.00 26.17 39 LYS C C 1
ATOM 4683 O O . LYS C 1 43 ? -99.419 -15.424 16.610 1.00 26.13 39 LYS C O 1
ATOM 4689 N N . SER C 1 44 ? -99.853 -17.561 15.986 1.00 26.80 40 SER C N 1
ATOM 4690 C CA . SER C 1 44 ? -98.723 -18.186 16.570 1.00 27.78 40 SER C CA 1
ATOM 4691 C C . SER C 1 44 ? -97.829 -18.696 15.461 1.00 29.22 40 SER C C 1
ATOM 4692 O O . SER C 1 44 ? -98.294 -19.467 14.616 1.00 30.50 40 SER C O 1
ATOM 4695 N N . ILE C 1 45 ? -96.596 -18.188 15.419 1.00 30.07 41 ILE C N 1
ATOM 4696 C CA . ILE C 1 45 ? -95.610 -18.549 14.425 1.00 31.90 41 ILE C CA 1
ATOM 4697 C C . ILE C 1 45 ? -94.562 -19.414 15.122 1.00 32.90 41 ILE C C 1
ATOM 4698 O O . ILE C 1 45 ? -93.922 -18.978 16.094 1.00 33.43 41 ILE C O 1
ATOM 4703 N N . ASN C 1 46 ? -94.393 -20.641 14.637 1.00 33.62 42 ASN C N 1
ATOM 4704 C CA . ASN C 1 46 ? -93.464 -21.583 15.195 1.00 36.21 42 ASN C CA 1
ATOM 4705 C C . ASN C 1 46 ? -92.082 -21.290 14.601 1.00 37.81 42 ASN C C 1
ATOM 4706 O O . ASN C 1 46 ? -91.763 -21.800 13.542 1.00 36.35 42 ASN C O 1
ATOM 4711 N N . LYS C 1 47 ? -91.296 -20.459 15.310 1.00 41.47 43 LYS C N 1
ATOM 4712 C CA . LYS C 1 47 ? -89.978 -19.966 14.840 1.00 44.77 43 LYS C CA 1
ATOM 4713 C C . LYS C 1 47 ? -88.998 -21.137 14.704 1.00 45.94 43 LYS C C 1
ATOM 4714 O O . LYS C 1 47 ? -88.161 -21.136 13.801 1.00 44.46 43 LYS C O 1
ATOM 4720 N N . LYS C 1 48 ? -89.103 -22.122 15.605 1.00 47.34 44 LYS C N 1
ATOM 4721 C CA . LYS C 1 48 ? -88.180 -23.215 15.615 1.00 49.01 44 LYS C CA 1
ATOM 4722 C C . LYS C 1 48 ? -88.338 -24.048 14.341 1.00 47.77 44 LYS C C 1
ATOM 4723 O O . LYS C 1 48 ? -87.343 -24.355 13.659 1.00 50.82 44 LYS C O 1
ATOM 4729 N N . ASN C 1 49 ? -89.558 -24.468 14.047 1.00 43.93 45 ASN C N 1
ATOM 4730 C CA . ASN C 1 49 ? -89.814 -25.263 12.865 1.00 44.22 45 ASN C CA 1
ATOM 4731 C C . ASN C 1 49 ? -89.498 -24.442 11.598 1.00 43.03 45 ASN C C 1
ATOM 4732 O O . ASN C 1 49 ? -88.925 -24.953 10.645 1.00 43.43 45 ASN C O 1
ATOM 4737 N N . LEU C 1 50 ? -89.873 -23.162 11.598 1.00 41.40 46 LEU C N 1
ATOM 4738 C CA . LEU C 1 50 ? -89.605 -22.284 10.484 1.00 40.64 46 LEU C CA 1
ATOM 4739 C C . LEU C 1 50 ? -88.095 -22.261 10.189 1.00 40.89 46 LEU C C 1
ATOM 4740 O O . LEU C 1 50 ? -87.679 -22.337 9.019 1.00 39.39 46 LEU C O 1
ATOM 4745 N N . SER C 1 51 ? -87.274 -22.203 11.237 1.00 41.65 47 SER C N 1
ATOM 4746 C CA . SER C 1 51 ? -85.819 -22.090 11.089 1.00 43.70 47 SER C CA 1
ATOM 4747 C C . SER C 1 51 ? -85.231 -23.326 10.402 1.00 45.29 47 SER C C 1
ATOM 4748 O O . SER C 1 51 ? -84.165 -23.231 9.801 1.00 46.84 47 SER C O 1
ATOM 4751 N N . LYS C 1 52 ? -85.939 -24.455 10.450 1.00 46.49 48 LYS C N 1
ATOM 4752 C CA . LYS C 1 52 ? -85.482 -25.679 9.839 1.00 49.33 48 LYS C CA 1
ATOM 4753 C C . LYS C 1 52 ? -85.981 -25.801 8.403 1.00 46.69 48 LYS C C 1
ATOM 4754 O O . LYS C 1 52 ? -85.670 -26.772 7.750 1.00 51.15 48 LYS C O 1
ATOM 4760 N N . SER C 1 53 ? -86.750 -24.828 7.923 1.00 43.38 49 SER C N 1
ATOM 4761 C CA . SER C 1 53 ? -87.313 -24.901 6.588 1.00 41.75 49 SER C CA 1
ATOM 4762 C C . SER C 1 53 ? -86.647 -23.870 5.649 1.00 40.90 49 SER C C 1
ATOM 4763 O O . SER C 1 53 ? -85.968 -22.928 6.082 1.00 39.57 49 SER C O 1
ATOM 4766 N N . GLN C 1 54 ? -86.947 -24.016 4.357 1.00 40.50 50 GLN C N 1
ATOM 4767 C CA . GLN C 1 54 ? -86.442 -23.137 3.313 1.00 42.26 50 GLN C CA 1
ATOM 4768 C C . GLN C 1 54 ? -87.220 -21.818 3.302 1.00 40.73 50 GLN C C 1
ATOM 4769 O O . GLN C 1 54 ? -86.856 -20.873 2.602 1.00 40.32 50 GLN C O 1
ATOM 4775 N N . ILE C 1 55 ? -88.301 -21.752 4.066 1.00 41.39 51 ILE C N 1
ATOM 4776 C CA . ILE C 1 55 ? -89.186 -20.598 4.024 1.00 41.35 51 ILE C CA 1
ATOM 4777 C C . ILE C 1 55 ? -88.647 -19.531 4.970 1.00 38.43 51 ILE C C 1
ATOM 4778 O O . ILE C 1 55 ? -88.355 -19.834 6.118 1.00 37.91 51 ILE C O 1
ATOM 4783 N N . LEU C 1 56 ? -88.490 -18.301 4.448 1.00 36.49 52 LEU C N 1
ATOM 4784 C CA . LEU C 1 56 ? -87.873 -17.199 5.196 1.00 37.40 52 LEU C CA 1
ATOM 4785 C C . LEU C 1 56 ? -88.844 -16.662 6.256 1.00 35.46 52 LEU C C 1
ATOM 4786 O O . LEU C 1 56 ? -90.081 -16.603 6.025 1.00 32.67 52 LEU C O 1
ATOM 4791 N N . LEU C 1 57 ? -88.272 -16.270 7.410 1.00 35.08 53 LEU C N 1
ATOM 4792 C CA . LEU C 1 57 ? -88.950 -15.390 8.329 1.00 34.50 53 LEU C CA 1
ATOM 4793 C C . LEU C 1 57 ? -89.088 -14.050 7.601 1.00 33.72 53 LEU C C 1
ATOM 4794 O O . LEU C 1 57 ? -88.055 -13.438 7.105 1.00 37.31 53 LEU C O 1
ATOM 4799 N N . GLY C 1 58 ? -90.308 -13.564 7.509 1.00 30.77 54 GLY C N 1
ATOM 4800 C CA . GLY C 1 58 ? -90.537 -12.302 6.823 1.00 28.92 54 GLY C CA 1
ATOM 4801 C C . GLY C 1 58 ? -90.435 -11.113 7.757 1.00 27.72 54 GLY C C 1
ATOM 4802 O O . GLY C 1 58 ? -89.665 -11.113 8.709 1.00 26.97 54 GLY C O 1
ATOM 4803 N N . LYS C 1 59 ? -91.241 -10.086 7.450 1.00 26.57 55 LYS C N 1
ATOM 4804 C CA . LYS C 1 59 ? -91.223 -8.787 8.141 1.00 26.04 55 LYS C CA 1
ATOM 4805 C C . LYS C 1 59 ? -92.640 -8.389 8.564 1.00 24.96 55 LYS C C 1
ATOM 4806 O O . LYS C 1 59 ? -92.995 -7.220 8.585 1.00 24.64 55 LYS C O 1
ATOM 4812 N N . GLU C 1 60 ? -93.475 -9.378 8.855 1.00 24.51 56 GLU C N 1
ATOM 4813 C CA . GLU C 1 60 ? -94.919 -9.104 9.126 1.00 24.05 56 GLU C CA 1
ATOM 4814 C C . GLU C 1 60 ? -95.071 -8.120 10.308 1.00 24.17 56 GLU C C 1
ATOM 4815 O O . GLU C 1 60 ? -95.847 -7.227 10.254 1.00 24.10 56 GLU C O 1
ATOM 4821 N N . ILE C 1 61 ? -94.267 -8.289 11.351 1.00 24.70 57 ILE C N 1
ATOM 4822 C CA . ILE C 1 61 ? -94.369 -7.459 12.507 1.00 25.35 57 ILE C CA 1
ATOM 4823 C C . ILE C 1 61 ? -93.999 -6.036 12.116 1.00 26.01 57 ILE C C 1
ATOM 4824 O O . ILE C 1 61 ? -94.738 -5.113 12.434 1.00 26.50 57 ILE C O 1
ATOM 4829 N N . LYS C 1 62 ? -92.840 -5.845 11.480 1.00 26.13 58 LYS C N 1
ATOM 4830 C CA . LYS C 1 62 ? -92.406 -4.535 11.104 1.00 26.87 58 LYS C CA 1
ATOM 4831 C C . LYS C 1 62 ? -93.457 -3.863 10.190 1.00 26.98 58 LYS C C 1
ATOM 4832 O O . LYS C 1 62 ? -93.747 -2.654 10.336 1.00 27.75 58 LYS C O 1
ATOM 4838 N N . ILE C 1 63 ? -93.986 -4.609 9.219 1.00 26.42 59 ILE C N 1
ATOM 4839 C CA . ILE C 1 63 ? -94.918 -4.067 8.279 1.00 26.64 59 ILE C CA 1
ATOM 4840 C C . ILE C 1 63 ? -96.221 -3.636 8.995 1.00 27.63 59 ILE C C 1
ATOM 4841 O O . ILE C 1 63 ? -96.708 -2.543 8.785 1.00 27.49 59 ILE C O 1
ATOM 4846 N N . LEU C 1 64 ? -96.811 -4.537 9.797 1.00 28.10 60 LEU C N 1
ATOM 4847 C CA . LEU C 1 64 ? -98.069 -4.238 10.451 1.00 29.54 60 LEU C CA 1
ATOM 4848 C C . LEU C 1 64 ? -97.866 -3.145 11.519 1.00 32.75 60 LEU C C 1
ATOM 4849 O O . LEU C 1 64 ? -98.724 -2.323 11.692 1.00 33.56 60 LEU C O 1
ATOM 4854 N N . LYS C 1 65 ? -96.703 -3.138 12.195 1.00 36.15 61 LYS C N 1
ATOM 4855 C CA . LYS C 1 65 ? -96.384 -2.124 13.196 1.00 39.14 61 LYS C CA 1
ATOM 4856 C C . LYS C 1 65 ? -96.390 -0.747 12.543 1.00 39.73 61 LYS C C 1
ATOM 4857 O O . LYS C 1 65 ? -96.955 0.198 13.084 1.00 37.98 61 LYS C O 1
ATOM 4863 N N . GLU C 1 66 ? -95.820 -0.669 11.333 1.00 41.30 62 GLU C N 1
ATOM 4864 C CA . GLU C 1 66 ? -95.614 0.579 10.606 1.00 43.15 62 GLU C CA 1
ATOM 4865 C C . GLU C 1 66 ? -96.950 1.099 10.058 1.00 41.32 62 GLU C C 1
ATOM 4866 O O . GLU C 1 66 ? -97.100 2.294 9.902 1.00 43.76 62 GLU C O 1
ATOM 4872 N N . LEU C 1 67 ? -97.868 0.203 9.707 1.00 39.35 63 LEU C N 1
ATOM 4873 C CA . LEU C 1 67 ? -99.105 0.599 9.040 1.00 38.68 63 LEU C CA 1
ATOM 4874 C C . LEU C 1 67 ? -100.196 0.874 10.075 1.00 38.46 63 LEU C C 1
ATOM 4875 O O . LEU C 1 67 ? -100.356 0.145 11.077 1.00 37.44 63 LEU C O 1
ATOM 4880 N N . GLN C 1 68 ? -100.924 1.948 9.836 1.00 38.48 64 GLN C N 1
ATOM 4881 C CA . GLN C 1 68 ? -102.116 2.218 10.519 1.00 40.04 64 GLN C CA 1
ATOM 4882 C C . GLN C 1 68 ? -103.148 2.620 9.473 1.00 37.86 64 GLN C C 1
ATOM 4883 O O . GLN C 1 68 ? -103.179 3.765 9.081 1.00 39.66 64 GLN C O 1
ATOM 4889 N N . HIS C 1 69 ? -103.937 1.660 8.993 1.00 34.20 65 HIS C N 1
ATOM 4890 C CA . HIS C 1 69 ? -104.851 1.914 7.911 1.00 32.73 65 HIS C CA 1
ATOM 4891 C C . HIS C 1 69 ? -106.083 1.011 8.048 1.00 31.40 65 HIS C C 1
ATOM 4892 O O . HIS C 1 69 ? -105.972 -0.172 8.357 1.00 29.73 65 HIS C O 1
ATOM 4899 N N . GLU C 1 70 ? -107.244 1.564 7.698 1.00 32.18 66 GLU C N 1
ATOM 4900 C CA . GLU C 1 70 ? -108.516 0.887 7.982 1.00 32.29 66 GLU C CA 1
ATOM 4901 C C . GLU C 1 70 ? -108.729 -0.354 7.092 1.00 30.53 66 GLU C C 1
ATOM 4902 O O . GLU C 1 70 ? -109.555 -1.181 7.442 1.00 29.74 66 GLU C O 1
ATOM 4908 N N . ASN C 1 71 ? -107.974 -0.523 5.997 1.00 28.76 67 ASN C N 1
ATOM 4909 C CA . ASN C 1 71 ? -108.129 -1.720 5.162 1.00 27.42 67 ASN C CA 1
ATOM 4910 C C . ASN C 1 71 ? -106.925 -2.648 5.292 1.00 26.52 67 ASN C C 1
ATOM 4911 O O . ASN C 1 71 ? -106.718 -3.532 4.445 1.00 25.74 67 ASN C O 1
ATOM 4916 N N . ILE C 1 72 ? -106.149 -2.482 6.370 1.00 26.25 68 ILE C N 1
ATOM 4917 C CA . ILE C 1 72 ? -105.100 -3.412 6.725 1.00 25.71 68 ILE C CA 1
ATOM 4918 C C . ILE C 1 72 ? -105.250 -3.818 8.198 1.00 25.12 68 ILE C C 1
ATOM 4919 O O . ILE C 1 72 ? -105.412 -2.974 9.059 1.00 24.69 68 ILE C O 1
ATOM 4924 N N . VAL C 1 73 ? -105.168 -5.125 8.464 1.00 24.63 69 VAL C N 1
ATOM 4925 C CA . VAL C 1 73 ? -105.383 -5.621 9.836 1.00 24.49 69 VAL C CA 1
ATOM 4926 C C . VAL C 1 73 ? -104.407 -4.904 10.778 1.00 24.79 69 VAL C C 1
ATOM 4927 O O . VAL C 1 73 ? -103.196 -4.818 10.518 1.00 24.67 69 VAL C O 1
ATOM 4931 N N . ALA C 1 74 ? -104.978 -4.354 11.862 1.00 25.30 70 ALA C N 1
ATOM 4932 C CA . ALA C 1 74 ? -104.232 -3.724 12.949 1.00 25.47 70 ALA C CA 1
ATOM 4933 C C . ALA C 1 74 ? -103.455 -4.789 13.763 1.00 24.83 70 ALA C C 1
ATOM 4934 O O . ALA C 1 74 ? -103.852 -5.943 13.875 1.00 24.18 70 ALA C O 1
ATOM 4936 N N . LEU C 1 75 ? -102.292 -4.381 14.260 1.00 24.92 71 LEU C N 1
ATOM 4937 C CA . LEU C 1 75 ? -101.461 -5.162 15.155 1.00 25.32 71 LEU C CA 1
ATOM 4938 C C . LEU C 1 75 ? -101.499 -4.506 16.547 1.00 26.00 71 LEU C C 1
ATOM 4939 O O . LEU C 1 75 ? -101.104 -3.325 16.664 1.00 26.08 71 LEU C O 1
ATOM 4944 N N . TYR C 1 76 ? -101.959 -5.245 17.558 1.00 25.73 72 TYR C N 1
ATOM 4945 C CA . TYR C 1 76 ? -102.153 -4.673 18.892 1.00 26.92 72 TYR C CA 1
ATOM 4946 C C . TYR C 1 76 ? -101.022 -5.071 19.833 1.00 27.65 72 TYR C C 1
ATOM 4947 O O . TYR C 1 76 ? -100.683 -4.328 20.751 1.00 28.49 72 TYR C O 1
ATOM 4956 N N . ASP C 1 77 ? -100.485 -6.284 19.680 1.00 27.70 73 ASP C N 1
ATOM 4957 C CA . ASP C 1 77 ? -99.468 -6.720 20.579 1.00 28.48 73 ASP C CA 1
ATOM 4958 C C . ASP C 1 77 ? -98.635 -7.812 19.926 1.00 28.29 73 ASP C C 1
ATOM 4959 O O . ASP C 1 77 ? -99.075 -8.468 18.965 1.00 27.77 73 ASP C O 1
ATOM 4964 N N . VAL C 1 78 ? -97.431 -7.980 20.461 1.00 28.70 74 VAL C N 1
ATOM 4965 C CA . VAL C 1 78 ? -96.501 -9.015 20.091 1.00 29.45 74 VAL C CA 1
ATOM 4966 C C . VAL C 1 78 ? -95.978 -9.656 21.376 1.00 30.38 74 VAL C C 1
ATOM 4967 O O . VAL C 1 78 ? -95.556 -8.960 22.252 1.00 31.04 74 VAL C O 1
ATOM 4971 N N . GLN C 1 79 ? -96.002 -10.974 21.459 1.00 31.84 75 GLN C N 1
ATOM 4972 C CA . GLN C 1 79 ? -95.400 -11.688 22.590 1.00 34.69 75 GLN C CA 1
ATOM 4973 C C . GLN C 1 79 ? -94.423 -12.722 22.021 1.00 36.07 75 GLN C C 1
ATOM 4974 O O . GLN C 1 79 ? -94.797 -13.673 21.374 1.00 34.73 75 GLN C O 1
ATOM 4980 N N . GLU C 1 80 ? -93.151 -12.468 22.280 1.00 40.54 76 GLU C N 1
ATOM 4981 C CA . GLU C 1 80 ? -92.022 -13.186 21.778 1.00 45.65 76 GLU C CA 1
ATOM 4982 C C . GLU C 1 80 ? -91.651 -14.210 22.861 1.00 47.73 76 GLU C C 1
ATOM 4983 O O . GLU C 1 80 ? -91.616 -13.887 24.032 1.00 48.56 76 GLU C O 1
ATOM 4989 N N . LEU C 1 81 ? -91.498 -15.476 22.451 1.00 50.63 77 LEU C N 1
ATOM 4990 C CA . LEU C 1 81 ? -91.102 -16.595 23.303 1.00 52.33 77 LEU C CA 1
ATOM 4991 C C . LEU C 1 81 ? -89.904 -17.263 22.636 1.00 52.89 77 LEU C C 1
ATOM 4992 O O . LEU C 1 81 ? -89.543 -16.902 21.516 1.00 49.98 77 LEU C O 1
ATOM 4997 N N . PRO C 1 82 ? -89.193 -18.202 23.300 1.00 55.69 78 PRO C N 1
ATOM 4998 C CA . PRO C 1 82 ? -87.961 -18.731 22.714 1.00 55.56 78 PRO C CA 1
ATOM 4999 C C . PRO C 1 82 ? -88.197 -19.412 21.349 1.00 52.21 78 PRO C C 1
ATOM 5000 O O . PRO C 1 82 ? -87.389 -19.281 20.471 1.00 51.17 78 PRO C O 1
ATOM 5004 N N . ASN C 1 83 ? -89.315 -20.134 21.199 1.00 50.04 79 ASN C N 1
ATOM 5005 C CA . ASN C 1 83 ? -89.548 -21.005 20.037 1.00 49.39 79 ASN C CA 1
ATOM 5006 C C . ASN C 1 83 ? -90.743 -20.541 19.188 1.00 46.16 79 ASN C C 1
ATOM 5007 O O . ASN C 1 83 ? -90.947 -21.103 18.096 1.00 45.63 79 ASN C O 1
ATOM 5012 N N . SER C 1 84 ? -91.439 -19.489 19.664 1.00 44.11 80 SER C N 1
ATOM 5013 C CA . SER C 1 84 ? -92.740 -19.009 19.148 1.00 41.19 80 SER C CA 1
ATOM 5014 C C . SER C 1 84 ? -92.764 -17.484 19.160 1.00 38.87 80 SER C C 1
ATOM 5015 O O . SER C 1 84 ? -92.178 -16.854 20.070 1.00 39.12 80 SER C O 1
ATOM 5018 N N . VAL C 1 85 ? -93.593 -16.903 18.299 1.00 34.02 81 VAL C N 1
ATOM 5019 C CA . VAL C 1 85 ? -93.998 -15.545 18.478 1.00 32.53 81 VAL C CA 1
ATOM 5020 C C . VAL C 1 85 ? -95.505 -15.436 18.213 1.00 30.48 81 VAL C C 1
ATOM 5021 O O . VAL C 1 85 ? -96.058 -16.092 17.337 1.00 29.16 81 VAL C O 1
ATOM 5025 N N . PHE C 1 86 ? -96.177 -14.644 19.042 1.00 29.71 82 PHE C N 1
ATOM 5026 C CA . PHE C 1 86 ? -97.587 -14.405 18.932 1.00 28.96 82 PHE C CA 1
ATOM 5027 C C . PHE C 1 86 ? -97.791 -12.977 18.441 1.00 27.98 82 PHE C C 1
ATOM 5028 O O . PHE C 1 86 ? -97.155 -12.032 18.949 1.00 29.16 82 PHE C O 1
ATOM 5036 N N . LEU C 1 87 ? -98.687 -12.830 17.458 1.00 25.66 83 LEU C N 1
ATOM 5037 C CA . LEU C 1 87 ? -99.138 -11.548 17.023 1.00 25.07 83 LEU C CA 1
ATOM 5038 C C . LEU C 1 87 ? -100.611 -11.473 17.374 1.00 24.49 83 LEU C C 1
ATOM 5039 O O . LEU C 1 87 ? -101.387 -12.334 16.955 1.00 23.85 83 LEU C O 1
ATOM 5044 N N . VAL C 1 88 ? -100.988 -10.411 18.087 1.00 24.81 84 VAL C N 1
ATOM 5045 C CA . VAL C 1 88 ? -102.375 -10.159 18.420 1.00 24.94 84 VAL C CA 1
ATOM 5046 C C . VAL C 1 88 ? -102.850 -9.064 17.487 1.00 24.96 84 VAL C C 1
ATOM 5047 O O . VAL C 1 88 ? -102.289 -7.928 17.510 1.00 25.41 84 VAL C O 1
ATOM 5051 N N . MET C 1 89 ? -103.855 -9.415 16.650 1.00 24.54 85 MET C N 1
ATOM 5052 C CA . MET C 1 89 ? -104.235 -8.586 15.555 1.00 24.25 85 MET C CA 1
ATOM 5053 C C . MET C 1 89 ? -105.746 -8.387 15.570 1.00 24.45 85 MET C C 1
ATOM 5054 O O . MET C 1 89 ? -106.468 -9.061 16.310 1.00 23.81 85 MET C O 1
ATOM 5059 N N . GLU C 1 90 ? -106.196 -7.461 14.721 1.00 24.72 86 GLU C N 1
ATOM 5060 C CA . GLU C 1 90 ? -107.592 -7.190 14.467 1.00 25.57 86 GLU C CA 1
ATOM 5061 C C . GLU C 1 90 ? -108.280 -8.466 13.958 1.00 25.21 86 GLU C C 1
ATOM 5062 O O . GLU C 1 90 ? -107.797 -9.124 13.041 1.00 24.64 86 GLU C O 1
ATOM 5068 N N . TYR C 1 91 ? -109.440 -8.765 14.525 1.00 25.40 87 TYR C N 1
ATOM 5069 C CA . TYR C 1 91 ? -110.284 -9.901 14.137 1.00 25.36 87 TYR C CA 1
ATOM 5070 C C . TYR C 1 91 ? -111.339 -9.403 13.159 1.00 24.96 87 TYR C C 1
ATOM 5071 O O . TYR C 1 91 ? -111.939 -8.390 13.364 1.00 24.44 87 TYR C O 1
ATOM 5080 N N . CYS C 1 92 ? -111.485 -10.124 12.047 1.00 25.27 88 CYS C N 1
ATOM 5081 C CA . CYS C 1 92 ? -112.431 -9.810 11.002 1.00 25.59 88 CYS C CA 1
ATOM 5082 C C . CYS C 1 92 ? -113.575 -10.818 11.113 1.00 26.30 88 CYS C C 1
ATOM 5083 O O . CYS C 1 92 ? -113.390 -12.003 10.769 1.00 26.20 88 CYS C O 1
ATOM 5086 N N . ASN C 1 93 ? -114.733 -10.354 11.578 1.00 27.14 89 ASN C N 1
ATOM 5087 C CA . ASN C 1 93 ? -115.802 -11.256 12.020 1.00 28.16 89 ASN C CA 1
ATOM 5088 C C . ASN C 1 93 ? -116.566 -11.852 10.845 1.00 28.85 89 ASN C C 1
ATOM 5089 O O . ASN C 1 93 ? -117.376 -12.730 11.031 1.00 31.06 89 ASN C O 1
ATOM 5094 N N . GLY C 1 94 ? -116.272 -11.423 9.622 1.00 29.07 90 GLY C N 1
ATOM 5095 C CA . GLY C 1 94 ? -116.946 -11.942 8.457 1.00 29.19 90 GLY C CA 1
ATOM 5096 C C . GLY C 1 94 ? -116.165 -13.048 7.749 1.00 29.22 90 GLY C C 1
ATOM 5097 O O . GLY C 1 94 ? -116.608 -13.542 6.755 1.00 29.85 90 GLY C O 1
ATOM 5098 N N . GLY C 1 95 ? -114.964 -13.399 8.222 1.00 27.86 91 GLY C N 1
ATOM 5099 C CA . GLY C 1 95 ? -114.178 -14.416 7.514 1.00 27.78 91 GLY C CA 1
ATOM 5100 C C . GLY C 1 95 ? -113.457 -13.808 6.301 1.00 27.26 91 GLY C C 1
ATOM 5101 O O . GLY C 1 95 ? -113.185 -12.597 6.268 1.00 26.83 91 GLY C O 1
ATOM 5102 N N . ASP C 1 96 ? -113.114 -14.644 5.325 1.00 26.95 92 ASP C N 1
ATOM 5103 C CA . ASP C 1 96 ? -112.341 -14.230 4.199 1.00 26.84 92 ASP C CA 1
ATOM 5104 C C . ASP C 1 96 ? -113.232 -14.153 2.954 1.00 26.48 92 ASP C C 1
ATOM 5105 O O . ASP C 1 96 ? -114.381 -14.569 2.929 1.00 25.77 92 ASP C O 1
ATOM 5110 N N . LEU C 1 97 ? -112.654 -13.589 1.891 1.00 26.53 93 LEU C N 1
ATOM 5111 C CA . LEU C 1 97 ? -113.362 -13.400 0.638 1.00 26.98 93 LEU C CA 1
ATOM 5112 C C . LEU C 1 97 ? -113.704 -14.774 0.030 1.00 28.22 93 LEU C C 1
ATOM 5113 O O . LEU C 1 97 ? -114.744 -14.910 -0.615 1.00 28.84 93 LEU C O 1
ATOM 5118 N N . ALA C 1 98 ? -112.859 -15.790 0.268 1.00 28.16 94 ALA C N 1
ATOM 5119 C CA . ALA C 1 98 ? -113.105 -17.118 -0.238 1.00 29.24 94 ALA C CA 1
ATOM 5120 C C . ALA C 1 98 ? -114.402 -17.660 0.358 1.00 29.96 94 ALA C C 1
ATOM 5121 O O . ALA C 1 98 ? -115.216 -18.197 -0.365 1.00 30.78 94 ALA C O 1
ATOM 5123 N N . ASP C 1 99 ? -114.607 -17.495 1.674 1.00 30.56 95 ASP C N 1
ATOM 5124 C CA . ASP C 1 99 ? -115.828 -17.957 2.327 1.00 31.21 95 ASP C CA 1
ATOM 5125 C C . ASP C 1 99 ? -117.040 -17.283 1.672 1.00 31.55 95 ASP C C 1
ATOM 5126 O O . ASP C 1 99 ? -118.076 -17.887 1.454 1.00 31.75 95 ASP C O 1
ATOM 5131 N N . TYR C 1 100 ? -116.929 -15.969 1.487 1.00 31.02 96 TYR C N 1
ATOM 5132 C CA . TYR C 1 100 ? -117.986 -15.159 0.930 1.00 31.13 96 TYR C CA 1
ATOM 5133 C C . TYR C 1 100 ? -118.325 -15.657 -0.488 1.00 31.18 96 TYR C C 1
ATOM 5134 O O . TYR C 1 100 ? -119.499 -15.759 -0.831 1.00 30.78 96 TYR C O 1
ATOM 5143 N N . LEU C 1 101 ? -117.305 -15.932 -1.319 1.00 31.08 97 LEU C N 1
ATOM 5144 C CA . LEU C 1 101 ? -117.559 -16.371 -2.685 1.00 31.99 97 LEU C CA 1
ATOM 5145 C C . LEU C 1 101 ? -118.170 -17.771 -2.671 1.00 32.22 97 LEU C C 1
ATOM 5146 O O . LEU C 1 101 ? -119.067 -18.081 -3.493 1.00 32.37 97 LEU C O 1
ATOM 5151 N N . GLN C 1 102 ? -117.731 -18.595 -1.741 1.00 32.36 98 GLN C N 1
ATOM 5152 C CA . GLN C 1 102 ? -118.281 -19.956 -1.623 1.00 34.44 98 GLN C CA 1
ATOM 5153 C C . GLN C 1 102 ? -119.802 -19.872 -1.349 1.00 33.78 98 GLN C C 1
ATOM 5154 O O . GLN C 1 102 ? -120.567 -20.682 -1.830 1.00 33.82 98 GLN C O 1
ATOM 5160 N N . ALA C 1 103 ? -120.194 -18.895 -0.531 1.00 32.66 99 ALA C N 1
ATOM 5161 C CA . ALA C 1 103 ? -121.562 -18.737 -0.117 1.00 33.61 99 ALA C CA 1
ATOM 5162 C C . ALA C 1 103 ? -122.401 -18.093 -1.212 1.00 34.27 99 ALA C C 1
ATOM 5163 O O . ALA C 1 103 ? -123.567 -18.346 -1.253 1.00 34.48 99 ALA C O 1
ATOM 5165 N N . LYS C 1 104 ? -121.822 -17.153 -1.980 1.00 36.20 100 LYS C N 1
ATOM 5166 C CA . LYS C 1 104 ? -122.620 -16.242 -2.823 1.00 37.22 100 LYS C CA 1
ATOM 5167 C C . LYS C 1 104 ? -122.442 -16.536 -4.306 1.00 38.09 100 LYS C C 1
ATOM 5168 O O . LYS C 1 104 ? -123.347 -16.217 -5.090 1.00 38.06 100 LYS C O 1
ATOM 5174 N N . GLY C 1 105 ? -121.286 -17.084 -4.702 1.00 37.24 101 GLY C N 1
ATOM 5175 C CA . GLY C 1 105 ? -120.955 -17.258 -6.139 1.00 35.99 101 GLY C CA 1
ATOM 5176 C C . GLY C 1 105 ? -120.439 -15.964 -6.763 1.00 34.88 101 GLY C C 1
ATOM 5177 O O . GLY C 1 105 ? -119.729 -15.205 -6.138 1.00 33.84 101 GLY C O 1
ATOM 5178 N N . THR C 1 106 ? -120.783 -15.722 -8.022 1.00 35.31 102 THR C N 1
ATOM 5179 C CA . THR C 1 106 ? -120.333 -14.554 -8.724 1.00 34.93 102 THR C CA 1
ATOM 5180 C C . THR C 1 106 ? -121.003 -13.321 -8.135 1.00 34.26 102 THR C C 1
ATOM 5181 O O . THR C 1 106 ? -122.127 -13.377 -7.760 1.00 36.74 102 THR C O 1
ATOM 5185 N N . LEU C 1 107 ? -120.316 -12.194 -8.151 1.00 33.60 103 LEU C N 1
ATOM 5186 C CA . LEU C 1 107 ? -120.816 -10.920 -7.607 1.00 33.12 103 LEU C CA 1
ATOM 5187 C C . LEU C 1 107 ? -121.104 -9.952 -8.746 1.00 33.95 103 LEU C C 1
ATOM 5188 O O . LEU C 1 107 ? -120.467 -10.027 -9.784 1.00 33.62 103 LEU C O 1
ATOM 5193 N N . SER C 1 108 ? -122.003 -8.990 -8.496 1.00 34.61 104 SER C N 1
ATOM 5194 C CA . SER C 1 108 ? -122.254 -7.924 -9.482 1.00 35.31 104 SER C CA 1
ATOM 5195 C C . SER C 1 108 ? -120.967 -7.110 -9.666 1.00 35.40 104 SER C C 1
ATOM 5196 O O . SER C 1 108 ? -120.084 -7.131 -8.794 1.00 34.97 104 SER C O 1
ATOM 5199 N N . GLU C 1 109 ? -120.897 -6.379 -10.779 1.00 35.48 105 GLU C N 1
ATOM 5200 C CA . GLU C 1 109 ? -119.854 -5.436 -11.029 1.00 35.66 105 GLU C CA 1
ATOM 5201 C C . GLU C 1 109 ? -119.845 -4.368 -9.919 1.00 35.46 105 GLU C C 1
ATOM 5202 O O . GLU C 1 109 ? -118.752 -3.915 -9.501 1.00 33.39 105 GLU C O 1
ATOM 5208 N N . ASP C 1 110 ? -121.036 -3.948 -9.482 1.00 35.03 106 ASP C N 1
ATOM 5209 C CA . ASP C 1 110 ? -121.151 -2.907 -8.475 1.00 36.52 106 ASP C CA 1
ATOM 5210 C C . ASP C 1 110 ? -120.562 -3.387 -7.134 1.00 34.42 106 ASP C C 1
ATOM 5211 O O . ASP C 1 110 ? -119.923 -2.606 -6.451 1.00 33.50 106 ASP C O 1
ATOM 5216 N N . THR C 1 111 ? -120.823 -4.656 -6.780 1.00 33.75 107 THR C N 1
ATOM 5217 C CA . THR C 1 111 ? -120.285 -5.245 -5.545 1.00 34.33 107 THR C CA 1
ATOM 5218 C C . THR C 1 111 ? -118.756 -5.357 -5.658 1.00 33.94 107 THR C C 1
ATOM 5219 O O . THR C 1 111 ? -118.008 -4.966 -4.730 1.00 33.77 107 THR C O 1
ATOM 5223 N N . ILE C 1 112 ? -118.290 -5.829 -6.835 1.00 33.23 108 ILE C N 1
ATOM 5224 C CA . ILE C 1 112 ? -116.877 -5.926 -7.092 1.00 32.43 108 ILE C CA 1
ATOM 5225 C C . ILE C 1 112 ? -116.245 -4.544 -6.909 1.00 32.23 108 ILE C C 1
ATOM 5226 O O . ILE C 1 112 ? -115.192 -4.414 -6.320 1.00 31.47 108 ILE C O 1
ATOM 5231 N N . ARG C 1 113 ? -116.895 -3.508 -7.415 1.00 32.71 109 ARG C N 1
ATOM 5232 C CA . ARG C 1 113 ? -116.329 -2.175 -7.351 1.00 33.78 109 ARG C CA 1
ATOM 5233 C C . ARG C 1 113 ? -116.207 -1.701 -5.892 1.00 33.62 109 ARG C C 1
ATOM 5234 O O . ARG C 1 113 ? -115.211 -1.085 -5.546 1.00 32.55 109 ARG C O 1
ATOM 5242 N N . VAL C 1 114 ? -117.245 -1.950 -5.081 1.00 33.57 110 VAL C N 1
ATOM 5243 C CA . VAL C 1 114 ? -117.227 -1.569 -3.654 1.00 33.67 110 VAL C CA 1
ATOM 5244 C C . VAL C 1 114 ? -116.050 -2.252 -2.938 1.00 32.36 110 VAL C C 1
ATOM 5245 O O . VAL C 1 114 ? -115.250 -1.576 -2.280 1.00 32.95 110 VAL C O 1
ATOM 5249 N N . PHE C 1 115 ? -115.905 -3.562 -3.115 1.00 31.49 111 PHE C N 1
ATOM 5250 C CA . PHE C 1 115 ? -114.771 -4.288 -2.557 1.00 30.87 111 PHE C CA 1
ATOM 5251 C C . PHE C 1 115 ? -113.440 -3.734 -3.095 1.00 31.17 111 PHE C C 1
ATOM 5252 O O . PHE C 1 115 ? -112.482 -3.540 -2.358 1.00 31.16 111 PHE C O 1
ATOM 5260 N N . LEU C 1 116 ? -113.373 -3.517 -4.412 1.00 31.80 112 LEU C N 1
ATOM 5261 C CA . LEU C 1 116 ? -112.131 -3.198 -5.066 1.00 32.31 112 LEU C CA 1
ATOM 5262 C C . LEU C 1 116 ? -111.654 -1.807 -4.616 1.00 31.77 112 LEU C C 1
ATOM 5263 O O . LEU C 1 116 ? -110.480 -1.626 -4.444 1.00 31.89 112 LEU C O 1
ATOM 5268 N N . HIS C 1 117 ? -112.575 -0.879 -4.367 1.00 32.24 113 HIS C N 1
ATOM 5269 C CA A HIS C 1 117 ? -112.212 0.414 -3.839 0.50 32.86 113 HIS C CA 1
ATOM 5270 C CA B HIS C 1 117 ? -112.251 0.444 -3.812 0.50 32.70 113 HIS C CA 1
ATOM 5271 C C . HIS C 1 117 ? -111.403 0.263 -2.541 1.00 32.47 113 HIS C C 1
ATOM 5272 O O . HIS C 1 117 ? -110.397 0.956 -2.342 1.00 32.36 113 HIS C O 1
ATOM 5285 N N . GLN C 1 118 ? -111.833 -0.677 -1.670 1.00 30.77 114 GLN C N 1
ATOM 5286 C CA . GLN C 1 118 ? -111.176 -0.856 -0.394 1.00 30.03 114 GLN C CA 1
ATOM 5287 C C . GLN C 1 118 ? -109.855 -1.604 -0.571 1.00 29.12 114 GLN C C 1
ATOM 5288 O O . GLN C 1 118 ? -108.844 -1.246 0.069 1.00 29.07 114 GLN C O 1
ATOM 5294 N N . ILE C 1 119 ? -109.835 -2.622 -1.440 1.00 28.48 115 ILE C N 1
ATOM 5295 C CA . ILE C 1 119 ? -108.608 -3.341 -1.684 1.00 28.26 115 ILE C CA 1
ATOM 5296 C C . ILE C 1 119 ? -107.586 -2.356 -2.261 1.00 28.72 115 ILE C C 1
ATOM 5297 O O . ILE C 1 119 ? -106.384 -2.384 -1.883 1.00 28.29 115 ILE C O 1
ATOM 5302 N N . ALA C 1 120 ? -108.064 -1.471 -3.163 1.00 28.91 116 ALA C N 1
ATOM 5303 C CA . ALA C 1 120 ? -107.201 -0.496 -3.832 1.00 29.06 116 ALA C CA 1
ATOM 5304 C C . ALA C 1 120 ? -106.613 0.471 -2.802 1.00 29.04 116 ALA C C 1
ATOM 5305 O O . ALA C 1 120 ? -105.450 0.818 -2.896 1.00 29.75 116 ALA C O 1
ATOM 5307 N N . ALA C 1 121 ? -107.427 0.895 -1.842 1.00 28.97 117 ALA C N 1
ATOM 5308 C CA . ALA C 1 121 ? -106.960 1.784 -0.762 1.00 29.59 117 ALA C CA 1
ATOM 5309 C C . ALA C 1 121 ? -105.818 1.118 0.040 1.00 29.40 117 ALA C C 1
ATOM 5310 O O . ALA C 1 121 ? -104.797 1.747 0.315 1.00 29.63 117 ALA C O 1
ATOM 5312 N N . ALA C 1 122 ? -105.951 -0.175 0.350 1.00 29.05 118 ALA C N 1
ATOM 5313 C CA . ALA C 1 122 ? -104.876 -0.908 1.029 1.00 28.91 118 ALA C CA 1
ATOM 5314 C C . ALA C 1 122 ? -103.637 -0.956 0.117 1.00 29.77 118 ALA C C 1
ATOM 5315 O O . ALA C 1 122 ? -102.504 -0.751 0.560 1.00 28.65 118 ALA C O 1
ATOM 5317 N N . MET C 1 123 ? -103.864 -1.258 -1.159 1.00 30.80 119 MET C N 1
ATOM 5318 C CA . MET C 1 123 ? -102.737 -1.427 -2.080 1.00 32.61 119 MET C CA 1
ATOM 5319 C C . MET C 1 123 ? -102.011 -0.088 -2.276 1.00 32.94 119 MET C C 1
ATOM 5320 O O . MET C 1 123 ? -100.796 -0.043 -2.460 1.00 32.73 119 MET C O 1
ATOM 5325 N N . ARG C 1 124 ? -102.754 1.010 -2.192 1.00 34.01 120 ARG C N 1
ATOM 5326 C CA . ARG C 1 124 ? -102.185 2.366 -2.255 1.00 36.50 120 ARG C CA 1
ATOM 5327 C C . ARG C 1 124 ? -101.165 2.581 -1.132 1.00 34.92 120 ARG C C 1
ATOM 5328 O O . ARG C 1 124 ? -100.044 2.993 -1.411 1.00 33.00 120 ARG C O 1
ATOM 5336 N N . ILE C 1 125 ? -101.536 2.229 0.122 1.00 34.43 121 ILE C N 1
ATOM 5337 C CA . ILE C 1 125 ? -100.606 2.448 1.243 1.00 34.66 121 ILE C CA 1
ATOM 5338 C C . ILE C 1 125 ? -99.405 1.511 1.080 1.00 33.44 121 ILE C C 1
ATOM 5339 O O . ILE C 1 125 ? -98.291 1.935 1.245 1.00 34.47 121 ILE C O 1
ATOM 5344 N N . LEU C 1 126 ? -99.629 0.256 0.687 1.00 32.23 122 LEU C N 1
ATOM 5345 C CA . LEU C 1 126 ? -98.530 -0.681 0.470 1.00 32.77 122 LEU C CA 1
ATOM 5346 C C . LEU C 1 126 ? -97.571 -0.126 -0.601 1.00 33.37 122 LEU C C 1
ATOM 5347 O O . LEU C 1 126 ? -96.347 -0.185 -0.446 1.00 33.90 122 LEU C O 1
ATOM 5352 N N . HIS C 1 127 ? -98.135 0.445 -1.678 1.00 33.17 123 HIS C N 1
ATOM 5353 C CA . HIS C 1 127 ? -97.339 0.982 -2.796 1.00 32.68 123 HIS C CA 1
ATOM 5354 C C . HIS C 1 127 ? -96.506 2.182 -2.314 1.00 33.09 123 HIS C C 1
ATOM 5355 O O . HIS C 1 127 ? -95.332 2.253 -2.595 1.00 32.70 123 HIS C O 1
ATOM 5362 N N . SER C 1 128 ? -97.132 3.104 -1.581 1.00 33.74 124 SER C N 1
ATOM 5363 C CA . SER C 1 128 ? -96.428 4.222 -0.938 1.00 36.43 124 SER C CA 1
ATOM 5364 C C . SER C 1 128 ? -95.190 3.766 -0.151 1.00 37.21 124 SER C C 1
ATOM 5365 O O . SER C 1 128 ? -94.215 4.481 -0.104 1.00 36.78 124 SER C O 1
ATOM 5368 N N . LYS C 1 129 ? -95.291 2.610 0.538 1.00 36.68 125 LYS C N 1
ATOM 5369 C CA . LYS C 1 129 ? -94.258 2.194 1.471 1.00 38.01 125 LYS C CA 1
ATOM 5370 C C . LYS C 1 129 ? -93.265 1.227 0.816 1.00 38.14 125 LYS C C 1
ATOM 5371 O O . LYS C 1 129 ? -92.322 0.800 1.442 1.00 37.74 125 LYS C O 1
ATOM 5377 N N . GLY C 1 130 ? -93.504 0.861 -0.442 1.00 36.94 126 GLY C N 1
ATOM 5378 C CA . GLY C 1 130 ? -92.636 -0.029 -1.148 1.00 37.27 126 GLY C CA 1
ATOM 5379 C C . GLY C 1 130 ? -92.786 -1.459 -0.666 1.00 37.01 126 GLY C C 1
ATOM 5380 O O . GLY C 1 130 ? -91.837 -2.230 -0.711 1.00 39.65 126 GLY C O 1
ATOM 5381 N N . ILE C 1 131 ? -93.998 -1.842 -0.266 1.00 35.44 127 ILE C N 1
ATOM 5382 C CA . ILE C 1 131 ? -94.265 -3.217 0.168 1.00 34.16 127 ILE C CA 1
ATOM 5383 C C . ILE C 1 131 ? -95.068 -3.921 -0.904 1.00 33.17 127 ILE C C 1
ATOM 5384 O O . ILE C 1 131 ? -96.073 -3.388 -1.367 1.00 31.89 127 ILE C O 1
ATOM 5389 N N . ILE C 1 132 ? -94.617 -5.120 -1.264 1.00 32.91 128 ILE C N 1
ATOM 5390 C CA . ILE C 1 132 ? -95.402 -5.997 -2.076 1.00 33.01 128 ILE C CA 1
ATOM 5391 C C . ILE C 1 132 ? -95.767 -7.226 -1.228 1.00 30.69 128 ILE C C 1
ATOM 5392 O O . ILE C 1 132 ? -94.921 -7.787 -0.540 1.00 29.46 128 ILE C O 1
ATOM 5397 N N . HIS C 1 133 ? -97.066 -7.540 -1.212 1.00 28.48 129 HIS C N 1
ATOM 5398 C CA . HIS C 1 133 ? -97.654 -8.584 -0.393 1.00 27.72 129 HIS C CA 1
ATOM 5399 C C . HIS C 1 133 ? -97.197 -9.962 -0.871 1.00 28.22 129 HIS C C 1
ATOM 5400 O O . HIS C 1 133 ? -96.749 -10.773 -0.081 1.00 27.20 129 HIS C O 1
ATOM 5407 N N . ARG C 1 134 ? -97.321 -10.172 -2.196 1.00 29.83 130 ARG C N 1
ATOM 5408 C CA . ARG C 1 134 ? -96.777 -11.293 -2.979 1.00 30.48 130 ARG C CA 1
ATOM 5409 C C . ARG C 1 134 ? -97.604 -12.558 -2.825 1.00 30.60 130 ARG C C 1
ATOM 5410 O O . ARG C 1 134 ? -97.371 -13.516 -3.591 1.00 31.57 130 ARG C O 1
ATOM 5418 N N . ASP C 1 135 ? -98.628 -12.549 -1.946 1.00 29.64 131 ASP C N 1
ATOM 5419 C CA . ASP C 1 135 ? -99.478 -13.709 -1.798 1.00 29.42 131 ASP C CA 1
ATOM 5420 C C . ASP C 1 135 ? -100.940 -13.292 -1.608 1.00 28.41 131 ASP C C 1
ATOM 5421 O O . ASP C 1 135 ? -101.674 -13.966 -0.877 1.00 27.23 131 ASP C O 1
ATOM 5426 N N . LEU C 1 136 ? -101.373 -12.198 -2.248 1.00 28.02 132 LEU C N 1
ATOM 5427 C CA . LEU C 1 136 ? -102.749 -11.778 -2.186 1.00 28.56 132 LEU C CA 1
ATOM 5428 C C . LEU C 1 136 ? -103.634 -12.851 -2.785 1.00 28.12 132 LEU C C 1
ATOM 5429 O O . LEU C 1 136 ? -103.344 -13.353 -3.951 1.00 27.54 132 LEU C O 1
ATOM 5434 N N . LYS C 1 137 ? -104.759 -13.086 -2.128 1.00 26.79 133 LYS C N 1
ATOM 5435 C CA . LYS C 1 137 ? -105.665 -14.124 -2.568 1.00 27.77 133 LYS C CA 1
ATOM 5436 C C . LYS C 1 137 ? -106.945 -14.064 -1.744 1.00 26.46 133 LYS C C 1
ATOM 5437 O O . LYS C 1 137 ? -107.004 -13.362 -0.737 1.00 26.22 133 LYS C O 1
ATOM 5443 N N . PRO C 1 138 ? -108.022 -14.754 -2.164 1.00 26.39 134 PRO C N 1
ATOM 5444 C CA . PRO C 1 138 ? -109.299 -14.663 -1.439 1.00 25.94 134 PRO C CA 1
ATOM 5445 C C . PRO C 1 138 ? -109.164 -15.052 0.037 1.00 25.71 134 PRO C C 1
ATOM 5446 O O . PRO C 1 138 ? -109.904 -14.506 0.857 1.00 24.57 134 PRO C O 1
ATOM 5450 N N . GLN C 1 139 ? -108.182 -15.897 0.370 1.00 25.74 135 GLN C N 1
ATOM 5451 C CA . GLN C 1 139 ? -108.004 -16.409 1.731 1.00 26.25 135 GLN C CA 1
ATOM 5452 C C . GLN C 1 139 ? -107.364 -15.386 2.682 1.00 25.06 135 GLN C C 1
ATOM 5453 O O . GLN C 1 139 ? -107.425 -15.577 3.924 1.00 25.51 135 GLN C O 1
ATOM 5459 N N . ASN C 1 140 ? -106.825 -14.279 2.179 1.00 24.36 136 ASN C N 1
ATOM 5460 C CA . ASN C 1 140 ? -106.252 -13.249 3.068 1.00 23.98 136 ASN C CA 1
ATOM 5461 C C . ASN C 1 140 ? -106.809 -11.856 2.769 1.00 23.56 136 ASN C C 1
ATOM 5462 O O . ASN C 1 140 ? -106.292 -10.853 3.277 1.00 23.48 136 ASN C O 1
ATOM 5467 N N . ILE C 1 141 ? -107.917 -11.806 2.045 1.00 23.49 137 ILE C N 1
ATOM 5468 C CA . ILE C 1 141 ? -108.718 -10.614 1.906 1.00 23.62 137 ILE C CA 1
ATOM 5469 C C . ILE C 1 141 ? -109.943 -10.828 2.802 1.00 23.65 137 ILE C C 1
ATOM 5470 O O . ILE C 1 141 ? -110.740 -11.726 2.531 1.00 23.75 137 ILE C O 1
ATOM 5475 N N . LEU C 1 142 ? -109.999 -10.122 3.928 1.00 23.39 138 LEU C N 1
ATOM 5476 C CA . LEU C 1 142 ? -110.916 -10.454 4.995 1.00 24.03 138 LEU C CA 1
ATOM 5477 C C . LEU C 1 142 ? -112.055 -9.425 5.067 1.00 24.70 138 LEU C C 1
ATOM 5478 O O . LEU C 1 142 ? -111.864 -8.258 4.717 1.00 24.69 138 LEU C O 1
ATOM 5483 N N . LEU C 1 143 ? -113.194 -9.886 5.607 1.00 25.20 139 LEU C N 1
ATOM 5484 C CA . LEU C 1 143 ? -114.445 -9.119 5.749 1.00 26.59 139 LEU C CA 1
ATOM 5485 C C . LEU C 1 143 ? -114.712 -8.856 7.228 1.00 27.23 139 LEU C C 1
ATOM 5486 O O . LEU C 1 143 ? -114.614 -9.739 8.027 1.00 27.05 139 LEU C O 1
ATOM 5491 N N . SER C 1 144 ? -115.032 -7.617 7.555 1.00 29.12 140 SER C N 1
ATOM 5492 C CA . SER C 1 144 ? -115.349 -7.183 8.887 1.00 31.42 140 SER C CA 1
ATOM 5493 C C . SER C 1 144 ? -116.682 -6.404 8.863 1.00 33.59 140 SER C C 1
ATOM 5494 O O . SER C 1 144 ? -116.874 -5.468 8.038 1.00 34.38 140 SER C O 1
ATOM 5497 N N . TYR C 1 145 ? -117.641 -6.846 9.694 1.00 35.71 141 TYR C N 1
ATOM 5498 C CA . TYR C 1 145 ? -118.950 -6.158 9.863 1.00 37.99 141 TYR C CA 1
ATOM 5499 C C . TYR C 1 145 ? -118.954 -5.444 11.225 1.00 40.48 141 TYR C C 1
ATOM 5500 O O . TYR C 1 145 ? -118.857 -6.076 12.242 1.00 41.21 141 TYR C O 1
ATOM 5509 N N . ALA C 1 146 ? -118.926 -4.115 11.235 1.00 46.08 142 ALA C N 1
ATOM 5510 C CA . ALA C 1 146 ? -118.766 -3.327 12.489 1.00 49.12 142 ALA C CA 1
ATOM 5511 C C . ALA C 1 146 ? -120.076 -3.407 13.279 1.00 52.87 142 ALA C C 1
ATOM 5512 O O . ALA C 1 146 ? -120.105 -3.263 14.498 1.00 52.68 142 ALA C O 1
ATOM 5514 N N . ASN C 1 147 ? -121.157 -3.625 12.541 1.00 56.23 143 ASN C N 1
ATOM 5515 C CA . ASN C 1 147 ? -122.450 -3.942 13.080 1.00 61.44 143 ASN C CA 1
ATOM 5516 C C . ASN C 1 147 ? -122.958 -5.194 12.354 1.00 60.73 143 ASN C C 1
ATOM 5517 O O . ASN C 1 147 ? -123.329 -5.116 11.192 1.00 58.39 143 ASN C O 1
ATOM 5522 N N . ARG C 1 148 ? -123.020 -6.319 13.074 1.00 62.47 144 ARG C N 1
ATOM 5523 C CA . ARG C 1 148 ? -123.371 -7.634 12.530 1.00 67.20 144 ARG C CA 1
ATOM 5524 C C . ARG C 1 148 ? -124.804 -7.661 11.961 1.00 73.02 144 ARG C C 1
ATOM 5525 O O . ARG C 1 148 ? -125.123 -8.470 11.067 1.00 74.18 144 ARG C O 1
ATOM 5533 N N . ARG C 1 149 ? -125.648 -6.747 12.459 1.00 74.78 145 ARG C N 1
ATOM 5534 C CA . ARG C 1 149 ? -126.996 -6.529 11.951 1.00 76.51 145 ARG C CA 1
ATOM 5535 C C . ARG C 1 149 ? -126.970 -5.910 10.535 1.00 76.75 145 ARG C C 1
ATOM 5536 O O . ARG C 1 149 ? -127.750 -6.334 9.697 1.00 81.51 145 ARG C O 1
ATOM 5544 N N . LYS C 1 150 ? -126.070 -4.936 10.279 1.00 74.01 146 LYS C N 1
ATOM 5545 C CA . LYS C 1 150 ? -125.858 -4.309 8.935 1.00 70.23 146 LYS C CA 1
ATOM 5546 C C . LYS C 1 150 ? -124.945 -5.202 8.075 1.00 68.87 146 LYS C C 1
ATOM 5547 O O . LYS C 1 150 ? -123.721 -4.963 8.023 1.00 69.82 146 LYS C O 1
ATOM 5553 N N . SER C 1 151 ? -125.530 -6.235 7.434 1.00 63.29 147 SER C N 1
ATOM 5554 C CA . SER C 1 151 ? -124.754 -7.280 6.747 1.00 61.33 147 SER C CA 1
ATOM 5555 C C . SER C 1 151 ? -124.959 -7.221 5.223 1.00 60.37 147 SER C C 1
ATOM 5556 O O . SER C 1 151 ? -124.540 -8.135 4.504 1.00 61.44 147 SER C O 1
ATOM 5559 N N . SER C 1 152 ? -125.530 -6.121 4.719 1.00 55.74 148 SER C N 1
ATOM 5560 C CA . SER C 1 152 ? -125.508 -5.881 3.311 1.00 54.77 148 SER C CA 1
ATOM 5561 C C . SER C 1 152 ? -124.081 -5.453 2.890 1.00 50.96 148 SER C C 1
ATOM 5562 O O . SER C 1 152 ? -123.179 -5.302 3.739 1.00 47.75 148 SER C O 1
ATOM 5565 N N . VAL C 1 153 ? -123.866 -5.327 1.576 1.00 47.30 149 VAL C N 1
ATOM 5566 C CA . VAL C 1 153 ? -122.566 -5.025 0.988 1.00 45.87 149 VAL C CA 1
ATOM 5567 C C . VAL C 1 153 ? -121.982 -3.745 1.608 1.00 45.09 149 VAL C C 1
ATOM 5568 O O . VAL C 1 153 ? -120.800 -3.670 1.889 1.00 45.11 149 VAL C O 1
ATOM 5572 N N . SER C 1 154 ? -122.834 -2.754 1.846 1.00 45.74 150 SER C N 1
ATOM 5573 C CA . SER C 1 154 ? -122.429 -1.440 2.438 1.00 45.58 150 SER C CA 1
ATOM 5574 C C . SER C 1 154 ? -121.969 -1.589 3.898 1.00 43.36 150 SER C C 1
ATOM 5575 O O . SER C 1 154 ? -121.357 -0.717 4.410 1.00 44.22 150 SER C O 1
ATOM 5578 N N . GLY C 1 155 ? -122.310 -2.685 4.555 1.00 41.46 151 GLY C N 1
ATOM 5579 C CA . GLY C 1 155 ? -121.822 -2.971 5.935 1.00 42.00 151 GLY C CA 1
ATOM 5580 C C . GLY C 1 155 ? -120.449 -3.663 5.977 1.00 40.34 151 GLY C C 1
ATOM 5581 O O . GLY C 1 155 ? -119.930 -3.893 7.022 1.00 40.76 151 GLY C O 1
ATOM 5582 N N . ILE C 1 156 ? -119.915 -4.055 4.825 1.00 38.88 152 ILE C N 1
ATOM 5583 C CA . ILE C 1 156 ? -118.645 -4.843 4.773 1.00 37.46 152 ILE C CA 1
ATOM 5584 C C . ILE C 1 156 ? -117.450 -3.887 4.734 1.00 36.23 152 ILE C C 1
ATOM 5585 O O . ILE C 1 156 ? -117.373 -3.048 3.889 1.00 35.62 152 ILE C O 1
ATOM 5590 N N . ARG C 1 157 ? -116.503 -4.065 5.650 1.00 36.97 153 ARG C N 1
ATOM 5591 C CA . ARG C 1 157 ? -115.155 -3.450 5.517 1.00 37.68 153 ARG C CA 1
ATOM 5592 C C . ARG C 1 157 ? -114.114 -4.535 5.201 1.00 34.04 153 ARG C C 1
ATOM 5593 O O . ARG C 1 157 ? -114.102 -5.614 5.817 1.00 32.55 153 ARG C O 1
ATOM 5601 N N . ILE C 1 158 ? -113.283 -4.277 4.181 1.00 30.33 154 ILE C N 1
ATOM 5602 C CA . ILE C 1 158 ? -112.275 -5.215 3.745 1.00 27.99 154 ILE C CA 1
ATOM 5603 C C . ILE C 1 158 ? -110.978 -4.884 4.498 1.00 26.88 154 ILE C C 1
ATOM 5604 O O . ILE C 1 158 ? -110.588 -3.708 4.622 1.00 26.42 154 ILE C O 1
ATOM 5609 N N . LYS C 1 159 ? -110.270 -5.932 4.938 1.00 25.75 155 LYS C N 1
ATOM 5610 C CA . LYS C 1 159 ? -108.947 -5.795 5.476 1.00 25.86 155 LYS C CA 1
ATOM 5611 C C . LYS C 1 159 ? -108.038 -6.854 4.857 1.00 25.37 155 LYS C C 1
ATOM 5612 O O . LYS C 1 159 ? -108.360 -8.034 4.821 1.00 25.28 155 LYS C O 1
ATOM 5618 N N . ILE C 1 160 ? -106.874 -6.406 4.434 1.00 24.55 156 ILE C N 1
ATOM 5619 C CA . ILE C 1 160 ? -105.862 -7.283 3.965 1.00 24.93 156 ILE C CA 1
ATOM 5620 C C . ILE C 1 160 ? -105.070 -7.810 5.171 1.00 24.56 156 ILE C C 1
ATOM 5621 O O . ILE C 1 160 ? -104.695 -7.043 6.069 1.00 24.94 156 ILE C O 1
ATOM 5626 N N . ALA C 1 161 ? -104.743 -9.099 5.115 1.00 24.57 157 ALA C N 1
ATOM 5627 C CA . ALA C 1 161 ? -103.991 -9.812 6.146 1.00 24.22 157 ALA C CA 1
ATOM 5628 C C . ALA C 1 161 ? -102.864 -10.652 5.532 1.00 24.07 157 ALA C C 1
ATOM 5629 O O . ALA C 1 161 ? -102.770 -10.806 4.282 1.00 23.40 157 ALA C O 1
ATOM 5631 N N . ASP C 1 162 ? -102.087 -11.263 6.443 1.00 23.92 158 ASP C N 1
ATOM 5632 C CA . ASP C 1 162 ? -101.066 -12.246 6.223 1.00 24.25 158 ASP C CA 1
ATOM 5633 C C . ASP C 1 162 ? -99.918 -11.692 5.369 1.00 24.39 158 ASP C C 1
ATOM 5634 O O . ASP C 1 162 ? -99.825 -11.956 4.196 1.00 23.47 158 ASP C O 1
ATOM 5639 N N . PHE C 1 163 ? -99.023 -10.959 6.036 1.00 24.74 159 PHE C N 1
ATOM 5640 C CA . PHE C 1 163 ? -97.911 -10.300 5.413 1.00 25.28 159 PHE C CA 1
ATOM 5641 C C . PHE C 1 163 ? -96.606 -11.101 5.586 1.00 25.80 159 PHE C C 1
ATOM 5642 O O . PHE C 1 163 ? -95.531 -10.569 5.394 1.00 25.60 159 PHE C O 1
ATOM 5650 N N . GLY C 1 164 ? -96.710 -12.406 5.838 1.00 26.23 160 GLY C N 1
ATOM 5651 C CA . GLY C 1 164 ? -95.533 -13.202 6.128 1.00 27.20 160 GLY C CA 1
ATOM 5652 C C . GLY C 1 164 ? -94.717 -13.524 4.873 1.00 28.30 160 GLY C C 1
ATOM 5653 O O . GLY C 1 164 ? -93.596 -13.919 4.989 1.00 29.55 160 GLY C O 1
ATOM 5654 N N . PHE C 1 165 ? -95.275 -13.311 3.681 1.00 28.66 161 PHE C N 1
ATOM 5655 C CA . PHE C 1 165 ? -94.569 -13.538 2.449 1.00 29.88 161 PHE C CA 1
ATOM 5656 C C . PHE C 1 165 ? -94.179 -12.184 1.813 1.00 29.14 161 PHE C C 1
ATOM 5657 O O . PHE C 1 165 ? -93.514 -12.142 0.783 1.00 29.33 161 PHE C O 1
ATOM 5665 N N . ALA C 1 166 ? -94.546 -11.075 2.462 1.00 27.60 162 ALA C N 1
ATOM 5666 C CA . ALA C 1 166 ? -94.356 -9.740 1.912 1.00 27.57 162 ALA C CA 1
ATOM 5667 C C . ALA C 1 166 ? -92.873 -9.370 1.918 1.00 28.20 162 ALA C C 1
ATOM 5668 O O . ALA C 1 166 ? -92.094 -9.836 2.760 1.00 27.37 162 ALA C O 1
ATOM 5670 N N . ARG C 1 167 ? -92.498 -8.490 0.983 1.00 28.79 163 ARG C N 1
ATOM 5671 C CA . ARG C 1 167 ? -91.117 -8.032 0.845 1.00 30.61 163 ARG C CA 1
ATOM 5672 C C . ARG C 1 167 ? -91.120 -6.531 0.536 1.00 32.33 163 ARG C C 1
ATOM 5673 O O . ARG C 1 167 ? -92.066 -6.003 -0.081 1.00 31.56 163 ARG C O 1
ATOM 5681 N N . TYR C 1 168 ? -90.051 -5.861 0.974 1.00 33.71 164 TYR C N 1
ATOM 5682 C CA . TYR C 1 168 ? -89.827 -4.493 0.658 1.00 36.75 164 TYR C CA 1
ATOM 5683 C C . TYR C 1 168 ? -89.088 -4.378 -0.685 1.00 39.26 164 TYR C C 1
ATOM 5684 O O . TYR C 1 168 ? -88.132 -5.029 -0.867 1.00 39.55 164 TYR C O 1
ATOM 5693 N N . LEU C 1 169 ? -89.605 -3.547 -1.599 1.00 45.18 165 LEU C N 1
ATOM 5694 C CA . LEU C 1 169 ? -89.042 -3.353 -2.970 1.00 51.87 165 LEU C CA 1
ATOM 5695 C C . LEU C 1 169 ? -87.544 -3.083 -2.960 1.00 51.79 165 LEU C C 1
ATOM 5696 O O . LEU C 1 169 ? -86.846 -3.544 -3.860 1.00 56.98 165 LEU C O 1
ATOM 5701 N N . HIS C 1 170 ? -87.091 -2.235 -2.033 1.00 50.84 166 HIS C N 1
ATOM 5702 C CA . HIS C 1 170 ? -85.739 -1.682 -2.133 1.00 51.80 166 HIS C CA 1
ATOM 5703 C C . HIS C 1 170 ? -84.735 -2.550 -1.354 1.00 54.48 166 HIS C C 1
ATOM 5704 O O . HIS C 1 170 ? -83.544 -2.249 -1.380 1.00 52.72 166 HIS C O 1
ATOM 5711 N N . SER C 1 171 ? -85.190 -3.674 -0.749 1.00 54.91 167 SER C N 1
ATOM 5712 C CA . SER C 1 171 ? -84.325 -4.413 0.174 1.00 59.57 167 SER C CA 1
ATOM 5713 C C . SER C 1 171 ? -83.091 -4.969 -0.544 1.00 62.14 167 SER C C 1
ATOM 5714 O O . SER C 1 171 ? -82.000 -4.860 0.002 1.00 66.86 167 SER C O 1
ATOM 5717 N N . ASN C 1 172 ? -83.244 -5.549 -1.742 1.00 69.73 168 ASN C N 1
ATOM 5718 C CA . ASN C 1 172 ? -82.056 -6.148 -2.461 1.00 74.33 168 ASN C CA 1
ATOM 5719 C C . ASN C 1 172 ? -81.058 -5.042 -2.819 1.00 77.54 168 ASN C C 1
ATOM 5720 O O . ASN C 1 172 ? -79.838 -5.220 -2.606 1.00 84.71 168 ASN C O 1
ATOM 5725 N N . MET C 1 173 ? -81.575 -3.903 -3.307 1.00 83.08 169 MET C N 1
ATOM 5726 C CA . MET C 1 173 ? -80.753 -2.730 -3.636 1.00 90.25 169 MET C CA 1
ATOM 5727 C C . MET C 1 173 ? -80.027 -2.254 -2.367 1.00 90.29 169 MET C C 1
ATOM 5728 O O . MET C 1 173 ? -78.827 -1.881 -2.418 1.00 94.14 169 MET C O 1
ATOM 5733 N N . MET C 1 174 ? -80.741 -2.260 -1.223 1.00 88.62 170 MET C N 1
ATOM 5734 C CA . MET C 1 174 ? -80.168 -1.805 0.049 1.00 91.43 170 MET C CA 1
ATOM 5735 C C . MET C 1 174 ? -79.077 -2.779 0.518 1.00 88.17 170 MET C C 1
ATOM 5736 O O . MET C 1 174 ? -78.034 -2.334 0.969 1.00 87.67 170 MET C O 1
ATOM 5741 N N . ALA C 1 175 ? -79.332 -4.091 0.410 1.00 87.45 171 ALA C N 1
ATOM 5742 C CA . ALA C 1 175 ? -78.347 -5.137 0.759 1.00 93.00 171 ALA C CA 1
ATOM 5743 C C . ALA C 1 175 ? -77.033 -4.874 0.019 1.00 97.49 171 ALA C C 1
ATOM 5744 O O . ALA C 1 175 ? -75.961 -4.895 0.645 1.00 96.83 171 ALA C O 1
ATOM 5746 N N . ALA C 1 176 ? -77.138 -4.617 -1.302 1.00 102.04 172 ALA C N 1
ATOM 5747 C CA . ALA C 1 176 ? -75.982 -4.392 -2.179 1.00 100.14 172 ALA C CA 1
ATOM 5748 C C . ALA C 1 176 ? -75.155 -3.190 -1.689 1.00 102.85 172 ALA C C 1
ATOM 5749 O O . ALA C 1 176 ? -73.922 -3.288 -1.580 1.00 99.86 172 ALA C O 1
ATOM 5751 N N . ASP C 1 177 ? -75.837 -2.078 -1.378 1.00 107.09 173 ASP C N 1
ATOM 5752 C CA . ASP C 1 177 ? -75.160 -0.848 -0.897 1.00 112.02 173 ASP C CA 1
ATOM 5753 C C . ASP C 1 177 ? -74.419 -1.118 0.425 1.00 112.24 173 ASP C C 1
ATOM 5754 O O . ASP C 1 177 ? -73.337 -0.573 0.656 1.00 108.23 173 ASP C O 1
ATOM 5759 N N . LEU C 1 178 ? -75.010 -1.970 1.270 1.00 114.31 174 LEU C N 1
ATOM 5760 C CA . LEU C 1 178 ? -74.581 -2.168 2.676 1.00 112.09 174 LEU C CA 1
ATOM 5761 C C . LEU C 1 178 ? -73.520 -3.275 2.758 1.00 108.68 174 LEU C C 1
ATOM 5762 O O . LEU C 1 178 ? -72.890 -3.436 3.808 1.00 100.89 174 LEU C O 1
ATOM 5767 N N . CYS C 1 179 ? -73.345 -4.034 1.659 1.00 104.26 175 CYS C N 1
ATOM 5768 C CA . CYS C 1 179 ? -72.446 -5.199 1.647 1.00 104.53 175 CYS C CA 1
ATOM 5769 C C . CYS C 1 179 ? -71.510 -5.104 0.439 1.00 106.71 175 CYS C C 1
ATOM 5770 O O . CYS C 1 179 ? -71.591 -5.886 -0.545 1.00 101.04 175 CYS C O 1
ATOM 5773 N N . GLY C 1 180 ? -70.611 -4.115 0.545 1.00 104.43 176 GLY C N 1
ATOM 5774 C CA . GLY C 1 180 ? -69.665 -3.758 -0.486 1.00 104.97 176 GLY C CA 1
ATOM 5775 C C . GLY C 1 180 ? -70.283 -2.789 -1.486 1.00 107.06 176 GLY C C 1
ATOM 5776 O O . GLY C 1 180 ? -70.794 -1.722 -1.106 1.00 111.16 176 GLY C O 1
ATOM 5777 N N . SER C 1 181 ? -70.249 -3.180 -2.768 1.00 101.80 177 SER C N 1
ATOM 5778 C CA . SER C 1 181 ? -70.827 -2.420 -3.886 1.00 98.33 177 SER C CA 1
ATOM 5779 C C . SER C 1 181 ? -70.904 -3.336 -5.110 1.00 97.45 177 SER C C 1
ATOM 5780 O O . SER C 1 181 ? -69.875 -3.711 -5.680 1.00 96.99 177 SER C O 1
ATOM 5783 N N . PRO C 1 182 ? -72.131 -3.696 -5.575 1.00 93.30 178 PRO C N 1
ATOM 5784 C CA . PRO C 1 182 ? -72.345 -4.906 -6.393 1.00 88.59 178 PRO C CA 1
ATOM 5785 C C . PRO C 1 182 ? -71.763 -4.919 -7.830 1.00 82.08 178 PRO C C 1
ATOM 5786 O O . PRO C 1 182 ? -72.445 -5.008 -8.862 1.00 81.84 178 PRO C O 1
ATOM 5790 N N . MET C 1 183 ? -70.443 -5.009 -7.877 1.00 77.84 179 MET C N 1
ATOM 5791 C CA . MET C 1 183 ? -69.705 -5.207 -9.112 1.00 76.04 179 MET C CA 1
ATOM 5792 C C . MET C 1 183 ? -69.826 -6.671 -9.591 1.00 71.74 179 MET C C 1
ATOM 5793 O O . MET C 1 183 ? -69.445 -6.969 -10.736 1.00 73.41 179 MET C O 1
ATOM 5798 N N . TYR C 1 184 ? -70.228 -7.585 -8.692 1.00 65.70 180 TYR C N 1
ATOM 5799 C CA . TYR C 1 184 ? -70.079 -9.020 -8.922 1.00 61.12 180 TYR C CA 1
ATOM 5800 C C . TYR C 1 184 ? -71.450 -9.688 -9.009 1.00 57.89 180 TYR C C 1
ATOM 5801 O O . TYR C 1 184 ? -71.554 -10.824 -9.442 1.00 54.22 180 TYR C O 1
ATOM 5810 N N . MET C 1 185 ? -72.482 -8.960 -8.578 1.00 58.17 181 MET C N 1
ATOM 5811 C CA . MET C 1 185 ? -73.805 -9.477 -8.482 1.00 59.14 181 MET C CA 1
ATOM 5812 C C . MET C 1 185 ? -74.387 -9.656 -9.898 1.00 59.32 181 MET C C 1
ATOM 5813 O O . MET C 1 185 ? -74.077 -8.892 -10.814 1.00 60.13 181 MET C O 1
ATOM 5818 N N . ALA C 1 186 ? -75.202 -10.700 -10.085 1.00 57.22 182 ALA C N 1
ATOM 5819 C CA . ALA C 1 186 ? -75.829 -10.969 -11.390 1.00 58.90 182 ALA C CA 1
ATOM 5820 C C . ALA C 1 186 ? -76.844 -9.862 -11.717 1.00 57.44 182 ALA C C 1
ATOM 5821 O O . ALA C 1 186 ? -77.579 -9.394 -10.837 1.00 60.06 182 ALA C O 1
ATOM 5823 N N . PRO C 1 187 ? -76.947 -9.423 -12.988 1.00 57.60 183 PRO C N 1
ATOM 5824 C CA . PRO C 1 187 ? -78.006 -8.487 -13.408 1.00 56.46 183 PRO C CA 1
ATOM 5825 C C . PRO C 1 187 ? -79.396 -8.828 -12.856 1.00 57.40 183 PRO C C 1
ATOM 5826 O O . PRO C 1 187 ? -80.069 -7.960 -12.288 1.00 58.79 183 PRO C O 1
ATOM 5830 N N . GLU C 1 188 ? -79.802 -10.099 -12.979 1.00 56.00 184 GLU C N 1
ATOM 5831 C CA . GLU C 1 188 ? -81.132 -10.501 -12.601 1.00 54.83 184 GLU C CA 1
ATOM 5832 C C . GLU C 1 188 ? -81.318 -10.424 -11.071 1.00 57.34 184 GLU C C 1
ATOM 5833 O O . GLU C 1 188 ? -82.481 -10.405 -10.578 1.00 53.16 184 GLU C O 1
ATOM 5839 N N . VAL C 1 189 ? -80.206 -10.389 -10.300 1.00 58.47 185 VAL C N 1
ATOM 5840 C CA . VAL C 1 189 ? -80.319 -10.232 -8.845 1.00 62.38 185 VAL C CA 1
ATOM 5841 C C . VAL C 1 189 ? -80.506 -8.741 -8.506 1.00 64.04 185 VAL C C 1
ATOM 5842 O O . VAL C 1 189 ? -81.453 -8.376 -7.754 1.00 64.21 185 VAL C O 1
ATOM 5846 N N . ILE C 1 190 ? -79.660 -7.897 -9.102 1.00 64.18 186 ILE C N 1
ATOM 5847 C CA . ILE C 1 190 ? -79.729 -6.432 -8.994 1.00 65.89 186 ILE C CA 1
ATOM 5848 C C . ILE C 1 190 ? -81.137 -5.897 -9.353 1.00 67.55 186 ILE C C 1
ATOM 5849 O O . ILE C 1 190 ? -81.569 -4.868 -8.778 1.00 63.26 186 ILE C O 1
ATOM 5854 N N . MET C 1 191 ? -81.831 -6.563 -10.300 1.00 68.67 187 MET C N 1
ATOM 5855 C CA . MET C 1 191 ? -83.060 -6.037 -10.961 1.00 70.34 187 MET C CA 1
ATOM 5856 C C . MET C 1 191 ? -84.349 -6.596 -10.321 1.00 64.60 187 MET C C 1
ATOM 5857 O O . MET C 1 191 ? -85.411 -6.424 -10.868 1.00 60.30 187 MET C O 1
ATOM 5862 N N . SER C 1 192 ? -84.252 -7.140 -9.109 1.00 73.83 188 SER C N 1
ATOM 5863 C CA . SER C 1 192 ? -85.428 -7.587 -8.320 1.00 77.36 188 SER C CA 1
ATOM 5864 C C . SER C 1 192 ? -86.398 -6.413 -8.055 1.00 77.77 188 SER C C 1
ATOM 5865 O O . SER C 1 192 ? -87.628 -6.584 -8.146 1.00 78.51 188 SER C O 1
ATOM 5868 N N . GLN C 1 193 ? -85.846 -5.215 -7.840 1.00 78.13 189 GLN C N 1
ATOM 5869 C CA . GLN C 1 193 ? -86.676 -4.032 -7.528 1.00 80.82 189 GLN C CA 1
ATOM 5870 C C . GLN C 1 193 ? -87.713 -3.852 -8.651 1.00 82.03 189 GLN C C 1
ATOM 5871 O O . GLN C 1 193 ? -88.889 -3.576 -8.388 1.00 85.89 189 GLN C O 1
ATOM 5877 N N . HIS C 1 194 ? -87.289 -4.017 -9.903 1.00 86.44 190 HIS C N 1
ATOM 5878 C CA . HIS C 1 194 ? -88.165 -3.815 -11.069 1.00 90.37 190 HIS C CA 1
ATOM 5879 C C . HIS C 1 194 ? -88.739 -5.149 -11.577 1.00 88.50 190 HIS C C 1
ATOM 5880 O O . HIS C 1 194 ? -88.938 -5.310 -12.780 1.00 93.41 190 HIS C O 1
ATOM 5887 N N . TYR C 1 195 ? -88.940 -6.126 -10.688 1.00 80.42 191 TYR C N 1
ATOM 5888 C CA . TYR C 1 195 ? -89.191 -7.514 -11.118 1.00 75.86 191 TYR C CA 1
ATOM 5889 C C . TYR C 1 195 ? -90.538 -7.978 -10.579 1.00 63.16 191 TYR C C 1
ATOM 5890 O O . TYR C 1 195 ? -91.333 -8.490 -11.333 1.00 56.01 191 TYR C O 1
ATOM 5899 N N . ASP C 1 196 ? -90.735 -7.831 -9.269 1.00 55.73 192 ASP C N 1
ATOM 5900 C CA . ASP C 1 196 ? -91.959 -8.233 -8.636 1.00 53.51 192 ASP C CA 1
ATOM 5901 C C . ASP C 1 196 ? -92.728 -6.987 -8.164 1.00 45.64 192 ASP C C 1
ATOM 5902 O O . ASP C 1 196 ? -93.705 -7.136 -7.469 1.00 43.63 192 ASP C O 1
ATOM 5907 N N . ALA C 1 197 ? -92.356 -5.793 -8.652 1.00 41.35 193 ALA C N 1
ATOM 5908 C CA . ALA C 1 197 ? -92.952 -4.556 -8.170 1.00 39.99 193 ALA C CA 1
ATOM 5909 C C . ALA C 1 197 ? -94.469 -4.559 -8.422 1.00 38.53 193 ALA C C 1
ATOM 5910 O O . ALA C 1 197 ? -95.196 -3.914 -7.669 1.00 37.41 193 ALA C O 1
ATOM 5912 N N . LYS C 1 198 ? -94.922 -5.307 -9.454 1.00 37.08 194 LYS C N 1
ATOM 5913 C CA . LYS C 1 198 ? -96.340 -5.345 -9.855 1.00 35.99 194 LYS C CA 1
ATOM 5914 C C . LYS C 1 198 ? -96.996 -6.708 -9.551 1.00 33.16 194 LYS C C 1
ATOM 5915 O O . LYS C 1 198 ? -98.034 -6.999 -10.043 1.00 32.85 194 LYS C O 1
ATOM 5921 N N . ALA C 1 199 ? -96.376 -7.533 -8.731 1.00 32.43 195 ALA C N 1
ATOM 5922 C CA . ALA C 1 199 ? -96.909 -8.870 -8.428 1.00 31.64 195 ALA C CA 1
ATOM 5923 C C . ALA C 1 199 ? -98.357 -8.783 -7.900 1.00 30.95 195 ALA C C 1
ATOM 5924 O O . ALA C 1 199 ? -99.195 -9.610 -8.254 1.00 31.55 195 ALA C O 1
ATOM 5926 N N . ASP C 1 200 ? -98.648 -7.813 -7.017 1.00 28.99 196 ASP C N 1
ATOM 5927 C CA . ASP C 1 200 ? -99.952 -7.740 -6.411 1.00 27.67 196 ASP C CA 1
ATOM 5928 C C . ASP C 1 200 ? -101.010 -7.297 -7.435 1.00 27.59 196 ASP C C 1
ATOM 5929 O O . ASP C 1 200 ? -102.184 -7.642 -7.266 1.00 27.30 196 ASP C O 1
ATOM 5934 N N . LEU C 1 201 ? -100.622 -6.556 -8.472 1.00 27.08 197 LEU C N 1
ATOM 5935 C CA . LEU C 1 201 ? -101.560 -6.161 -9.537 1.00 27.95 197 LEU C CA 1
ATOM 5936 C C . LEU C 1 201 ? -102.057 -7.398 -10.274 1.00 27.12 197 LEU C C 1
ATOM 5937 O O . LEU C 1 201 ? -103.244 -7.514 -10.515 1.00 27.24 197 LEU C O 1
ATOM 5942 N N . TRP C 1 202 ? -101.174 -8.360 -10.536 1.00 27.65 198 TRP C N 1
ATOM 5943 C CA . TRP C 1 202 ? -101.614 -9.629 -11.130 1.00 28.51 198 TRP C CA 1
ATOM 5944 C C . TRP C 1 202 ? -102.594 -10.338 -10.203 1.00 27.90 198 TRP C C 1
ATOM 5945 O O . TRP C 1 202 ? -103.633 -10.785 -10.629 1.00 27.98 198 TRP C O 1
ATOM 5956 N N . SER C 1 203 ? -102.193 -10.487 -8.935 1.00 27.93 199 SER C N 1
ATOM 5957 C CA . SER C 1 203 ? -103.005 -11.200 -7.978 1.00 27.21 199 SER C CA 1
ATOM 5958 C C . SER C 1 203 ? -104.410 -10.571 -7.940 1.00 27.19 199 SER C C 1
ATOM 5959 O O . SER C 1 203 ? -105.420 -11.292 -8.004 1.00 26.45 199 SER C O 1
ATOM 5962 N N . ILE C 1 204 ? -104.485 -9.232 -7.869 1.00 27.64 200 ILE C N 1
ATOM 5963 C CA . ILE C 1 204 ? -105.780 -8.574 -7.691 1.00 27.72 200 ILE C CA 1
ATOM 5964 C C . ILE C 1 204 ? -106.598 -8.798 -8.951 1.00 28.00 200 ILE C C 1
ATOM 5965 O O . ILE C 1 204 ? -107.806 -9.011 -8.885 1.00 28.10 200 ILE C O 1
ATOM 5970 N N . GLY C 1 205 ? -105.922 -8.841 -10.096 1.00 27.47 201 GLY C N 1
ATOM 5971 C CA . GLY C 1 205 ? -106.538 -9.261 -11.327 1.00 27.38 201 GLY C CA 1
ATOM 5972 C C . GLY C 1 205 ? -107.225 -10.591 -11.189 1.00 26.99 201 GLY C C 1
ATOM 5973 O O . GLY C 1 205 ? -108.386 -10.714 -11.566 1.00 27.81 201 GLY C O 1
ATOM 5974 N N . THR C 1 206 ? -106.523 -11.591 -10.645 1.00 27.34 202 THR C N 1
ATOM 5975 C CA . THR C 1 206 ? -107.087 -12.946 -10.556 1.00 28.23 202 THR C CA 1
ATOM 5976 C C . THR C 1 206 ? -108.278 -12.953 -9.587 1.00 28.31 202 THR C C 1
ATOM 5977 O O . THR C 1 206 ? -109.194 -13.690 -9.765 1.00 30.00 202 THR C O 1
ATOM 5981 N N . VAL C 1 207 ? -108.219 -12.132 -8.547 1.00 28.11 203 VAL C N 1
ATOM 5982 C CA . VAL C 1 207 ? -109.266 -12.083 -7.527 1.00 28.51 203 VAL C CA 1
ATOM 5983 C C . VAL C 1 207 ? -110.524 -11.459 -8.130 1.00 28.49 203 VAL C C 1
ATOM 5984 O O . VAL C 1 207 ? -111.639 -11.991 -7.946 1.00 28.27 203 VAL C O 1
ATOM 5988 N N . ILE C 1 208 ? -110.348 -10.333 -8.826 1.00 28.78 204 ILE C N 1
ATOM 5989 C CA . ILE C 1 208 ? -111.478 -9.665 -9.475 1.00 31.41 204 ILE C CA 1
ATOM 5990 C C . ILE C 1 208 ? -112.137 -10.640 -10.463 1.00 31.42 204 ILE C C 1
ATOM 5991 O O . ILE C 1 208 ? -113.353 -10.780 -10.511 1.00 30.65 204 ILE C O 1
ATOM 5996 N N . TYR C 1 209 ? -111.291 -11.301 -11.259 1.00 31.53 205 TYR C N 1
ATOM 5997 C CA . TYR C 1 209 ? -111.761 -12.293 -12.239 1.00 32.85 205 TYR C CA 1
ATOM 5998 C C . TYR C 1 209 ? -112.600 -13.348 -11.531 1.00 32.06 205 TYR C C 1
ATOM 5999 O O . TYR C 1 209 ? -113.699 -13.669 -11.973 1.00 32.88 205 TYR C O 1
ATOM 6008 N N . GLN C 1 210 ? -112.087 -13.879 -10.432 1.00 32.71 206 GLN C N 1
ATOM 6009 C CA . GLN C 1 210 ? -112.816 -14.939 -9.734 1.00 32.95 206 GLN C CA 1
ATOM 6010 C C . GLN C 1 210 ? -114.151 -14.395 -9.195 1.00 32.51 206 GLN C C 1
ATOM 6011 O O . GLN C 1 210 ? -115.169 -15.049 -9.337 1.00 33.19 206 GLN C O 1
ATOM 6017 N N . CYS C 1 211 ? -114.154 -13.176 -8.672 1.00 31.42 207 CYS C N 1
ATOM 6018 C CA . CYS C 1 211 ? -115.397 -12.568 -8.227 1.00 32.12 207 CYS C CA 1
ATOM 6019 C C . CYS C 1 211 ? -116.424 -12.493 -9.377 1.00 33.14 207 CYS C C 1
ATOM 6020 O O . CYS C 1 211 ? -117.627 -12.723 -9.159 1.00 34.22 207 CYS C O 1
ATOM 6023 N N . LEU C 1 212 ? -115.959 -12.171 -10.588 1.00 33.24 208 LEU C N 1
ATOM 6024 C CA . LEU C 1 212 ? -116.843 -11.916 -11.738 1.00 33.91 208 LEU C CA 1
ATOM 6025 C C . LEU C 1 212 ? -117.337 -13.237 -12.340 1.00 35.93 208 LEU C C 1
ATOM 6026 O O . LEU C 1 212 ? -118.498 -13.371 -12.628 1.00 37.25 208 LEU C O 1
ATOM 6031 N N . VAL C 1 213 ? -116.442 -14.222 -12.457 1.00 37.06 209 VAL C N 1
ATOM 6032 C CA . VAL C 1 213 ? -116.665 -15.407 -13.288 1.00 38.06 209 VAL C CA 1
ATOM 6033 C C . VAL C 1 213 ? -116.875 -16.672 -12.455 1.00 38.06 209 VAL C C 1
ATOM 6034 O O . VAL C 1 213 ? -117.424 -17.664 -12.948 1.00 39.46 209 VAL C O 1
ATOM 6038 N N . GLY C 1 214 ? -116.324 -16.715 -11.246 1.00 38.75 210 GLY C N 1
ATOM 6039 C CA . GLY C 1 214 ? -116.617 -17.796 -10.291 1.00 39.39 210 GLY C CA 1
ATOM 6040 C C . GLY C 1 214 ? -115.494 -18.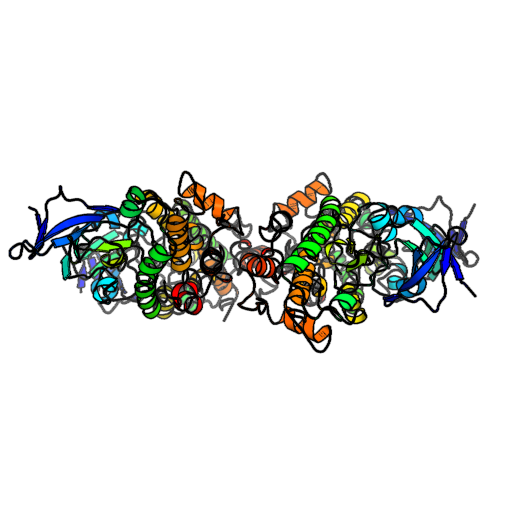824 -10.185 1.00 41.16 210 GLY C C 1
ATOM 6041 O O . GLY C 1 214 ? -115.563 -19.713 -9.340 1.00 41.16 210 GLY C O 1
ATOM 6042 N N . LYS C 1 215 ? -114.428 -18.666 -10.989 1.00 41.32 211 LYS C N 1
ATOM 6043 C CA . LYS C 1 215 ? -113.185 -19.417 -10.829 1.00 42.67 211 LYS C CA 1
ATOM 6044 C C . LYS C 1 215 ? -112.011 -18.494 -11.136 1.00 40.49 211 LYS C C 1
ATOM 6045 O O . LYS C 1 215 ? -112.197 -17.431 -11.714 1.00 40.28 211 LYS C O 1
ATOM 6051 N N . PRO C 1 216 ? -110.761 -18.869 -10.767 1.00 39.58 212 PRO C N 1
ATOM 6052 C CA . PRO C 1 216 ? -109.570 -18.136 -11.196 1.00 38.67 212 PRO C CA 1
ATOM 6053 C C . PRO C 1 216 ? -109.408 -18.200 -12.724 1.00 39.59 212 PRO C C 1
ATOM 6054 O O . PRO C 1 216 ? -109.864 -19.153 -13.337 1.00 40.50 212 PRO C O 1
ATOM 6058 N N . PRO C 1 217 ? -108.742 -17.220 -13.371 1.00 38.57 213 PRO C N 1
ATOM 6059 C CA . PRO C 1 217 ? -108.606 -17.226 -14.829 1.00 40.29 213 PRO C CA 1
ATOM 6060 C C . PRO C 1 217 ? -107.757 -18.379 -15.394 1.00 42.05 213 PRO C C 1
ATOM 6061 O O . PRO C 1 217 ? -107.952 -18.771 -16.541 1.00 43.25 213 PRO C O 1
ATOM 6065 N N . PHE C 1 218 ? -106.831 -18.919 -14.598 1.00 43.09 214 PHE C N 1
ATOM 6066 C CA . PHE C 1 218 ? -105.920 -19.965 -15.055 1.00 46.14 214 PHE C CA 1
ATOM 6067 C C . PHE C 1 218 ? -105.770 -21.021 -13.956 1.00 50.30 214 PHE C C 1
ATOM 6068 O O . PHE C 1 218 ? -105.216 -20.736 -12.895 1.00 52.94 214 PHE C O 1
ATOM 6076 N N . GLN C 1 219 ? -106.328 -22.218 -14.174 1.00 57.75 215 GLN C N 1
ATOM 6077 C CA . GLN C 1 219 ? -106.388 -23.282 -13.142 1.00 63.38 215 GLN C CA 1
ATOM 6078 C C . GLN C 1 219 ? -105.406 -24.411 -13.504 1.00 68.25 215 GLN C C 1
ATOM 6079 O O . GLN C 1 219 ? -105.121 -24.623 -14.688 1.00 64.93 215 GLN C O 1
ATOM 6085 N N . ALA C 1 220 ? -104.915 -25.127 -12.481 1.00 69.84 216 ALA C N 1
ATOM 6086 C CA . ALA C 1 220 ? -104.037 -26.313 -12.653 1.00 75.72 216 ALA C CA 1
ATOM 6087 C C . ALA C 1 220 ? -104.132 -27.201 -11.398 1.00 78.64 216 ALA C C 1
ATOM 6088 O O . ALA C 1 220 ? -104.441 -26.708 -10.317 1.00 75.56 216 ALA C O 1
ATOM 6090 N N . ASN C 1 221 ? -103.839 -28.503 -11.563 1.00 87.68 217 ASN C N 1
ATOM 6091 C CA . ASN C 1 221 ? -103.966 -29.519 -10.488 1.00 90.85 217 ASN C CA 1
ATOM 6092 C C . ASN C 1 221 ? -103.060 -29.183 -9.293 1.00 92.12 217 ASN C C 1
ATOM 6093 O O . ASN C 1 221 ? -103.496 -29.304 -8.134 1.00 89.02 217 ASN C O 1
ATOM 6098 N N . SER C 1 222 ? -101.813 -28.783 -9.586 1.00 91.01 218 SER C N 1
ATOM 6099 C CA . SER C 1 222 ? -100.792 -28.594 -8.573 1.00 90.38 218 SER C CA 1
ATOM 6100 C C . SER C 1 222 ? -100.007 -27.312 -8.848 1.00 88.33 218 SER C C 1
ATOM 6101 O O . SER C 1 222 ? -100.105 -26.746 -9.936 1.00 83.52 218 SER C O 1
ATOM 6104 N N . PRO C 1 223 ? -99.275 -26.775 -7.841 1.00 88.63 219 PRO C N 1
ATOM 6105 C CA . PRO C 1 223 ? -98.332 -25.675 -8.062 1.00 88.78 219 PRO C CA 1
ATOM 6106 C C . PRO C 1 223 ? -97.293 -25.873 -9.185 1.00 90.39 219 PRO C C 1
ATOM 6107 O O . PRO C 1 223 ? -96.949 -24.905 -9.865 1.00 91.64 219 PRO C O 1
ATOM 6111 N N . GLN C 1 224 ? -96.769 -27.094 -9.355 1.00 91.20 220 GLN C N 1
ATOM 6112 C CA . GLN C 1 224 ? -95.730 -27.335 -10.386 1.00 91.48 220 GLN C CA 1
ATOM 6113 C C . GLN C 1 224 ? -96.397 -27.370 -11.769 1.00 87.06 220 GLN C C 1
ATOM 6114 O O . GLN C 1 224 ? -95.795 -26.918 -12.735 1.00 82.22 220 GLN C O 1
ATOM 6120 N N . ASP C 1 225 ? -97.658 -27.816 -11.838 1.00 85.87 221 ASP C N 1
ATOM 6121 C CA . ASP C 1 225 ? -98.437 -27.814 -13.091 1.00 85.59 221 ASP C CA 1
ATOM 6122 C C . ASP C 1 225 ? -98.695 -26.371 -13.551 1.00 83.04 221 ASP C C 1
ATOM 6123 O O . ASP C 1 225 ? -98.583 -26.059 -14.740 1.00 82.37 221 ASP C O 1
ATOM 6128 N N . LEU C 1 226 ? -99.038 -25.490 -12.601 1.00 81.12 222 LEU C N 1
ATOM 6129 C CA . LEU C 1 226 ? -99.315 -24.079 -12.928 1.00 76.08 222 LEU C CA 1
ATOM 6130 C C . LEU C 1 226 ? -98.010 -23.381 -13.336 1.00 70.96 222 LEU C C 1
ATOM 6131 O O . LEU C 1 226 ? -98.020 -22.546 -14.220 1.00 70.01 222 LEU C O 1
ATOM 6136 N N . ARG C 1 227 ? -96.905 -23.719 -12.656 1.00 69.45 223 ARG C N 1
ATOM 6137 C CA . ARG C 1 227 ? -95.585 -23.205 -12.997 1.00 70.39 223 ARG C CA 1
ATOM 6138 C C . ARG C 1 227 ? -95.273 -23.610 -14.446 1.00 70.36 223 ARG C C 1
ATOM 6139 O O . ARG C 1 227 ? -94.840 -22.761 -15.221 1.00 67.65 223 ARG C O 1
ATOM 6147 N N . MET C 1 228 ? -95.534 -24.887 -14.798 1.00 72.86 224 MET C N 1
ATOM 6148 C CA . MET C 1 228 ? -95.285 -25.438 -16.173 1.00 75.64 224 MET C CA 1
ATOM 6149 C C . MET C 1 228 ? -96.050 -24.598 -17.202 1.00 71.95 224 MET C C 1
ATOM 6150 O O . MET C 1 228 ? -95.513 -24.271 -18.286 1.00 72.75 224 MET C O 1
ATOM 6155 N N . PHE C 1 229 ? -97.315 -24.306 -16.862 1.00 66.27 225 PHE C N 1
ATOM 6156 C CA . PHE C 1 229 ? -98.247 -23.599 -17.727 1.00 66.53 225 PHE C CA 1
ATOM 6157 C C . PHE C 1 229 ? -97.717 -22.191 -18.041 1.00 64.95 225 PHE C C 1
ATOM 6158 O O . PHE C 1 229 ? -97.626 -21.800 -19.197 1.00 62.61 225 PHE C O 1
ATOM 6166 N N . TYR C 1 230 ? -97.390 -21.436 -16.976 1.00 64.13 226 TYR C N 1
ATOM 6167 C CA . TYR C 1 230 ? -96.906 -20.040 -17.085 1.00 62.69 226 TYR C CA 1
ATOM 6168 C C . TYR C 1 230 ? -95.589 -20.007 -17.887 1.00 62.90 226 TYR C C 1
ATOM 6169 O O . TYR C 1 230 ? -95.355 -19.100 -18.678 1.00 56.83 226 TYR C O 1
ATOM 6178 N N . GLU C 1 231 ? -94.756 -21.029 -17.678 1.00 68.82 227 GLU C N 1
ATOM 6179 C CA . GLU C 1 231 ? -93.455 -21.175 -18.365 1.00 74.57 227 GLU C CA 1
ATOM 6180 C C . GLU C 1 231 ? -93.690 -21.417 -19.864 1.00 75.89 227 GLU C C 1
ATOM 6181 O O . GLU C 1 231 ? -93.088 -20.732 -20.687 1.00 76.90 227 GLU C O 1
ATOM 6187 N N . LYS C 1 232 ? -94.607 -22.349 -20.188 1.00 77.38 228 LYS C N 1
ATOM 6188 C CA . LYS C 1 232 ? -94.892 -22.813 -21.573 1.00 79.69 228 LYS C CA 1
ATOM 6189 C C . LYS C 1 232 ? -95.674 -21.765 -22.386 1.00 79.63 228 LYS C C 1
ATOM 6190 O O . LYS C 1 232 ? -95.587 -21.750 -23.605 1.00 83.62 228 LYS C O 1
ATOM 6196 N N . ASN C 1 233 ? -96.502 -20.960 -21.716 1.00 78.37 229 ASN C N 1
ATOM 6197 C CA . ASN C 1 233 ? -97.339 -19.957 -22.377 1.00 77.03 229 ASN C CA 1
ATOM 6198 C C . ASN C 1 233 ? -96.827 -18.550 -22.012 1.00 76.53 229 ASN C C 1
ATOM 6199 O O . ASN C 1 233 ? -96.932 -18.131 -20.852 1.00 74.66 229 ASN C O 1
ATOM 6204 N N . ARG C 1 234 ? -96.308 -17.827 -23.014 1.00 74.65 230 ARG C N 1
ATOM 6205 C CA . ARG C 1 234 ? -95.592 -16.553 -22.829 1.00 75.73 230 ARG C CA 1
ATOM 6206 C C . ARG C 1 234 ? -96.558 -15.368 -22.988 1.00 71.47 230 ARG C C 1
ATOM 6207 O O . ARG C 1 234 ? -96.234 -14.238 -22.617 1.00 68.32 230 ARG C O 1
ATOM 6215 N N . SER C 1 235 ? -97.720 -15.620 -23.580 1.00 71.21 231 SER C N 1
ATOM 6216 C CA . SER C 1 235 ? -98.849 -14.695 -23.532 1.00 71.41 231 SER C CA 1
ATOM 6217 C C . SER C 1 235 ? -100.078 -15.455 -23.021 1.00 69.70 231 SER C C 1
ATOM 6218 O O . SER C 1 235 ? -100.185 -16.672 -23.225 1.00 74.07 231 SER C O 1
ATOM 6221 N N . LEU C 1 236 ? -100.991 -14.738 -22.370 1.00 64.10 232 LEU C N 1
ATOM 6222 C CA . LEU C 1 236 ? -102.163 -15.358 -21.759 1.00 62.75 232 LEU C CA 1
ATOM 6223 C C . LEU C 1 236 ? -103.359 -14.412 -21.865 1.00 58.37 232 LEU C C 1
ATOM 6224 O O . LEU C 1 236 ? -103.299 -13.318 -21.391 1.00 57.78 232 LEU C O 1
ATOM 6229 N N . MET C 1 237 ? -104.403 -14.864 -22.564 1.00 57.64 233 MET C N 1
ATOM 6230 C CA . MET C 1 237 ? -105.694 -14.172 -22.685 1.00 54.34 233 MET C CA 1
ATOM 6231 C C . MET C 1 237 ? -106.690 -14.798 -21.704 1.00 50.56 233 MET C C 1
ATOM 6232 O O . MET C 1 237 ? -107.132 -15.918 -21.928 1.00 49.41 233 MET C O 1
ATOM 6237 N N . PRO C 1 238 ? -107.085 -14.112 -20.593 1.00 45.57 234 PRO C N 1
ATOM 6238 C CA . PRO C 1 238 ? -108.181 -14.599 -19.751 1.00 43.57 234 PRO C CA 1
ATOM 6239 C C . PRO C 1 238 ? -109.512 -14.576 -20.537 1.00 44.53 234 PRO C C 1
ATOM 6240 O O . PRO C 1 238 ? -109.771 -13.653 -21.330 1.00 45.98 234 PRO C O 1
ATOM 6244 N N . SER C 1 239 ? -110.350 -15.585 -20.331 1.00 44.38 235 SER C N 1
ATOM 6245 C CA . SER C 1 239 ? -111.644 -15.666 -20.970 1.00 44.95 235 SER C CA 1
ATOM 6246 C C . SER C 1 239 ? -112.658 -14.779 -20.236 1.00 43.83 235 SER C C 1
ATOM 6247 O O . SER C 1 239 ? -113.157 -15.157 -19.189 1.00 44.09 235 SER C O 1
ATOM 6250 N N . ILE C 1 240 ? -112.943 -13.594 -20.789 1.00 44.84 236 ILE C N 1
ATOM 6251 C CA . ILE C 1 240 ? -113.829 -12.594 -20.153 1.00 45.15 236 ILE C CA 1
ATOM 6252 C C . ILE C 1 240 ? -115.234 -12.694 -20.746 1.00 48.26 236 ILE C C 1
ATOM 6253 O O . ILE C 1 240 ? -115.395 -12.633 -21.965 1.00 49.33 236 ILE C O 1
ATOM 6258 N N . PRO C 1 241 ? -116.313 -12.846 -19.935 1.00 49.02 237 PRO C N 1
ATOM 6259 C CA . PRO C 1 241 ? -117.668 -12.914 -20.495 1.00 49.27 237 PRO C CA 1
ATOM 6260 C C . PRO C 1 241 ? -118.011 -11.647 -21.291 1.00 50.44 237 PRO C C 1
ATOM 6261 O O . PRO C 1 241 ? -117.668 -10.534 -20.853 1.00 48.67 237 PRO C O 1
ATOM 6265 N N . ARG C 1 242 ? -118.704 -11.835 -22.434 1.00 53.58 238 ARG C N 1
ATOM 6266 C CA . ARG C 1 242 ? -118.976 -10.766 -23.402 1.00 54.57 238 ARG C CA 1
ATOM 6267 C C . ARG C 1 242 ? -119.838 -9.665 -22.765 1.00 50.04 238 ARG C C 1
ATOM 6268 O O . ARG C 1 242 ? -119.754 -8.504 -23.145 1.00 48.86 238 ARG C O 1
ATOM 6276 N N . GLU C 1 243 ? -120.630 -10.014 -21.752 1.00 47.92 239 GLU C N 1
ATOM 6277 C CA . GLU C 1 243 ? -121.492 -9.030 -21.092 1.00 47.00 239 GLU C CA 1
ATOM 6278 C C . GLU C 1 243 ? -120.698 -8.164 -20.083 1.00 43.73 239 GLU C C 1
ATOM 6279 O O . GLU C 1 243 ? -121.230 -7.180 -19.588 1.00 43.87 239 GLU C O 1
ATOM 6285 N N . THR C 1 244 ? -119.417 -8.483 -19.813 1.00 40.00 240 THR C N 1
ATOM 6286 C CA . THR C 1 244 ? -118.604 -7.656 -18.886 1.00 37.37 240 THR C CA 1
ATOM 6287 C C . THR C 1 244 ? -118.559 -6.206 -19.404 1.00 37.84 240 THR C C 1
ATOM 6288 O O . THR C 1 244 ? -118.377 -5.995 -20.605 1.00 38.70 240 THR C O 1
ATOM 6292 N N . SER C 1 245 ? -118.723 -5.215 -18.514 1.00 37.58 241 SER C N 1
ATOM 6293 C CA . SER C 1 245 ? -118.629 -3.809 -18.897 1.00 38.36 241 SER C CA 1
ATOM 6294 C C . SER C 1 245 ? -117.281 -3.544 -19.570 1.00 39.44 241 SER C C 1
ATOM 6295 O O . SER C 1 245 ? -116.292 -4.224 -19.301 1.00 37.68 241 SER C O 1
ATOM 6298 N N . PRO C 1 246 ? -117.196 -2.581 -20.514 1.00 41.45 242 PRO C N 1
ATOM 6299 C CA . PRO C 1 246 ? -115.911 -2.246 -21.128 1.00 41.59 242 PRO C CA 1
ATOM 6300 C C . PRO C 1 246 ? -114.825 -1.833 -20.117 1.00 41.94 242 PRO C C 1
ATOM 6301 O O . PRO C 1 246 ? -113.643 -2.197 -20.315 1.00 41.17 242 PRO C O 1
ATOM 6305 N N . TYR C 1 247 ? -115.172 -1.080 -19.073 1.00 41.28 243 TYR C N 1
ATOM 6306 C CA . TYR C 1 247 ? -114.151 -0.641 -18.108 1.00 41.07 243 TYR C CA 1
ATOM 6307 C C . TYR C 1 247 ? -113.582 -1.854 -17.312 1.00 37.71 243 TYR C C 1
ATOM 6308 O O . TYR C 1 247 ? -112.400 -1.955 -17.096 1.00 36.07 243 TYR C O 1
ATOM 6317 N N . LEU C 1 248 ? -114.437 -2.800 -16.918 1.00 37.88 244 LEU C N 1
ATOM 6318 C CA . LEU C 1 248 ? -113.987 -3.935 -16.105 1.00 37.04 244 LEU C CA 1
ATOM 6319 C C . LEU C 1 248 ? -113.178 -4.881 -16.980 1.00 36.34 244 LEU C C 1
ATOM 6320 O O . LEU C 1 248 ? -112.179 -5.437 -16.530 1.00 35.77 244 LEU C O 1
ATOM 6325 N N . ALA C 1 249 ? -113.598 -5.067 -18.239 1.00 37.14 245 ALA C N 1
ATOM 6326 C CA . ALA C 1 249 ? -112.855 -5.899 -19.184 1.00 36.16 245 ALA C CA 1
ATOM 6327 C C . ALA C 1 249 ? -111.441 -5.330 -19.332 1.00 34.79 245 ALA C C 1
ATOM 6328 O O . ALA C 1 249 ? -110.477 -6.060 -19.261 1.00 35.60 245 ALA C O 1
ATOM 6330 N N . ASN C 1 250 ? -111.356 -4.014 -19.547 1.00 34.52 246 ASN C N 1
ATOM 6331 C CA . ASN C 1 250 ? -110.101 -3.277 -19.704 1.00 34.35 246 ASN C CA 1
ATOM 6332 C C . ASN C 1 250 ? -109.233 -3.485 -18.448 1.00 32.63 246 ASN C C 1
ATOM 6333 O O . ASN C 1 250 ? -108.054 -3.794 -18.535 1.00 31.18 246 ASN C O 1
ATOM 6338 N N . LEU C 1 251 ? -109.847 -3.337 -17.266 1.00 30.89 247 LEU C N 1
ATOM 6339 C CA . LEU C 1 251 ? -109.101 -3.510 -16.003 1.00 30.98 247 LEU C CA 1
ATOM 6340 C C . LEU C 1 251 ? -108.498 -4.921 -15.872 1.00 30.28 247 LEU C C 1
ATOM 6341 O O . LEU C 1 251 ? -107.331 -5.081 -15.589 1.00 31.29 247 LEU C O 1
ATOM 6346 N N . LEU C 1 252 ? -109.304 -5.931 -16.164 1.00 30.35 248 LEU C N 1
ATOM 6347 C CA . LEU C 1 252 ? -108.863 -7.322 -16.120 1.00 30.59 248 LEU C CA 1
ATOM 6348 C C . LEU C 1 252 ? -107.738 -7.598 -17.134 1.00 30.93 248 LEU C C 1
ATOM 6349 O O . LEU C 1 252 ? -106.771 -8.292 -16.809 1.00 31.44 248 LEU C O 1
ATOM 6354 N N . LEU C 1 253 ? -107.886 -7.092 -18.368 1.00 32.01 249 LEU C N 1
ATOM 6355 C CA . LEU C 1 253 ? -106.907 -7.405 -19.431 1.00 32.45 249 LEU C CA 1
ATOM 6356 C C . LEU C 1 253 ? -105.560 -6.784 -19.071 1.00 31.84 249 LEU C C 1
ATOM 6357 O O . LEU C 1 253 ? -104.533 -7.371 -19.326 1.00 32.10 249 LEU C O 1
ATOM 6362 N N . GLY C 1 254 ? -105.605 -5.590 -18.470 1.00 31.64 250 GLY C N 1
ATOM 6363 C CA . GLY C 1 254 ? -104.393 -4.850 -18.133 1.00 32.08 250 GLY C CA 1
ATOM 6364 C C . GLY C 1 254 ? -103.713 -5.390 -16.884 1.00 31.12 250 GLY C C 1
ATOM 6365 O O . GLY C 1 254 ? -102.517 -5.261 -16.749 1.00 32.05 250 GLY C O 1
ATOM 6366 N N . LEU C 1 255 ? -104.489 -5.956 -15.952 1.00 30.67 251 LEU C N 1
ATOM 6367 C CA . LEU C 1 255 ? -103.920 -6.567 -14.751 1.00 30.02 251 LEU C CA 1
ATOM 6368 C C . LEU C 1 255 ? -103.361 -7.957 -15.072 1.00 30.79 251 LEU C C 1
ATOM 6369 O O . LEU C 1 255 ? -102.292 -8.304 -14.560 1.00 33.97 251 LEU C O 1
ATOM 6374 N N . LEU C 1 256 ? -104.068 -8.749 -15.887 1.00 30.80 252 LEU C N 1
ATOM 6375 C CA . LEU C 1 256 ? -103.674 -10.125 -16.169 1.00 32.21 252 LEU C CA 1
ATOM 6376 C C . LEU C 1 256 ? -102.746 -10.202 -17.414 1.00 34.92 252 LEU C C 1
ATOM 6377 O O . LEU C 1 256 ? -102.943 -11.020 -18.333 1.00 34.98 252 LEU C O 1
ATOM 6382 N N . GLN C 1 257 ? -101.678 -9.396 -17.393 1.00 36.42 253 GLN C N 1
ATOM 6383 C CA . GLN C 1 257 ? -100.574 -9.470 -18.343 1.00 38.51 253 GLN C CA 1
ATOM 6384 C C . GLN C 1 257 ? -99.443 -10.307 -17.736 1.00 40.38 253 GLN C C 1
ATOM 6385 O O . GLN C 1 257 ? -98.916 -9.961 -16.681 1.00 40.36 253 GLN C O 1
ATOM 6391 N N . ARG C 1 258 ? -99.109 -11.423 -18.397 1.00 43.36 254 ARG C N 1
ATOM 6392 C CA . ARG C 1 258 ? -98.105 -12.352 -17.961 1.00 45.58 254 ARG C CA 1
ATOM 6393 C C . ARG C 1 258 ? -96.783 -11.609 -17.676 1.00 45.90 254 ARG C C 1
ATOM 6394 O O . ARG C 1 258 ? -96.095 -11.913 -16.716 1.00 43.58 254 ARG C O 1
ATOM 6402 N N . ASN C 1 259 ? -96.438 -10.642 -18.521 1.00 46.12 255 ASN C N 1
ATOM 6403 C CA A ASN C 1 259 ? -95.165 -9.949 -18.437 0.50 47.02 255 ASN C CA 1
ATOM 6404 C CA B ASN C 1 259 ? -95.161 -9.946 -18.430 0.50 46.02 255 ASN C CA 1
ATOM 6405 C C . ASN C 1 259 ? -95.381 -8.592 -17.750 1.00 45.30 255 ASN C C 1
ATOM 6406 O O . ASN C 1 259 ? -96.245 -7.809 -18.150 1.00 44.74 255 ASN C O 1
ATOM 6415 N N . GLN C 1 260 ? -94.570 -8.341 -16.718 1.00 46.38 256 GLN C N 1
ATOM 6416 C CA . GLN C 1 260 ? -94.500 -7.115 -15.909 1.00 46.80 256 GLN C CA 1
ATOM 6417 C C . GLN C 1 260 ? -94.578 -5.876 -16.790 1.00 45.30 256 GLN C C 1
ATOM 6418 O O . GLN C 1 260 ? -95.257 -4.905 -16.459 1.00 42.01 256 GLN C O 1
ATOM 6424 N N . LYS C 1 261 ? -93.758 -5.868 -17.843 1.00 48.51 257 LYS C N 1
ATOM 6425 C CA . LYS C 1 261 ? -93.535 -4.658 -18.622 1.00 50.26 257 LYS C CA 1
ATOM 6426 C C . LYS C 1 261 ? -94.826 -4.227 -19.310 1.00 45.97 257 LYS C C 1
ATOM 6427 O O . LYS C 1 261 ? -95.007 -3.057 -19.569 1.00 46.24 257 LYS C O 1
ATOM 6433 N N . ASP C 1 262 ? -95.708 -5.196 -19.595 1.00 42.94 258 ASP C N 1
ATOM 6434 C CA . ASP C 1 262 ? -96.949 -4.937 -20.305 1.00 42.37 258 ASP C CA 1
ATOM 6435 C C . ASP C 1 262 ? -98.094 -4.655 -19.308 1.00 40.06 258 ASP C C 1
ATOM 6436 O O . ASP C 1 262 ? -99.127 -4.165 -19.704 1.00 39.55 258 ASP C O 1
ATOM 6441 N N . ARG C 1 263 ? -97.906 -5.028 -18.040 1.00 37.56 259 ARG C N 1
ATOM 6442 C CA . ARG C 1 263 ? -98.967 -4.961 -17.045 1.00 35.59 259 ARG C CA 1
ATOM 6443 C C . ARG C 1 263 ? -99.272 -3.477 -16.759 1.00 35.45 259 ARG C C 1
ATOM 6444 O O . ARG C 1 263 ? -98.390 -2.637 -16.737 1.00 34.80 259 ARG C O 1
ATOM 6452 N N . MET C 1 264 ? -100.536 -3.205 -16.502 1.00 35.37 260 MET C N 1
ATOM 6453 C CA . MET C 1 264 ? -101.034 -1.925 -16.004 1.00 36.86 260 MET C CA 1
ATOM 6454 C C . MET C 1 264 ? -100.153 -1.383 -14.845 1.00 36.18 260 MET C C 1
ATOM 6455 O O . MET C 1 264 ? -99.742 -2.114 -13.991 1.00 33.64 260 MET C O 1
ATOM 6460 N N . ASP C 1 265 ? -99.830 -0.080 -14.920 1.00 38.94 261 ASP C N 1
ATOM 6461 C CA . ASP C 1 265 ? -99.112 0.706 -13.874 1.00 43.59 261 ASP C CA 1
ATOM 6462 C C . ASP C 1 265 ? -100.038 0.918 -12.667 1.00 40.86 261 ASP C C 1
ATOM 6463 O O . ASP C 1 265 ? -101.256 0.886 -12.792 1.00 41.69 261 ASP C O 1
ATOM 6468 N N . PHE C 1 266 ? -99.436 1.255 -11.537 1.00 40.40 262 PHE C N 1
ATOM 6469 C CA . PHE C 1 266 ? -100.174 1.543 -10.315 1.00 39.24 262 PHE C CA 1
ATOM 6470 C C . PHE C 1 266 ? -101.049 2.793 -10.485 1.00 39.39 262 PHE C C 1
ATOM 6471 O O . PHE C 1 266 ? -102.185 2.789 -10.081 1.00 37.54 262 PHE C O 1
ATOM 6479 N N . GLU C 1 267 ? -100.508 3.849 -11.101 1.00 41.38 263 GLU C N 1
ATOM 6480 C CA . GLU C 1 267 ? -101.225 5.121 -11.259 1.00 42.98 263 GLU C CA 1
ATOM 6481 C C . GLU C 1 267 ? -102.540 4.897 -12.042 1.00 40.18 263 GLU C C 1
ATOM 6482 O O . GLU C 1 267 ? -103.611 5.424 -11.675 1.00 38.81 263 GLU C O 1
ATOM 6488 N N . ALA C 1 268 ? -102.449 4.051 -13.074 1.00 37.46 264 ALA C N 1
ATOM 6489 C CA . ALA C 1 268 ? -103.548 3.700 -13.953 1.00 37.08 264 ALA C CA 1
ATOM 6490 C C . ALA C 1 268 ? -104.548 2.812 -13.210 1.00 35.02 264 ALA C C 1
ATOM 6491 O O . ALA C 1 268 ? -105.759 2.956 -13.364 1.00 34.56 264 ALA C O 1
ATOM 6493 N N . PHE C 1 269 ? -104.030 1.889 -12.388 1.00 34.71 265 PHE C N 1
ATOM 6494 C CA . PHE C 1 269 ? -104.900 1.054 -11.557 1.00 32.72 265 PHE C CA 1
ATOM 6495 C C . PHE C 1 269 ? -105.707 1.932 -10.592 1.00 33.46 265 PHE C C 1
ATOM 6496 O O . PHE C 1 269 ? -106.942 1.821 -10.502 1.00 33.30 265 PHE C O 1
ATOM 6504 N N . PHE C 1 270 ? -105.019 2.773 -9.832 1.00 33.77 266 PHE C N 1
ATOM 6505 C CA . PHE C 1 270 ? -105.693 3.546 -8.759 1.00 35.14 266 PHE C CA 1
ATOM 6506 C C . PHE C 1 270 ? -106.691 4.535 -9.347 1.00 36.48 266 PHE C C 1
ATOM 6507 O O . PHE C 1 270 ? -107.674 4.825 -8.669 1.00 37.84 266 PHE C O 1
ATOM 6515 N N . SER C 1 271 ? -106.435 5.033 -10.570 1.00 36.70 267 SER C N 1
ATOM 6516 C CA . SER C 1 271 ? -107.299 6.004 -11.210 1.00 38.99 267 SER C CA 1
ATOM 6517 C C . SER C 1 271 ? -108.208 5.350 -12.262 1.00 38.43 267 SER C C 1
ATOM 6518 O O . SER C 1 271 ? -108.728 6.029 -13.145 1.00 37.56 267 SER C O 1
ATOM 6521 N N . HIS C 1 272 ? -108.287 4.017 -12.275 1.00 36.33 268 HIS C N 1
ATOM 6522 C CA . HIS C 1 272 ? -108.924 3.356 -13.390 1.00 36.01 268 HIS C CA 1
ATOM 6523 C C . HIS C 1 272 ? -110.373 3.790 -13.4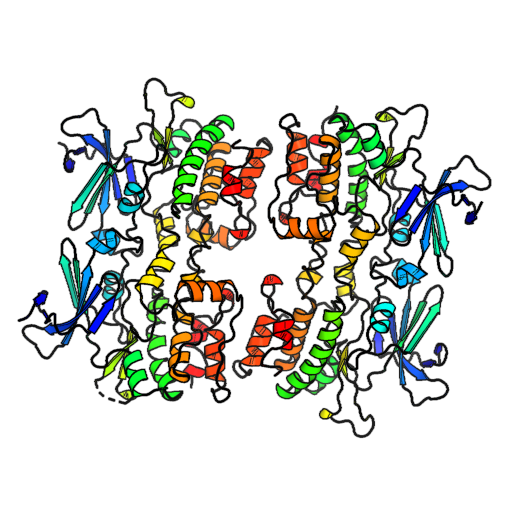57 1.00 37.30 268 HIS C C 1
ATOM 6524 O O . HIS C 1 272 ? -111.015 3.966 -12.442 1.00 36.93 268 HIS C O 1
ATOM 6531 N N . PRO C 1 273 ? -110.922 4.016 -14.668 1.00 39.28 269 PRO C N 1
ATOM 6532 C CA . PRO C 1 273 ? -112.325 4.407 -14.819 1.00 39.47 269 PRO C CA 1
ATOM 6533 C C . PRO C 1 273 ? -113.338 3.460 -14.150 1.00 38.69 269 PRO C C 1
ATOM 6534 O O . PRO C 1 273 ? -114.419 3.938 -13.691 1.00 39.58 269 PRO C O 1
ATOM 6538 N N . PHE C 1 274 ? -113.020 2.165 -14.062 1.00 37.45 270 PHE C N 1
ATOM 6539 C CA . PHE C 1 274 ? -113.917 1.249 -13.318 1.00 38.80 270 PHE C CA 1
ATOM 6540 C C . PHE C 1 274 ? -114.118 1.740 -11.866 1.00 40.41 270 PHE C C 1
ATOM 6541 O O . PHE C 1 274 ? -115.201 1.614 -11.352 1.00 41.18 270 PHE C O 1
ATOM 6549 N N . LEU C 1 275 ? -113.079 2.318 -11.247 1.00 42.25 271 LEU C N 1
ATOM 6550 C CA . LEU C 1 275 ? -113.123 2.812 -9.856 1.00 45.44 271 LEU C CA 1
ATOM 6551 C C . LEU C 1 275 ? -113.740 4.219 -9.784 1.00 46.93 271 LEU C C 1
ATOM 6552 O O . LEU C 1 275 ? -114.404 4.537 -8.811 1.00 45.66 271 LEU C O 1
ATOM 6557 N N . GLU C 1 276 ? -113.471 5.046 -10.804 1.00 49.16 272 GLU C N 1
ATOM 6558 C CA . GLU C 1 276 ? -113.768 6.493 -10.789 1.00 52.00 272 GLU C CA 1
ATOM 6559 C C . GLU C 1 276 ? -115.276 6.714 -10.857 1.00 51.55 272 GLU C C 1
ATOM 6560 O O . GLU C 1 276 ? -115.780 7.684 -10.275 1.00 53.23 272 GLU C O 1
ATOM 6566 N N . GLN C 1 277 ? -115.981 5.826 -11.556 1.00 51.01 273 GLN C N 1
ATOM 6567 C CA . GLN C 1 277 ? -117.415 5.968 -11.720 1.00 54.32 273 GLN C CA 1
ATOM 6568 C C . GLN C 1 277 ? -118.118 5.642 -10.405 1.00 58.23 273 GLN C C 1
ATOM 6569 O O . GLN C 1 277 ? -117.531 5.038 -9.463 1.00 57.81 273 GLN C O 1
ATOM 6575 N N . GLY C 1 278 ? -119.389 6.043 -10.344 1.00 61.55 274 GLY C N 1
ATOM 6576 C CA . GLY C 1 278 ? -120.276 5.652 -9.254 1.00 66.15 274 GLY C CA 1
ATOM 6577 C C . GLY C 1 278 ? -121.017 4.362 -9.594 1.00 69.55 274 GLY C C 1
ATOM 6578 O O . GLY C 1 278 ? -120.848 3.823 -10.688 1.00 69.27 274 GLY C O 1
ATOM 6579 N N . PRO C 1 279 ? -121.868 3.842 -8.673 1.00 72.57 275 PRO C N 1
ATOM 6580 C CA . PRO C 1 279 ? -122.798 2.760 -9.006 1.00 72.81 275 PRO C CA 1
ATOM 6581 C C . PRO C 1 279 ? -123.901 3.243 -9.959 1.00 74.61 275 PRO C C 1
ATOM 6582 O O . PRO C 1 279 ? -123.722 3.212 -11.162 1.00 75.20 275 PRO C O 1
ATOM 6586 N N . MET D 1 5 ? -61.121 -10.640 26.685 1.00 60.88 1 MET D N 1
ATOM 6587 C CA . MET D 1 5 ? -61.681 -11.538 25.618 1.00 58.77 1 MET D CA 1
ATOM 6588 C C . MET D 1 5 ? -63.198 -11.664 25.806 1.00 56.48 1 MET D C 1
ATOM 6589 O O . MET D 1 5 ? -63.664 -11.881 26.890 1.00 57.07 1 MET D O 1
ATOM 6594 N N . GLU D 1 6 ? -63.941 -11.605 24.708 1.00 52.16 2 GLU D N 1
ATOM 6595 C CA . GLU D 1 6 ? -65.342 -11.939 24.714 1.00 50.81 2 GLU D CA 1
ATOM 6596 C C . GLU D 1 6 ? -65.504 -13.452 24.627 1.00 48.89 2 GLU D C 1
ATOM 6597 O O . GLU D 1 6 ? -64.867 -14.104 23.818 1.00 48.91 2 GLU D O 1
ATOM 6603 N N . VAL D 1 7 ? -66.400 -13.989 25.450 1.00 47.93 3 VAL D N 1
ATOM 6604 C CA . VAL D 1 7 ? -66.608 -15.392 25.571 1.00 47.77 3 VAL D CA 1
ATOM 6605 C C . VAL D 1 7 ? -67.863 -15.741 24.778 1.00 46.16 3 VAL D C 1
ATOM 6606 O O . VAL D 1 7 ? -68.877 -15.065 24.895 1.00 45.06 3 VAL D O 1
ATOM 6610 N N . VAL D 1 8 ? -67.756 -16.788 23.932 1.00 43.46 4 VAL D N 1
ATOM 6611 C CA . VAL D 1 8 ? -68.880 -17.306 23.162 1.00 40.73 4 VAL D CA 1
ATOM 6612 C C . VAL D 1 8 ? -68.858 -18.824 23.302 1.00 40.04 4 VAL D C 1
ATOM 6613 O O . VAL D 1 8 ? -68.066 -19.486 22.659 1.00 37.61 4 VAL D O 1
ATOM 6617 N N . GLY D 1 9 ? -69.691 -19.344 24.204 1.00 40.10 5 GLY D N 1
ATOM 6618 C CA . GLY D 1 9 ? -69.624 -20.744 24.639 1.00 41.00 5 GLY D CA 1
ATOM 6619 C C . GLY D 1 9 ? -68.224 -21.183 24.991 1.00 41.29 5 GLY D C 1
ATOM 6620 O O . GLY D 1 9 ? -67.574 -20.577 25.791 1.00 42.86 5 GLY D O 1
ATOM 6621 N N . ASP D 1 10 ? -67.734 -22.199 24.276 1.00 42.15 6 ASP D N 1
ATOM 6622 C CA . ASP D 1 10 ? -66.400 -22.788 24.448 1.00 41.98 6 ASP D CA 1
ATOM 6623 C C . ASP D 1 10 ? -65.313 -21.995 23.707 1.00 40.42 6 ASP D C 1
ATOM 6624 O O . ASP D 1 10 ? -64.134 -22.413 23.735 1.00 41.66 6 ASP D O 1
ATOM 6629 N N . PHE D 1 11 ? -65.651 -20.842 23.135 1.00 38.53 7 PHE D N 1
ATOM 6630 C CA . PHE D 1 11 ? -64.734 -20.051 22.287 1.00 37.50 7 PHE D CA 1
ATOM 6631 C C . PHE D 1 11 ? -64.612 -18.634 22.841 1.00 38.15 7 PHE D C 1
ATOM 6632 O O . PHE D 1 11 ? -65.381 -18.224 23.686 1.00 38.72 7 PHE D O 1
ATOM 6640 N N . GLU D 1 12 ? -63.650 -17.884 22.309 1.00 38.25 8 GLU D N 1
ATOM 6641 C CA . GLU D 1 12 ? -63.441 -16.520 22.707 1.00 39.08 8 GLU D CA 1
ATOM 6642 C C . GLU D 1 12 ? -62.793 -15.746 21.571 1.00 38.35 8 GLU D C 1
ATOM 6643 O O . GLU D 1 12 ? -62.134 -16.333 20.699 1.00 36.56 8 GLU D O 1
ATOM 6649 N N . TYR D 1 13 ? -62.926 -14.421 21.631 1.00 39.05 9 TYR D N 1
ATOM 6650 C CA . TYR D 1 13 ? -62.263 -13.557 20.678 1.00 39.26 9 TYR D CA 1
ATOM 6651 C C . TYR D 1 13 ? -61.992 -12.199 21.316 1.00 41.79 9 TYR D C 1
ATOM 6652 O O . TYR D 1 13 ? -62.680 -11.799 22.254 1.00 42.74 9 TYR D O 1
ATOM 6661 N N . SER D 1 14 ? -61.041 -11.478 20.726 1.00 43.55 10 SER D N 1
ATOM 6662 C CA . SER D 1 14 ? -60.813 -10.093 21.032 1.00 47.27 10 SER D CA 1
ATOM 6663 C C . SER D 1 14 ? -61.475 -9.200 19.983 1.00 49.32 10 SER D C 1
ATOM 6664 O O . SER D 1 14 ? -61.363 -9.476 18.774 1.00 48.54 10 SER D O 1
ATOM 6667 N N . LYS D 1 15 ? -62.078 -8.098 20.442 1.00 52.19 11 LYS D N 1
ATOM 6668 C CA . LYS D 1 15 ? -62.702 -7.124 19.570 1.00 54.91 11 LYS D CA 1
ATOM 6669 C C . LYS D 1 15 ? -61.680 -6.522 18.590 1.00 55.27 11 LYS D C 1
ATOM 6670 O O . LYS D 1 15 ? -62.073 -5.983 17.569 1.00 54.89 11 LYS D O 1
ATOM 6676 N N . ARG D 1 16 ? -60.384 -6.634 18.895 1.00 55.94 12 ARG D N 1
ATOM 6677 C CA . ARG D 1 16 ? -59.338 -6.089 18.034 1.00 57.41 12 ARG D CA 1
ATOM 6678 C C . ARG D 1 16 ? -59.151 -6.921 16.746 1.00 52.25 12 ARG D C 1
ATOM 6679 O O . ARG D 1 16 ? -58.547 -6.444 15.813 1.00 51.28 12 ARG D O 1
ATOM 6687 N N . ASP D 1 17 ? -59.603 -8.179 16.734 1.00 47.81 13 ASP D N 1
ATOM 6688 C CA . ASP D 1 17 ? -59.252 -9.110 15.654 1.00 45.43 13 ASP D CA 1
ATOM 6689 C C . ASP D 1 17 ? -60.425 -9.227 14.657 1.00 43.66 13 ASP D C 1
ATOM 6690 O O . ASP D 1 17 ? -60.807 -10.360 14.252 1.00 41.35 13 ASP D O 1
ATOM 6695 N N . LEU D 1 18 ? -60.966 -8.071 14.255 1.00 43.22 14 LEU D N 1
ATOM 6696 C CA . LEU D 1 18 ? -62.053 -7.982 13.253 1.00 44.04 14 LEU D CA 1
ATOM 6697 C C . LEU D 1 18 ? -61.524 -8.462 11.890 1.00 41.59 14 LEU D C 1
ATOM 6698 O O . LEU D 1 18 ? -60.491 -8.036 11.463 1.00 41.84 14 LEU D O 1
ATOM 6703 N N . VAL D 1 19 ? -62.236 -9.368 11.218 1.00 39.69 15 VAL D N 1
ATOM 6704 C CA . VAL D 1 19 ? -61.819 -9.786 9.859 1.00 38.09 15 VAL D CA 1
ATOM 6705 C C . VAL D 1 19 ? -62.903 -9.462 8.813 1.00 37.16 15 VAL D C 1
ATOM 6706 O O . VAL D 1 19 ? -62.709 -9.666 7.626 1.00 37.67 15 VAL D O 1
ATOM 6710 N N . GLY D 1 20 ? -64.076 -9.019 9.243 1.00 36.76 16 GLY D N 1
ATOM 6711 C CA . GLY D 1 20 ? -65.051 -8.515 8.300 1.00 36.75 16 GLY D CA 1
ATOM 6712 C C . GLY D 1 20 ? -66.256 -7.948 9.003 1.00 37.12 16 GLY D C 1
ATOM 6713 O O . GLY D 1 20 ? -66.463 -8.206 10.192 1.00 35.93 16 GLY D O 1
ATOM 6714 N N . HIS D 1 21 ? -67.087 -7.233 8.249 1.00 38.41 17 HIS D N 1
ATOM 6715 C CA . HIS D 1 21 ? -68.349 -6.753 8.746 1.00 40.99 17 HIS D CA 1
ATOM 6716 C C . HIS D 1 21 ? -69.325 -6.601 7.576 1.00 41.55 17 HIS D C 1
ATOM 6717 O O . HIS D 1 21 ? -68.922 -6.476 6.443 1.00 41.13 17 HIS D O 1
ATOM 6724 N N . GLY D 1 22 ? -70.605 -6.677 7.893 1.00 41.60 18 GLY D N 1
ATOM 6725 C CA . GLY D 1 22 ? -71.650 -6.507 6.968 1.00 44.19 18 GLY D CA 1
ATOM 6726 C C . GLY D 1 22 ? -72.796 -5.763 7.592 1.00 46.79 18 GLY D C 1
ATOM 6727 O O . GLY D 1 22 ? -72.621 -5.044 8.618 1.00 49.68 18 GLY D O 1
ATOM 6728 N N A ALA D 1 23 ? -73.989 -5.867 7.019 0.50 47.28 19 ALA D N 1
ATOM 6729 N N B ALA D 1 23 ? -73.953 -6.004 6.948 0.50 47.14 19 ALA D N 1
ATOM 6730 C CA A ALA D 1 23 ? -75.090 -4.942 7.364 0.50 46.81 19 ALA D CA 1
ATOM 6731 C CA B ALA D 1 23 ? -75.297 -5.715 7.392 0.50 46.21 19 ALA D CA 1
ATOM 6732 C C A ALA D 1 23 ? -75.341 -4.918 8.888 0.50 45.25 19 ALA D C 1
ATOM 6733 C C B ALA D 1 23 ? -75.599 -6.504 8.659 0.50 44.32 19 ALA D C 1
ATOM 6734 O O A ALA D 1 23 ? -75.288 -3.872 9.561 0.50 44.60 19 ALA D O 1
ATOM 6735 O O B ALA D 1 23 ? -75.885 -7.719 8.587 0.50 43.94 19 ALA D O 1
ATOM 6738 N N A PHE D 1 24 ? -75.577 -6.121 9.417 0.50 42.38 20 PHE D N 1
ATOM 6739 N N B PHE D 1 24 ? -75.473 -5.803 9.793 0.50 43.03 20 PHE D N 1
ATOM 6740 C CA A PHE D 1 24 ? -75.959 -6.359 10.793 0.50 41.84 20 PHE D CA 1
ATOM 6741 C CA B PHE D 1 24 ? -75.910 -6.274 11.072 0.50 42.36 20 PHE D CA 1
ATOM 6742 C C A PHE D 1 24 ? -75.069 -7.444 11.430 0.50 40.03 20 PHE D C 1
ATOM 6743 C C B PHE D 1 24 ? -75.057 -7.473 11.490 0.50 40.21 20 PHE D C 1
ATOM 6744 O O A PHE D 1 24 ? -75.497 -8.161 12.313 0.50 39.66 20 PHE D O 1
ATOM 6745 O O B PHE D 1 24 ? -75.514 -8.329 12.243 0.50 39.79 20 PHE D O 1
ATOM 6760 N N . ALA D 1 25 ? -73.810 -7.512 11.017 1.00 38.74 21 ALA D N 1
ATOM 6761 C CA . ALA D 1 25 ? -72.921 -8.606 11.378 1.00 37.69 21 ALA D CA 1
ATOM 6762 C C . ALA D 1 25 ? -71.465 -8.134 11.427 1.00 37.53 21 ALA D C 1
ATOM 6763 O O . ALA D 1 25 ? -71.050 -7.263 10.645 1.00 37.55 21 ALA D O 1
ATOM 6765 N N . VAL D 1 26 ? -70.693 -8.754 12.331 1.00 35.82 22 VAL D N 1
ATOM 6766 C CA . VAL D 1 26 ? -69.274 -8.591 12.424 1.00 34.92 22 VAL D CA 1
ATOM 6767 C C . VAL D 1 26 ? -68.660 -9.977 12.594 1.00 33.38 22 VAL D C 1
ATOM 6768 O O . VAL D 1 26 ? -69.277 -10.884 13.170 1.00 32.81 22 VAL D O 1
ATOM 6772 N N . VAL D 1 27 ? -67.445 -10.144 12.066 1.00 32.63 23 VAL D N 1
ATOM 6773 C CA . VAL D 1 27 ? -66.758 -11.387 12.163 1.00 32.05 23 VAL D CA 1
ATOM 6774 C C . VAL D 1 27 ? -65.386 -11.119 12.751 1.00 32.21 23 VAL D C 1
ATOM 6775 O O . VAL D 1 27 ? -64.695 -10.238 12.263 1.00 32.77 23 VAL D O 1
ATOM 6779 N N . PHE D 1 28 ? -65.023 -11.920 13.765 1.00 32.20 24 PHE D N 1
ATOM 6780 C CA . PHE D 1 28 ? -63.752 -11.832 14.455 1.00 33.51 24 PHE D CA 1
ATOM 6781 C C . PHE D 1 28 ? -63.004 -13.162 14.367 1.00 32.94 24 PHE D C 1
ATOM 6782 O O . PHE D 1 28 ? -63.603 -14.215 14.434 1.00 31.60 24 PHE D O 1
ATOM 6790 N N . ARG D 1 29 ? -61.678 -13.087 14.260 1.00 34.26 25 ARG D N 1
ATOM 6791 C CA . ARG D 1 29 ? -60.831 -14.237 14.515 1.00 35.24 25 ARG D CA 1
ATOM 6792 C C . ARG D 1 29 ? -60.881 -14.495 16.025 1.00 35.84 25 ARG D C 1
ATOM 6793 O O . ARG D 1 29 ? -60.738 -13.574 16.798 1.00 36.77 25 ARG D O 1
ATOM 6801 N N . GLY D 1 30 ? -61.148 -15.737 16.411 1.00 35.57 26 GLY D N 1
ATOM 6802 C CA . GLY D 1 30 ? -61.056 -16.171 17.762 1.00 36.39 26 GLY D CA 1
ATOM 6803 C C . GLY D 1 30 ? -60.429 -17.543 17.870 1.00 36.95 26 GLY D C 1
ATOM 6804 O O . GLY D 1 30 ? -59.723 -18.006 16.931 1.00 37.38 26 GLY D O 1
ATOM 6805 N N . ARG D 1 31 ? -60.665 -18.193 19.015 1.00 37.59 27 ARG D N 1
ATOM 6806 C CA . ARG D 1 31 ? -60.053 -19.474 19.328 1.00 38.34 27 ARG D CA 1
ATOM 6807 C C . ARG D 1 31 ? -60.890 -20.202 20.377 1.00 38.50 27 ARG D C 1
ATOM 6808 O O . ARG D 1 31 ? -61.689 -19.585 21.081 1.00 37.91 27 ARG D O 1
ATOM 6816 N N . HIS D 1 32 ? -60.721 -21.527 20.424 1.00 38.60 28 HIS D N 1
ATOM 6817 C CA . HIS D 1 32 ? -61.260 -22.335 21.487 1.00 40.72 28 HIS D CA 1
ATOM 6818 C C . HIS D 1 32 ? -60.550 -21.931 22.798 1.00 42.67 28 HIS D C 1
ATOM 6819 O O . HIS D 1 32 ? -59.376 -21.606 22.793 1.00 41.82 28 HIS D O 1
ATOM 6826 N N . ARG D 1 33 ? -61.314 -21.862 23.898 1.00 44.79 29 ARG D N 1
ATOM 6827 C CA . ARG D 1 33 ? -60.811 -21.331 25.177 1.00 48.40 29 ARG D CA 1
ATOM 6828 C C . ARG D 1 33 ? -59.797 -22.287 25.828 1.00 50.67 29 ARG D C 1
ATOM 6829 O O . ARG D 1 33 ? -58.932 -21.809 26.531 1.00 51.06 29 ARG D O 1
ATOM 6837 N N . GLN D 1 34 ? -59.909 -23.599 25.572 1.00 51.10 30 GLN D N 1
ATOM 6838 C CA . GLN D 1 34 ? -58.957 -24.601 26.053 1.00 54.32 30 GLN D CA 1
ATOM 6839 C C . GLN D 1 34 ? -57.912 -24.908 24.965 1.00 53.29 30 GLN D C 1
ATOM 6840 O O . GLN D 1 34 ? -56.727 -24.734 25.195 1.00 50.97 30 GLN D O 1
ATOM 6846 N N . LYS D 1 35 ? -58.364 -25.370 23.792 1.00 52.53 31 LYS D N 1
ATOM 6847 C CA . LYS D 1 35 ? -57.467 -25.681 22.663 1.00 53.53 31 LYS D CA 1
ATOM 6848 C C . LYS D 1 35 ? -57.208 -24.392 21.877 1.00 50.52 31 LYS D C 1
ATOM 6849 O O . LYS D 1 35 ? -57.793 -24.183 20.814 1.00 48.72 31 LYS D O 1
ATOM 6855 N N . THR D 1 36 ? -56.341 -23.537 22.426 1.00 50.68 32 THR D N 1
ATOM 6856 C CA . THR D 1 36 ? -56.169 -22.147 21.986 1.00 51.30 32 THR D CA 1
ATOM 6857 C C . THR D 1 36 ? -55.431 -22.073 20.642 1.00 50.12 32 THR D C 1
ATOM 6858 O O . THR D 1 36 ? -55.311 -21.002 20.072 1.00 50.49 32 THR D O 1
ATOM 6862 N N . ASP D 1 37 ? -54.959 -23.219 20.140 1.00 51.02 33 ASP D N 1
ATOM 6863 C CA . ASP D 1 37 ? -54.350 -23.330 18.815 1.00 51.43 33 ASP D CA 1
ATOM 6864 C C . ASP D 1 37 ? -55.425 -23.621 17.751 1.00 48.55 33 ASP D C 1
ATOM 6865 O O . ASP D 1 37 ? -55.152 -23.517 16.556 1.00 45.35 33 ASP D O 1
ATOM 6870 N N . TRP D 1 38 ? -56.641 -23.977 18.179 1.00 45.75 34 TRP D N 1
ATOM 6871 C CA . TRP D 1 38 ? -57.778 -24.102 17.262 1.00 42.36 34 TRP D CA 1
ATOM 6872 C C . TRP D 1 38 ? -58.382 -22.712 17.046 1.00 41.61 34 TRP D C 1
ATOM 6873 O O . TRP D 1 38 ? -59.088 -22.204 17.902 1.00 42.86 34 TRP D O 1
ATOM 6884 N N . GLU D 1 39 ? -58.042 -22.099 15.911 1.00 38.47 35 GLU D N 1
ATOM 6885 C CA . GLU D 1 39 ? -58.541 -20.807 15.513 1.00 37.80 35 GLU D CA 1
ATOM 6886 C C . GLU D 1 39 ? -59.907 -20.984 14.851 1.00 33.93 35 GLU D C 1
ATOM 6887 O O . GLU D 1 39 ? -60.166 -21.974 14.166 1.00 32.16 35 GLU D O 1
ATOM 6893 N N . VAL D 1 40 ? -60.794 -20.022 15.095 1.00 31.71 36 VAL D N 1
ATOM 6894 C CA . VAL D 1 40 ? -62.138 -20.024 14.549 1.00 29.34 36 VAL D CA 1
ATOM 6895 C C . VAL D 1 40 ? -62.479 -18.600 14.089 1.00 28.31 36 VAL D C 1
ATOM 6896 O O . VAL D 1 40 ? -61.822 -17.649 14.462 1.00 27.53 36 VAL D O 1
ATOM 6900 N N . ALA D 1 41 ? -63.514 -18.485 13.260 1.00 27.43 37 ALA D N 1
ATOM 6901 C CA . ALA D 1 41 ? -64.093 -17.197 12.930 1.00 27.91 37 ALA D CA 1
ATOM 6902 C C . ALA D 1 41 ? -65.445 -17.095 13.620 1.00 28.22 37 ALA D C 1
ATOM 6903 O O . ALA D 1 41 ? -66.278 -18.024 13.520 1.00 28.55 37 ALA D O 1
ATOM 6905 N N . ILE D 1 42 ? -65.652 -16.022 14.371 1.00 28.62 38 ILE D N 1
ATOM 6906 C CA . ILE D 1 42 ? -66.884 -15.871 15.150 1.00 28.82 38 ILE D CA 1
ATOM 6907 C C . ILE D 1 42 ? -67.664 -14.679 14.609 1.00 28.63 38 ILE D C 1
ATOM 6908 O O . ILE D 1 42 ? -67.180 -13.532 14.643 1.00 29.33 38 ILE D O 1
ATOM 6913 N N . LYS D 1 43 ? -68.890 -14.967 14.185 1.00 28.02 39 LYS D N 1
ATOM 6914 C CA . LYS D 1 43 ? -69.746 -14.028 13.565 1.00 28.46 39 LYS D CA 1
ATOM 6915 C C . LYS D 1 43 ? -70.893 -13.700 14.514 1.00 29.05 39 LYS D C 1
ATOM 6916 O O . LYS D 1 43 ? -71.563 -14.607 15.000 1.00 29.01 39 LYS D O 1
ATOM 6922 N N . SER D 1 44 ? -71.115 -12.402 14.721 1.00 29.99 40 SER D N 1
ATOM 6923 C CA . SER D 1 44 ? -72.194 -11.901 15.563 1.00 31.14 40 SER D CA 1
ATOM 6924 C C . SER D 1 44 ? -73.165 -11.143 14.677 1.00 31.18 40 SER D C 1
ATOM 6925 O O . SER D 1 44 ? -72.757 -10.218 14.014 1.00 30.93 40 SER D O 1
ATOM 6928 N N . ILE D 1 45 ? -74.406 -11.633 14.623 1.00 31.59 41 ILE D N 1
ATOM 6929 C CA . ILE D 1 45 ? -75.476 -11.056 13.846 1.00 31.94 41 ILE D CA 1
ATOM 6930 C C . ILE D 1 45 ? -76.443 -10.378 14.822 1.00 33.10 41 ILE D C 1
ATOM 6931 O O . ILE D 1 45 ? -76.979 -11.017 15.729 1.00 33.53 41 ILE D O 1
ATOM 6936 N N . ASN D 1 46 ? -76.669 -9.089 14.633 1.00 34.14 42 ASN D N 1
ATOM 6937 C CA . ASN D 1 46 ? -77.570 -8.311 15.482 1.00 35.58 42 ASN D CA 1
ATOM 6938 C C . ASN D 1 46 ? -79.011 -8.487 14.985 1.00 35.26 42 ASN D C 1
ATOM 6939 O O . ASN D 1 46 ? -79.452 -7.731 14.073 1.00 34.11 42 ASN D O 1
ATOM 6944 N N . LYS D 1 47 ? -79.719 -9.481 15.542 1.00 35.24 43 LYS D N 1
ATOM 6945 C CA . LYS D 1 47 ? -81.098 -9.819 15.128 1.00 36.54 43 LYS D CA 1
ATOM 6946 C C . LYS D 1 47 ? -82.080 -8.670 15.412 1.00 37.73 43 LYS D C 1
ATOM 6947 O O . LYS D 1 47 ? -83.020 -8.478 14.663 1.00 37.37 43 LYS D O 1
ATOM 6953 N N . LYS D 1 48 ? -81.856 -7.921 16.486 1.00 39.50 44 LYS D N 1
ATOM 6954 C CA . LYS D 1 48 ? -82.749 -6.856 16.873 1.00 42.07 44 LYS D CA 1
ATOM 6955 C C . LYS D 1 48 ? -82.731 -5.748 15.811 1.00 40.63 44 LYS D C 1
ATOM 6956 O O . LYS D 1 48 ? -83.783 -5.313 15.371 1.00 39.66 44 LYS D O 1
ATOM 6962 N N . ASN D 1 49 ? -81.534 -5.280 15.447 1.00 39.86 45 ASN D N 1
ATOM 6963 C CA . ASN D 1 49 ? -81.406 -4.226 14.457 1.00 40.68 45 ASN D CA 1
ATOM 6964 C C . ASN D 1 49 ? -81.907 -4.742 13.099 1.00 37.60 45 ASN D C 1
ATOM 6965 O O . ASN D 1 49 ? -82.598 -4.056 12.395 1.00 37.34 45 ASN D O 1
ATOM 6970 N N . LEU D 1 50 ? -81.563 -5.975 12.766 1.00 36.55 46 LEU D N 1
ATOM 6971 C CA . LEU D 1 50 ? -82.012 -6.589 11.535 1.00 35.68 46 LEU D CA 1
ATOM 6972 C C . LEU D 1 50 ? -83.551 -6.580 11.468 1.00 34.80 46 LEU D C 1
ATOM 6973 O O . LEU D 1 50 ? -84.122 -6.251 10.418 1.00 32.66 46 LEU D O 1
ATOM 6978 N N . SER D 1 51 ? -84.216 -6.883 12.586 1.00 34.26 47 SER D N 1
ATOM 6979 C CA . SER D 1 51 ? -85.686 -6.972 12.615 1.00 34.91 47 SER D CA 1
ATOM 6980 C C . SER D 1 51 ? -86.323 -5.604 12.323 1.00 35.45 47 SER D C 1
ATOM 6981 O O . SER D 1 51 ? -87.450 -5.564 11.892 1.00 36.50 47 SER D O 1
ATOM 6984 N N . LYS D 1 52 ? -85.586 -4.515 12.539 1.00 36.46 48 LYS D N 1
ATOM 6985 C CA . LYS D 1 52 ? -86.102 -3.187 12.304 1.00 38.39 48 LYS D CA 1
ATOM 6986 C C . LYS D 1 52 ? -85.811 -2.712 10.878 1.00 36.70 48 LYS D C 1
ATOM 6987 O O . LYS D 1 52 ? -86.214 -1.638 10.501 1.00 36.00 48 LYS D O 1
ATOM 6993 N N . SER D 1 53 ? -85.102 -3.524 10.102 1.00 35.38 49 SER D N 1
ATOM 6994 C CA . SER D 1 53 ? -84.706 -3.151 8.774 1.00 35.13 49 SER D CA 1
ATOM 6995 C C . SER D 1 53 ? -85.502 -3.950 7.729 1.00 33.87 49 SER D C 1
ATOM 6996 O O . SER D 1 53 ? -86.128 -4.999 8.028 1.00 32.61 49 SER D O 1
ATOM 6999 N N . GLN D 1 54 ? -85.393 -3.495 6.486 1.00 34.09 50 GLN D N 1
ATOM 7000 C CA . GLN D 1 54 ? -86.086 -4.111 5.360 1.00 34.58 50 GLN D CA 1
ATOM 7001 C C . GLN D 1 54 ? -85.354 -5.386 4.926 1.00 33.63 50 GLN D C 1
ATOM 7002 O O . GLN D 1 54 ? -85.867 -6.142 4.112 1.00 33.14 50 GLN D O 1
ATOM 7008 N N . ILE D 1 55 ? -84.164 -5.612 5.479 1.00 33.60 51 ILE D N 1
ATOM 7009 C CA . ILE D 1 55 ? -83.307 -6.696 5.052 1.00 34.56 51 ILE D CA 1
ATOM 7010 C C . ILE D 1 55 ? -83.714 -7.974 5.788 1.00 33.42 51 ILE D C 1
ATOM 7011 O O . ILE D 1 55 ? -83.829 -7.958 6.978 1.00 32.53 51 ILE D O 1
ATOM 7016 N N . LEU D 1 56 ? -83.872 -9.077 5.060 1.00 32.41 52 LEU D N 1
ATOM 7017 C CA . LEU D 1 56 ? -84.349 -10.350 5.646 1.00 32.45 52 LEU D CA 1
ATOM 7018 C C . LEU D 1 56 ? -83.260 -11.081 6.453 1.00 32.81 52 LEU D C 1
ATOM 7019 O O . LEU D 1 56 ? -82.058 -11.038 6.120 1.00 31.91 52 LEU D O 1
ATOM 7024 N N A LEU D 1 57 ? -83.713 -11.706 7.549 0.50 32.73 53 LEU D N 1
ATOM 7025 N N B LEU D 1 57 ? -83.682 -11.931 7.408 0.50 32.25 53 LEU D N 1
ATOM 7026 C CA A LEU D 1 57 ? -82.980 -12.787 8.159 0.50 33.44 53 LEU D CA 1
ATOM 7027 C CA B LEU D 1 57 ? -82.743 -12.648 8.342 0.50 32.93 53 LEU D CA 1
ATOM 7028 C C A LEU D 1 57 ? -82.974 -13.933 7.146 0.50 33.03 53 LEU D C 1
ATOM 7029 C C B LEU D 1 57 ? -81.787 -13.596 7.579 0.50 32.50 53 LEU D C 1
ATOM 7030 O O A LEU D 1 57 ? -84.038 -14.406 6.686 0.50 32.64 53 LEU D O 1
ATOM 7031 O O B LEU D 1 57 ? -80.588 -13.697 7.920 0.50 31.92 53 LEU D O 1
ATOM 7040 N N A GLY D 1 58 ? -81.768 -14.363 6.782 0.50 32.99 54 GLY D N 1
ATOM 7041 N N B GLY D 1 58 ? -82.346 -14.367 6.634 0.50 32.47 54 GLY D N 1
ATOM 7042 C CA A GLY D 1 58 ? -81.598 -15.422 5.809 0.50 32.64 54 GLY D CA 1
ATOM 7043 C CA B GLY D 1 58 ? -81.580 -15.372 5.840 0.50 32.28 54 GLY D CA 1
ATOM 7044 C C A GLY D 1 58 ? -81.632 -16.789 6.468 0.50 32.20 54 GLY D C 1
ATOM 7045 C C B GLY D 1 58 ? -81.636 -16.761 6.465 0.50 31.97 54 GLY D C 1
ATOM 7046 O O A GLY D 1 58 ? -82.235 -16.974 7.535 0.50 32.55 54 GLY D O 1
ATOM 7047 O O B GLY D 1 58 ? -82.317 -16.945 7.478 0.50 32.30 54 GLY D O 1
ATOM 7048 N N . LYS D 1 59 ? -80.922 -17.733 5.848 1.00 31.38 55 LYS D N 1
ATOM 7049 C CA . LYS D 1 59 ? -80.882 -19.137 6.302 1.00 30.61 55 LYS D CA 1
ATOM 7050 C C . LYS D 1 59 ? -79.428 -19.627 6.426 1.00 28.73 55 LYS D C 1
ATOM 7051 O O . LYS D 1 59 ? -79.154 -20.777 6.197 1.00 28.47 55 LYS D O 1
ATOM 7057 N N . GLU D 1 60 ? -78.516 -18.756 6.829 1.00 27.31 56 GLU D N 1
ATOM 7058 C CA . GLU D 1 60 ? -77.102 -19.126 6.864 1.00 26.89 56 GLU D CA 1
ATOM 7059 C C . GLU D 1 60 ? -76.862 -20.344 7.766 1.00 27.30 56 GLU D C 1
ATOM 7060 O O . GLU D 1 60 ? -76.104 -21.240 7.411 1.00 26.32 56 GLU D O 1
ATOM 7066 N N . ILE D 1 61 ? -77.508 -20.402 8.921 1.00 28.04 57 ILE D N 1
ATOM 7067 C CA . ILE D 1 61 ? -77.275 -21.515 9.833 1.00 29.26 57 ILE D CA 1
ATOM 7068 C C . ILE D 1 61 ? -77.735 -22.817 9.172 1.00 29.82 57 ILE D C 1
ATOM 7069 O O . ILE D 1 61 ? -76.990 -23.809 9.137 1.00 30.44 57 ILE D O 1
ATOM 7074 N N . LYS D 1 62 ? -78.970 -22.821 8.674 1.00 30.17 58 LYS D N 1
ATOM 7075 C CA . LYS D 1 62 ? -79.521 -23.987 8.051 1.00 31.46 58 LYS D CA 1
ATOM 7076 C C . LYS D 1 62 ? -78.647 -24.406 6.840 1.00 31.25 58 LYS D C 1
ATOM 7077 O O . LYS D 1 62 ? -78.420 -25.566 6.588 1.00 30.69 58 LYS D O 1
ATOM 7083 N N . ILE D 1 63 ? -78.236 -23.449 6.033 1.00 31.70 59 ILE D N 1
ATOM 7084 C CA . ILE D 1 63 ? -77.477 -23.731 4.816 1.00 32.58 59 ILE D CA 1
ATOM 7085 C C . ILE D 1 63 ? -76.100 -24.301 5.175 1.00 33.97 59 ILE D C 1
ATOM 7086 O O . ILE D 1 63 ? -75.690 -25.280 4.575 1.00 33.98 59 ILE D O 1
ATOM 7091 N N . LEU D 1 64 ? -75.380 -23.687 6.109 1.00 34.71 60 LEU D N 1
ATOM 7092 C CA . LEU D 1 64 ? -74.058 -24.213 6.511 1.00 36.66 60 LEU D CA 1
ATOM 7093 C C . LEU D 1 64 ? -74.217 -25.575 7.208 1.00 42.41 60 LEU D C 1
ATOM 7094 O O . LEU D 1 64 ? -73.411 -26.453 7.003 1.00 45.39 60 LEU D O 1
ATOM 7099 N N . LYS D 1 65 ? -75.268 -25.741 8.012 1.00 46.11 61 LYS D N 1
ATOM 7100 C CA . LYS D 1 65 ? -75.530 -27.007 8.718 1.00 50.87 61 LYS D CA 1
ATOM 7101 C C . LYS D 1 65 ? -75.746 -28.118 7.676 1.00 55.96 61 LYS D C 1
ATOM 7102 O O . LYS D 1 65 ? -75.252 -29.204 7.827 1.00 68.06 61 LYS D O 1
ATOM 7108 N N . GLU D 1 66 ? -76.429 -27.794 6.580 1.00 55.13 62 GLU D N 1
ATOM 7109 C CA . GLU D 1 66 ? -76.846 -28.727 5.535 1.00 58.17 62 GLU D CA 1
ATOM 7110 C C . GLU D 1 66 ? -75.657 -29.113 4.663 1.00 61.02 62 GLU D C 1
ATOM 7111 O O . GLU D 1 66 ? -75.610 -30.196 4.118 1.00 62.92 62 GLU D O 1
ATOM 7117 N N . LEU D 1 67 ? -74.720 -28.187 4.478 1.00 62.08 63 LEU D N 1
ATOM 7118 C CA . LEU D 1 67 ? -73.508 -28.456 3.652 1.00 59.18 63 LEU D CA 1
ATOM 7119 C C . LEU D 1 67 ? -72.415 -28.989 4.588 1.00 59.85 63 LEU D C 1
ATOM 7120 O O . LEU D 1 67 ? -72.189 -28.477 5.671 1.00 72.33 63 LEU D O 1
ATOM 7125 N N . GLN D 1 68 ? -71.773 -30.066 4.188 1.00 58.79 64 GLN D N 1
ATOM 7126 C CA . GLN D 1 68 ? -70.510 -30.415 4.711 1.00 57.52 64 GLN D CA 1
ATOM 7127 C C . GLN D 1 68 ? -69.598 -30.658 3.520 1.00 49.33 64 GLN D C 1
ATOM 7128 O O . GLN D 1 68 ? -69.706 -31.664 2.858 1.00 54.44 64 GLN D O 1
ATOM 7134 N N . HIS 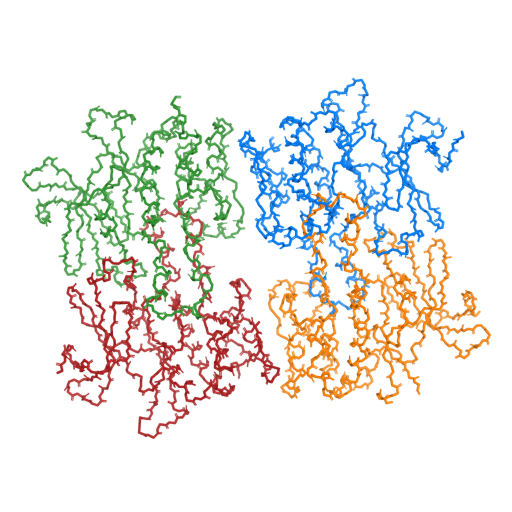D 1 69 ? -68.744 -29.678 3.258 1.00 41.38 65 HIS D N 1
ATOM 7135 C CA . HIS D 1 69 ? -67.901 -29.728 2.108 1.00 37.83 65 HIS D CA 1
ATOM 7136 C C . HIS D 1 69 ? -66.610 -28.956 2.378 1.00 34.90 65 HIS D C 1
ATOM 7137 O O . HIS D 1 69 ? -66.634 -27.875 2.968 1.00 31.64 65 HIS D O 1
ATOM 7144 N N . GLU D 1 70 ? -65.498 -29.478 1.853 1.00 33.50 66 GLU D N 1
ATOM 7145 C CA . GLU D 1 70 ? -64.191 -28.930 2.142 1.00 34.08 66 GLU D CA 1
ATOM 7146 C C . GLU D 1 70 ? -64.007 -27.517 1.532 1.00 31.45 66 GLU D C 1
ATOM 7147 O O . GLU D 1 70 ? -63.113 -26.818 1.959 1.00 31.10 66 GLU D O 1
ATOM 7153 N N . ASN D 1 71 ? -64.826 -27.107 0.551 1.00 28.97 67 ASN D N 1
ATOM 7154 C CA . ASN D 1 71 ? -64.683 -25.799 -0.051 1.00 27.97 67 ASN D CA 1
ATOM 7155 C C . ASN D 1 71 ? -65.836 -24.885 0.365 1.00 27.52 67 ASN D C 1
ATOM 7156 O O . ASN D 1 71 ? -66.079 -23.852 -0.277 1.00 27.44 67 ASN D O 1
ATOM 7161 N N . ILE D 1 72 ? -66.501 -25.209 1.489 1.00 26.99 68 ILE D N 1
ATOM 7162 C CA . ILE D 1 72 ? -67.438 -24.315 2.142 1.00 26.15 68 ILE D CA 1
ATOM 7163 C C . ILE D 1 72 ? -67.077 -24.210 3.629 1.00 25.61 68 ILE D C 1
ATOM 7164 O O . ILE D 1 72 ? -66.830 -25.213 4.275 1.00 25.51 68 ILE D O 1
ATOM 7169 N N . VAL D 1 73 ? -67.062 -22.974 4.166 1.00 24.90 69 VAL D N 1
ATOM 7170 C CA . VAL D 1 73 ? -66.663 -22.790 5.569 1.00 24.67 69 VAL D CA 1
ATOM 7171 C C . VAL D 1 73 ? -67.562 -23.659 6.450 1.00 24.85 69 VAL D C 1
ATOM 7172 O O . VAL D 1 73 ? -68.806 -23.672 6.275 1.00 24.76 69 VAL D O 1
ATOM 7176 N N . ALA D 1 74 ? -66.907 -24.432 7.347 1.00 25.08 70 ALA D N 1
ATOM 7177 C CA . ALA D 1 74 ? -67.567 -25.259 8.322 1.00 25.72 70 ALA D CA 1
ATOM 7178 C C . ALA D 1 74 ? -68.213 -24.368 9.408 1.00 26.01 70 ALA D C 1
ATOM 7179 O O . ALA D 1 74 ? -67.728 -23.291 9.746 1.00 25.72 70 ALA D O 1
ATOM 7181 N N . LEU D 1 75 ? -69.329 -24.847 9.933 1.00 27.10 71 LEU D N 1
ATOM 7182 C CA . LEU D 1 75 ? -69.999 -24.272 11.103 1.00 28.00 71 LEU D CA 1
ATOM 7183 C C . LEU D 1 75 ? -69.788 -25.238 12.283 1.00 29.67 71 LEU D C 1
ATOM 7184 O O . LEU D 1 75 ? -70.223 -26.383 12.230 1.00 31.00 71 LEU D O 1
ATOM 7189 N N . TYR D 1 76 ? -69.168 -24.755 13.358 1.00 30.63 72 TYR D N 1
ATOM 7190 C CA . TYR D 1 76 ? -68.883 -25.610 14.523 1.00 32.16 72 TYR D CA 1
ATOM 7191 C C . TYR D 1 76 ? -69.942 -25.440 15.603 1.00 34.25 72 TYR D C 1
ATOM 7192 O O . TYR D 1 76 ? -70.280 -26.402 16.268 1.00 35.38 72 TYR D O 1
ATOM 7201 N N . ASP D 1 77 ? -70.455 -24.219 15.788 1.00 35.36 73 ASP D N 1
ATOM 7202 C CA . ASP D 1 77 ? -71.358 -24.018 16.878 1.00 37.82 73 ASP D CA 1
ATOM 7203 C C . ASP D 1 77 ? -72.208 -22.780 16.640 1.00 36.87 73 ASP D C 1
ATOM 7204 O O . ASP D 1 77 ? -71.852 -21.921 15.832 1.00 33.18 73 ASP D O 1
ATOM 7209 N N . VAL D 1 78 ? -73.343 -22.738 17.350 1.00 38.07 74 VAL D N 1
ATOM 7210 C CA . VAL D 1 78 ? -74.279 -21.627 17.313 1.00 39.45 74 VAL D CA 1
ATOM 7211 C C . VAL D 1 78 ? -74.640 -21.250 18.749 1.00 42.11 74 VAL D C 1
ATOM 7212 O O . VAL D 1 78 ? -74.917 -22.125 19.536 1.00 42.11 74 VAL D O 1
ATOM 7216 N N . GLN D 1 79 ? -74.619 -19.948 19.074 1.00 43.57 75 GLN D N 1
ATOM 7217 C CA . GLN D 1 79 ? -75.155 -19.477 20.345 1.00 44.99 75 GLN D CA 1
ATOM 7218 C C . GLN D 1 79 ? -76.214 -18.392 20.049 1.00 45.67 75 GLN D C 1
ATOM 7219 O O . GLN D 1 79 ? -75.909 -17.339 19.555 1.00 42.51 75 GLN D O 1
ATOM 7225 N N . GLU D 1 80 ? -77.457 -18.702 20.394 1.00 48.67 76 GLU D N 1
ATOM 7226 C CA . GLU D 1 80 ? -78.615 -17.846 20.241 1.00 49.96 76 GLU D CA 1
ATOM 7227 C C . GLU D 1 80 ? -78.836 -17.041 21.546 1.00 48.95 76 GLU D C 1
ATOM 7228 O O . GLU D 1 80 ? -78.815 -17.594 22.631 1.00 47.66 76 GLU D O 1
ATOM 7234 N N . LEU D 1 81 ? -79.022 -15.725 21.402 1.00 47.74 77 LEU D N 1
ATOM 7235 C CA . LEU D 1 81 ? -79.544 -14.834 22.433 1.00 48.32 77 LEU D CA 1
ATOM 7236 C C . LEU D 1 81 ? -80.799 -14.132 21.906 1.00 47.02 77 LEU D C 1
ATOM 7237 O O . LEU D 1 81 ? -81.119 -14.222 20.736 1.00 44.98 77 LEU D O 1
ATOM 7242 N N . PRO D 1 82 ? -81.590 -13.433 22.749 1.00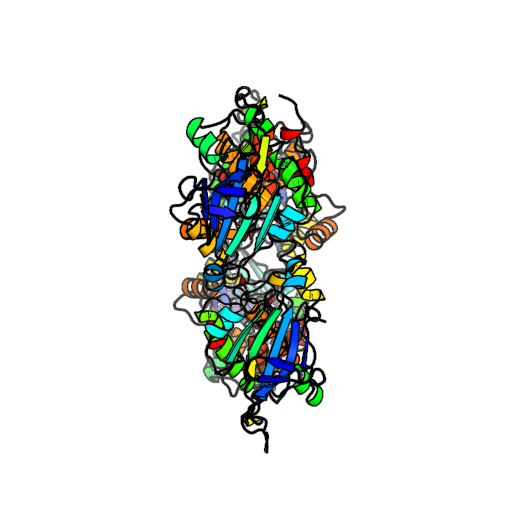 46.47 78 PRO D N 1
ATOM 7243 C CA . PRO D 1 82 ? -82.804 -12.785 22.265 1.00 45.59 78 PRO D CA 1
ATOM 7244 C C . PRO D 1 82 ? -82.531 -11.744 21.160 1.00 43.41 78 PRO D C 1
ATOM 7245 O O . PRO D 1 82 ? -83.330 -11.603 20.293 1.00 41.49 78 PRO D O 1
ATOM 7249 N N . ASN D 1 83 ? -81.412 -11.022 21.231 1.00 43.29 79 ASN D N 1
ATOM 7250 C CA . ASN D 1 83 ? -81.161 -9.889 20.335 1.00 43.14 79 ASN D CA 1
ATOM 7251 C C . ASN D 1 83 ? -80.006 -10.155 19.352 1.00 42.33 79 ASN D C 1
ATOM 7252 O O . ASN D 1 83 ? -79.868 -9.378 18.423 1.00 41.90 79 ASN D O 1
ATOM 7257 N N . SER D 1 84 ? -79.301 -11.293 19.494 1.00 41.08 80 SER D N 1
ATOM 7258 C CA . SER D 1 84 ? -78.048 -11.616 18.776 1.00 40.15 80 SER D CA 1
ATOM 7259 C C . SER D 1 84 ? -77.998 -13.112 18.467 1.00 39.04 80 SER D C 1
ATOM 7260 O O . SER D 1 84 ? -78.524 -13.927 19.263 1.00 40.11 80 SER D O 1
ATOM 7263 N N . VAL D 1 85 ? -77.257 -13.491 17.427 1.00 35.60 81 VAL D N 1
ATOM 7264 C CA . VAL D 1 85 ? -76.868 -14.872 17.274 1.00 33.94 81 VAL D CA 1
ATOM 7265 C C . VAL D 1 85 ? -75.398 -14.937 16.822 1.00 32.43 81 VAL D C 1
ATOM 7266 O O . VAL D 1 85 ? -74.904 -14.091 16.072 1.00 30.76 81 VAL D O 1
ATOM 7270 N N . PHE D 1 86 ? -74.674 -15.891 17.403 1.00 32.76 82 PHE D N 1
ATOM 7271 C CA . PHE D 1 86 ? -73.269 -16.122 17.133 1.00 32.39 82 PHE D CA 1
ATOM 7272 C C . PHE D 1 86 ? -73.128 -17.412 16.327 1.00 31.26 82 PHE D C 1
ATOM 7273 O O . PHE D 1 86 ? -73.753 -18.458 16.647 1.00 30.52 82 PHE D O 1
ATOM 7281 N N . LEU D 1 87 ? -72.333 -17.329 15.259 1.00 29.92 83 LEU D N 1
ATOM 7282 C CA . LEU D 1 87 ? -71.936 -18.481 14.489 1.00 28.77 83 LEU D CA 1
ATOM 7283 C C . LEU D 1 87 ? -70.436 -18.662 14.684 1.00 28.17 83 LEU D C 1
ATOM 7284 O O . LEU D 1 87 ? -69.688 -17.748 14.450 1.00 28.76 83 LEU D O 1
ATOM 7289 N N . VAL D 1 88 ? -70.008 -19.846 15.096 1.00 27.84 84 VAL D N 1
ATOM 7290 C CA . VAL D 1 88 ? -68.615 -20.162 15.253 1.00 28.44 84 VAL D CA 1
ATOM 7291 C C . VAL D 1 88 ? -68.247 -21.048 14.065 1.00 27.41 84 VAL D C 1
ATOM 7292 O O . VAL D 1 88 ? -68.797 -22.151 13.911 1.00 26.71 84 VAL D O 1
ATOM 7296 N N . MET D 1 89 ? -67.315 -20.555 13.251 1.00 26.75 85 MET D N 1
ATOM 7297 C CA . MET D 1 89 ? -67.066 -21.135 11.948 1.00 26.40 85 MET D CA 1
ATOM 7298 C C . MET D 1 89 ? -65.575 -21.351 11.767 1.00 26.14 85 MET D C 1
ATOM 7299 O O . MET D 1 89 ? -64.743 -20.882 12.580 1.00 26.03 85 MET D O 1
ATOM 7304 N N . GLU D 1 90 ? -65.255 -22.074 10.695 1.00 25.59 86 GLU D N 1
ATOM 7305 C CA . GLU D 1 90 ? -63.900 -22.334 10.243 1.00 25.42 86 GLU D CA 1
ATOM 7306 C C . GLU D 1 90 ? -63.199 -21.022 9.979 1.00 25.32 86 GLU D C 1
ATOM 7307 O O . GLU D 1 90 ? -63.758 -20.163 9.272 1.00 25.20 86 GLU D O 1
ATOM 7313 N N . TYR D 1 91 ? -61.967 -20.903 10.487 1.00 25.40 87 TYR D N 1
ATOM 7314 C CA . TYR D 1 91 ? -61.119 -19.750 10.219 1.00 25.69 87 TYR D CA 1
ATOM 7315 C C . TYR D 1 91 ? -60.227 -20.063 9.004 1.00 25.47 87 TYR D C 1
ATOM 7316 O O . TYR D 1 91 ? -59.587 -21.131 8.929 1.00 24.58 87 TYR D O 1
ATOM 7325 N N . CYS D 1 92 ? -60.169 -19.102 8.082 1.00 25.29 88 CYS D N 1
ATOM 7326 C CA . CYS D 1 92 ? -59.407 -19.204 6.883 1.00 25.25 88 CYS D CA 1
ATOM 7327 C C . CYS D 1 92 ? -58.176 -18.326 7.057 1.00 25.76 88 CYS D C 1
ATOM 7328 O O . CYS D 1 92 ? -58.255 -17.113 6.977 1.00 26.47 88 CYS D O 1
ATOM 7331 N N . ASN D 1 93 ? -57.023 -18.968 7.219 1.00 26.12 89 ASN D N 1
ATOM 7332 C CA . ASN D 1 93 ? -55.808 -18.332 7.701 1.00 27.08 89 ASN D CA 1
ATOM 7333 C C . ASN D 1 93 ? -55.155 -17.479 6.603 1.00 27.82 89 ASN D C 1
ATOM 7334 O O . ASN D 1 93 ? -54.198 -16.776 6.873 1.00 28.41 89 ASN D O 1
ATOM 7339 N N . GLY D 1 94 ? -55.665 -17.550 5.362 1.00 27.78 90 GLY D N 1
ATOM 7340 C CA . GLY D 1 94 ? -55.083 -16.841 4.250 1.00 28.34 90 GLY D CA 1
ATOM 7341 C C . GLY D 1 94 ? -55.819 -15.560 3.927 1.00 29.20 90 GLY D C 1
ATOM 7342 O O . GLY D 1 94 ? -55.466 -14.892 3.006 1.00 31.06 90 GLY D O 1
ATOM 7343 N N . GLY D 1 95 ? -56.934 -15.266 4.583 1.00 28.59 91 GLY D N 1
ATOM 7344 C CA . GLY D 1 95 ? -57.753 -14.100 4.178 1.00 29.51 91 GLY D CA 1
ATOM 7345 C C . GLY D 1 95 ? -58.627 -14.402 2.957 1.00 29.93 91 GLY D C 1
ATOM 7346 O O . GLY D 1 95 ? -58.975 -15.548 2.717 1.00 30.19 91 GLY D O 1
ATOM 7347 N N . ASP D 1 96 ? -58.986 -13.362 2.190 1.00 30.99 92 ASP D N 1
ATOM 7348 C CA . ASP D 1 96 ? -59.904 -13.511 1.076 1.00 31.25 92 ASP D CA 1
ATOM 7349 C C . ASP D 1 96 ? -59.128 -13.390 -0.241 1.00 32.03 92 ASP D C 1
ATOM 7350 O O . ASP D 1 96 ? -57.941 -13.086 -0.263 1.00 32.00 92 ASP D O 1
ATOM 7355 N N . LEU D 1 97 ? -59.826 -13.664 -1.349 1.00 31.68 93 LEU D N 1
ATOM 7356 C CA . LEU D 1 97 ? -59.229 -13.684 -2.653 1.00 32.28 93 LEU D CA 1
ATOM 7357 C C . LEU D 1 97 ? -58.747 -12.282 -3.029 1.00 33.06 93 LEU D C 1
ATOM 7358 O O . LEU D 1 97 ? -57.727 -12.152 -3.719 1.00 32.86 93 LEU D O 1
ATOM 7363 N N . ALA D 1 98 ? -59.470 -11.248 -2.581 1.00 33.57 94 ALA D N 1
ATOM 7364 C CA . ALA D 1 98 ? -59.055 -9.864 -2.833 1.00 35.49 94 ALA D CA 1
ATOM 7365 C C . ALA D 1 98 ? -57.668 -9.619 -2.221 1.00 37.32 94 ALA D C 1
ATOM 7366 O O . ALA D 1 98 ? -56.826 -9.035 -2.861 1.00 38.45 94 ALA D O 1
ATOM 7368 N N . ASP D 1 99 ? -57.443 -10.067 -0.980 1.00 37.11 95 ASP D N 1
ATOM 7369 C CA . ASP D 1 99 ? -56.132 -9.875 -0.307 1.00 39.76 95 ASP D CA 1
ATOM 7370 C C . ASP D 1 99 ? -55.023 -10.531 -1.140 1.00 40.33 95 ASP D C 1
ATOM 7371 O O . ASP D 1 99 ? -53.965 -9.973 -1.366 1.00 43.15 95 ASP D O 1
ATOM 7376 N N . TYR D 1 100 ? -55.301 -11.737 -1.609 1.00 38.80 96 TYR D N 1
ATOM 7377 C CA . TYR D 1 100 ? -54.370 -12.478 -2.405 1.00 38.33 96 TYR D CA 1
ATOM 7378 C C . TYR D 1 100 ? -54.065 -11.750 -3.739 1.00 40.71 96 TYR D C 1
ATOM 7379 O O . TYR D 1 100 ? -52.895 -11.687 -4.181 1.00 41.78 96 TYR D O 1
ATOM 7388 N N . LEU D 1 101 ? -55.113 -11.234 -4.399 1.00 41.54 97 LEU D N 1
ATOM 7389 C CA . LEU D 1 101 ? -54.957 -10.526 -5.660 1.00 43.69 97 LEU D CA 1
ATOM 7390 C C . LEU D 1 101 ? -54.176 -9.225 -5.449 1.00 46.36 97 LEU D C 1
ATOM 7391 O O . LEU D 1 101 ? -53.561 -8.754 -6.381 1.00 48.44 97 LEU D O 1
ATOM 7396 N N . GLN D 1 102 ? -54.283 -8.616 -4.269 1.00 47.47 98 GLN D N 1
ATOM 7397 C CA . GLN D 1 102 ? -53.601 -7.384 -4.003 1.00 50.73 98 GLN D CA 1
ATOM 7398 C C . GLN D 1 102 ? -52.082 -7.563 -4.204 1.00 51.48 98 GLN D C 1
ATOM 7399 O O . GLN D 1 102 ? -51.419 -6.655 -4.720 1.00 54.87 98 GLN D O 1
ATOM 7405 N N . ALA D 1 103 ? -51.548 -8.730 -3.828 1.00 48.55 99 ALA D N 1
ATOM 7406 C CA . ALA D 1 103 ? -50.144 -9.014 -3.956 1.00 49.02 99 ALA D CA 1
ATOM 7407 C C . ALA D 1 103 ? -49.782 -9.339 -5.416 1.00 49.87 99 ALA D C 1
ATOM 7408 O O . ALA D 1 103 ? -48.713 -8.908 -5.941 1.00 48.68 99 ALA D O 1
ATOM 7410 N N . LYS D 1 104 ? -50.652 -10.107 -6.065 1.00 48.09 100 LYS D N 1
ATOM 7411 C CA . LYS D 1 104 ? -50.325 -10.800 -7.275 1.00 50.06 100 LYS D CA 1
ATOM 7412 C C . LYS D 1 104 ? -50.741 -10.005 -8.514 1.00 51.33 100 LYS D C 1
ATOM 7413 O O . LYS D 1 104 ? -50.170 -10.224 -9.574 1.00 52.07 100 LYS D O 1
ATOM 7419 N N . GLY D 1 105 ? -51.739 -9.116 -8.369 1.00 51.93 101 GLY D N 1
ATOM 7420 C CA . GLY D 1 105 ? -52.364 -8.410 -9.477 1.00 52.76 101 GLY D CA 1
ATOM 7421 C C . GLY D 1 105 ? -53.309 -9.315 -10.241 1.00 52.03 101 GLY D C 1
ATOM 7422 O O . GLY D 1 105 ? -54.470 -9.069 -10.307 1.00 51.70 101 GLY D O 1
ATOM 7423 N N . THR D 1 106 ? -52.735 -10.365 -10.841 1.00 52.77 102 THR D N 1
ATOM 7424 C CA . THR D 1 106 ? -53.420 -11.361 -11.613 1.00 53.37 102 THR D CA 1
ATOM 7425 C C . THR D 1 106 ? -52.902 -12.742 -11.199 1.00 53.20 102 THR D C 1
ATOM 7426 O O . THR D 1 106 ? -51.834 -12.846 -10.640 1.00 56.44 102 THR D O 1
ATOM 7430 N N . LEU D 1 107 ? -53.630 -13.800 -11.554 1.00 51.41 103 LEU D N 1
ATOM 7431 C CA . LEU D 1 107 ? -53.223 -15.171 -11.336 1.00 50.38 103 LEU D CA 1
ATOM 7432 C C . LEU D 1 107 ? -52.838 -15.797 -12.673 1.00 52.64 103 LEU D C 1
ATOM 7433 O O . LEU D 1 107 ? -53.422 -15.455 -13.690 1.00 54.21 103 LEU D O 1
ATOM 7438 N N . SER D 1 108 ? -51.940 -16.792 -12.655 1.00 54.42 104 SER D N 1
ATOM 7439 C CA . SER D 1 108 ? -51.701 -17.615 -13.844 1.00 56.52 104 SER D CA 1
ATOM 7440 C C . SER D 1 108 ? -52.994 -18.341 -14.206 1.00 56.28 104 SER D C 1
ATOM 7441 O O . SER D 1 108 ? -53.859 -18.489 -13.384 1.00 54.95 104 SER D O 1
ATOM 7444 N N . GLU D 1 109 ? -53.106 -18.798 -15.442 1.00 57.37 105 GLU D N 1
ATOM 7445 C CA . GLU D 1 109 ? -54.230 -19.597 -15.858 1.00 59.52 105 GLU D CA 1
ATOM 7446 C C . GLU D 1 109 ? -54.254 -20.908 -15.063 1.00 58.08 105 GLU D C 1
ATOM 7447 O O . GLU D 1 109 ? -55.338 -21.422 -14.741 1.00 55.18 105 GLU D O 1
ATOM 7453 N N . ASP D 1 110 ? -53.076 -21.453 -14.760 1.00 58.52 106 ASP D N 1
ATOM 7454 C CA . ASP D 1 110 ? -53.029 -22.712 -14.052 1.00 61.80 106 ASP D CA 1
ATOM 7455 C C . ASP D 1 110 ? -53.507 -22.521 -12.591 1.00 57.35 106 ASP D C 1
ATOM 7456 O O . ASP D 1 110 ? -54.147 -23.388 -12.075 1.00 55.13 106 ASP D O 1
ATOM 7461 N N . THR D 1 111 ? -53.192 -21.380 -11.967 1.00 52.81 107 THR D N 1
ATOM 7462 C CA . THR D 1 111 ? -53.693 -21.041 -10.632 1.00 50.85 107 THR D CA 1
ATOM 7463 C C . THR D 1 111 ? -55.212 -20.837 -10.701 1.00 49.39 107 THR D C 1
ATOM 7464 O O . THR D 1 111 ? -55.929 -21.377 -9.878 1.00 46.36 107 THR D O 1
ATOM 7468 N N . ILE D 1 112 ? -55.684 -20.101 -11.715 1.00 47.76 108 ILE D N 1
ATOM 7469 C CA . ILE D 1 112 ? -57.079 -19.896 -11.941 1.00 47.24 108 ILE D CA 1
ATOM 7470 C C . ILE D 1 112 ? -57.781 -21.257 -12.003 1.00 46.80 108 ILE D C 1
ATOM 7471 O O . ILE D 1 112 ? -58.822 -21.456 -11.356 1.00 43.56 108 ILE D O 1
ATOM 7476 N N . ARG D 1 113 ? -57.174 -22.202 -12.711 1.00 47.54 109 ARG D N 1
ATOM 7477 C CA . ARG D 1 113 ? -57.796 -23.486 -12.903 1.00 48.85 109 ARG D CA 1
ATOM 7478 C C . ARG D 1 113 ? -57.899 -24.222 -11.564 1.00 45.00 109 ARG D C 1
ATOM 7479 O O . ARG D 1 113 ? -58.910 -24.842 -11.293 1.00 43.98 109 ARG D O 1
ATOM 7487 N N . VAL D 1 114 ? -56.805 -24.216 -10.792 1.00 43.60 110 VAL D N 1
ATOM 7488 C CA . VAL D 1 114 ? -56.737 -24.905 -9.503 1.00 41.57 110 VAL D CA 1
ATOM 7489 C C . VAL D 1 114 ? -57.823 -24.345 -8.568 1.00 38.85 110 VAL D C 1
ATOM 7490 O O . VAL D 1 114 ? -58.571 -25.092 -8.031 1.00 38.98 110 VAL D O 1
ATOM 7494 N N . PHE D 1 115 ? -57.919 -23.018 -8.452 1.00 36.58 111 PHE D N 1
ATOM 7495 C CA . PHE D 1 115 ? -58.922 -22.374 -7.643 1.00 34.94 111 PHE D CA 1
ATOM 7496 C C . PHE D 1 115 ? -60.316 -22.714 -8.163 1.00 34.74 111 PHE D C 1
ATOM 7497 O O . PHE D 1 115 ? -61.210 -23.016 -7.395 1.00 32.40 111 PHE D O 1
ATOM 7505 N N . LEU D 1 116 ? -60.509 -22.640 -9.482 1.00 36.20 112 LEU D N 1
ATOM 7506 C CA . LEU D 1 116 ? -61.816 -22.756 -10.059 1.00 36.97 112 LEU D CA 1
ATOM 7507 C C . LEU D 1 116 ? -62.338 -24.184 -9.895 1.00 37.52 112 LEU D C 1
ATOM 7508 O O . LEU D 1 116 ? -63.517 -24.365 -9.672 1.00 37.84 112 LEU D O 1
ATOM 7513 N N . HIS D 1 117 ? -61.456 -25.184 -9.947 1.00 38.31 113 HIS D N 1
ATOM 7514 C CA . HIS D 1 117 ? -61.835 -26.556 -9.642 1.00 39.88 113 HIS D CA 1
ATOM 7515 C C . HIS D 1 117 ? -62.499 -26.632 -8.253 1.00 36.60 113 HIS D C 1
ATOM 7516 O O . HIS D 1 117 ? -63.492 -27.331 -8.061 1.00 35.20 113 HIS D O 1
ATOM 7523 N N . GLN D 1 118 ? -61.933 -25.907 -7.277 1.00 33.93 114 GLN D N 1
ATOM 7524 C CA . GLN D 1 118 ? -62.430 -25.930 -5.901 1.00 32.13 114 GLN D CA 1
ATOM 7525 C C . GLN D 1 118 ? -63.764 -25.146 -5.811 1.00 30.64 114 GLN D C 1
ATOM 7526 O O . GLN D 1 118 ? -64.707 -25.579 -5.177 1.00 29.60 114 GLN D O 1
ATOM 7532 N N . ILE D 1 119 ? -63.844 -23.983 -6.477 1.00 30.20 115 ILE D N 1
ATOM 7533 C CA . ILE D 1 119 ? -65.037 -23.208 -6.479 1.00 29.77 115 ILE D CA 1
ATOM 7534 C C . ILE D 1 119 ? -66.153 -24.030 -7.139 1.00 30.53 115 ILE D C 1
ATOM 7535 O O . ILE D 1 119 ? -67.272 -24.047 -6.652 1.00 29.96 115 ILE D O 1
ATOM 7540 N N . ALA D 1 120 ? -65.806 -24.767 -8.201 1.00 31.87 116 ALA D N 1
ATOM 7541 C CA . ALA D 1 120 ? -66.771 -25.606 -8.932 1.00 32.87 116 ALA D CA 1
ATOM 7542 C C . ALA D 1 120 ? -67.295 -26.718 -8.032 1.00 32.38 116 ALA D C 1
ATOM 7543 O O . ALA D 1 120 ? -68.463 -27.044 -8.058 1.00 32.85 116 ALA D O 1
ATOM 7545 N N . ALA D 1 121 ? -66.403 -27.318 -7.254 1.00 32.41 117 ALA D N 1
ATOM 7546 C CA . ALA D 1 121 ? -66.793 -28.373 -6.291 1.00 32.54 117 ALA D CA 1
ATOM 7547 C C . ALA D 1 121 ? -67.822 -27.816 -5.287 1.00 31.86 117 ALA D C 1
ATOM 7548 O O . ALA D 1 121 ? -68.846 -28.470 -4.996 1.00 32.46 117 ALA D O 1
ATOM 7550 N N . ALA D 1 122 ? -67.585 -26.594 -4.781 1.00 30.54 118 ALA D N 1
ATOM 7551 C CA . ALA D 1 122 ? -68.567 -25.953 -3.894 1.00 29.97 118 ALA D CA 1
ATOM 7552 C C . ALA D 1 122 ? -69.872 -25.702 -4.669 1.00 30.89 118 ALA D C 1
ATOM 7553 O O . ALA D 1 122 ? -70.969 -25.900 -4.157 1.00 29.68 118 ALA D O 1
ATOM 7555 N N . MET D 1 123 ? -69.752 -25.198 -5.896 1.00 32.87 119 MET D N 1
ATOM 7556 C CA . MET D 1 123 ? -70.946 -24.841 -6.687 1.00 34.36 119 MET D CA 1
ATOM 7557 C C . MET D 1 123 ? -71.778 -26.107 -6.988 1.00 35.42 119 MET D C 1
ATOM 7558 O O . MET D 1 123 ? -72.999 -26.049 -7.017 1.00 34.55 119 MET D O 1
ATOM 7563 N N . ARG D 1 124 ? -71.099 -27.247 -7.141 1.00 37.17 120 ARG D N 1
ATOM 7564 C CA . ARG D 1 124 ? -71.756 -28.553 -7.324 1.00 39.27 120 ARG D CA 1
ATOM 7565 C C . ARG D 1 124 ? -72.674 -28.862 -6.135 1.00 38.13 120 ARG D C 1
ATOM 7566 O O . ARG D 1 124 ? -73.830 -29.221 -6.322 1.00 37.47 120 ARG D O 1
ATOM 7574 N N . ILE D 1 125 ? -72.170 -28.718 -4.903 1.00 37.04 121 ILE D N 1
ATOM 7575 C CA . ILE D 1 125 ? -72.976 -29.074 -3.719 1.00 37.48 121 ILE D CA 1
ATOM 7576 C C . ILE D 1 125 ? -74.134 -28.066 -3.597 1.00 36.38 121 ILE D C 1
ATOM 7577 O O . ILE D 1 125 ? -75.262 -28.481 -3.371 1.00 36.09 121 ILE D O 1
ATOM 7582 N N . LEU D 1 126 ? -73.868 -26.765 -3.812 1.00 35.31 122 LEU D N 1
ATOM 7583 C CA . LEU D 1 126 ? -74.933 -25.753 -3.804 1.00 34.96 122 LEU D CA 1
ATOM 7584 C C . LEU D 1 126 ? -76.032 -26.147 -4.818 1.00 35.77 122 LEU D C 1
ATOM 7585 O O . LEU D 1 126 ? -77.236 -26.078 -4.528 1.00 34.54 122 LEU D O 1
ATOM 7590 N N . HIS D 1 127 ? -75.591 -26.572 -6.006 1.00 37.40 123 HIS D N 1
ATOM 7591 C CA . HIS D 1 127 ? -76.497 -26.884 -7.129 1.00 39.19 123 HIS D CA 1
ATOM 7592 C C . HIS D 1 127 ? -77.350 -28.103 -6.789 1.00 40.42 123 HIS D C 1
ATOM 7593 O O . HIS D 1 127 ? -78.558 -28.072 -6.974 1.00 41.88 123 HIS D O 1
ATOM 7600 N N . SER D 1 128 ? -76.724 -29.151 -6.244 1.00 41.69 124 SER D N 1
ATOM 7601 C CA . SER D 1 128 ? -77.472 -30.349 -5.855 1.00 43.50 124 SER D CA 1
ATOM 7602 C C . SER D 1 128 ? -78.520 -30.014 -4.789 1.00 41.85 124 SER D C 1
ATOM 7603 O O . SER D 1 128 ? -79.500 -30.702 -4.711 1.00 43.61 124 SER D O 1
ATOM 7606 N N . LYS D 1 129 ? -78.307 -28.996 -3.953 1.00 40.34 125 LYS D N 1
ATOM 7607 C CA . LYS D 1 129 ? -79.233 -28.719 -2.858 1.00 38.90 125 LYS D CA 1
ATOM 7608 C C . LYS D 1 129 ? -80.223 -27.609 -3.224 1.00 36.65 125 LYS D C 1
ATOM 7609 O O . LYS D 1 129 ? -81.085 -27.280 -2.423 1.00 36.31 125 LYS D O 1
ATOM 7615 N N . GLY D 1 130 ? -80.090 -27.026 -4.408 1.00 34.73 126 GLY D N 1
ATOM 7616 C CA . GLY D 1 130 ? -80.977 -25.966 -4.837 1.00 33.47 126 GLY D CA 1
ATOM 7617 C C . GLY D 1 130 ? -80.729 -24.655 -4.114 1.00 31.37 126 GLY D C 1
ATOM 7618 O O . GLY D 1 130 ? -81.651 -23.887 -3.855 1.00 31.28 126 GLY D O 1
ATOM 7619 N N . ILE D 1 131 ? -79.471 -24.385 -3.803 1.00 30.44 127 ILE D N 1
ATOM 7620 C CA . ILE D 1 131 ? -79.059 -23.167 -3.078 1.00 29.04 127 ILE D CA 1
ATOM 7621 C C . ILE D 1 131 ? -78.284 -22.269 -4.037 1.00 29.47 127 ILE D C 1
ATOM 7622 O O . ILE D 1 131 ? -77.424 -22.732 -4.713 1.00 29.11 127 ILE D O 1
ATOM 7627 N N . ILE D 1 132 ? -78.622 -20.974 -4.043 1.00 29.71 128 ILE D N 1
ATOM 7628 C CA . ILE D 1 132 ? -77.859 -19.984 -4.722 1.00 30.19 128 ILE D CA 1
ATOM 7629 C C . ILE D 1 132 ? -77.337 -18.992 -3.696 1.00 28.56 128 ILE D C 1
ATOM 7630 O O . ILE D 1 132 ? -78.085 -18.564 -2.815 1.00 27.95 128 ILE D O 1
ATOM 7635 N N . HIS D 1 133 ? -76.046 -18.665 -3.817 1.00 27.93 129 HIS D N 1
ATOM 7636 C CA . HIS D 1 133 ? -75.310 -17.814 -2.850 1.00 27.38 129 HIS D CA 1
ATOM 7637 C C . HIS D 1 133 ? -75.736 -16.350 -2.987 1.00 27.45 129 HIS D C 1
ATOM 7638 O O . HIS D 1 133 ? -76.023 -15.705 -2.016 1.00 25.21 129 HIS D O 1
ATOM 7645 N N . ARG D 1 134 ? -75.760 -15.892 -4.251 1.00 29.33 130 ARG D N 1
ATOM 7646 C CA . ARG D 1 134 ? -76.314 -14.624 -4.737 1.00 31.82 130 ARG D CA 1
ATOM 7647 C C . ARG D 1 134 ? -75.382 -13.434 -4.467 1.00 32.73 130 ARG D C 1
ATOM 7648 O O . ARG D 1 134 ? -75.676 -12.348 -4.982 1.00 34.60 130 ARG D O 1
ATOM 7656 N N . ASP D 1 135 ? -74.279 -13.622 -3.720 1.00 31.96 131 ASP D N 1
ATOM 7657 C CA . ASP D 1 135 ? -73.347 -12.531 -3.466 1.00 32.67 131 ASP D CA 1
ATOM 7658 C C . ASP D 1 135 ? -71.877 -12.985 -3.529 1.00 31.92 131 ASP D C 1
ATOM 7659 O O . ASP D 1 135 ? -71.032 -12.477 -2.763 1.00 30.92 131 ASP D O 1
ATOM 7664 N N . LEU D 1 136 ? -71.548 -13.883 -4.449 1.00 31.76 132 LEU D N 1
ATOM 7665 C CA . LEU D 1 136 ? -70.176 -14.330 -4.590 1.00 32.19 132 LEU D CA 1
ATOM 7666 C C . LEU D 1 136 ? -69.299 -13.176 -5.052 1.00 33.41 132 LEU D C 1
ATOM 7667 O O . LEU D 1 136 ? -69.621 -12.515 -6.027 1.00 34.83 132 LEU D O 1
ATOM 7672 N N . LYS D 1 137 ? -68.109 -13.071 -4.456 1.00 33.05 133 LYS D N 1
ATOM 7673 C CA . LYS D 1 137 ? -67.191 -12.021 -4.776 1.00 34.12 133 LYS D CA 1
ATOM 7674 C C . LYS D 1 137 ? -65.833 -12.308 -4.148 1.00 33.42 133 LYS D C 1
ATOM 7675 O O . LYS D 1 137 ? -65.713 -13.226 -3.318 1.00 31.42 133 LYS D O 1
ATOM 7681 N N . PRO D 1 138 ? -64.760 -11.569 -4.529 1.00 33.54 134 PRO D N 1
ATOM 7682 C CA . PRO D 1 138 ? -63.436 -11.847 -3.992 1.00 34.12 134 PRO D CA 1
ATOM 7683 C C . PRO D 1 138 ? -63.389 -11.783 -2.449 1.00 32.63 134 PRO D C 1
ATOM 7684 O O . PRO D 1 138 ? -62.604 -12.469 -1.860 1.00 31.87 134 PRO D O 1
ATOM 7688 N N . GLN D 1 139 ? -64.306 -11.024 -1.840 1.00 32.76 135 GLN D N 1
ATOM 7689 C CA . GLN D 1 139 ? -64.313 -10.759 -0.400 1.00 32.78 135 GLN D CA 1
ATOM 7690 C C . GLN D 1 139 ? -64.919 -11.929 0.386 1.00 31.25 135 GLN D C 1
ATOM 7691 O O . GLN D 1 139 ? -64.766 -11.957 1.610 1.00 32.22 135 GLN D O 1
ATOM 7697 N N . ASN D 1 140 ? -65.593 -12.890 -0.273 1.00 29.14 136 ASN D N 1
ATOM 7698 C CA . ASN D 1 140 ? -66.135 -14.056 0.452 1.00 27.40 136 ASN D CA 1
ATOM 7699 C C . ASN D 1 140 ? -65.704 -15.374 -0.206 1.00 26.79 136 ASN D C 1
ATOM 7700 O O . ASN D 1 140 ? -66.216 -16.454 0.167 1.00 25.77 136 ASN D O 1
ATOM 7705 N N . ILE D 1 141 ? -64.675 -15.310 -1.074 1.00 26.28 137 ILE D N 1
ATOM 7706 C CA . ILE D 1 141 ? -63.960 -16.462 -1.517 1.00 26.33 137 ILE D CA 1
ATOM 7707 C C . ILE D 1 141 ? -62.644 -16.453 -0.741 1.00 26.15 137 ILE D C 1
ATOM 7708 O O . ILE D 1 141 ? -61.823 -15.582 -0.950 1.00 26.86 137 ILE D O 1
ATOM 7713 N N . LEU D 1 142 ? -62.528 -17.363 0.242 1.00 25.44 138 LEU D N 1
ATOM 7714 C CA . LEU D 1 142 ? -61.494 -17.289 1.261 1.00 25.34 138 LEU D CA 1
ATOM 7715 C C . LEU D 1 142 ? -60.454 -18.373 0.996 1.00 25.58 138 LEU D C 1
ATOM 7716 O O . LEU D 1 142 ? -60.741 -19.426 0.349 1.00 25.89 138 LEU D O 1
ATOM 7721 N N . LEU D 1 143 ? -59.243 -18.085 1.464 1.00 26.04 139 LEU D N 1
ATOM 7722 C CA . LEU D 1 143 ? -58.075 -18.934 1.318 1.00 26.64 139 LEU D CA 1
ATOM 7723 C C . LEU D 1 143 ? -57.684 -19.492 2.691 1.00 26.28 139 LEU D C 1
ATOM 7724 O O . LEU D 1 143 ? -57.597 -18.748 3.664 1.00 25.45 139 LEU D O 1
ATOM 7729 N N . SER D 1 144 ? -57.495 -20.805 2.747 1.00 26.58 140 SER D N 1
ATOM 7730 C CA . SER D 1 144 ? -56.984 -21.462 3.900 1.00 26.88 140 SER D CA 1
ATOM 7731 C C . SER D 1 144 ? -55.792 -22.365 3.515 1.00 27.10 140 SER D C 1
ATOM 7732 O O . SER D 1 144 ? -55.974 -23.355 2.797 1.00 26.44 140 SER D O 1
ATOM 7735 N N . TYR D 1 145 ? -54.607 -22.088 4.057 1.00 27.29 141 TYR D N 1
ATOM 7736 C CA . TYR D 1 145 ? -53.424 -22.869 3.788 1.00 28.16 141 TYR D CA 1
ATOM 7737 C C . TYR D 1 145 ? -53.460 -24.124 4.658 1.00 29.27 141 TYR D C 1
ATOM 7738 O O . TYR D 1 145 ? -53.685 -23.999 5.873 1.00 28.06 141 TYR D O 1
ATOM 7747 N N . ALA D 1 146 ? -53.190 -25.286 4.040 1.00 30.36 142 ALA D N 1
ATOM 7748 C CA . ALA D 1 146 ? -53.266 -26.588 4.732 1.00 33.58 142 ALA D CA 1
ATOM 7749 C C . ALA D 1 146 ? -52.171 -26.686 5.792 1.00 36.18 142 ALA D C 1
ATOM 7750 O O . ALA D 1 146 ? -52.342 -27.397 6.822 1.00 36.33 142 ALA D O 1
ATOM 7752 N N . ASN D 1 147 ? -51.084 -25.956 5.549 1.00 38.85 143 ASN D N 1
ATOM 7753 C CA . ASN D 1 147 ? -49.894 -25.975 6.400 1.00 42.52 143 ASN D CA 1
ATOM 7754 C C . ASN D 1 147 ? -49.592 -24.523 6.835 1.00 42.91 143 ASN D C 1
ATOM 7755 O O . ASN D 1 147 ? -49.155 -23.707 6.016 1.00 41.83 143 ASN D O 1
ATOM 7760 N N . ARG D 1 148 ? -49.882 -24.167 8.081 1.00 44.10 144 ARG D N 1
ATOM 7761 C CA . ARG D 1 148 ? -49.859 -22.729 8.474 1.00 48.04 144 ARG D CA 1
ATOM 7762 C C . ARG D 1 148 ? -48.410 -22.270 8.673 1.00 49.01 144 ARG D C 1
ATOM 7763 O O . ARG D 1 148 ? -48.110 -21.074 8.549 1.00 50.94 144 ARG D O 1
ATOM 7771 N N . ARG D 1 149 ? -47.491 -23.199 8.902 1.00 50.15 145 ARG D N 1
ATOM 7772 C CA . ARG D 1 149 ? -46.101 -22.788 9.118 1.00 56.78 145 ARG D CA 1
ATOM 7773 C C . ARG D 1 149 ? -45.365 -22.685 7.764 1.00 57.28 145 ARG D C 1
ATOM 7774 O O . ARG D 1 149 ? -44.729 -21.684 7.487 1.00 63.45 145 ARG D O 1
ATOM 7782 N N . LYS D 1 150 ? -45.357 -23.708 6.921 1.00 55.19 146 LYS D N 1
ATOM 7783 C CA . LYS D 1 150 ? -44.501 -23.529 5.694 1.00 58.79 146 LYS D CA 1
ATOM 7784 C C . LYS D 1 150 ? -45.427 -23.364 4.493 1.00 53.01 146 LYS D C 1
ATOM 7785 O O . LYS D 1 150 ? -45.492 -24.270 3.638 1.00 53.77 146 LYS D O 1
ATOM 7791 N N . SER D 1 151 ? -46.178 -22.248 4.469 1.00 45.06 147 SER D N 1
ATOM 7792 C CA . SER D 1 151 ? -47.410 -22.133 3.677 1.00 41.11 147 SER D CA 1
ATOM 7793 C C . SER D 1 151 ? -47.014 -22.076 2.194 1.00 39.00 147 SER D C 1
ATOM 7794 O O . SER D 1 151 ? -46.034 -21.382 1.841 1.00 37.27 147 SER D O 1
ATOM 7797 N N . SER D 1 152 ? -47.709 -22.850 1.351 1.00 36.34 148 SER D N 1
ATOM 7798 C CA . SER D 1 152 ? -47.390 -22.855 -0.078 1.00 36.51 148 SER D CA 1
ATOM 7799 C C . SER D 1 152 ? -48.635 -22.542 -0.873 1.00 35.23 148 SER D C 1
ATOM 7800 O O . SER D 1 152 ? -49.703 -22.910 -0.460 1.00 34.08 148 SER D O 1
ATOM 7803 N N . VAL D 1 153 ? -48.441 -22.027 -2.093 1.00 35.26 149 VAL D N 1
ATOM 7804 C CA . VAL D 1 153 ? -49.523 -21.813 -3.078 1.00 35.15 149 VAL D CA 1
ATOM 7805 C C . VAL D 1 153 ? -50.307 -23.120 -3.284 1.00 34.54 149 VAL D C 1
ATOM 7806 O O . VAL D 1 153 ? -51.522 -23.123 -3.344 1.00 32.68 149 VAL D O 1
ATOM 7810 N N . SER D 1 154 ? -49.564 -24.231 -3.354 1.00 35.49 150 SER D N 1
ATOM 7811 C CA . SER D 1 154 ? -50.130 -25.549 -3.631 1.00 36.03 150 SER D CA 1
ATOM 7812 C C . SER D 1 154 ? -50.964 -26.053 -2.452 1.00 34.63 150 SER D C 1
ATOM 7813 O O . SER D 1 154 ? -51.711 -26.967 -2.594 1.00 35.58 150 SER D O 1
ATOM 7816 N N . GLY D 1 155 ? -50.741 -25.499 -1.259 1.00 34.04 151 GLY D N 1
ATOM 7817 C CA . GLY D 1 155 ? -51.488 -25.863 -0.060 1.00 32.19 151 GLY D CA 1
ATOM 7818 C C . GLY D 1 155 ? -52.727 -25.001 0.152 1.00 31.22 151 GLY D C 1
ATOM 7819 O O . GLY D 1 155 ? -53.412 -25.189 1.173 1.00 30.12 151 GLY D O 1
ATOM 7820 N N . ILE D 1 156 ? -53.085 -24.117 -0.791 1.00 30.93 152 ILE D N 1
ATOM 7821 C CA . ILE D 1 156 ? -54.267 -23.259 -0.614 1.00 30.76 152 ILE D CA 1
ATOM 7822 C C . ILE D 1 156 ? -55.550 -24.058 -0.854 1.00 30.90 152 ILE D C 1
ATOM 7823 O O . ILE D 1 156 ? -55.735 -24.647 -1.891 1.00 32.48 152 ILE D O 1
ATOM 7828 N N . ARG D 1 157 ? -56.450 -24.028 0.129 1.00 29.89 153 ARG D N 1
ATOM 7829 C CA A ARG D 1 157 ? -57.811 -24.529 -0.056 0.50 29.40 153 ARG D CA 1
ATOM 7830 C CA B ARG D 1 157 ? -57.787 -24.526 -0.051 0.50 30.01 153 ARG D CA 1
ATOM 7831 C C . ARG D 1 157 ? -58.758 -23.330 -0.073 1.00 28.62 153 ARG D C 1
ATOM 7832 O O . ARG D 1 157 ? -58.664 -22.395 0.769 1.00 27.49 153 ARG D O 1
ATOM 7847 N N . ILE D 1 158 ? -59.625 -23.309 -1.089 1.00 28.23 154 ILE D N 1
ATOM 7848 C CA . ILE D 1 158 ? -60.619 -22.251 -1.250 1.00 27.74 154 ILE D CA 1
ATOM 7849 C C . ILE D 1 158 ? -61.853 -22.644 -0.423 1.00 26.81 154 ILE D C 1
ATOM 7850 O O . ILE D 1 158 ? -62.250 -23.814 -0.450 1.00 27.10 154 ILE D O 1
ATOM 7855 N N . LYS D 1 159 ? -62.435 -21.674 0.270 1.00 26.00 155 LYS D N 1
ATOM 7856 C CA . LYS D 1 159 ? -63.666 -21.880 1.016 1.00 26.07 155 LYS D CA 1
ATOM 7857 C C . LYS D 1 159 ? -64.599 -20.716 0.717 1.00 25.82 155 LYS D C 1
ATOM 7858 O O . LYS D 1 159 ? -64.219 -19.517 0.860 1.00 25.89 155 LYS D O 1
ATOM 7864 N N . ILE D 1 160 ? -65.820 -21.056 0.333 1.00 25.46 156 ILE D N 1
ATOM 7865 C CA . ILE D 1 160 ? -66.853 -20.101 0.163 1.00 25.16 156 ILE D CA 1
ATOM 7866 C C . ILE D 1 160 ? -67.441 -19.767 1.539 1.00 24.31 156 ILE D C 1
ATOM 7867 O O . ILE D 1 160 ? -67.738 -20.638 2.299 1.00 24.05 156 ILE D O 1
ATOM 7872 N N . ALA D 1 161 ? -67.700 -18.478 1.746 1.00 24.67 157 ALA D N 1
ATOM 7873 C CA . ALA D 1 161 ? -68.269 -17.969 3.007 1.00 25.19 157 ALA D CA 1
ATOM 7874 C C . ALA D 1 161 ? -69.425 -17.013 2.737 1.00 25.16 157 ALA D C 1
ATOM 7875 O O . ALA D 1 161 ? -69.683 -16.613 1.594 1.00 24.96 157 ALA D O 1
ATOM 7877 N N . ASP D 1 162 ? -70.054 -16.637 3.855 1.00 25.86 158 ASP D N 1
ATOM 7878 C CA . ASP D 1 162 ? -71.087 -15.579 3.956 1.00 26.91 158 ASP D CA 1
ATOM 7879 C C . ASP D 1 162 ? -72.334 -15.940 3.142 1.00 26.87 158 ASP D C 1
ATOM 7880 O O . ASP D 1 162 ? -72.555 -15.416 2.072 1.00 26.23 158 ASP D O 1
ATOM 7885 N N . PHE D 1 163 ? -73.158 -16.816 3.714 1.00 27.04 159 PHE D N 1
ATOM 7886 C CA . PHE D 1 163 ? -74.367 -17.300 3.087 1.00 27.23 159 PHE D CA 1
ATOM 7887 C C . PHE D 1 163 ? -75.614 -16.568 3.598 1.00 28.19 159 PHE D C 1
ATOM 7888 O O . PHE D 1 163 ? -76.709 -17.052 3.428 1.00 29.06 159 PHE D O 1
ATOM 7896 N N . GLY D 1 164 ? -75.443 -15.351 4.097 1.00 29.36 160 GLY D N 1
ATOM 7897 C CA . GLY D 1 164 ? -76.576 -14.592 4.648 1.00 31.02 160 GLY D CA 1
ATOM 7898 C C . GLY D 1 164 ? -77.507 -14.043 3.576 1.00 32.50 160 GLY D C 1
ATOM 7899 O O . GLY D 1 164 ? -78.638 -13.710 3.865 1.00 33.64 160 GLY D O 1
ATOM 7900 N N . PHE D 1 165 ? -77.050 -13.988 2.335 1.00 32.52 161 PHE D N 1
ATOM 7901 C CA . PHE D 1 165 ? -77.882 -13.514 1.242 1.00 34.64 161 PHE D CA 1
ATOM 7902 C C . PHE D 1 165 ? -78.358 -14.705 0.380 1.00 32.71 161 PHE D C 1
ATOM 7903 O O . PHE D 1 165 ? -79.160 -14.525 -0.544 1.00 33.78 161 PHE D O 1
ATOM 7911 N N . ALA D 1 166 ? -77.944 -15.927 0.733 1.00 30.11 162 ALA D N 1
ATOM 7912 C CA . ALA D 1 166 ? -78.276 -17.098 -0.036 1.00 29.71 162 ALA D CA 1
ATOM 7913 C C . ALA D 1 166 ? -79.769 -17.438 0.074 1.00 29.34 162 ALA D C 1
ATOM 7914 O O . ALA D 1 166 ? -80.417 -17.123 1.083 1.00 28.35 162 ALA D O 1
ATOM 7916 N N . ARG D 1 167 ? -80.291 -18.125 -0.953 1.00 29.59 163 ARG D N 1
ATOM 7917 C CA . ARG D 1 167 ? -81.697 -18.502 -1.011 1.00 31.24 163 ARG D CA 1
ATOM 7918 C C . ARG D 1 167 ? -81.832 -19.910 -1.590 1.00 31.81 163 ARG D C 1
ATOM 7919 O O . ARG D 1 167 ? -80.987 -20.380 -2.381 1.00 32.56 163 ARG D O 1
ATOM 7927 N N . TYR D 1 168 ? -82.907 -20.578 -1.190 1.00 31.41 164 TYR D N 1
ATOM 7928 C CA . TYR D 1 168 ? -83.281 -21.849 -1.750 1.00 32.91 164 TYR D CA 1
ATOM 7929 C C . TYR D 1 168 ? -84.178 -21.602 -2.959 1.00 34.47 164 TYR D C 1
ATOM 7930 O O . TYR D 1 168 ? -85.143 -20.867 -2.879 1.00 33.25 164 TYR D O 1
ATOM 7939 N N . LEU D 1 169 ? -83.855 -22.242 -4.077 1.00 38.81 165 LEU D N 1
ATOM 7940 C CA . LEU D 1 169 ? -84.589 -22.012 -5.347 1.00 43.05 165 LEU D CA 1
ATOM 7941 C C . LEU D 1 169 ? -86.061 -22.400 -5.204 1.00 44.48 165 LEU D C 1
ATOM 7942 O O . LEU D 1 169 ? -86.894 -21.820 -5.810 1.00 44.86 165 LEU D O 1
ATOM 7947 N N . HIS D 1 170 ? -86.328 -23.442 -4.426 1.00 49.29 166 HIS D N 1
ATOM 7948 C CA . HIS D 1 170 ? -87.618 -24.098 -4.362 1.00 53.28 166 HIS D CA 1
ATOM 7949 C C . HIS D 1 170 ? -88.506 -23.481 -3.258 1.00 53.45 166 HIS D C 1
ATOM 7950 O O . HIS D 1 170 ? -89.633 -23.951 -3.039 1.00 55.56 166 HIS D O 1
ATOM 7957 N N . SER D 1 171 ? -88.046 -22.408 -2.590 1.00 52.45 167 SER D N 1
ATOM 7958 C CA . SER D 1 171 ? -88.776 -21.871 -1.440 1.00 55.81 167 SER D CA 1
ATOM 7959 C C . SER D 1 171 ? -90.187 -21.374 -1.845 1.00 57.00 167 SER D C 1
ATOM 7960 O O . SER D 1 171 ? -91.163 -21.652 -1.128 1.00 55.84 167 SER D O 1
ATOM 7963 N N . ASN D 1 172 ? -90.309 -20.660 -2.979 1.00 57.46 168 ASN D N 1
ATOM 7964 C CA . ASN D 1 172 ? -91.633 -20.136 -3.424 1.00 59.56 168 ASN D CA 1
ATOM 7965 C C . ASN D 1 172 ? -92.580 -21.311 -3.728 1.00 64.09 168 ASN D C 1
ATOM 7966 O O . ASN D 1 172 ? -93.747 -21.286 -3.329 1.00 65.02 168 ASN D O 1
ATOM 7971 N N . MET D 1 173 ? -92.064 -22.335 -4.420 1.00 67.40 169 MET D N 1
ATOM 7972 C CA . MET D 1 173 ? -92.819 -23.547 -4.725 1.00 71.13 169 MET D CA 1
ATOM 7973 C C . MET D 1 173 ? -93.241 -24.242 -3.417 1.00 72.66 169 MET D C 1
ATOM 7974 O O . MET D 1 173 ? -94.358 -24.756 -3.328 1.00 72.35 169 MET D O 1
ATOM 7979 N N . MET D 1 174 ? -92.357 -24.248 -2.407 1.00 71.81 170 MET D N 1
ATOM 7980 C CA . MET D 1 174 ? -92.677 -24.864 -1.101 1.00 76.00 170 MET D CA 1
ATOM 7981 C C . MET D 1 174 ? -93.788 -24.061 -0.389 1.00 74.96 170 MET D C 1
ATOM 7982 O O . MET D 1 174 ? -94.727 -24.662 0.157 1.00 73.93 170 MET D O 1
ATOM 7987 N N . ALA D 1 175 ? -93.684 -22.722 -0.403 1.00 73.81 171 ALA D N 1
ATOM 7988 C CA . ALA D 1 175 ? -94.733 -21.847 0.163 1.00 72.74 171 ALA D CA 1
ATOM 7989 C C . ALA D 1 175 ? -96.104 -22.204 -0.441 1.00 74.81 171 ALA D C 1
ATOM 7990 O O . ALA D 1 175 ? -97.086 -22.356 0.292 1.00 76.32 171 ALA D O 1
ATOM 7992 N N . ALA D 1 176 ? -96.152 -22.328 -1.777 1.00 75.30 172 ALA D N 1
ATOM 7993 C CA . ALA D 1 176 ? -97.393 -22.610 -2.537 1.00 79.12 172 ALA D CA 1
ATOM 7994 C C . ALA D 1 176 ? -98.000 -23.951 -2.098 1.00 83.04 172 ALA D C 1
ATOM 7995 O O . ALA D 1 176 ? -99.205 -24.046 -1.896 1.00 82.59 172 ALA D O 1
ATOM 7997 N N . ASP D 1 177 ? -97.147 -24.980 -1.969 1.00 87.52 173 ASP D N 1
ATOM 7998 C CA . ASP D 1 177 ? -97.562 -26.332 -1.533 1.00 92.66 173 ASP D CA 1
ATOM 7999 C C . ASP D 1 177 ? -98.206 -26.272 -0.136 1.00 90.64 173 ASP D C 1
ATOM 8000 O O . ASP D 1 177 ? -99.166 -26.997 0.130 1.00 89.94 173 ASP D O 1
ATOM 8005 N N . LEU D 1 178 ? -97.686 -25.389 0.730 1.00 89.74 174 LEU D N 1
ATOM 8006 C CA . LEU D 1 178 ? -98.001 -25.360 2.166 1.00 91.25 174 LEU D CA 1
ATOM 8007 C C . LEU D 1 178 ? -99.224 -24.464 2.448 1.00 93.63 174 LEU D C 1
ATOM 8008 O O . LEU D 1 178 ? -99.694 -24.415 3.593 1.00 86.16 174 LEU D O 1
ATOM 8013 N N . CYS D 1 179 ? -99.740 -23.766 1.432 1.00 98.87 175 CYS D N 1
ATOM 8014 C CA . CYS D 1 179 ? -101.152 -23.279 1.480 1.00 101.06 175 CYS D CA 1
ATOM 8015 C C . CYS D 1 179 ? -102.058 -24.283 0.765 1.00 101.27 175 CYS D C 1
ATOM 8016 O O . CYS D 1 179 ? -102.999 -24.797 1.348 1.00 101.26 175 CYS D O 1
ATOM 8019 N N . GLY D 1 180 ? -101.731 -24.560 -0.503 1.00 102.36 176 GLY D N 1
ATOM 8020 C CA . GLY D 1 180 ? -102.574 -25.317 -1.408 1.00 100.26 176 GLY D CA 1
ATOM 8021 C C . GLY D 1 180 ? -102.862 -24.560 -2.692 1.00 99.03 176 GLY D C 1
ATOM 8022 O O . GLY D 1 180 ? -103.041 -25.193 -3.733 1.00 104.31 176 GLY D O 1
ATOM 8023 N N . SER D 1 181 ? -102.964 -23.224 -2.601 1.00 94.88 177 SER D N 1
ATOM 8024 C CA . SER D 1 181 ? -103.439 -22.360 -3.718 1.00 90.63 177 SER D CA 1
ATOM 8025 C C . SER D 1 181 ? -102.279 -21.561 -4.299 1.00 82.28 177 SER D C 1
ATOM 8026 O O . SER D 1 181 ? -101.887 -20.555 -3.718 1.00 82.54 177 SER D O 1
ATOM 8029 N N . PRO D 1 182 ? -101.713 -21.972 -5.464 1.00 74.92 178 PRO D N 1
ATOM 8030 C CA . PRO D 1 182 ? -100.801 -21.132 -6.235 1.00 65.98 178 PRO D CA 1
ATOM 8031 C C . PRO D 1 182 ? -101.541 -20.233 -7.228 1.00 59.82 178 PRO D C 1
ATOM 8032 O O . PRO D 1 182 ? -100.899 -19.526 -7.944 1.00 55.73 178 PRO D O 1
ATOM 8036 N N . MET D 1 183 ? -102.882 -20.277 -7.222 1.00 59.39 179 MET D N 1
ATOM 8037 C CA . MET D 1 183 ? -103.671 -19.868 -8.410 1.00 59.39 179 MET D CA 1
ATOM 8038 C C . MET D 1 183 ? -103.645 -18.334 -8.562 1.00 51.59 179 MET D C 1
ATOM 8039 O O . MET D 1 183 ? -103.966 -17.812 -9.627 1.00 49.59 179 MET D O 1
ATOM 8044 N N . TYR D 1 184 ? -103.254 -17.624 -7.488 1.00 42.87 180 TYR D N 1
ATOM 8045 C CA . TYR D 1 184 ? -103.408 -16.184 -7.414 1.00 39.96 180 TYR D CA 1
ATOM 8046 C C . TYR D 1 184 ? -102.043 -15.497 -7.428 1.00 38.58 180 TYR D C 1
ATOM 8047 O O . TYR D 1 184 ? -101.951 -14.303 -7.568 1.00 38.03 180 TYR D O 1
ATOM 8056 N N . MET D 1 185 ? -101.004 -16.295 -7.328 1.00 40.20 181 MET D N 1
ATOM 8057 C CA . MET D 1 185 ? -99.638 -15.805 -7.294 1.00 42.60 181 MET D CA 1
ATOM 8058 C C . MET D 1 185 ? -99.227 -15.267 -8.683 1.00 39.58 181 MET D C 1
ATOM 8059 O O . MET D 1 185 ? -99.611 -15.803 -9.662 1.00 40.48 181 MET D O 1
ATOM 8064 N N . ALA D 1 186 ? -98.454 -14.184 -8.707 1.00 37.47 182 ALA D N 1
ATOM 8065 C CA . ALA D 1 186 ? -97.930 -13.578 -9.944 1.00 38.18 182 ALA D CA 1
ATOM 8066 C C . ALA D 1 186 ? -97.014 -14.573 -10.667 1.00 38.12 182 ALA D C 1
ATOM 8067 O O . ALA D 1 186 ? -96.208 -15.261 -10.034 1.00 37.11 182 ALA D O 1
ATOM 8069 N N . PRO D 1 187 ? -97.108 -14.693 -12.009 1.00 39.19 183 PRO D N 1
ATOM 8070 C CA . PRO D 1 187 ? -96.237 -15.599 -12.750 1.00 39.82 183 PRO D CA 1
ATOM 8071 C C . PRO D 1 187 ? -94.754 -15.432 -12.391 1.00 39.33 183 PRO D C 1
ATOM 8072 O O . PRO D 1 187 ? -94.093 -16.425 -12.149 1.00 39.91 183 PRO D O 1
ATOM 8076 N N . GLU D 1 188 ? -94.275 -14.187 -12.302 1.00 38.85 184 GLU D N 1
ATOM 8077 C CA . GLU D 1 188 ? -92.871 -13.922 -12.039 1.00 39.22 184 GLU D CA 1
ATOM 8078 C C . GLU D 1 188 ? -92.475 -14.382 -10.620 1.00 39.02 184 GLU D C 1
ATOM 8079 O O . GLU D 1 188 ? -91.292 -14.597 -10.370 1.00 37.94 184 GLU D O 1
ATOM 8085 N N . VAL D 1 189 ? -93.452 -14.535 -9.701 1.00 40.32 185 VAL D N 1
ATOM 8086 C CA . VAL D 1 189 ? -93.142 -15.073 -8.358 1.00 41.15 185 VAL D CA 1
ATOM 8087 C C . VAL D 1 189 ? -93.051 -16.613 -8.436 1.00 44.16 185 VAL D C 1
ATOM 8088 O O . VAL D 1 189 ? -92.103 -17.200 -7.992 1.00 43.86 185 VAL D O 1
ATOM 8092 N N . ILE D 1 190 ? -94.052 -17.234 -9.056 1.00 47.94 186 ILE D N 1
ATOM 8093 C CA . ILE D 1 190 ? -94.134 -18.691 -9.266 1.00 52.89 186 ILE D CA 1
ATOM 8094 C C . ILE D 1 190 ? -92.879 -19.226 -9.989 1.00 54.35 186 ILE D C 1
ATOM 8095 O O . ILE D 1 190 ? -92.502 -20.387 -9.772 1.00 51.96 186 ILE D O 1
ATOM 8100 N N . MET D 1 191 ? -92.291 -18.414 -10.888 1.00 56.00 187 MET D N 1
ATOM 8101 C CA . MET D 1 191 ? -91.272 -18.905 -11.873 1.00 57.63 187 MET D CA 1
ATOM 8102 C C . MET D 1 191 ? -89.859 -18.440 -11.474 1.00 57.06 187 MET D C 1
ATOM 8103 O O . MET D 1 191 ? -88.929 -18.657 -12.231 1.00 57.24 187 MET D O 1
ATOM 8108 N N . SER D 1 192 ? -89.706 -17.894 -10.251 1.00 56.11 188 SER D N 1
ATOM 8109 C CA . SER D 1 192 ? -88.417 -17.400 -9.736 1.00 53.70 188 SER D CA 1
ATOM 8110 C C . SER D 1 192 ? -87.379 -18.537 -9.651 1.00 52.82 188 SER D C 1
ATOM 8111 O O . SER D 1 192 ? -86.184 -18.300 -9.884 1.00 51.68 188 SER D O 1
ATOM 8114 N N . GLN D 1 193 ? -87.852 -19.766 -9.402 1.00 66.24 189 GLN D N 1
ATOM 8115 C CA . GLN D 1 193 ? -87.022 -20.967 -9.353 1.00 71.39 189 GLN D CA 1
ATOM 8116 C C . GLN D 1 193 ? -86.048 -20.969 -10.539 1.00 74.98 189 GLN D C 1
ATOM 8117 O O . GLN D 1 193 ? -84.858 -21.297 -10.370 1.00 80.37 189 GLN D O 1
ATOM 8123 N N . HIS D 1 194 ? -86.556 -20.647 -11.734 1.00 77.26 190 HIS D N 1
ATOM 8124 C CA . HIS D 1 194 ? -85.726 -20.654 -12.944 1.00 81.35 190 HIS D CA 1
ATOM 8125 C C . HIS D 1 194 ? -85.540 -19.232 -13.453 1.00 79.40 190 HIS D C 1
ATOM 8126 O O . HIS D 1 194 ? -85.608 -18.978 -14.629 1.00 85.54 190 HIS D O 1
ATOM 8133 N N . TYR D 1 195 ? -85.193 -18.338 -12.540 1.00 75.11 191 TYR D N 1
ATOM 8134 C CA . TYR D 1 195 ? -84.969 -16.917 -12.857 1.00 72.97 191 TYR D CA 1
ATOM 8135 C C . TYR D 1 195 ? -83.540 -16.543 -12.480 1.00 65.35 191 TYR D C 1
ATOM 8136 O O . TYR D 1 195 ? -82.835 -15.956 -13.271 1.00 60.99 191 TYR D O 1
ATOM 8145 N N . ASP D 1 196 ? -83.153 -16.832 -11.231 1.00 57.85 192 ASP D N 1
ATOM 8146 C CA . ASP D 1 196 ? -81.827 -16.487 -10.750 1.00 52.65 192 ASP D CA 1
ATOM 8147 C C . ASP D 1 196 ? -81.039 -17.779 -10.476 1.00 45.26 192 ASP D C 1
ATOM 8148 O O . ASP D 1 196 ? -79.990 -17.737 -9.837 1.00 42.98 192 ASP D O 1
ATOM 8153 N N . ALA D 1 197 ? -81.486 -18.899 -11.054 1.00 41.49 193 ALA D N 1
ATOM 8154 C CA . ALA D 1 197 ? -80.845 -20.198 -10.841 1.00 39.18 193 ALA D CA 1
ATOM 8155 C C . ALA D 1 197 ? -79.353 -20.149 -11.211 1.00 36.76 193 ALA D C 1
ATOM 8156 O O . ALA D 1 197 ? -78.574 -20.909 -10.670 1.00 34.45 193 ALA D O 1
ATOM 8158 N N . LYS D 1 198 ? -78.969 -19.235 -12.130 1.00 36.69 194 LYS D N 1
ATOM 8159 C CA . LYS D 1 198 ? -77.600 -19.157 -12.660 1.00 36.08 194 LYS D CA 1
ATOM 8160 C C . LYS D 1 198 ? -76.867 -17.883 -12.210 1.00 34.36 194 LYS D C 1
ATOM 8161 O O . LYS D 1 198 ? -75.804 -17.552 -12.727 1.00 32.95 194 LYS D O 1
ATOM 8167 N N . ALA D 1 199 ? -77.400 -17.191 -11.218 1.00 33.38 195 ALA D N 1
ATOM 8168 C CA . ALA D 1 199 ? -76.766 -15.950 -10.729 1.00 33.40 195 ALA D CA 1
ATOM 8169 C C . ALA D 1 199 ? -75.299 -16.183 -10.328 1.00 32.14 195 ALA D C 1
ATOM 8170 O O . ALA D 1 199 ? -74.443 -15.319 -10.588 1.00 32.34 195 ALA D O 1
ATOM 8172 N N . ASP D 1 200 ? -74.993 -17.313 -9.673 1.00 30.40 196 ASP D N 1
ATOM 8173 C CA . ASP D 1 200 ? -73.626 -17.508 -9.155 1.00 29.79 196 ASP D CA 1
ATOM 8174 C C . ASP D 1 200 ? -72.642 -17.749 -10.320 1.00 30.35 196 ASP D C 1
ATOM 8175 O O . ASP D 1 200 ? -71.461 -17.444 -10.204 1.00 29.79 196 ASP D O 1
ATOM 8180 N N . LEU D 1 201 ? -73.133 -18.317 -11.437 1.00 31.64 197 LEU D N 1
ATOM 8181 C CA . LEU D 1 201 ? -72.283 -18.542 -12.621 1.00 32.96 197 LEU D CA 1
ATOM 8182 C C . LEU D 1 201 ? -71.806 -17.194 -13.158 1.00 34.04 197 LEU D C 1
ATOM 8183 O O . LEU D 1 201 ? -70.667 -17.065 -13.499 1.00 34.84 197 LEU D O 1
ATOM 8188 N N . TRP D 1 202 ? -72.668 -16.169 -13.156 1.00 35.19 198 TRP D N 1
ATOM 8189 C CA . TRP D 1 202 ? -72.250 -14.838 -13.595 1.00 37.05 198 TRP D CA 1
ATOM 8190 C C . TRP D 1 202 ? -71.159 -14.322 -12.665 1.00 36.00 198 TRP D C 1
ATOM 8191 O O . TRP D 1 202 ? -70.134 -13.828 -13.154 1.00 36.75 198 TRP D O 1
ATOM 8202 N N . SER D 1 203 ? -71.419 -14.368 -11.350 1.00 34.65 199 SER D N 1
ATOM 8203 C CA . SER D 1 203 ? -70.492 -13.863 -10.395 1.00 34.56 199 SER D CA 1
ATOM 8204 C C . SER D 1 203 ? -69.111 -14.521 -10.635 1.00 34.49 199 SER D C 1
ATOM 8205 O O . SER D 1 203 ? -68.107 -13.841 -10.698 1.00 34.95 199 SER D O 1
ATOM 8208 N N . ILE D 1 204 ? -69.082 -15.855 -10.763 1.00 34.42 200 ILE D N 1
ATOM 8209 C CA . ILE D 1 204 ? -67.849 -16.599 -10.894 1.00 35.57 200 ILE D CA 1
ATOM 8210 C C . ILE D 1 204 ? -67.133 -16.131 -12.152 1.00 37.34 200 ILE D C 1
ATOM 8211 O O . ILE D 1 204 ? -65.921 -15.989 -12.167 1.00 38.18 200 ILE D O 1
ATOM 8216 N N . GLY D 1 205 ? -67.908 -15.872 -13.215 1.00 37.65 201 GLY D N 1
ATOM 8217 C CA . GLY D 1 205 ? -67.401 -15.283 -14.408 1.00 39.25 201 GLY D CA 1
ATOM 8218 C C . GLY D 1 205 ? -66.630 -14.013 -14.122 1.00 40.38 201 GLY D C 1
ATOM 8219 O O . GLY D 1 205 ? -65.500 -13.872 -14.576 1.00 41.18 201 GLY D O 1
ATOM 8220 N N . THR D 1 206 ? -67.238 -13.090 -13.361 1.00 40.85 202 THR D N 1
ATOM 8221 C CA . THR D 1 206 ? -66.608 -11.814 -13.088 1.00 43.38 202 THR D CA 1
ATOM 8222 C C . THR D 1 206 ? -65.330 -12.004 -12.259 1.00 44.10 202 THR D C 1
ATOM 8223 O O . THR D 1 206 ? -64.373 -11.273 -12.428 1.00 46.45 202 THR D O 1
ATOM 8227 N N . VAL D 1 207 ? -65.348 -12.980 -11.335 1.00 42.27 203 VAL D N 1
ATOM 8228 C CA . VAL D 1 207 ? -64.225 -13.221 -10.452 1.00 42.80 203 VAL D CA 1
ATOM 8229 C C . VAL D 1 207 ? -63.050 -13.773 -11.273 1.00 44.56 203 VAL D C 1
ATOM 8230 O O . VAL D 1 207 ? -61.932 -13.350 -11.100 1.00 44.17 203 VAL D O 1
ATOM 8234 N N . ILE D 1 208 ? -63.318 -14.765 -12.119 1.00 46.78 204 ILE D N 1
ATOM 8235 C CA . ILE D 1 208 ? -62.278 -15.370 -12.943 1.00 50.63 204 ILE D CA 1
ATOM 8236 C C . ILE D 1 208 ? -61.692 -14.298 -13.870 1.00 54.46 204 ILE D C 1
ATOM 8237 O O . ILE D 1 208 ? -60.486 -14.223 -14.066 1.00 56.03 204 ILE D O 1
ATOM 8242 N N . TYR D 1 209 ? -62.553 -13.475 -14.449 1.00 56.15 205 TYR D N 1
ATOM 8243 C CA . TYR D 1 209 ? -62.102 -12.378 -15.314 1.00 60.47 205 TYR D CA 1
ATOM 8244 C C . TYR D 1 209 ? -61.128 -11.493 -14.521 1.00 60.65 205 TYR D C 1
ATOM 8245 O O . TYR D 1 209 ? -60.043 -11.159 -15.008 1.00 61.01 205 TYR D O 1
ATOM 8254 N N . GLN D 1 210 ? -61.514 -11.127 -13.294 1.00 58.16 206 GLN D N 1
ATOM 8255 C CA . GLN D 1 210 ? -60.667 -10.270 -12.503 1.00 58.23 206 GLN D CA 1
ATOM 8256 C C . GLN D 1 210 ? -59.341 -10.975 -12.183 1.00 56.88 206 GLN D C 1
ATOM 8257 O O . GLN D 1 210 ? -58.291 -10.369 -12.265 1.00 58.87 206 GLN D O 1
ATOM 8263 N N . CYS D 1 211 ? -59.387 -12.268 -11.881 1.00 52.98 207 CYS D N 1
ATOM 8264 C CA . CYS D 1 211 ? -58.174 -13.042 -11.676 1.00 52.79 207 CYS D CA 1
ATOM 8265 C C . CYS D 1 211 ? -57.248 -12.937 -12.897 1.00 55.87 207 CYS D C 1
ATOM 8266 O O . CYS D 1 211 ? -56.076 -12.848 -12.755 1.00 56.34 207 CYS D O 1
ATOM 8269 N N . LEU D 1 212 ? -57.804 -13.010 -14.099 1.00 58.42 208 LEU D N 1
ATOM 8270 C CA . LEU D 1 212 ? -57.017 -13.094 -15.359 1.00 61.95 208 LEU D CA 1
ATOM 8271 C C . LEU D 1 212 ? -56.476 -11.711 -15.738 1.00 65.88 208 LEU D C 1
ATOM 8272 O O . LEU D 1 212 ? -55.330 -11.591 -16.067 1.00 69.58 208 LEU D O 1
ATOM 8277 N N . VAL D 1 213 ? -57.301 -10.672 -15.591 1.00 67.38 209 VAL D N 1
ATOM 8278 C CA . VAL D 1 213 ? -57.055 -9.361 -16.189 1.00 71.23 209 VAL D CA 1
ATOM 8279 C C . VAL D 1 213 ? -56.630 -8.337 -15.134 1.00 72.28 209 VAL D C 1
ATOM 8280 O O . VAL D 1 213 ? -55.948 -7.382 -15.466 1.00 75.25 209 VAL D O 1
ATOM 8284 N N . GLY D 1 214 ? -57.132 -8.475 -13.905 1.00 69.14 210 GLY D N 1
ATOM 8285 C CA . GLY D 1 214 ? -56.721 -7.613 -12.798 1.00 71.35 210 GLY D CA 1
ATOM 8286 C C . GLY D 1 214 ? -57.726 -6.514 -12.489 1.00 73.63 210 GLY D C 1
ATOM 8287 O O . GLY D 1 214 ? -57.501 -5.729 -11.574 1.00 74.54 210 GLY D O 1
ATOM 8288 N N . LYS D 1 215 ? -58.834 -6.474 -13.241 1.00 75.70 211 LYS D N 1
ATOM 8289 C CA . LYS D 1 215 ? -60.024 -5.701 -12.874 1.00 78.26 211 LYS D CA 1
ATOM 8290 C C . LYS D 1 215 ? -61.266 -6.512 -13.216 1.00 75.77 211 LYS D C 1
ATOM 8291 O O . LYS D 1 215 ? -61.187 -7.459 -13.994 1.00 75.14 211 LYS D O 1
ATOM 8297 N N . PRO D 1 216 ? -62.451 -6.152 -12.674 1.00 75.52 212 PRO D N 1
ATOM 8298 C CA . PRO D 1 216 ? -63.707 -6.797 -13.079 1.00 74.31 212 PRO D CA 1
ATOM 8299 C C . PRO D 1 216 ? -64.034 -6.457 -14.536 1.00 77.29 212 PRO D C 1
ATOM 8300 O O . PRO D 1 216 ? -63.578 -5.440 -15.028 1.00 76.61 212 PRO D O 1
ATOM 8304 N N . PRO D 1 217 ? -64.834 -7.280 -15.256 1.00 78.85 213 PRO D N 1
ATOM 8305 C CA . PRO D 1 217 ? -65.106 -7.044 -16.675 1.00 80.91 213 PRO D CA 1
ATOM 8306 C C . PRO D 1 217 ? -65.912 -5.777 -16.983 1.00 85.04 213 PRO D C 1
ATOM 8307 O O . PRO D 1 217 ? -65.819 -5.264 -18.081 1.00 90.52 213 PRO D O 1
ATOM 8311 N N . PHE D 1 218 ? -66.696 -5.292 -16.018 1.00 85.11 214 PHE D N 1
ATOM 8312 C CA . PHE D 1 218 ? -67.569 -4.143 -16.234 1.00 88.87 214 PHE D CA 1
ATOM 8313 C C . PHE D 1 218 ? -67.419 -3.173 -15.061 1.00 90.64 214 PHE D C 1
ATOM 8314 O O . PHE D 1 218 ? -67.759 -3.520 -13.949 1.00 85.88 214 PHE D O 1
ATOM 8322 N N . GLN D 1 219 ? -66.885 -1.973 -15.349 1.00 96.19 215 GLN D N 1
ATOM 8323 C CA . GLN D 1 219 ? -66.268 -1.087 -14.326 1.00 98.81 215 GLN D CA 1
ATOM 8324 C C . GLN D 1 219 ? -67.265 0.004 -13.907 1.00 100.06 215 GLN D C 1
ATOM 8325 O O . GLN D 1 219 ? -67.373 0.310 -12.712 1.00 98.78 215 GLN D O 1
ATOM 8331 N N . PRO D 1 238 ? -67.215 -8.727 -23.693 1.00 84.53 234 PRO D N 1
ATOM 8332 C CA . PRO D 1 238 ? -66.228 -8.582 -22.600 1.00 84.97 234 PRO D CA 1
ATOM 8333 C C . PRO D 1 238 ? -64.793 -8.671 -23.144 1.00 86.18 234 PRO D C 1
ATOM 8334 O O . PRO D 1 238 ? -64.535 -9.497 -23.993 1.00 88.84 234 PRO D O 1
ATOM 8338 N N . SER D 1 239 ? -63.914 -7.782 -22.694 1.00 86.04 235 SER D N 1
ATOM 8339 C CA . SER D 1 239 ? -62.637 -7.577 -23.355 1.00 90.27 235 SER D CA 1
ATOM 8340 C C . SER D 1 239 ? -61.604 -8.605 -22.858 1.00 86.91 235 SER D C 1
ATOM 8341 O O . SER D 1 239 ? -61.006 -8.417 -21.822 1.00 86.24 235 SER D O 1
ATOM 8344 N N . ILE D 1 240 ? -61.403 -9.673 -23.636 1.00 86.76 236 ILE D N 1
ATOM 8345 C CA . ILE D 1 240 ? -60.511 -10.788 -23.292 1.00 85.45 236 ILE D CA 1
ATOM 8346 C C . ILE D 1 240 ? -59.178 -10.615 -24.021 1.00 90.15 236 ILE D C 1
ATOM 8347 O O . ILE D 1 240 ? -59.146 -10.485 -25.240 1.00 93.99 236 ILE D O 1
ATOM 8352 N N . PRO D 1 241 ? -58.016 -10.616 -23.333 1.00 90.13 237 PRO D N 1
ATOM 8353 C CA . PRO D 1 241 ? -56.728 -10.571 -24.035 1.00 94.18 237 PRO D CA 1
ATOM 8354 C C . PRO D 1 241 ? -56.561 -11.749 -25.012 1.00 96.57 237 PRO D C 1
ATOM 8355 O O . PRO D 1 241 ? -56.896 -12.862 -24.665 1.00 92.94 237 PRO D O 1
ATOM 8359 N N . ARG D 1 242 ? -56.041 -11.486 -26.231 1.00 101.06 238 ARG D N 1
ATOM 8360 C CA . ARG D 1 242 ? -55.835 -12.550 -27.243 1.00 100.39 238 ARG D CA 1
ATOM 8361 C C . ARG D 1 242 ? -54.765 -13.553 -26.761 1.00 98.94 238 ARG D C 1
ATOM 8362 O O . ARG D 1 242 ? -54.722 -14.652 -27.238 1.00 98.30 238 ARG D O 1
ATOM 8370 N N . GLU D 1 243 ? -53.958 -13.189 -25.764 1.00 96.83 239 GLU D N 1
ATOM 8371 C CA . GLU D 1 243 ? -53.024 -14.102 -25.083 1.00 96.16 239 GLU D CA 1
ATOM 8372 C C . GLU D 1 243 ? -53.751 -15.170 -24.226 1.00 91.12 239 GLU D C 1
ATOM 8373 O O . GLU D 1 243 ? -53.167 -16.192 -23.854 1.00 87.08 239 GLU D O 1
ATOM 8379 N N . THR D 1 244 ? -55.025 -14.923 -23.894 1.00 87.92 240 THR D N 1
ATOM 8380 C CA . THR D 1 244 ? -55.819 -15.864 -23.074 1.00 83.69 240 THR D CA 1
ATOM 8381 C C . THR D 1 244 ? -55.888 -17.204 -23.813 1.00 83.22 240 THR D C 1
ATOM 8382 O O . THR D 1 244 ? -56.091 -17.222 -24.989 1.00 84.31 240 THR D O 1
ATOM 8386 N N . SER D 1 245 ? -55.753 -18.325 -23.099 1.00 79.39 241 SER D N 1
ATOM 8387 C CA . SER D 1 245 ? -56.014 -19.645 -23.683 1.00 80.18 241 SER D CA 1
ATOM 8388 C C . SER D 1 245 ? -57.412 -19.661 -24.299 1.00 80.41 241 SER D C 1
ATOM 8389 O O . SER D 1 245 ? -58.329 -18.962 -23.841 1.00 78.47 241 SER D O 1
ATOM 8392 N N . PRO D 1 246 ? -57.614 -20.434 -25.392 1.00 83.88 242 PRO D N 1
ATOM 8393 C CA . PRO D 1 246 ? -58.933 -20.551 -26.010 1.00 83.89 242 PRO D CA 1
ATOM 8394 C C . PRO D 1 246 ? -60.045 -20.968 -25.024 1.00 79.15 242 PRO D C 1
ATOM 8395 O O . PRO D 1 246 ? -61.172 -20.470 -25.101 1.00 77.59 242 PRO D O 1
ATOM 8399 N N . TYR D 1 247 ? -59.744 -21.938 -24.156 1.00 76.96 243 TYR D N 1
ATOM 8400 C CA . TYR D 1 247 ? -60.761 -22.480 -23.275 1.00 75.48 243 TYR D CA 1
ATOM 8401 C C . TYR D 1 247 ? -61.171 -21.462 -22.206 1.00 70.14 243 TYR D C 1
ATOM 8402 O O . TYR D 1 247 ? -62.345 -21.374 -21.900 1.00 68.35 243 TYR D O 1
ATOM 8411 N N . LEU D 1 248 ? -60.232 -20.666 -21.688 1.00 69.22 244 LEU D N 1
ATOM 8412 C CA . LEU D 1 248 ? -60.561 -19.697 -20.636 1.00 64.41 244 LEU D CA 1
ATOM 8413 C C . LEU D 1 248 ? -61.405 -18.565 -21.234 1.00 63.02 244 LEU D C 1
ATOM 8414 O O . LEU D 1 248 ? -62.385 -18.120 -20.610 1.00 61.57 244 LEU D O 1
ATOM 8419 N N . ALA D 1 249 ? -61.045 -18.122 -22.445 1.00 65.33 245 ALA D N 1
ATOM 8420 C CA . ALA D 1 249 ? -61.799 -17.090 -23.141 1.00 65.74 245 ALA D CA 1
ATOM 8421 C C . ALA D 1 249 ? -63.248 -17.578 -23.328 1.00 63.67 245 ALA D C 1
ATOM 8422 O O . ALA D 1 249 ? -64.208 -16.864 -23.043 1.00 64.30 245 ALA D O 1
ATOM 8424 N N . ASN D 1 250 ? -63.377 -18.817 -23.811 1.00 64.12 246 ASN D N 1
ATOM 8425 C CA . ASN D 1 250 ? -64.655 -19.456 -24.067 1.00 63.96 246 ASN D CA 1
ATOM 8426 C C . ASN D 1 250 ? -65.469 -19.555 -22.765 1.00 58.89 246 ASN D C 1
ATOM 8427 O O . ASN D 1 250 ? -66.646 -19.269 -22.699 1.00 56.95 246 ASN D O 1
ATOM 8432 N N . LEU D 1 251 ? -64.817 -19.982 -21.697 1.00 56.50 247 LEU D N 1
ATOM 8433 C CA . LEU D 1 251 ? -65.517 -20.109 -20.362 1.00 51.83 247 LEU D CA 1
ATOM 8434 C C . LEU D 1 251 ? -66.054 -18.751 -19.879 1.00 49.71 247 LEU D C 1
ATOM 8435 O O . LEU D 1 251 ? -67.211 -18.647 -19.476 1.00 47.44 247 LEU D O 1
ATOM 8440 N N . LEU D 1 252 ? -65.244 -17.706 -20.017 1.00 51.17 248 LEU D N 1
ATOM 8441 C CA . LEU D 1 252 ? -65.666 -16.359 -19.661 1.00 51.98 248 LEU D CA 1
ATOM 8442 C C . LEU D 1 252 ? -66.840 -15.874 -20.517 1.00 54.27 248 LEU D C 1
ATOM 8443 O O . LEU D 1 252 ? -67.756 -15.242 -19.998 1.00 54.21 248 LEU D O 1
ATOM 8448 N N . LEU D 1 253 ? -66.801 -16.115 -21.834 1.00 58.01 249 LEU D N 1
ATOM 8449 C CA . LEU D 1 253 ? -67.876 -15.640 -22.721 1.00 59.86 249 LEU D CA 1
ATOM 8450 C C . LEU D 1 253 ? -69.212 -16.320 -22.341 1.00 56.01 249 LEU D C 1
ATOM 8451 O O . LEU D 1 253 ? -70.261 -15.690 -22.357 1.00 55.77 249 LEU D O 1
ATOM 8456 N N . GLY D 1 254 ? -69.153 -17.600 -21.982 1.00 53.23 250 GLY D N 1
ATOM 8457 C CA . GLY D 1 254 ? -70.368 -18.367 -21.604 1.00 50.76 250 GLY D CA 1
ATOM 8458 C C . GLY D 1 254 ? -70.899 -18.036 -20.197 1.00 47.20 250 GLY D C 1
ATOM 8459 O O . GLY D 1 254 ? -72.098 -18.154 -19.928 1.00 44.81 250 GLY D O 1
ATOM 8460 N N . LEU D 1 255 ? -70.001 -17.634 -19.286 1.00 45.48 251 LEU D N 1
ATOM 8461 C CA . LEU D 1 255 ? -70.413 -17.228 -17.943 1.00 43.59 251 LEU D CA 1
ATOM 8462 C C . LEU D 1 255 ? -70.953 -15.785 -17.969 1.00 44.49 251 LEU D C 1
ATOM 8463 O O . LEU D 1 255 ? -71.962 -15.489 -17.319 1.00 42.35 251 LEU D O 1
ATOM 8468 N N . LEU D 1 256 ? -70.291 -14.892 -18.717 1.00 47.04 252 LEU D N 1
ATOM 8469 C CA . LEU D 1 256 ? -70.645 -13.464 -18.706 1.00 49.20 252 LEU D CA 1
ATOM 8470 C C . LEU D 1 256 ? -71.679 -13.140 -19.806 1.00 52.24 252 LEU D C 1
ATOM 8471 O O . LEU D 1 256 ? -71.530 -12.185 -20.559 1.00 55.40 252 LEU D O 1
ATOM 8476 N N . GLN D 1 257 ? -72.769 -13.907 -19.828 1.00 51.67 253 GLN D N 1
ATOM 8477 C CA . GLN D 1 257 ? -73.957 -13.628 -20.626 1.00 53.70 253 GLN D CA 1
ATOM 8478 C C . GLN D 1 257 ? -74.979 -12.881 -19.755 1.00 56.55 253 GLN D C 1
ATOM 8479 O O . GLN D 1 257 ? -75.436 -13.392 -18.702 1.00 54.77 253 GLN D O 1
ATOM 8485 N N . ARG D 1 258 ? -75.323 -11.667 -20.177 1.00 60.97 254 ARG D N 1
ATOM 8486 C CA . ARG D 1 258 ? -76.239 -10.816 -19.450 1.00 63.69 254 ARG D CA 1
ATOM 8487 C C . ARG D 1 258 ? -77.575 -11.540 -19.239 1.00 62.19 254 ARG D C 1
ATOM 8488 O O . ARG D 1 258 ? -78.179 -11.402 -18.194 1.00 61.20 254 ARG D O 1
ATOM 8496 N N . ASN D 1 259 ? -78.024 -12.313 -20.234 1.00 63.09 255 ASN D N 1
ATOM 8497 C CA . ASN D 1 259 ? -79.314 -12.992 -20.152 1.00 62.28 255 ASN D CA 1
ATOM 8498 C C . ASN D 1 259 ? -79.108 -14.446 -19.693 1.00 59.26 255 ASN D C 1
ATOM 8499 O O . ASN D 1 259 ? -78.326 -15.175 -20.263 1.00 57.49 255 ASN D O 1
ATOM 8504 N N . GLN D 1 260 ? -79.850 -14.820 -18.639 1.00 56.69 256 GLN D N 1
ATOM 8505 C CA . GLN D 1 260 ? -79.875 -16.161 -18.013 1.00 55.63 256 GLN D CA 1
ATOM 8506 C C . GLN D 1 260 ? -79.932 -17.259 -19.066 1.00 54.52 256 GLN D C 1
ATOM 8507 O O . GLN D 1 260 ? -79.275 -18.252 -18.957 1.00 52.27 256 GLN D O 1
ATOM 8513 N N . LYS D 1 261 ? -80.841 -17.101 -20.017 1.00 56.46 257 LYS D N 1
ATOM 8514 C CA . LYS D 1 261 ? -81.171 -18.166 -20.943 1.00 58.39 257 LYS D CA 1
ATOM 8515 C C . LYS D 1 261 ? -79.975 -18.478 -21.845 1.00 57.52 257 LYS D C 1
ATOM 8516 O O . LYS D 1 261 ? -79.836 -19.602 -22.285 1.00 57.64 257 LYS D O 1
ATOM 8522 N N . ASP D 1 262 ? -79.099 -17.497 -22.062 1.00 56.10 258 ASP D N 1
ATOM 8523 C CA . ASP D 1 262 ? -77.929 -17.672 -22.916 1.00 57.25 258 ASP D CA 1
ATOM 8524 C C . ASP D 1 262 ? -76.718 -18.126 -22.095 1.00 54.67 258 ASP D C 1
ATOM 8525 O O . ASP D 1 262 ? -75.723 -18.603 -22.667 1.00 54.63 258 ASP D O 1
ATOM 8530 N N . ARG D 1 263 ? -76.779 -17.938 -20.769 1.00 50.66 259 ARG D N 1
ATOM 8531 C CA . ARG D 1 263 ? -75.638 -18.226 -19.916 1.00 47.93 259 ARG D CA 1
ATOM 8532 C C . ARG D 1 263 ? -75.443 -19.742 -19.885 1.00 47.69 259 ARG D C 1
ATOM 8533 O O . ARG D 1 263 ? -76.382 -20.510 -19.899 1.00 47.07 259 ARG D O 1
ATOM 8541 N N . MET D 1 264 ? -74.184 -20.144 -19.852 1.00 49.72 260 MET D N 1
ATOM 8542 C CA . MET D 1 264 ? -73.772 -21.516 -19.724 1.00 51.62 260 MET D CA 1
ATOM 8543 C C . MET D 1 264 ? -74.569 -22.225 -18.602 1.00 51.74 260 MET D C 1
ATOM 8544 O O . MET D 1 264 ? -74.813 -21.626 -17.513 1.00 48.11 260 MET D O 1
ATOM 8549 N N . ASP D 1 265 ? -74.996 -23.473 -18.873 1.00 55.61 261 ASP D N 1
ATOM 8550 C CA . ASP D 1 265 ? -75.613 -24.403 -17.883 1.00 57.23 261 ASP D CA 1
ATOM 8551 C C . ASP D 1 265 ? -74.575 -24.821 -16.846 1.00 55.68 261 ASP D C 1
ATOM 8552 O O . ASP D 1 265 ? -73.388 -24.810 -17.134 1.00 57.53 261 ASP D O 1
ATOM 8557 N N . PHE D 1 266 ? -75.040 -25.335 -15.711 1.00 52.82 262 PHE D N 1
ATOM 8558 C CA . PHE D 1 266 ? -74.168 -25.891 -14.697 1.00 52.05 262 PHE D CA 1
ATOM 8559 C C . PHE D 1 266 ? -73.420 -27.125 -15.223 1.00 53.44 262 PHE D C 1
ATOM 8560 O O . PHE D 1 266 ? -72.245 -27.255 -14.985 1.00 53.63 262 PHE D O 1
ATOM 8568 N N . GLU D 1 267 ? -74.105 -28.018 -15.927 1.00 57.18 263 GLU D N 1
ATOM 8569 C CA . GLU D 1 267 ? -73.502 -29.264 -16.429 1.00 59.32 263 GLU D CA 1
ATOM 8570 C C . GLU D 1 267 ? -72.333 -28.930 -17.374 1.00 58.95 263 GLU D C 1
ATOM 8571 O O . GLU D 1 267 ? -71.281 -29.554 -17.312 1.00 60.83 263 GLU D O 1
ATOM 8577 N N . ALA D 1 268 ? -72.513 -27.898 -18.199 1.00 57.88 264 ALA D N 1
ATOM 8578 C CA . ALA D 1 268 ? -71.502 -27.420 -19.135 1.00 57.95 264 ALA D CA 1
ATOM 8579 C C . ALA D 1 268 ? -70.352 -26.722 -18.384 1.00 54.80 264 ALA D C 1
ATOM 8580 O O . ALA D 1 268 ? -69.183 -26.834 -18.759 1.00 54.99 264 ALA D O 1
ATOM 8582 N N . PHE D 1 269 ? -70.679 -25.994 -17.316 1.00 52.03 265 PHE D N 1
ATOM 8583 C CA . PHE D 1 269 ? -69.662 -25.363 -16.459 1.00 48.66 265 PHE D CA 1
ATOM 8584 C C . PHE D 1 269 ? -68.784 -26.441 -15.815 1.00 48.75 265 PHE D C 1
ATOM 8585 O O . PHE D 1 269 ? -67.566 -26.379 -15.911 1.00 49.95 265 PHE D O 1
ATOM 8593 N N . PHE D 1 270 ? -69.407 -27.427 -15.168 1.00 49.32 266 PHE D N 1
ATOM 8594 C CA . PHE D 1 270 ? -68.648 -28.465 -14.445 1.00 52.24 266 PHE D CA 1
ATOM 8595 C C . PHE D 1 270 ? -67.829 -29.323 -15.439 1.00 56.98 266 PHE D C 1
ATOM 8596 O O . PHE D 1 270 ? -66.805 -29.829 -15.089 1.00 60.23 266 PHE D O 1
ATOM 8604 N N . SER D 1 271 ? -68.299 -29.472 -16.680 1.00 60.24 267 SER D N 1
ATOM 8605 C CA . SER D 1 271 ? -67.623 -30.280 -17.721 1.00 64.78 267 SER D CA 1
ATOM 8606 C C . SER D 1 271 ? -66.673 -29.434 -18.567 1.00 64.07 267 SER D C 1
ATOM 8607 O O . SER D 1 271 ? -66.095 -29.979 -19.485 1.00 69.35 267 SER D O 1
ATOM 8610 N N . HIS D 1 272 ? -66.598 -28.116 -18.342 1.00 60.01 268 HIS D N 1
ATOM 8611 C CA . HIS D 1 272 ? -65.959 -27.269 -19.318 1.00 60.68 268 HIS D CA 1
ATOM 8612 C C . HIS D 1 272 ? -64.508 -27.703 -19.488 1.00 62.63 268 HIS D C 1
ATOM 8613 O O . HIS D 1 272 ? -63.842 -28.076 -18.529 1.00 60.33 268 HIS D O 1
ATOM 8620 N N . PRO D 1 273 ? -64.006 -27.739 -20.745 1.00 68.47 269 PRO D N 1
ATOM 8621 C CA . PRO D 1 273 ? -62.629 -28.139 -21.027 1.00 70.70 269 PRO D CA 1
ATOM 8622 C C . PRO D 1 273 ? -61.557 -27.341 -20.257 1.00 69.52 269 PRO D C 1
ATOM 8623 O O . PRO D 1 273 ? -60.494 -27.863 -19.991 1.00 68.95 269 PRO D O 1
ATOM 8627 N N . PHE D 1 274 ? -61.840 -26.089 -19.881 1.00 68.53 270 PHE D N 1
ATOM 8628 C CA . PHE D 1 274 ? -60.863 -25.346 -19.077 1.00 68.08 270 PHE D CA 1
ATOM 8629 C C . PHE D 1 274 ? -60.594 -26.096 -17.756 1.00 68.27 270 PHE D C 1
ATOM 8630 O O . PHE D 1 274 ? -59.449 -26.114 -17.275 1.00 67.41 270 PHE D O 1
ATOM 8638 N N . LEU D 1 275 ? -61.632 -26.737 -17.203 1.00 68.48 271 LEU D N 1
ATOM 8639 C CA . LEU D 1 275 ? -61.539 -27.460 -15.912 1.00 70.06 271 LEU D CA 1
ATOM 8640 C C . LEU D 1 275 ? -60.980 -28.875 -16.116 1.00 74.28 271 LEU D C 1
ATOM 8641 O O . LEU D 1 275 ? -60.344 -29.393 -15.233 1.00 77.95 271 LEU D O 1
ATOM 8646 N N . GLU D 1 276 ? -61.252 -29.498 -17.270 1.00 84.49 272 GLU D N 1
ATOM 8647 C CA . GLU D 1 276 ? -60.747 -30.866 -17.570 1.00 93.18 272 GLU D CA 1
ATOM 8648 C C . GLU D 1 276 ? -59.216 -30.835 -17.758 1.00 96.59 272 GLU D C 1
ATOM 8649 O O . GLU D 1 276 ? -58.506 -31.779 -17.416 1.00 96.63 272 GLU D O 1
#

Solvent-accessible surface area: 48523 Å² total; per-residue (Å²): 140,73,73,92,8,40,84,10,18,18,15,143,215,42,88,85,26,142,46,57,35,20,54,32,20,84,3,87,24,114,154,147,62,144,94,70,0,11,0,14,20,19,64,42,108,74,11,63,121,20,37,24,19,56,12,13,9,52,34,0,2,145,76,5,167,52,98,6,4,6,36,32,90,61,45,86,88,89,118,74,24,5,32,0,2,14,32,47,8,56,24,28,25,2,18,82,24,12,155,81,118,42,68,15,64,37,93,18,4,80,61,6,1,110,31,6,10,31,0,2,127,38,2,76,82,94,18,4,5,0,12,16,0,26,0,82,5,0,36,1,15,21,105,49,144,209,141,57,72,46,103,18,8,105,0,15,0,12,60,0,23,25,0,33,9,26,84,20,25,13,47,5,0,97,64,46,49,36,11,42,9,2,0,0,2,2,2,29,17,58,134,41,26,28,39,0,2,0,0,1,1,0,0,3,4,11,25,6,30,44,37,122,21,19,16,114,36,147,39,23,75,62,2,44,89,73,0,61,156,57,199,100,20,143,3,83,36,36,230,136,9,35,19,32,0,15,26,0,0,66,20,0,1,35,37,60,36,162,92,5,22,82,18,104,47,0,25,82,6,29,4,15,97,143,65,71,84,5,29,89,10,20,8,21,134,222,42,89,82,26,141,40,56,39,21,53,30,16,86,4,90,28,123,143,122,67,131,95,71,0,12,0,14,22,24,55,49,103,75,13,62,131,11,43,22,18,63,18,11,10,46,20,1,2,138,88,10,171,54,96,4,4,6,18,32,91,42,38,71,101,93,123,81,25,3,32,0,0,12,35,50,9,80,19,29,24,1,20,77,27,12,156,90,105,43,63,6,65,40,96,14,4,36,56,5,1,117,26,6,10,34,0,2,106,49,2,71,80,74,7,7,5,0,12,8,0,14,0,87,8,0,34,0,23,94,138,108,45,107,30,6,113,0,16,0,12,60,0,32,23,0,34,11,28,64,14,28,42,58,14,2,42,102,49,51,39,2,29,12,5,1,2,7,2,6,33,16,18,141,36,26,23,38,0,3,0,0,0,1,0,0,3,4,3,31,6,29,43,41,100,8,18,17,110,37,146,40,27,114,60,0,59,92,76,0,58,166,51,154,92,17,64,1,86,13,43,232,150,13,34,78,51,0,1,7,0,0,9,15,0,0,21,38,43,40,181,41,5,14,80,20,103,33,0,30,68,1,31,0,19,126,122,122,74,84,5,30,88,9,19,7,30,132,219,44,88,84,25,140,33,31,53,18,36,32,12,91,5,87,24,122,143,115,66,131,92,72,0,12,0,15,18,20,56,50,111,61,12,64,116,14,36,20,21,63,18,12,11,54,49,0,3,167,78,14,184,56,111,4,3,6,35,35,92,43,48,67,108,92,123,84,26,4,26,0,0,13,32,47,9,39,20,28,22,1,24,81,17,14,170,86,120,36,78,18,63,36,68,19,3,28,63,5,2,110,26,5,7,29,0,5,134,42,4,80,81,88,8,4,7,0,21,18,2,12,0,81,5,0,35,0,17,23,99,59,147,219,140,58,72,42,101,17,5,113,0,16,1,13,57,0,27,29,0,32,8,30,77,13,33,85,74,10,9,112,86,39,59,82,56,78,25,12,1,33,8,2,59,86,18,35,130,28,21,26,36,1,8,0,0,1,0,0,0,2,4,11,26,6,27,48,38,122,16,21,16,103,23,151,47,12,82,71,0,35,96,74,0,82,165,51,144,92,25,71,3,88,12,42,152,151,14,34,92,103,0,6,55,0,0,9,17,0,1,41,45,53,36,179,69,5,25,84,28,147,49,0,24,68,8,58,0,15,126,68,46,153,124,69,89,5,29,87,10,19,16,14,143,217,40,90,84,27,143,24,40,42,20,52,30,19,82,4,84,26,110,151,136,62,128,93,45,0,11,0,16,20,22,53,44,105,63,13,65,127,19,45,25,24,58,17,16,11,50,46,0,5,148,61,6,171,55,107,4,4,7,39,33,90,49,45,62,109,101,119,85,25,4,33,0,0,14,30,45,8,38,22,29,24,2,28,82,28,11,164,92,82,41,58,7,64,43,90,20,4,79,74,8,1,109,11,7,4,26,0,2,124,37,2,85,82,75,20,5,6,0,16,11,0,25,1,92,6,0,36,0,16,49,75,86,142,241,181,56,48,84,102,10,2,92,0,20,0,12,57,0,29,28,0,38,9,31,61,22,19,5,48,15,3,96,68,70,48,25,1,38,16,6,0,0,8,2,0,31,19,30,126,38,21,16,35,1,4,0,19,1,1,0,1,4,5,12,28,6,29,52,21,146,22,22,99,209,72,90,41,56,75,127,3,32,23,56,0,11,21,0,0,31,14,0,10,23,171,48,38,114,77,4,25,66,23,131,43,0,37,77,7,46,1,17,180

Sequence (1071 aa):
SMEVVGDFEYSKRDLVGHGAFAVVFRGRHRQKTDWEVAIKSINKKNLSKSQILLGKEIKILKELQHENIVALYDVQELPNSVFLVMEYCNGGDLADYLQQAKGTLSEDTIRVFLHQIAAAMRILHSKGIIHRDLKPQNILLSYANRRKSSVSGIRIKIADFGFARYLHSNMMAADLCGSPMYMAPEVIMSQHYDAKADLWSIGTVIYQCLVGKPPFQANSPQDLRMFYEKNRSLMPSIPRETSPYLANLLLGLLQRNQKDRMDFEAFFSHPFLESMEVVGDFEYSKRDLVGHGAFAVVFRGRHRQKTDDWEVAIKSINKKNLSKSQILLGKEIKILKELQHENIVALYDVQELPNSVFLVMEYCNGGDLADYLQAKGTLSEDTIRVFLHHQIAAAMMRILHSKGIIHRDLKPQNILLSYASVSGIRIKIADFGFARYLHSNMMAADLCGSPMYMAPEVIMSQHYDAKADLWSIIGTVIYQCLVGKPPFQANSPQDLRMFYEKNRSLMPSIPRETSPYLANLLLGLLQRNQKDRMDFEAFFSHPFLEQMEVVGDFEYSKRDLVGHGAFAVVFRGRHRQKTDWEVAIKSINKKNLSKSQILLGKEIKILKELQHENIVALYDVQELPNSVFLVMEYCNGGDLADYLQAKGTLSEDTIRVFLHHQIAAAMRILHSKGIIHRDLKPQNILLSYANRRKSSVSGIRIKIADFGFARYLHSNMMAADLCGSPMYMAPEVIMSQHYDAKADLWSIGTVIYQCLVGKPPFQANSPQDLRMFYEKNRSLMPSIPRETSPYLANLLLGLLQRNNQKDRMDFEAFFSHPFLEQGPMEVVGDFEYSKRDLVGHGAAFFAVVFRGRHRQKTDWEVAIKSINKKNLSKSQILLLGGKEIKILKELQHENIVALYDVQELPNSVFLVMEYCNGGDLADYLQAKGTLSEDTIRVFLHQIAAAMRILHSKGIIHRDLKPQNILLSYANRRKSSVSGIRRIKIADFGFARYLHSNMMAADLCGSPMYMAPEVIMSQHYDAKADLWSIGTVIYQCLVGKPPFQPSIPRETSPYLANLLLGLLQRNQKDRMDFEAFFSHPFLE

Organism: Homo sapiens (NCBI:txid9606)

InterPro domains:
  IPR000719 Protein kinase domain [PF00069] (9-271)
  IPR000719 Protein kinase domain [PS50011] (9-271)
  IPR000719 Protein kinase domain [SM00220] (9-271)
  IPR008271 Serine/threonine-protein kinase, active site [PS00108] (127-139)
  IPR011009 Protein kinase-like domain superfamily [SSF56112] (8-344)
  IPR016237 Serine/threonine-protein kinase, Ulk1/Ulk2 [PIRSF000580] (1-1035)
  IPR017441 Protein kinase, ATP binding site [PS00107] (15-39)
  IPR022708 Serine/threonine-protein kinase Atg1-like, tMIT domain [PF12063] (863-945)
  IPR045269 Serine/threonine-protein kinase Atg1-like [PTHR24348] (1-972)
  IPR048941 ATG1-like, MIT domain 2 [PF21127] (956-1029)

Secondary structure (DSSP, 8-state):
--EEETTEEEEEEEEEEE-SSEEEEEEEESSSTT-EEEEEEEEHHHHHTSSS----HHHHHHH---TTB--EEEEEE-SSEEEEEEE--TT-BHHHHHHHHSS--HHHHHHHHHHHHHHHHHHHHHTEE-S---GGGEEEEESSTT--SGGGEEEEE---TT-EETTHHHHHHHHSS--TTS-HHHHTGGGTSTTHHHHHHHHHHHHHHHSS-SS--SSHHHHHHHHHH-SS------TTS-HHHHHHHHHH--SSGGGSPPHHHHHT-TTT-/--EEETTEEEEEEEEEEE-SSEEEEEEEESSSTT-EEEEEEEEHHHHHTSSSPP--HHHHHHH---TTB--EEEEEE-SSEEEEEEE--TT-BHHHHHHHHSS--HHHHHHHHHHHHHHHHHHHHHTEE-S---GGGEEEEE--GGGEEEEE---TT-EETTHHHHHHHHHS--TTS-HHHHTGGGTSTTHHHHHHHHHHHHHHHSS-SS--SSHHHHHHHHHH-SS------TTS-HHHHHHHHHHS-SSGGGS--HHHHHT-HHHH-/-EEETTEEEEEEEEEEEETTEEEEEEEESSSTT-EEEEEEEEHHHHHTSSSPP--HHHHHHH---TTB--EEEEEE-SSEEEEEEE--TT-BHHHHHHHH-S--HHHHHHHHHHHHHHHHHHHHHTEE-S---GGGEEEEESSTT--SGGGEEEEE---TT-EETTHHHHHHHHSS--SSS-HHHHGGGGTSTTHHHHHHHHHHHHHHHSS-SS--SSHHHHHHHHHH-SS------TTS-HHHHHHHHHH--SSGGGS--HHHHHT-HHHHS--/-EEETTEEEEEEEEEEEETTEEEEEEEESSSTTSEEEEEEEEHHHHHTSSSPP--HHHHHHH---TTB--EEEEEE-SSEEEEEEE--TT-BHHHHHHHHSS--HHHHHHHHHHHHHHHHHHHHHTEE-S---GGGEEEEES-SSS--GGGEEEEE---TT-EETTHHHHHHHHHS--TTS-HHHHTGGGTSTTHHHHHHHHHHHHHHHSS-S------TTS-HHHHHHHHHH--SSTTTSPPHHHHHT-TTT-

CATH classification: 1.10.510.10